Protein AF-0000000079915348 (afdb_homodimer)

Structure (mmCIF, N/CA/C/O backbone):
data_AF-0000000079915348-model_v1
#
loop_
_entity.id
_entity.type
_entity.pdbx_description
1 polymer 'Acetyl-CoA acetyltransferase'
#
loop_
_atom_site.group_PDB
_atom_site.id
_atom_site.type_symbol
_atom_site.label_atom_id
_atom_site.label_alt_id
_atom_site.label_comp_id
_atom_site.label_asym_id
_atom_site.label_entity_id
_atom_site.label_seq_id
_atom_site.pdbx_PDB_ins_code
_atom_site.Cartn_x
_atom_site.Cartn_y
_atom_site.Cartn_z
_atom_site.occupancy
_atom_site.B_iso_or_equiv
_atom_site.auth_seq_id
_atom_site.auth_comp_id
_atom_site.auth_asym_id
_atom_site.auth_atom_id
_atom_site.pdbx_PDB_model_num
ATOM 1 N N . MET A 1 1 ? 17.172 -11.555 9.117 1 44.59 1 MET A N 1
ATOM 2 C CA . MET A 1 1 ? 16.125 -11.25 10.094 1 44.59 1 MET A CA 1
ATOM 3 C C . MET A 1 1 ? 14.742 -11.578 9.531 1 44.59 1 MET A C 1
ATOM 5 O O . MET A 1 1 ? 14.273 -10.906 8.609 1 44.59 1 MET A O 1
ATOM 9 N N . ALA A 1 2 ? 14.203 -12.758 9.688 1 62.66 2 ALA A N 1
ATOM 10 C CA . ALA A 1 2 ? 13.203 -13.578 9 1 62.66 2 ALA A CA 1
ATOM 11 C C . ALA A 1 2 ? 11.789 -13.133 9.367 1 62.66 2 ALA A C 1
ATOM 13 O O . ALA A 1 2 ? 11.57 -12.578 10.445 1 62.66 2 ALA A O 1
ATOM 14 N N . SER A 1 3 ? 11.008 -12.672 8.484 1 81.12 3 SER A N 1
ATOM 15 C CA . SER A 1 3 ? 9.57 -12.539 8.711 1 81.12 3 SER A CA 1
ATOM 16 C C . SER A 1 3 ? 9.062 -13.617 9.672 1 81.12 3 SER A C 1
ATOM 18 O O . SER A 1 3 ? 9.477 -14.773 9.578 1 81.12 3 SER A O 1
ATOM 20 N N . HIS A 1 4 ? 8.406 -13.18 10.797 1 90.81 4 HIS A N 1
ATOM 21 C CA . HIS A 1 4 ? 7.727 -14.133 11.664 1 90.81 4 HIS A CA 1
ATOM 22 C C . HIS A 1 4 ? 6.43 -14.625 11.039 1 90.81 4 HIS A C 1
ATOM 24 O O . HIS A 1 4 ? 5.906 -15.672 11.414 1 90.81 4 HIS A O 1
ATOM 30 N N . GLY A 1 5 ? 6.023 -13.891 10.078 1 94.5 5 GLY A N 1
ATOM 31 C CA . GLY A 1 5 ? 4.738 -14.164 9.461 1 94.5 5 GLY A CA 1
ATOM 32 C C . GLY A 1 5 ? 3.566 -13.969 10.406 1 94.5 5 GLY A C 1
ATOM 33 O O . GLY A 1 5 ? 3.727 -13.414 11.492 1 94.5 5 GLY A O 1
ATOM 34 N N . ILE A 1 6 ? 2.346 -14.273 9.93 1 98.06 6 ILE A N 1
ATOM 35 C CA . ILE A 1 6 ? 1.124 -14.172 10.719 1 98.06 6 ILE A CA 1
ATOM 36 C C . ILE A 1 6 ? 0.297 -15.445 10.562 1 98.06 6 ILE A C 1
ATOM 38 O O . ILE A 1 6 ? -0.929 -15.383 10.445 1 98.06 6 ILE A O 1
ATOM 42 N N . CYS A 1 7 ? 0.945 -16.578 10.523 1 98.25 7 CYS A N 1
ATOM 43 C CA . CYS A 1 7 ? 0.323 -17.875 10.281 1 98.25 7 CYS A CA 1
ATOM 44 C C . CYS A 1 7 ? -0.854 -18.094 11.227 1 98.25 7 CYS A C 1
ATOM 46 O O . CYS A 1 7 ? -0.696 -18.031 12.445 1 98.25 7 CYS A O 1
ATOM 48 N N . ASP A 1 8 ? -2.066 -18.328 10.711 1 98.5 8 ASP A N 1
ATOM 49 C CA . ASP A 1 8 ? -3.266 -18.766 11.422 1 98.5 8 ASP A CA 1
ATOM 50 C C . ASP A 1 8 ? -3.871 -17.625 12.234 1 98.5 8 ASP A C 1
ATOM 52 O O . ASP A 1 8 ? -4.691 -17.859 13.125 1 98.5 8 ASP A O 1
ATOM 56 N N . GLN A 1 9 ? -3.436 -16.391 11.977 1 98.56 9 GLN A N 1
ATOM 57 C CA . GLN A 1 9 ? -3.984 -15.273 12.742 1 98.56 9 GLN A CA 1
ATOM 58 C C . GLN A 1 9 ? -5.188 -14.656 12.031 1 98.56 9 GLN A C 1
ATOM 60 O O . GLN A 1 9 ? -6.027 -14.016 12.664 1 98.56 9 GLN A O 1
ATOM 65 N N . VAL A 1 10 ? -5.277 -14.828 10.727 1 98.88 10 VAL A N 1
ATOM 66 C CA . VAL A 1 10 ? -6.309 -14.211 9.898 1 98.88 10 VAL A CA 1
ATOM 67 C C . VAL A 1 10 ? -6.961 -15.273 9.016 1 98.88 10 VAL A C 1
ATOM 69 O O . VAL A 1 10 ? -6.32 -16.266 8.641 1 98.88 10 VAL A O 1
ATOM 72 N N . ALA A 1 11 ? -8.234 -15.117 8.703 1 98.94 11 ALA A N 1
ATOM 73 C CA . ALA A 1 11 ? -8.969 -16.047 7.848 1 98.94 11 ALA A CA 1
ATOM 74 C C . ALA A 1 11 ? -9.742 -15.289 6.77 1 98.94 11 ALA A C 1
ATOM 76 O O . ALA A 1 11 ? -10.188 -14.156 6.992 1 98.94 11 ALA A O 1
ATOM 77 N N . ILE A 1 12 ? -9.828 -15.891 5.656 1 98.94 12 ILE A N 1
ATOM 78 C CA . ILE A 1 12 ? -10.688 -15.422 4.578 1 98.94 12 ILE A CA 1
ATOM 79 C C . ILE A 1 12 ? -12.086 -16.016 4.742 1 98.94 12 ILE A C 1
ATOM 81 O O . ILE A 1 12 ? -12.242 -17.234 4.852 1 98.94 12 ILE A O 1
ATOM 85 N N . ILE A 1 13 ? -13.133 -15.117 4.672 1 98.94 13 ILE A N 1
ATOM 86 C CA . ILE A 1 13 ? -14.469 -15.625 4.961 1 98.94 13 ILE A CA 1
ATOM 87 C C . ILE A 1 13 ? -15.367 -15.445 3.742 1 98.94 13 ILE A C 1
ATOM 89 O O . ILE A 1 13 ? -16.5 -15.93 3.721 1 98.94 13 ILE A O 1
ATOM 93 N N . GLY A 1 14 ? -14.914 -14.758 2.738 1 98.81 14 GLY A N 1
ATOM 94 C CA . GLY A 1 14 ? -15.656 -14.555 1.502 1 98.81 14 GLY A CA 1
ATOM 95 C C . GLY A 1 14 ? -14.789 -14.031 0.37 1 98.81 14 GLY A C 1
ATOM 96 O O . GLY A 1 14 ? -13.852 -13.258 0.602 1 98.81 14 GLY A O 1
ATOM 97 N N . MET A 1 15 ? -15.133 -14.453 -0.836 1 98.81 15 MET A N 1
ATOM 98 C CA . MET A 1 15 ? -14.43 -13.961 -2.018 1 98.81 15 MET A CA 1
ATOM 99 C C . MET A 1 15 ? -15.383 -13.781 -3.189 1 98.81 15 MET A C 1
ATOM 101 O O . MET A 1 15 ? -16.453 -14.398 -3.225 1 98.81 15 MET A O 1
ATOM 105 N N . GLY A 1 16 ? -14.984 -12.898 -4.062 1 98.56 16 GLY A N 1
ATOM 106 C CA . GLY A 1 16 ? -15.68 -12.664 -5.316 1 98.56 16 GLY A CA 1
ATOM 107 C C . GLY A 1 16 ? -14.734 -12.398 -6.477 1 98.56 16 GLY A C 1
ATOM 108 O O . GLY A 1 16 ? -13.594 -11.977 -6.273 1 98.56 16 GLY A O 1
ATOM 109 N N . CYS A 1 17 ? -15.18 -12.68 -7.66 1 98.25 17 CYS A N 1
ATOM 110 C CA . CYS A 1 17 ? -14.391 -12.516 -8.875 1 98.25 17 CYS A CA 1
ATOM 111 C C . CYS A 1 17 ? -15.297 -12.297 -10.086 1 98.25 17 CYS A C 1
ATOM 113 O O . CYS A 1 17 ? -16.266 -13.039 -10.281 1 98.25 17 CYS A O 1
ATOM 115 N N . THR A 1 18 ? -14.984 -11.328 -10.828 1 98.25 18 THR A N 1
ATOM 116 C CA . THR A 1 18 ? -15.734 -11.094 -12.055 1 98.25 18 THR A CA 1
ATOM 117 C C . THR A 1 18 ? -15.266 -12.047 -13.156 1 98.25 18 THR A C 1
ATOM 119 O O . THR A 1 18 ? -14.242 -12.703 -13.023 1 98.25 18 THR A O 1
ATOM 122 N N . THR A 1 19 ? -16.109 -12.102 -14.203 1 97.31 19 THR A N 1
ATOM 123 C CA . THR A 1 19 ? -15.594 -12.695 -15.43 1 97.31 19 THR A CA 1
ATOM 124 C C . THR A 1 19 ? -14.477 -11.836 -16.016 1 97.31 19 THR A C 1
ATOM 126 O O . THR A 1 19 ? -14.586 -10.609 -16.047 1 97.31 19 THR A O 1
ATOM 129 N N . PHE A 1 20 ? -13.406 -12.508 -16.344 1 96.88 20 PHE A N 1
ATOM 130 C CA . PHE A 1 20 ? -12.312 -11.766 -16.953 1 96.88 20 PHE A CA 1
ATOM 131 C C . PHE A 1 20 ? -12.453 -11.758 -18.469 1 96.88 20 PHE A C 1
ATOM 133 O O . PHE A 1 20 ? -12.984 -12.703 -19.062 1 96.88 20 PHE A O 1
ATOM 140 N N . GLY A 1 21 ? -12.008 -10.734 -19.078 1 94.31 21 GLY A N 1
ATOM 141 C CA . GLY A 1 21 ? -12.078 -10.578 -20.531 1 94.31 21 GLY A CA 1
ATOM 142 C C . GLY A 1 21 ? -12.031 -9.125 -20.969 1 94.31 21 GLY A C 1
ATOM 143 O O . GLY A 1 21 ? -11.539 -8.266 -20.234 1 94.31 21 GLY A O 1
ATOM 144 N N . GLU A 1 22 ? -12.352 -8.969 -22.219 1 90.38 22 GLU A N 1
ATOM 145 C CA . GLU A 1 22 ? -12.453 -7.609 -22.75 1 90.38 22 GLU A CA 1
ATOM 146 C C . GLU A 1 22 ? -13.844 -7.023 -22.5 1 90.38 22 GLU A C 1
ATOM 148 O O . GLU A 1 22 ? -14.797 -7.348 -23.203 1 90.38 22 GLU A O 1
ATOM 153 N N . HIS A 1 23 ? -13.852 -6.199 -21.484 1 92.06 23 HIS A N 1
ATOM 154 C CA . HIS A 1 23 ? -15.125 -5.582 -21.125 1 92.06 23 HIS A CA 1
ATOM 155 C C . HIS A 1 23 ? -15.211 -4.152 -21.656 1 92.06 23 HIS A C 1
ATOM 157 O O . HIS A 1 23 ? -14.969 -3.199 -20.906 1 92.06 23 HIS A O 1
ATOM 163 N N . TRP A 1 24 ? -15.711 -3.965 -22.812 1 87.5 24 TRP A N 1
ATOM 164 C CA . TRP A 1 24 ? -15.75 -2.66 -23.469 1 87.5 24 TRP A CA 1
ATOM 165 C C . TRP A 1 24 ? -16.859 -1.792 -22.875 1 87.5 24 TRP A C 1
ATOM 167 O O . TRP A 1 24 ? -16.75 -0.563 -22.875 1 87.5 24 TRP A O 1
ATOM 177 N N . ASP A 1 25 ? -17.844 -2.445 -22.359 1 90.62 25 ASP A N 1
ATOM 178 C CA . ASP A 1 25 ? -19.031 -1.72 -21.922 1 90.62 25 ASP A CA 1
ATOM 179 C C . ASP A 1 25 ? -19.047 -1.553 -20.406 1 90.62 25 ASP A C 1
ATOM 181 O O . ASP A 1 25 ? -20.047 -1.146 -19.828 1 90.62 25 ASP A O 1
ATOM 185 N N . ARG A 1 26 ? -17.969 -1.891 -19.797 1 93 26 ARG A N 1
ATOM 186 C CA . ARG A 1 26 ? -17.891 -1.787 -18.344 1 93 26 ARG A CA 1
ATOM 187 C C . ARG A 1 26 ? -16.703 -0.936 -17.906 1 93 26 ARG A C 1
ATOM 189 O O . ARG A 1 26 ? -15.633 -1.016 -18.516 1 93 26 ARG A O 1
ATOM 196 N N . SER A 1 27 ? -16.953 -0.062 -16.938 1 93.81 27 SER A N 1
ATOM 197 C CA . SER A 1 27 ? -15.867 0.729 -16.359 1 93.81 27 SER A CA 1
ATOM 198 C C . SER A 1 27 ? -15.188 -0.024 -15.219 1 93.81 27 SER A C 1
ATOM 200 O O . SER A 1 27 ? -15.664 -1.074 -14.781 1 93.81 27 SER A O 1
ATOM 202 N N . ALA A 1 28 ? -14.062 0.455 -14.836 1 94.62 28 ALA A N 1
ATOM 203 C CA . ALA A 1 28 ? -13.422 -0.07 -13.633 1 94.62 28 ALA A CA 1
ATOM 204 C C . ALA A 1 28 ? -14.375 -0.031 -12.438 1 94.62 28 ALA A C 1
ATOM 206 O O . ALA A 1 28 ? -14.391 -0.953 -11.625 1 94.62 28 ALA A O 1
ATOM 207 N N . ASP A 1 29 ? -15.164 1.055 -12.367 1 96.25 29 ASP A N 1
ATOM 208 C CA . ASP A 1 29 ? -16.141 1.194 -11.297 1 96.25 29 ASP A CA 1
ATOM 209 C C . ASP A 1 29 ? -17.156 0.044 -11.32 1 96.25 29 ASP A C 1
ATOM 211 O O . ASP A 1 29 ? -17.469 -0.527 -10.281 1 96.25 29 ASP A O 1
ATOM 215 N N . ASP A 1 30 ? -17.625 -0.274 -12.492 1 97.19 30 ASP A N 1
ATOM 216 C CA . ASP A 1 30 ? -18.594 -1.364 -12.648 1 97.19 30 ASP A CA 1
ATOM 217 C C . ASP A 1 30 ? -18 -2.689 -12.18 1 97.19 30 ASP A C 1
ATOM 219 O O . ASP A 1 30 ? -18.672 -3.471 -11.508 1 97.19 30 ASP A O 1
ATOM 223 N N . LEU A 1 31 ? -16.797 -2.926 -12.57 1 97.88 31 LEU A N 1
ATOM 224 C CA . LEU A 1 31 ? -16.125 -4.168 -12.203 1 97.88 31 LEU A CA 1
ATOM 225 C C . LEU A 1 31 ? -15.93 -4.254 -10.695 1 97.88 31 LEU A C 1
ATOM 227 O O . LEU A 1 31 ? -16.109 -5.32 -10.102 1 97.88 31 LEU A O 1
ATOM 231 N N . ILE A 1 32 ? -15.539 -3.135 -10.078 1 98.31 32 ILE A N 1
ATOM 232 C CA . ILE A 1 32 ? -15.375 -3.07 -8.633 1 98.31 32 ILE A CA 1
ATOM 233 C C . ILE A 1 32 ? -16.703 -3.406 -7.953 1 98.31 32 ILE A C 1
ATOM 235 O O . ILE A 1 32 ? -16.75 -4.234 -7.039 1 98.31 32 ILE A O 1
ATOM 239 N N . LEU A 1 33 ? -17.766 -2.775 -8.398 1 98.5 33 LEU A N 1
ATOM 240 C CA . LEU A 1 33 ? -19.078 -2.982 -7.809 1 98.5 33 LEU A CA 1
ATOM 241 C C . LEU A 1 33 ? -19.484 -4.453 -7.887 1 98.5 33 LEU A C 1
ATOM 243 O O . LEU A 1 33 ? -20.016 -5.004 -6.918 1 98.5 33 LEU A O 1
ATOM 247 N N . ASP A 1 34 ? -19.25 -5.047 -8.984 1 98.31 34 ASP A N 1
ATOM 248 C CA . ASP A 1 34 ? -19.609 -6.449 -9.18 1 98.31 34 ASP A CA 1
ATOM 249 C C . ASP A 1 34 ? -18.812 -7.352 -8.242 1 98.31 34 ASP A C 1
ATOM 251 O O . ASP A 1 34 ? -19.375 -8.234 -7.598 1 98.31 34 ASP A O 1
ATOM 255 N N . ALA A 1 35 ? -17.5 -7.176 -8.227 1 98.62 35 ALA A N 1
ATOM 256 C CA . ALA A 1 35 ? -16.641 -8.008 -7.395 1 98.62 35 ALA A CA 1
ATOM 257 C C . ALA A 1 35 ? -16.984 -7.848 -5.918 1 98.62 35 ALA A C 1
ATOM 259 O O . ALA A 1 35 ? -17.062 -8.836 -5.18 1 98.62 35 ALA A O 1
ATOM 260 N N . VAL A 1 36 ? -17.172 -6.617 -5.469 1 98.81 36 VAL A N 1
ATOM 261 C CA . VAL A 1 36 ? -17.453 -6.332 -4.066 1 98.81 36 VAL A CA 1
ATOM 262 C C . VAL A 1 36 ? -18.812 -6.91 -3.686 1 98.81 36 VAL A C 1
ATOM 264 O O . VAL A 1 36 ? -18.969 -7.527 -2.627 1 98.81 36 VAL A O 1
ATOM 267 N N . SER A 1 37 ? -19.797 -6.707 -4.551 1 98.56 37 SER A N 1
ATOM 268 C CA . SER A 1 37 ? -21.125 -7.227 -4.285 1 98.56 37 SER A CA 1
ATOM 269 C C . SER A 1 37 ? -21.109 -8.742 -4.152 1 98.56 37 SER A C 1
ATOM 271 O O . SER A 1 37 ? -21.734 -9.297 -3.24 1 98.56 37 SER A O 1
ATOM 273 N N . SER A 1 38 ? -20.469 -9.398 -5.074 1 98.38 38 SER A N 1
ATOM 274 C CA . SER A 1 38 ? -20.375 -10.859 -5.02 1 98.38 38 SER A CA 1
ATOM 275 C C . SER A 1 38 ? -19.625 -11.32 -3.775 1 98.38 38 SER A C 1
ATOM 277 O O . SER A 1 38 ? -19.953 -12.367 -3.205 1 98.38 38 SER A O 1
ATOM 279 N N . THR A 1 39 ? -18.656 -10.594 -3.328 1 98.75 39 THR A N 1
ATOM 280 C CA . THR A 1 39 ? -17.844 -10.961 -2.172 1 98.75 39 THR A CA 1
ATOM 281 C C . THR A 1 39 ? -18.641 -10.812 -0.881 1 98.75 39 THR A C 1
ATOM 283 O O . THR A 1 39 ? -18.594 -11.688 -0.011 1 98.75 39 THR A O 1
ATOM 286 N N . THR A 1 40 ? -19.359 -9.664 -0.701 1 98.62 40 THR A N 1
ATOM 287 C CA . THR A 1 40 ? -20.188 -9.477 0.484 1 98.62 40 THR A CA 1
ATOM 288 C C . THR A 1 40 ? -21.281 -10.547 0.551 1 98.62 40 THR A C 1
ATOM 290 O O . THR A 1 40 ? -21.578 -11.062 1.628 1 98.62 40 THR A O 1
ATOM 293 N N . ALA A 1 41 ? -21.828 -10.875 -0.602 1 98.31 41 ALA A N 1
ATOM 294 C CA . ALA A 1 41 ? -22.828 -11.945 -0.655 1 98.31 41 ALA A CA 1
ATOM 295 C C . ALA A 1 41 ? -22.219 -13.273 -0.227 1 98.31 41 ALA A C 1
ATOM 297 O O . ALA A 1 41 ? -22.844 -14.039 0.514 1 98.31 41 ALA A O 1
ATOM 298 N N . SER A 1 42 ? -21.047 -13.562 -0.703 1 97.75 42 SER A N 1
ATOM 299 C CA . SER A 1 42 ? -20.328 -14.781 -0.365 1 97.75 42 SER A CA 1
ATOM 300 C C . SER A 1 42 ? -20.109 -14.898 1.14 1 97.75 42 SER A C 1
ATOM 302 O O . SER A 1 42 ? -20.219 -15.984 1.706 1 97.75 42 SER A O 1
ATOM 304 N N . ALA A 1 43 ? -19.812 -13.844 1.795 1 98.06 43 ALA A N 1
ATOM 305 C CA . ALA A 1 43 ? -19.5 -13.82 3.221 1 98.06 43 ALA A CA 1
ATOM 306 C C . ALA A 1 43 ? -20.766 -13.695 4.059 1 98.06 43 ALA A C 1
ATOM 308 O O . ALA A 1 43 ? -20.75 -13.938 5.266 1 98.06 43 ALA A O 1
ATOM 309 N N . GLY A 1 44 ? -21.859 -13.25 3.408 1 98.06 44 GLY A N 1
ATOM 310 C CA . GLY A 1 44 ? -23.094 -13 4.129 1 98.06 44 GLY A CA 1
ATOM 311 C C . GLY A 1 44 ? -23.047 -11.773 5.016 1 98.06 44 GLY A C 1
ATOM 312 O O . GLY A 1 44 ? -23.562 -11.773 6.129 1 98.06 44 GLY A O 1
ATOM 313 N N . VAL A 1 45 ? -22.328 -10.773 4.633 1 98.31 45 VAL A N 1
ATOM 314 C CA . VAL A 1 45 ? -22.219 -9.547 5.418 1 98.31 45 VAL A CA 1
ATOM 315 C C . VAL A 1 45 ? -22.625 -8.352 4.566 1 98.31 45 VAL A C 1
ATOM 317 O O . VAL A 1 45 ? -22.734 -8.453 3.342 1 98.31 45 VAL A O 1
ATOM 320 N N . ALA A 1 46 ? -22.938 -7.238 5.258 1 98 46 ALA A N 1
ATOM 321 C CA . ALA A 1 46 ? -23.203 -5.977 4.574 1 98 46 ALA A CA 1
ATOM 322 C C . ALA A 1 46 ? -21.922 -5.199 4.324 1 98 46 ALA A C 1
ATOM 324 O O . ALA A 1 46 ? -20.922 -5.379 5.035 1 98 46 ALA A O 1
ATOM 325 N N . LEU A 1 47 ? -21.938 -4.414 3.25 1 97.88 47 LEU A N 1
ATOM 326 C CA . LEU A 1 47 ? -20.781 -3.572 2.959 1 97.88 47 LEU A CA 1
ATOM 327 C C . LEU A 1 47 ? -20.391 -2.734 4.176 1 97.88 47 LEU A C 1
ATOM 329 O O . LEU A 1 47 ? -19.219 -2.516 4.438 1 97.88 47 LEU A O 1
ATOM 333 N N . GLU A 1 48 ? -21.344 -2.26 4.984 1 96.19 48 GLU A N 1
ATOM 334 C CA . GLU A 1 48 ? -21.141 -1.401 6.148 1 96.19 48 GLU A CA 1
ATOM 335 C C . GLU A 1 48 ? -20.406 -2.141 7.262 1 96.19 48 GLU A C 1
ATOM 337 O O . GLU A 1 48 ? -19.797 -1.516 8.133 1 96.19 48 GLU A O 1
ATOM 342 N N . ASP A 1 49 ? -20.438 -3.486 7.195 1 97.12 49 ASP A N 1
ATOM 343 C CA . ASP A 1 49 ? -19.766 -4.289 8.219 1 97.12 49 ASP A CA 1
ATOM 344 C C . ASP A 1 49 ? -18.25 -4.273 8.023 1 97.12 49 ASP A C 1
ATOM 346 O O . ASP A 1 49 ? -17.5 -4.59 8.953 1 97.12 49 ASP A O 1
ATOM 350 N N . VAL A 1 50 ? -17.844 -3.979 6.824 1 98.38 50 VAL A N 1
ATOM 351 C CA . VAL A 1 50 ? -16.406 -3.959 6.535 1 98.38 50 VAL A CA 1
ATOM 352 C C . VAL A 1 50 ? -15.789 -2.682 7.098 1 98.38 50 VAL A C 1
ATOM 354 O O . VAL A 1 50 ? -16.25 -1.577 6.797 1 98.38 50 VAL A O 1
ATOM 357 N N . ASP A 1 51 ? -14.711 -2.82 7.855 1 98.12 51 ASP A N 1
ATOM 358 C CA . ASP A 1 51 ? -14.141 -1.698 8.594 1 98.12 51 ASP A CA 1
ATOM 359 C C . ASP A 1 51 ? -13.141 -0.933 7.727 1 98.12 51 ASP A C 1
ATOM 361 O O . ASP A 1 51 ? -12.961 0.276 7.895 1 98.12 51 ASP A O 1
ATOM 365 N N . ALA A 1 52 ? -12.43 -1.587 6.934 1 98.62 52 ALA A N 1
ATOM 366 C CA . ALA A 1 52 ? -11.32 -0.993 6.191 1 98.62 52 ALA A CA 1
ATOM 367 C C . ALA A 1 52 ? -11.117 -1.696 4.852 1 98.62 52 ALA A C 1
ATOM 369 O O . ALA A 1 52 ? -11.484 -2.865 4.695 1 98.62 52 ALA A O 1
ATOM 370 N N . PHE A 1 53 ? -10.516 -0.982 3.91 1 98.81 53 PHE A N 1
ATOM 371 C CA . PHE A 1 53 ? -10.344 -1.499 2.557 1 98.81 53 PHE A CA 1
ATOM 372 C C . PHE A 1 53 ? -8.922 -1.29 2.068 1 98.81 53 PHE A C 1
ATOM 374 O O . PHE A 1 53 ? -8.289 -0.281 2.391 1 98.81 53 PHE A O 1
ATOM 381 N N . TRP A 1 54 ? -8.383 -2.195 1.339 1 98.88 54 TRP A N 1
ATOM 382 C CA . TRP A 1 54 ? -7.16 -2.08 0.542 1 98.88 54 TRP A CA 1
ATOM 383 C C . TRP A 1 54 ? -7.449 -2.34 -0.933 1 98.88 54 TRP A C 1
ATOM 385 O O . TRP A 1 54 ? -7.934 -3.414 -1.299 1 98.88 54 TRP A O 1
ATOM 395 N N . LEU A 1 55 ? -7.125 -1.387 -1.767 1 98.75 55 LEU A N 1
ATOM 396 C CA . LEU A 1 55 ? -7.34 -1.451 -3.209 1 98.75 55 LEU A CA 1
ATOM 397 C C . LEU A 1 55 ? -6.02 -1.667 -3.943 1 98.75 55 LEU A C 1
ATOM 399 O O . LEU A 1 55 ? -5.051 -0.938 -3.715 1 98.75 55 LEU A O 1
ATOM 403 N N . GLY A 1 56 ? -5.98 -2.701 -4.758 1 98.06 56 GLY A N 1
ATOM 404 C CA . GLY A 1 56 ? -4.859 -2.904 -5.66 1 98.06 56 GLY A CA 1
ATOM 405 C C . GLY A 1 56 ? -5.195 -2.592 -7.105 1 98.06 56 GLY A C 1
ATOM 406 O O . GLY A 1 56 ? -6.066 -3.232 -7.699 1 98.06 56 GLY A O 1
ATOM 407 N N . THR A 1 57 ? -4.523 -1.648 -7.715 1 95.31 57 THR A N 1
ATOM 408 C CA . THR A 1 57 ? -4.613 -1.357 -9.141 1 95.31 57 THR A CA 1
ATOM 409 C C . THR A 1 57 ? -3.291 -0.796 -9.664 1 95.31 57 THR A C 1
ATOM 411 O O . THR A 1 57 ? -2.598 -0.066 -8.953 1 95.31 57 THR A O 1
ATOM 414 N N . TYR A 1 58 ? -2.98 -1.158 -10.836 1 89.75 58 TYR A N 1
ATOM 415 C CA . TYR A 1 58 ? -1.74 -0.717 -11.461 1 89.75 58 TYR A CA 1
ATOM 416 C C . TYR A 1 58 ? -1.916 0.649 -12.117 1 89.75 58 TYR A C 1
ATOM 418 O O . TYR A 1 58 ? -1.182 1.591 -11.805 1 89.75 58 TYR A O 1
ATOM 426 N N . LEU A 1 59 ? -3.006 0.758 -12.914 1 83.31 59 LEU A N 1
ATOM 427 C CA . LEU A 1 59 ? -3.113 1.988 -13.688 1 83.31 59 LEU A CA 1
ATOM 428 C C . LEU A 1 59 ? -4.555 2.49 -13.719 1 83.31 59 LEU A C 1
ATOM 430 O O . LEU A 1 59 ? -4.828 3.568 -14.242 1 83.31 59 LEU A O 1
ATOM 434 N N . SER A 1 60 ? -5.418 1.838 -13.102 1 83.62 60 SER A N 1
ATOM 435 C CA . SER A 1 60 ? -6.828 2.104 -13.367 1 83.62 60 SER A CA 1
ATOM 436 C C . SER A 1 60 ? -7.395 3.123 -12.391 1 83.62 60 SER A C 1
ATOM 438 O O . SER A 1 60 ? -8.594 3.396 -12.398 1 83.62 60 SER A O 1
ATOM 440 N N . GLY A 1 61 ? -6.562 3.652 -11.555 1 83.75 61 GLY A N 1
ATOM 441 C CA . GLY A 1 61 ? -7.078 4.617 -10.594 1 83.75 61 GLY A CA 1
ATOM 442 C C . GLY A 1 61 ? -6.004 5.207 -9.703 1 83.75 61 GLY A C 1
ATOM 443 O O . GLY A 1 61 ? -4.895 4.68 -9.633 1 83.75 61 GLY A O 1
ATOM 444 N N . VAL A 1 62 ? -6.512 6.301 -9.062 1 88.56 62 VAL A N 1
ATOM 445 C CA . VAL A 1 62 ? -5.621 7.008 -8.148 1 88.56 62 VAL A CA 1
ATOM 446 C C . VAL A 1 62 ? -6.27 7.113 -6.773 1 88.56 62 VAL A C 1
ATOM 448 O O . VAL A 1 62 ? -7.469 7.383 -6.664 1 88.56 62 VAL A O 1
ATOM 451 N N . SER A 1 63 ? -5.426 6.773 -5.77 1 94.25 63 SER A N 1
ATOM 452 C CA . SER A 1 63 ? -5.812 6.926 -4.371 1 94.25 63 SER A CA 1
ATOM 453 C C . SER A 1 63 ? -6.961 5.984 -4.012 1 94.25 63 SER A C 1
ATOM 455 O O . SER A 1 63 ? -7.465 5.258 -4.867 1 94.25 63 SER A O 1
ATOM 457 N N . GLY A 1 64 ? -7.344 6.031 -2.781 1 95.94 64 GLY A N 1
ATOM 458 C CA . GLY A 1 64 ? -8.461 5.25 -2.273 1 95.94 64 GLY A CA 1
ATOM 459 C C . GLY A 1 64 ? -9.805 5.695 -2.83 1 95.94 64 GLY A C 1
ATOM 460 O O . GLY A 1 64 ? -10.789 4.957 -2.754 1 95.94 64 GLY A O 1
ATOM 461 N N . LEU A 1 65 ? -9.867 6.871 -3.479 1 95.38 65 LEU A N 1
ATOM 462 C CA . LEU A 1 65 ? -11.109 7.383 -4.051 1 95.38 65 LEU A CA 1
ATOM 463 C C . LEU A 1 65 ? -11.586 6.492 -5.195 1 95.38 65 LEU A C 1
ATOM 465 O O . LEU A 1 65 ? -12.789 6.414 -5.461 1 95.38 65 LEU A O 1
ATOM 469 N N . SER A 1 66 ? -10.633 5.75 -5.762 1 95.56 66 SER A N 1
ATOM 470 C CA . SER A 1 66 ? -10.961 4.844 -6.859 1 95.56 66 SER A CA 1
ATOM 471 C C . SER A 1 66 ? -11.883 3.723 -6.391 1 95.56 66 SER A C 1
ATOM 473 O O . SER A 1 66 ? -12.562 3.088 -7.203 1 95.56 66 SER A O 1
ATOM 475 N N . LEU A 1 67 ? -11.891 3.51 -5.148 1 97.94 67 LEU A N 1
ATOM 476 C CA . LEU A 1 67 ? -12.766 2.486 -4.586 1 97.94 67 LEU A CA 1
ATOM 477 C C . LEU A 1 67 ? -13.914 3.121 -3.816 1 97.94 67 LEU A C 1
ATOM 479 O O . LEU A 1 67 ? -15.062 2.68 -3.932 1 97.94 67 LEU A O 1
ATOM 483 N N . SER A 1 68 ? -13.633 4.145 -3 1 97.12 68 SER A N 1
ATOM 484 C CA . SER A 1 68 ? -14.648 4.707 -2.111 1 97.12 68 SER A CA 1
ATOM 485 C C . SER A 1 68 ? -15.758 5.395 -2.9 1 97.12 68 SER A C 1
ATOM 487 O O . SER A 1 68 ? -16.922 5.375 -2.494 1 97.12 68 SER A O 1
ATOM 489 N N . ARG A 1 69 ? -15.422 5.98 -4.02 1 95.25 69 ARG A N 1
ATOM 490 C CA . ARG A 1 69 ? -16.406 6.723 -4.812 1 95.25 69 ARG A CA 1
ATOM 491 C C . ARG A 1 69 ? -17.469 5.793 -5.371 1 95.25 69 ARG A C 1
ATOM 493 O O . ARG A 1 69 ? -18.656 5.969 -5.086 1 95.25 69 ARG A O 1
ATOM 500 N N . PRO A 1 70 ? -17.047 4.711 -6.117 1 95.62 70 PRO A N 1
ATOM 501 C CA . PRO A 1 70 ? -18.094 3.861 -6.688 1 95.62 70 PRO A CA 1
ATOM 502 C C . PRO A 1 70 ? -18.875 3.107 -5.621 1 95.62 70 PRO A C 1
ATOM 504 O O . PRO A 1 70 ? -20.062 2.809 -5.824 1 95.62 70 PRO A O 1
ATOM 507 N N . LEU A 1 71 ? -18.297 2.836 -4.508 1 97.19 71 LEU A N 1
ATOM 508 C CA . LEU A 1 71 ? -18.984 2.102 -3.449 1 97.19 71 LEU A CA 1
ATOM 509 C C . LEU A 1 71 ? -19.75 3.055 -2.531 1 97.19 71 LEU A C 1
ATOM 511 O O . LEU A 1 71 ? -20.484 2.613 -1.646 1 97.19 71 LEU A O 1
ATOM 515 N N . ARG A 1 72 ? -19.5 4.359 -2.629 1 95 72 ARG A N 1
ATOM 516 C CA . ARG A 1 72 ? -20.109 5.395 -1.797 1 95 72 ARG A CA 1
ATOM 517 C C . ARG A 1 72 ? -19.797 5.16 -0.322 1 95 72 ARG A C 1
ATOM 519 O O . ARG A 1 72 ? -20.688 5.207 0.522 1 95 72 ARG A O 1
ATOM 526 N N . LEU A 1 73 ? -18.531 4.832 -0.157 1 94.44 73 LEU A N 1
ATOM 527 C CA . LEU A 1 73 ? -18.094 4.617 1.217 1 94.44 73 LEU A CA 1
ATOM 528 C C . LEU A 1 73 ? -17.984 5.941 1.967 1 94.44 73 LEU A C 1
ATOM 530 O O . LEU A 1 73 ? -17.516 6.938 1.416 1 94.44 73 LEU A O 1
ATOM 534 N N . ARG A 1 74 ? -18.484 5.984 3.189 1 88.69 74 ARG A N 1
ATOM 535 C CA . ARG A 1 74 ? -18.359 7.164 4.039 1 88.69 74 ARG A CA 1
ATOM 536 C C . ARG A 1 74 ? -17.609 6.832 5.328 1 88.69 74 ARG A C 1
ATOM 538 O O . ARG A 1 74 ? -18.031 5.965 6.094 1 88.69 74 ARG A O 1
ATOM 545 N N . GLY A 1 75 ? -16.531 7.496 5.461 1 89.88 75 GLY A N 1
ATOM 546 C CA . GLY A 1 75 ? -15.852 7.41 6.75 1 89.88 75 GLY A CA 1
ATOM 547 C C . GLY A 1 75 ? -14.977 6.18 6.883 1 89.88 75 GLY A C 1
ATOM 548 O O . GLY A 1 75 ? -14.586 5.809 7.992 1 89.88 75 GLY A O 1
ATOM 549 N N . LYS A 1 76 ? -14.734 5.465 5.805 1 96.25 76 LYS A N 1
ATOM 550 C CA . LYS A 1 76 ? -13.922 4.25 5.855 1 96.25 76 LYS A CA 1
ATOM 551 C C . LYS A 1 76 ? -12.547 4.477 5.234 1 96.25 76 LYS A C 1
ATOM 553 O O . LYS A 1 76 ? -12.414 5.246 4.281 1 96.25 76 LYS A O 1
ATOM 558 N N . PRO A 1 77 ? -11.578 3.873 5.84 1 98.19 77 PRO A N 1
ATOM 559 C CA . PRO A 1 77 ? -10.25 3.982 5.227 1 98.19 77 PRO A CA 1
ATOM 560 C C . PRO A 1 77 ? -10.102 3.1 3.99 1 98.19 77 PRO A C 1
ATOM 562 O O . PRO A 1 77 ? -10.555 1.953 3.986 1 98.19 77 PRO A O 1
ATOM 565 N N . VAL A 1 78 ? -9.508 3.635 2.908 1 98.5 78 VAL A N 1
ATOM 566 C CA . VAL A 1 78 ? -9.133 2.875 1.721 1 98.5 78 VAL A CA 1
ATOM 567 C C . VAL A 1 78 ? -7.676 3.156 1.368 1 98.5 78 VAL A C 1
ATOM 569 O O . VAL A 1 78 ? -7.312 4.297 1.07 1 98.5 78 VAL A O 1
ATOM 572 N N . THR A 1 79 ? -6.859 2.162 1.437 1 98.38 79 THR A N 1
ATOM 573 C CA . THR A 1 79 ? -5.469 2.242 1.005 1 98.38 79 THR A CA 1
ATOM 574 C C . THR A 1 79 ? -5.316 1.736 -0.427 1 98.38 79 THR A C 1
ATOM 576 O O . THR A 1 79 ? -5.875 0.696 -0.786 1 98.38 79 THR A O 1
ATOM 579 N N . ARG A 1 80 ? -4.602 2.461 -1.223 1 98 80 ARG A N 1
ATOM 580 C CA . ARG A 1 80 ? -4.262 1.942 -2.543 1 98 80 ARG A CA 1
ATOM 581 C C . ARG A 1 80 ? -2.814 1.464 -2.586 1 98 80 ARG A C 1
ATOM 583 O O . ARG A 1 80 ? -1.903 2.186 -2.174 1 98 80 ARG A O 1
ATOM 590 N N . VAL A 1 81 ? -2.594 0.27 -3.135 1 98 81 VAL A N 1
ATOM 591 C CA . VAL A 1 81 ? -1.254 -0.288 -3.291 1 98 81 VAL A CA 1
ATOM 592 C C . VAL A 1 81 ? -0.998 -0.616 -4.762 1 98 81 VAL A C 1
ATOM 594 O O . VAL A 1 81 ? -1.94 -0.805 -5.531 1 98 81 VAL A O 1
ATOM 597 N N . GLU A 1 82 ? 0.229 -0.613 -5.172 1 96.06 82 GLU A N 1
ATOM 598 C CA . GLU A 1 82 ? 0.688 -1.003 -6.5 1 96.06 82 GLU A CA 1
ATOM 599 C C . GLU A 1 82 ? 2.068 -1.648 -6.441 1 96.06 82 GLU A C 1
ATOM 601 O O . GLU A 1 82 ? 2.98 -1.12 -5.801 1 96.06 82 GLU A O 1
ATOM 606 N N . ASN A 1 83 ? 2.199 -2.785 -6.992 1 97.38 83 ASN A N 1
ATOM 607 C CA . ASN A 1 83 ? 3.473 -3.492 -7.074 1 97.38 83 ASN A CA 1
ATOM 608 C C . ASN A 1 83 ? 3.533 -4.402 -8.297 1 97.38 83 ASN A C 1
ATOM 610 O O . ASN A 1 83 ? 3.836 -5.59 -8.18 1 97.38 83 ASN A O 1
ATOM 614 N N . MET A 1 84 ? 3.189 -3.793 -9.453 1 95.38 84 MET A N 1
ATOM 615 C CA . MET A 1 84 ? 3.123 -4.516 -10.719 1 95.38 84 MET A CA 1
ATOM 616 C C . MET A 1 84 ? 2.215 -5.734 -10.602 1 95.38 84 MET A C 1
ATOM 618 O O . MET A 1 84 ? 1.112 -5.645 -10.055 1 95.38 84 MET A O 1
ATOM 622 N N . CYS A 1 85 ? 2.598 -6.902 -11.125 1 96.06 85 CYS A N 1
ATOM 623 C CA . CYS A 1 85 ? 1.698 -8.047 -11.227 1 96.06 85 CYS A CA 1
ATOM 624 C C . CYS A 1 85 ? 1.435 -8.656 -9.859 1 96.06 85 CYS A C 1
ATOM 626 O O . CYS A 1 85 ? 0.569 -9.523 -9.719 1 96.06 85 CYS A O 1
ATOM 628 N N . THR A 1 86 ? 2.08 -8.172 -8.781 1 97.69 86 THR A N 1
ATOM 629 C CA . THR A 1 86 ? 1.816 -8.664 -7.438 1 97.69 86 THR A CA 1
ATOM 630 C C . THR A 1 86 ? 0.782 -7.789 -6.734 1 97.69 86 THR A C 1
ATOM 632 O O . THR A 1 86 ? 0.466 -8.008 -5.562 1 97.69 86 THR A O 1
ATOM 635 N N . THR A 1 87 ? 0.211 -6.836 -7.398 1 97.56 87 THR A N 1
ATOM 636 C CA . THR A 1 87 ? -0.617 -5.77 -6.844 1 97.56 87 THR A CA 1
ATOM 637 C C . THR A 1 87 ? -1.81 -6.348 -6.09 1 97.56 87 THR A C 1
ATOM 639 O O . THR A 1 87 ? -2.041 -6.004 -4.93 1 97.56 87 THR A O 1
ATOM 642 N N . GLY A 1 88 ? -2.574 -7.238 -6.695 1 97.94 88 GLY A N 1
ATOM 643 C CA . GLY A 1 88 ? -3.729 -7.824 -6.035 1 97.94 88 GLY A CA 1
ATOM 644 C C . GLY A 1 88 ? -3.371 -8.586 -4.773 1 97.94 88 GLY A C 1
ATOM 645 O O . GLY A 1 88 ? -4.066 -8.484 -3.762 1 97.94 88 GLY A O 1
ATOM 646 N N . SER A 1 89 ? -2.277 -9.336 -4.801 1 98.25 89 SER A N 1
ATOM 647 C CA . SER A 1 89 ? -1.796 -10.102 -3.656 1 98.25 89 SER A CA 1
ATOM 648 C C . SER A 1 89 ? -1.321 -9.18 -2.537 1 98.25 89 SER A C 1
ATOM 650 O O . SER A 1 89 ? -1.523 -9.477 -1.356 1 98.25 89 SER A O 1
ATOM 652 N N . GLU A 1 90 ? -0.749 -8.102 -2.949 1 97.56 90 GLU A N 1
ATOM 653 C CA . GLU A 1 90 ? -0.258 -7.129 -1.979 1 97.56 90 GLU A CA 1
ATOM 654 C C . GLU A 1 90 ? -1.41 -6.477 -1.218 1 97.56 90 GLU A C 1
ATOM 656 O O . GLU A 1 90 ? -1.27 -6.133 -0.043 1 97.56 90 GLU A O 1
ATOM 661 N N . ALA A 1 91 ? -2.504 -6.199 -1.94 1 98.69 91 ALA A N 1
ATOM 662 C CA . ALA A 1 91 ? -3.682 -5.664 -1.263 1 98.69 91 ALA A CA 1
ATOM 663 C C . ALA A 1 91 ? -4.137 -6.594 -0.139 1 98.69 91 ALA A C 1
ATOM 665 O O . ALA A 1 91 ? -4.434 -6.137 0.968 1 98.69 91 ALA A O 1
ATOM 666 N N . LEU A 1 92 ? -4.145 -7.848 -0.382 1 98.88 92 LEU A N 1
ATOM 667 C CA . LEU A 1 92 ? -4.523 -8.828 0.629 1 98.88 92 LEU A CA 1
ATOM 668 C C . LEU A 1 92 ? -3.518 -8.836 1.777 1 98.88 92 LEU A C 1
ATOM 670 O O . LEU A 1 92 ? -3.906 -8.867 2.947 1 98.88 92 LEU A O 1
ATOM 674 N N . ARG A 1 93 ? -2.199 -8.859 1.439 1 98.81 93 ARG A N 1
ATOM 675 C CA . ARG A 1 93 ? -1.136 -8.914 2.436 1 98.81 93 ARG A CA 1
ATOM 676 C C . ARG A 1 93 ? -1.273 -7.785 3.449 1 98.81 93 ARG A C 1
ATOM 678 O O . ARG A 1 93 ? -1.234 -8.023 4.66 1 98.81 93 ARG A O 1
ATOM 685 N N . ASN A 1 94 ? -1.52 -6.625 2.986 1 98.88 94 ASN A N 1
ATOM 686 C CA . ASN A 1 94 ? -1.63 -5.473 3.869 1 98.88 94 ASN A CA 1
ATOM 687 C C . ASN A 1 94 ? -2.924 -5.504 4.676 1 98.88 94 ASN A C 1
ATOM 689 O O . ASN A 1 94 ? -2.932 -5.164 5.863 1 98.88 94 ASN A O 1
ATOM 693 N N . ALA A 1 95 ? -4.031 -5.891 4.051 1 98.88 95 ALA A N 1
ATOM 694 C CA . ALA A 1 95 ? -5.285 -6.043 4.781 1 98.88 95 ALA A CA 1
ATOM 695 C C . ALA A 1 95 ? -5.141 -7.043 5.922 1 98.88 95 ALA A C 1
ATOM 697 O O . ALA A 1 95 ? -5.637 -6.812 7.027 1 98.88 95 ALA A O 1
ATOM 698 N N . CYS A 1 96 ? -4.434 -8.109 5.672 1 98.94 96 CYS A N 1
ATOM 699 C CA . CYS A 1 96 ? -4.223 -9.141 6.684 1 98.94 96 CYS A CA 1
ATOM 700 C C . CYS A 1 96 ? -3.418 -8.594 7.855 1 98.94 96 CYS A C 1
ATOM 702 O O . CYS A 1 96 ? -3.707 -8.906 9.008 1 98.94 96 CYS A O 1
ATOM 704 N N . TYR A 1 97 ? -2.355 -7.781 7.559 1 98.81 97 TYR A N 1
ATOM 705 C CA . TYR A 1 97 ? -1.572 -7.199 8.641 1 98.81 97 TYR A CA 1
ATOM 706 C C . TYR A 1 97 ? -2.436 -6.297 9.516 1 98.81 97 TYR A C 1
ATOM 708 O O . TYR A 1 97 ? -2.301 -6.301 10.742 1 98.81 97 TYR A O 1
ATOM 716 N N . ALA A 1 98 ? -3.332 -5.516 8.906 1 98.75 98 ALA A N 1
ATOM 717 C CA . ALA A 1 98 ? -4.203 -4.613 9.656 1 98.75 98 ALA A CA 1
ATOM 718 C C . ALA A 1 98 ? -5.129 -5.387 10.586 1 98.75 98 ALA A C 1
ATOM 720 O O . ALA A 1 98 ? -5.336 -4.992 11.742 1 98.75 98 ALA A O 1
ATOM 721 N N . VAL A 1 99 ? -5.633 -6.477 10.133 1 98.81 99 VAL A N 1
ATOM 722 C CA . VAL A 1 99 ? -6.527 -7.309 10.93 1 98.81 99 VAL A CA 1
ATOM 723 C C . VAL A 1 99 ? -5.734 -8.031 12.016 1 98.81 99 VAL A C 1
ATOM 725 O O . VAL A 1 99 ? -6.145 -8.055 13.18 1 98.81 99 VAL A O 1
ATOM 728 N N . ALA A 1 100 ? -4.602 -8.609 11.617 1 98.75 100 ALA A N 1
ATOM 729 C CA . ALA A 1 100 ? -3.764 -9.336 12.57 1 98.75 100 ALA A CA 1
ATOM 730 C C . ALA A 1 100 ? -3.291 -8.422 13.695 1 98.75 100 ALA A C 1
A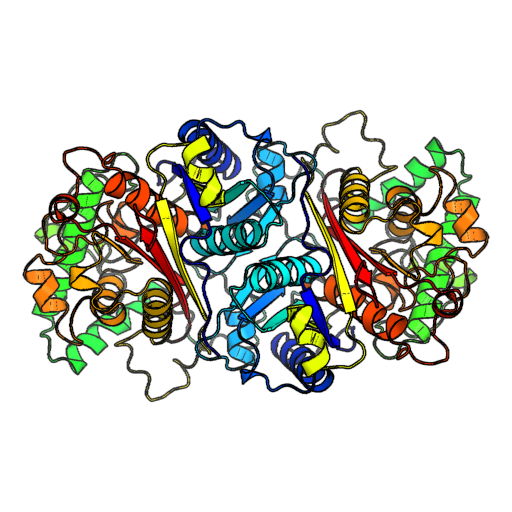TOM 732 O O . ALA A 1 100 ? -3.131 -8.867 14.836 1 98.75 100 ALA A O 1
ATOM 733 N N . SER A 1 101 ? -3.061 -7.152 13.438 1 98.44 101 SER A N 1
ATOM 734 C CA . SER A 1 101 ? -2.586 -6.184 14.422 1 98.44 101 SER A CA 1
ATOM 735 C C . SER A 1 101 ? -3.67 -5.852 15.438 1 98.44 101 SER A C 1
ATOM 737 O O . SER A 1 101 ? -3.385 -5.281 16.484 1 98.44 101 SER A O 1
ATOM 739 N N . GLY A 1 102 ? -4.918 -6.156 15.062 1 98.06 102 GLY A N 1
ATOM 740 C CA . GLY A 1 102 ? -6.047 -5.801 15.906 1 98.06 102 GLY A CA 1
ATOM 741 C C . GLY A 1 102 ? -6.637 -4.441 15.578 1 98.06 102 GLY A C 1
ATOM 742 O O . GLY A 1 102 ? -7.609 -4.012 16.203 1 98.06 102 GLY A O 1
ATOM 743 N N . ALA A 1 103 ? -6.102 -3.783 14.586 1 98.25 103 ALA A N 1
ATOM 744 C CA . ALA A 1 103 ? -6.586 -2.453 14.234 1 98.25 103 ALA A CA 1
ATOM 745 C C . ALA A 1 103 ? -8.031 -2.508 13.734 1 98.25 103 ALA A C 1
ATOM 747 O O . ALA A 1 103 ? -8.812 -1.591 13.984 1 98.25 103 ALA A O 1
ATOM 748 N N . TYR A 1 104 ? -8.359 -3.521 12.992 1 98.25 104 TYR A N 1
ATOM 749 C CA . TYR A 1 104 ? -9.695 -3.697 12.414 1 98.25 104 TYR A CA 1
ATOM 750 C C . TYR A 1 104 ? -10.188 -5.125 12.617 1 98.25 104 TYR A C 1
ATOM 752 O O . TYR A 1 104 ? -9.391 -6.066 12.656 1 98.25 104 TYR A O 1
ATOM 760 N N . ASP A 1 105 ? -11.508 -5.332 12.703 1 98.19 105 ASP A N 1
ATOM 761 C CA . ASP A 1 105 ? -12.094 -6.656 12.867 1 98.19 105 ASP A CA 1
ATOM 762 C C . ASP A 1 105 ? -12.383 -7.301 11.516 1 98.19 105 ASP A C 1
ATOM 764 O O . ASP A 1 105 ? -12.383 -8.523 11.391 1 98.19 105 ASP A O 1
ATOM 768 N N . MET A 1 106 ? -12.711 -6.496 10.555 1 98.56 106 MET A N 1
ATOM 769 C CA . MET A 1 106 ? -13.031 -6.98 9.211 1 98.56 106 MET A CA 1
ATOM 770 C C . MET A 1 106 ? -12.453 -6.051 8.148 1 98.56 106 MET A C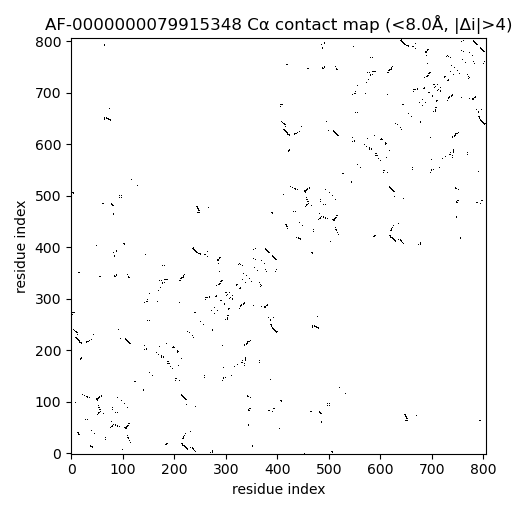 1
ATOM 772 O O . MET A 1 106 ? -12.68 -4.84 8.188 1 98.56 106 MET A O 1
ATOM 776 N N . ALA A 1 107 ? -11.664 -6.559 7.238 1 98.88 107 ALA A N 1
ATOM 777 C CA . ALA A 1 107 ? -11.109 -5.789 6.125 1 98.88 107 ALA A CA 1
ATOM 778 C C . ALA A 1 107 ? -11.398 -6.469 4.789 1 98.88 107 ALA A C 1
ATOM 780 O O . ALA A 1 107 ? -11.641 -7.676 4.738 1 98.88 107 ALA A O 1
ATOM 781 N N . MET A 1 108 ? -11.43 -5.688 3.732 1 98.88 108 MET A N 1
ATOM 782 C CA . MET A 1 108 ? -11.633 -6.211 2.383 1 98.88 108 MET A CA 1
ATOM 783 C C . MET A 1 108 ? -10.492 -5.793 1.462 1 98.88 108 MET A C 1
ATOM 785 O O . MET A 1 108 ? -10.109 -4.621 1.429 1 98.88 108 MET A O 1
ATOM 789 N N . ALA A 1 109 ? -9.852 -6.742 0.846 1 98.94 109 ALA A N 1
ATOM 790 C CA . ALA A 1 109 ? -8.93 -6.484 -0.262 1 98.94 109 ALA A CA 1
ATOM 791 C C . ALA A 1 109 ? -9.664 -6.527 -1.601 1 98.94 109 ALA A C 1
ATOM 793 O O . ALA A 1 109 ? -10.43 -7.461 -1.868 1 98.94 109 ALA A O 1
ATOM 794 N N . VAL A 1 110 ? -9.477 -5.512 -2.42 1 98.88 110 VAL A N 1
ATOM 795 C CA . VAL A 1 110 ? -10.102 -5.422 -3.732 1 98.88 110 VAL A CA 1
ATOM 796 C C . VAL A 1 110 ? -9.039 -5.199 -4.805 1 98.88 110 VAL A C 1
ATOM 798 O O . VAL A 1 110 ? -8.148 -4.359 -4.641 1 98.88 110 VAL A O 1
ATOM 801 N N . GLY A 1 111 ? -9.023 -5.996 -5.832 1 98.62 111 GLY A N 1
ATOM 802 C CA . GLY A 1 111 ? -8.188 -5.805 -7.004 1 98.62 111 GLY A CA 1
ATOM 803 C C . GLY A 1 111 ? -8.984 -5.539 -8.266 1 98.62 111 GLY A C 1
ATOM 804 O O . GLY A 1 111 ? -10.008 -6.18 -8.508 1 98.62 111 GLY A O 1
ATOM 805 N N . VAL A 1 112 ? -8.508 -4.543 -9.055 1 98.19 112 VAL A N 1
ATOM 806 C CA . VAL A 1 112 ? -9.203 -4.234 -10.305 1 98.19 112 VAL A CA 1
ATOM 807 C C . VAL A 1 112 ? -8.195 -3.748 -11.344 1 98.19 112 VAL A C 1
ATOM 809 O O . VAL A 1 112 ? -7.195 -3.113 -11 1 98.19 112 VAL A O 1
ATOM 812 N N . GLU A 1 113 ? -8.414 -4.078 -12.547 1 95.75 113 GLU A N 1
ATOM 813 C CA . GLU A 1 113 ? -7.691 -3.479 -13.664 1 95.75 113 GLU A CA 1
ATOM 814 C C . GLU A 1 113 ? -8.57 -3.4 -14.914 1 95.75 113 GLU A C 1
ATOM 816 O O . GLU A 1 113 ? -9.289 -4.348 -15.234 1 95.75 113 GLU A O 1
ATOM 821 N N . LYS A 1 114 ? -8.516 -2.254 -15.484 1 91.44 114 LYS A N 1
ATOM 822 C CA . LYS A 1 114 ? -9.141 -1.998 -16.781 1 91.44 114 LYS A CA 1
ATOM 823 C C . LYS A 1 114 ? -8.109 -1.577 -17.812 1 91.44 114 LYS A C 1
ATOM 825 O O . LYS A 1 114 ? -7.773 -0.395 -17.922 1 91.44 114 LYS A O 1
ATOM 830 N N . LEU A 1 115 ? -7.609 -2.383 -18.594 1 73.12 115 LEU A N 1
ATOM 831 C CA . LEU A 1 115 ? -6.465 -2.135 -19.453 1 73.12 115 LEU A CA 1
ATOM 832 C C . LEU A 1 115 ? -6.922 -1.707 -20.844 1 73.12 115 LEU A C 1
ATOM 834 O O . LEU A 1 115 ? -6.215 -0.967 -21.531 1 73.12 115 LEU A O 1
ATOM 838 N N . LYS A 1 116 ? -7.988 -2.189 -21.328 1 59.34 116 LYS A N 1
ATOM 839 C CA . LYS A 1 116 ? -8.406 -1.914 -22.688 1 59.34 116 LYS A CA 1
ATOM 840 C C . LYS A 1 116 ? -8.641 -0.421 -22.906 1 59.34 116 LYS A C 1
ATOM 842 O O . LYS A 1 116 ? -8.367 0.105 -23.984 1 59.34 116 LYS A O 1
ATOM 847 N N . ASP A 1 117 ? -9.156 0.104 -21.875 1 48.19 117 ASP A N 1
ATOM 848 C CA . ASP A 1 117 ? -9.453 1.522 -22.047 1 48.19 117 ASP A CA 1
ATOM 849 C C . ASP A 1 117 ? -8.18 2.35 -22.141 1 48.19 117 ASP A C 1
ATOM 851 O O . ASP A 1 117 ? -8.211 3.498 -22.594 1 48.19 117 ASP A O 1
ATOM 855 N N . SER A 1 118 ? -7.164 1.82 -21.547 1 46.91 118 SER A N 1
ATOM 856 C CA . SER A 1 118 ? -5.934 2.604 -21.531 1 46.91 118 SER A CA 1
ATOM 857 C C . SER A 1 118 ? -5.23 2.549 -22.891 1 46.91 118 SER A C 1
ATOM 859 O O . SER A 1 118 ? -4.238 3.248 -23.109 1 46.91 118 SER A O 1
ATOM 861 N N . GLY A 1 119 ? -6.027 2.131 -23.938 1 41.88 119 GLY A N 1
ATOM 862 C CA . GLY A 1 119 ? -5.453 2.039 -25.266 1 41.88 119 GLY A CA 1
ATOM 863 C C . GLY A 1 119 ? -4.25 1.117 -25.344 1 41.88 119 GLY A C 1
ATOM 864 O O . GLY A 1 119 ? -3.545 1.082 -26.359 1 41.88 119 GLY A O 1
ATOM 865 N N . TYR A 1 120 ? -3.916 0.644 -24.188 1 39.31 120 TYR A N 1
ATOM 866 C CA . TYR A 1 120 ? -2.684 -0.135 -24.203 1 39.31 120 TYR A CA 1
ATOM 867 C C . TYR A 1 120 ? -2.926 -1.525 -24.781 1 39.31 120 TYR A C 1
ATOM 869 O O . TYR A 1 120 ? -3.701 -2.309 -24.234 1 39.31 120 TYR A O 1
ATOM 877 N N . SER A 1 121 ? -3.07 -1.589 -26.016 1 36.66 121 SER A N 1
ATOM 878 C CA . SER A 1 121 ? -3.217 -2.926 -26.578 1 36.66 121 SER A CA 1
ATOM 879 C C . SER A 1 121 ? -2.252 -3.91 -25.922 1 36.66 121 SER A C 1
ATOM 881 O O . SER A 1 121 ? -2.521 -5.113 -25.875 1 36.66 121 SER A O 1
ATOM 883 N N . GLY A 1 122 ? -0.825 -3.658 -26.047 1 37.75 122 GLY A N 1
ATOM 884 C CA . GLY A 1 122 ? 0.246 -4.574 -25.703 1 37.75 122 GLY A CA 1
ATOM 885 C C . GLY A 1 122 ? 0.787 -4.344 -24.297 1 37.75 122 GLY A C 1
ATOM 886 O O . GLY A 1 122 ? 0.422 -3.371 -23.641 1 37.75 122 GLY A O 1
ATOM 887 N N . LEU A 1 123 ? 1.348 -5.477 -23.609 1 42.75 123 LEU A N 1
ATOM 888 C CA . LEU A 1 123 ? 1.997 -5.445 -22.312 1 42.75 123 LEU A CA 1
ATOM 889 C C . LEU A 1 123 ? 2.938 -4.25 -22.188 1 42.75 123 LEU A C 1
ATOM 891 O O . LEU A 1 123 ? 4.145 -4.379 -22.422 1 42.75 123 LEU A O 1
ATOM 895 N N . LEU A 1 124 ? 2.533 -3.104 -22.703 1 37.81 124 LEU A N 1
ATOM 896 C CA . LEU A 1 124 ? 3.484 -2.002 -22.609 1 37.81 124 LEU A CA 1
ATOM 897 C C . LEU A 1 124 ? 3.729 -1.605 -21.156 1 37.81 124 LEU A C 1
ATOM 899 O O . LEU A 1 124 ? 2.781 -1.458 -20.391 1 37.81 124 LEU A O 1
ATOM 903 N N . ARG A 1 125 ? 4.891 -1.854 -20.734 1 41.44 125 ARG A N 1
ATOM 904 C CA . ARG A 1 125 ? 5.43 -1.29 -19.5 1 41.44 125 ARG A CA 1
ATOM 905 C C . ARG A 1 125 ? 5.332 0.232 -19.516 1 41.44 125 ARG A C 1
ATOM 907 O O . ARG A 1 125 ? 5.676 0.876 -20.5 1 41.44 125 ARG A O 1
ATOM 914 N N . HIS A 1 126 ? 4.543 0.868 -18.781 1 38.59 126 HIS A N 1
ATOM 915 C CA . HIS A 1 126 ? 4.633 2.318 -18.656 1 38.59 126 HIS A CA 1
ATOM 916 C C . HIS A 1 126 ? 6.059 2.762 -18.359 1 38.59 126 HIS A C 1
ATOM 918 O O . HIS A 1 126 ? 6.648 2.34 -17.359 1 38.59 126 HIS A O 1
ATOM 924 N N . SER A 1 127 ? 6.844 3.094 -19.297 1 35.91 127 SER A N 1
ATOM 925 C CA . SER A 1 127 ? 8.117 3.75 -19.047 1 35.91 127 SER A CA 1
ATOM 926 C C . SER A 1 127 ? 7.93 5.012 -18.203 1 35.91 127 SER A C 1
ATOM 928 O O . SER A 1 127 ? 7.113 5.871 -18.547 1 35.91 127 SER A O 1
ATOM 930 N N . ILE A 1 128 ? 8.031 4.938 -17 1 38 128 ILE A N 1
ATOM 931 C CA . ILE A 1 128 ? 8.188 6.191 -16.281 1 38 128 ILE A CA 1
ATOM 932 C C . ILE A 1 128 ? 9.258 7.047 -16.953 1 38 128 ILE A C 1
ATOM 934 O O . ILE A 1 128 ? 10.375 6.586 -17.188 1 38 128 ILE A O 1
ATOM 938 N N . PRO A 1 129 ? 8.945 8.18 -17.5 1 31.45 129 PRO A N 1
ATOM 939 C CA . PRO A 1 129 ? 9.906 8.992 -18.25 1 31.45 129 PRO A CA 1
ATOM 940 C C . PRO A 1 129 ? 11.25 9.109 -17.531 1 31.45 129 PRO A C 1
ATOM 942 O O . PRO A 1 129 ? 12.289 9.25 -18.172 1 31.45 129 PRO A O 1
ATOM 945 N N . SER A 1 130 ? 11.32 9.469 -16.25 1 33.41 130 SER A N 1
ATOM 946 C CA . SER A 1 130 ? 12.492 10.148 -15.711 1 33.41 130 SER A CA 1
ATOM 947 C C . SER A 1 130 ? 13.609 9.164 -15.406 1 33.41 130 SER A C 1
ATOM 949 O O . SER A 1 130 ? 14.57 9.508 -14.703 1 33.41 130 SER A O 1
ATOM 951 N N . ASP A 1 131 ? 13.469 7.848 -15.5 1 31.39 131 ASP A N 1
ATOM 952 C CA . ASP A 1 131 ? 14.719 7.195 -15.102 1 31.39 131 ASP A CA 1
ATOM 953 C C . ASP A 1 131 ? 15.875 7.637 -15.992 1 31.39 131 ASP A C 1
ATOM 955 O O . ASP A 1 131 ? 15.727 7.75 -17.203 1 31.39 131 ASP A O 1
ATOM 959 N N . ALA A 1 132 ? 16.594 8.578 -15.625 1 31 132 ALA A N 1
ATOM 960 C CA . ALA A 1 132 ? 17.844 8.953 -16.266 1 31 132 ALA A CA 1
ATOM 961 C C . ALA A 1 132 ? 18.469 7.762 -16.984 1 31 132 ALA A C 1
ATOM 963 O O . ALA A 1 132 ? 19.625 7.828 -17.422 1 31 132 ALA A O 1
ATOM 964 N N . THR A 1 133 ? 18.141 6.496 -16.578 1 30.09 133 THR A N 1
ATOM 965 C CA . THR A 1 133 ? 18.734 5.566 -17.531 1 30.09 133 THR A CA 1
ATOM 966 C C . THR A 1 133 ? 18.188 5.832 -18.938 1 30.09 133 THR A C 1
ATOM 968 O O . THR A 1 133 ? 17 6.055 -19.125 1 30.09 133 THR A O 1
ATOM 971 N N . GLY A 1 134 ? 18.922 6.52 -19.797 1 26.36 134 GLY A N 1
ATOM 972 C CA . GLY A 1 134 ? 18.781 6.48 -21.25 1 26.36 134 GLY A CA 1
ATOM 973 C C . GLY A 1 134 ? 18.062 5.242 -21.75 1 26.36 134 GLY A C 1
ATOM 974 O O . GLY A 1 134 ? 17.938 4.254 -21.016 1 26.36 134 GLY A O 1
ATOM 975 N N . GLY A 1 135 ? 17.203 5.312 -22.812 1 30.81 135 GLY A N 1
ATOM 976 C CA . GLY A 1 135 ? 16.672 4.387 -23.797 1 30.81 135 GLY A CA 1
ATOM 977 C C . GLY A 1 135 ? 17.406 3.059 -23.812 1 30.81 135 GLY A C 1
ATOM 978 O O . GLY A 1 135 ? 17.219 2.248 -24.734 1 30.81 135 GLY A O 1
ATOM 979 N N . THR A 1 136 ? 18.531 3.117 -23.312 1 27.58 136 THR A N 1
ATOM 980 C CA . THR A 1 136 ? 19.375 2.025 -23.797 1 27.58 136 THR A CA 1
ATOM 981 C C . THR A 1 136 ? 18.969 0.705 -23.156 1 27.58 136 THR A C 1
ATOM 983 O O . THR A 1 136 ? 19.578 -0.333 -23.422 1 27.58 136 THR A O 1
ATOM 986 N N . LEU A 1 137 ? 18.781 0.718 -21.859 1 34.53 137 LEU A N 1
ATOM 987 C CA . LEU A 1 137 ? 18.344 -0.674 -21.797 1 34.53 137 LEU A CA 1
ATOM 988 C C . LEU A 1 137 ? 17.141 -0.911 -22.688 1 34.53 137 LEU A C 1
ATOM 990 O O . LEU A 1 137 ? 16.188 -0.139 -22.656 1 34.53 137 LEU A O 1
ATOM 994 N N . GLY A 1 138 ? 17.219 -1.409 -23.766 1 34.56 138 GLY A N 1
ATOM 995 C CA . GLY A 1 138 ? 16.234 -1.863 -24.734 1 34.56 138 GLY A CA 1
ATOM 996 C C . GLY A 1 138 ? 14.883 -2.135 -24.109 1 34.56 138 GLY A C 1
ATOM 997 O O . GLY A 1 138 ? 14.789 -2.762 -23.062 1 34.56 138 GLY A O 1
ATOM 998 N N . THR A 1 139 ? 13.898 -1.17 -24.109 1 43.16 139 THR A N 1
ATOM 999 C CA . THR A 1 139 ? 12.453 -1.297 -24.031 1 43.16 139 THR A CA 1
ATOM 1000 C C . THR A 1 139 ? 12.008 -2.695 -24.453 1 43.16 139 THR A C 1
ATOM 1002 O O . THR A 1 139 ? 11.57 -2.898 -25.594 1 43.16 139 THR A O 1
ATOM 1005 N N . THR A 1 140 ? 12.906 -3.631 -24.141 1 47.78 140 THR A N 1
ATOM 1006 C CA . THR A 1 140 ? 12.375 -4.906 -24.609 1 47.78 140 THR A CA 1
ATOM 1007 C C . THR A 1 140 ? 11 -5.184 -24 1 47.78 140 THR A C 1
ATOM 1009 O O . THR A 1 140 ? 10.758 -4.875 -22.844 1 47.78 140 THR A O 1
ATOM 1012 N N . THR A 1 141 ? 10.195 -5.398 -24.797 1 67.75 141 THR A N 1
ATOM 1013 C CA . THR A 1 141 ? 8.836 -5.773 -24.422 1 67.75 141 THR A CA 1
ATOM 1014 C C . THR A 1 141 ? 8.844 -6.957 -23.453 1 67.75 141 THR A C 1
ATOM 1016 O O . THR A 1 141 ? 9.844 -7.672 -23.359 1 67.75 141 THR A O 1
ATOM 1019 N N . ALA A 1 142 ? 7.969 -7.039 -22.609 1 75.81 142 ALA A N 1
ATOM 1020 C CA . ALA A 1 142 ? 7.844 -8.156 -21.672 1 75.81 142 ALA A CA 1
ATOM 1021 C C . ALA A 1 142 ? 8.055 -9.484 -22.375 1 75.81 142 ALA A C 1
ATOM 1023 O O . ALA A 1 142 ? 8.867 -10.305 -21.938 1 75.81 142 ALA A O 1
ATOM 1024 N N . PRO A 1 143 ? 7.504 -9.695 -23.547 1 76 143 PRO A N 1
ATOM 1025 C CA . PRO A 1 143 ? 7.711 -10.984 -24.219 1 76 143 PRO A CA 1
ATOM 1026 C C . PRO A 1 143 ? 9.172 -11.227 -24.578 1 76 143 PRO A C 1
ATOM 1028 O O . PRO A 1 143 ? 9.664 -12.359 -24.484 1 76 143 PRO A O 1
ATOM 1031 N N . ALA A 1 144 ? 9.805 -10.195 -24.953 1 79.5 144 ALA A N 1
ATOM 1032 C CA . ALA A 1 144 ? 11.211 -10.344 -25.328 1 79.5 144 ALA A CA 1
ATOM 1033 C C . ALA A 1 144 ? 12.062 -10.734 -24.125 1 79.5 144 ALA A C 1
ATOM 1035 O O . ALA A 1 144 ? 12.898 -11.641 -24.219 1 79.5 144 ALA A O 1
ATOM 1036 N N . ASN A 1 145 ? 11.844 -10.133 -23.047 1 84.19 145 ASN A N 1
ATOM 1037 C CA . ASN A 1 145 ? 12.633 -10.406 -21.844 1 84.19 145 ASN A CA 1
ATOM 1038 C C . ASN A 1 145 ? 12.406 -11.82 -21.328 1 84.19 145 ASN A C 1
ATOM 1040 O O . ASN A 1 145 ? 13.359 -12.508 -20.969 1 84.19 145 ASN A O 1
ATOM 1044 N N . PHE A 1 146 ? 11.258 -12.266 -21.359 1 90.25 146 PHE A N 1
ATOM 1045 C CA . PHE A 1 146 ? 10.93 -13.586 -20.844 1 90.25 146 PHE A CA 1
ATOM 1046 C C . PHE A 1 146 ? 11.32 -14.672 -21.844 1 90.25 146 PHE A C 1
ATOM 1048 O O . PHE A 1 146 ? 11.5 -15.836 -21.469 1 90.25 146 PHE A O 1
ATOM 1055 N N . SER A 1 147 ? 11.43 -14.32 -23.109 1 90.06 147 SER A N 1
ATOM 1056 C CA . SER A 1 147 ? 11.773 -15.289 -24.141 1 90.06 147 SER A CA 1
ATOM 1057 C C . SER A 1 147 ? 13.203 -15.805 -23.969 1 90.06 147 SER A C 1
ATOM 1059 O O . SER A 1 147 ? 13.578 -16.828 -24.547 1 90.06 147 SER A O 1
ATOM 1061 N N . LEU A 1 148 ? 13.961 -15.094 -23.188 1 90.38 148 LEU A N 1
ATOM 1062 C CA . LEU A 1 148 ? 15.336 -15.5 -22.938 1 90.38 148 LEU A CA 1
ATOM 1063 C C . LEU A 1 148 ? 15.383 -16.703 -22.016 1 90.38 148 LEU A C 1
ATOM 1065 O O . LEU A 1 148 ? 16.375 -17.438 -21.969 1 90.38 148 LEU A O 1
ATOM 1069 N N . LEU A 1 149 ? 14.375 -16.969 -21.281 1 94.25 149 LEU A N 1
ATOM 1070 C CA . LEU A 1 149 ? 14.344 -18.047 -20.297 1 94.25 149 LEU A CA 1
ATOM 1071 C C . LEU A 1 149 ? 14.422 -19.406 -20.969 1 94.25 149 LEU A C 1
ATOM 1073 O O . LEU A 1 149 ? 15.094 -20.312 -20.469 1 94.25 149 LEU A O 1
ATOM 1077 N N . GLY A 1 150 ? 13.781 -19.594 -22.094 1 94.56 150 GLY A N 1
ATOM 1078 C CA . GLY A 1 150 ? 13.711 -20.859 -22.797 1 94.56 150 GLY A CA 1
ATOM 1079 C C . GLY A 1 150 ? 15.07 -21.375 -23.234 1 94.56 150 GLY A C 1
ATOM 1080 O O . GLY A 1 150 ? 15.523 -22.422 -22.766 1 94.56 150 GLY A O 1
ATOM 1081 N N . PRO A 1 151 ? 15.719 -20.594 -24.094 1 94.75 151 PRO A N 1
ATOM 1082 C CA . PRO A 1 151 ? 17.047 -21.016 -24.562 1 94.75 151 PRO A CA 1
ATOM 1083 C C . PRO A 1 151 ? 18.031 -21.188 -23.406 1 94.75 151 PRO A C 1
ATOM 1085 O O . PRO A 1 151 ? 18.875 -22.094 -23.438 1 94.75 151 PRO A O 1
ATOM 1088 N N . ALA A 1 152 ? 17.969 -20.312 -22.438 1 95.25 152 ALA A N 1
ATOM 1089 C CA . ALA A 1 152 ? 18.859 -20.422 -21.297 1 95.25 152 ALA A CA 1
ATOM 1090 C C . ALA A 1 152 ? 18.625 -21.719 -20.516 1 95.25 152 ALA A C 1
ATOM 1092 O O . ALA A 1 152 ? 19.562 -22.406 -20.156 1 95.25 152 ALA A O 1
ATOM 1093 N N . TYR A 1 153 ? 17.375 -22 -20.281 1 96.44 153 TYR A N 1
ATOM 1094 C CA . TYR A 1 153 ? 17 -23.234 -19.594 1 96.44 153 TYR A CA 1
ATOM 1095 C C . TYR A 1 153 ? 17.438 -24.453 -20.375 1 96.44 153 TYR A C 1
ATOM 1097 O O . TYR A 1 153 ? 18.031 -25.375 -19.812 1 96.44 153 TYR A O 1
ATOM 1105 N N . ALA A 1 154 ? 17.172 -24.484 -21.656 1 96.5 154 ALA A N 1
ATOM 1106 C CA . ALA A 1 154 ? 17.531 -25.594 -22.516 1 96.5 154 ALA A CA 1
ATOM 1107 C C . ALA A 1 154 ? 19.031 -25.828 -22.516 1 96.5 154 ALA A C 1
ATOM 1109 O O . ALA A 1 154 ? 19.5 -26.969 -22.438 1 96.5 154 ALA A O 1
ATOM 1110 N N . GLU A 1 155 ? 19.734 -24.781 -22.641 1 96.31 155 GLU A N 1
ATOM 1111 C CA . GLU A 1 155 ? 21.203 -24.875 -22.656 1 96.31 155 GLU A CA 1
ATOM 1112 C C . GLU A 1 155 ? 21.75 -25.391 -21.344 1 96.31 155 GLU A C 1
ATOM 1114 O O . GLU A 1 155 ? 22.594 -26.297 -21.312 1 96.31 155 GLU A O 1
ATOM 1119 N N . LYS A 1 156 ? 21.281 -24.891 -20.281 1 96.69 156 LYS A N 1
ATOM 1120 C CA . LYS A 1 156 ? 21.812 -25.234 -18.953 1 96.69 156 LYS A CA 1
ATOM 1121 C C . LYS A 1 156 ? 21.531 -26.688 -18.609 1 96.69 156 LYS A C 1
ATOM 1123 O O . LYS A 1 156 ? 22.375 -27.375 -18.016 1 96.69 156 LYS A O 1
ATOM 1128 N N . TYR A 1 157 ? 20.375 -27.109 -18.938 1 97.06 157 TYR A N 1
ATOM 1129 C CA . TYR A 1 157 ? 19.953 -28.422 -18.438 1 97.06 157 TYR A CA 1
ATOM 1130 C C . TYR A 1 157 ? 19.922 -29.453 -19.562 1 97.06 157 TYR A C 1
ATOM 1132 O O . TYR A 1 157 ? 19.453 -30.578 -19.359 1 97.06 157 TYR A O 1
ATOM 1140 N N . GLY A 1 158 ? 20.328 -29.109 -20.719 1 96.19 158 GLY A N 1
ATOM 1141 C CA . GLY A 1 158 ? 20.5 -30.047 -21.828 1 96.19 158 GLY A CA 1
ATOM 1142 C C . GLY A 1 158 ? 19.172 -30.531 -22.391 1 96.19 158 GLY A C 1
ATOM 1143 O O . GLY A 1 158 ? 19.016 -31.719 -22.688 1 96.19 158 GLY A O 1
ATOM 1144 N N . VAL A 1 159 ? 18.234 -29.641 -22.484 1 96.38 159 VAL A N 1
ATOM 1145 C CA . VAL A 1 159 ? 16.938 -29.969 -23.078 1 96.38 159 VAL A CA 1
ATOM 1146 C C . VAL A 1 159 ? 16.938 -29.609 -24.562 1 96.38 159 VAL A C 1
ATOM 1148 O O . VAL A 1 159 ? 17.25 -28.469 -24.922 1 96.38 159 VAL A O 1
ATOM 1151 N N . ASP A 1 160 ? 16.609 -30.562 -25.406 1 95.12 160 ASP A N 1
ATOM 1152 C CA . ASP A 1 160 ? 16.547 -30.297 -26.844 1 95.12 160 ASP A CA 1
ATOM 1153 C C . ASP A 1 160 ? 15.492 -29.234 -27.156 1 95.12 160 ASP A C 1
ATOM 1155 O O . ASP A 1 160 ? 14.43 -29.203 -26.516 1 95.12 160 ASP A O 1
ATOM 1159 N N . SER A 1 161 ? 15.758 -28.5 -28.172 1 91.88 161 SER A N 1
ATOM 1160 C CA . SER A 1 161 ? 14.867 -27.406 -28.562 1 91.88 161 SER A CA 1
ATOM 1161 C C . SER A 1 161 ? 13.469 -27.922 -28.891 1 91.88 161 SER A C 1
ATOM 1163 O O . SER A 1 161 ? 12.469 -27.297 -28.516 1 91.88 161 SER A O 1
ATOM 1165 N N . ASP A 1 162 ? 13.422 -28.984 -29.594 1 93.88 162 ASP A N 1
ATOM 1166 C CA . ASP A 1 162 ? 12.133 -29.562 -29.953 1 93.88 162 ASP A CA 1
ATOM 1167 C C . ASP A 1 162 ? 11.383 -30.047 -28.703 1 93.88 162 ASP A C 1
ATOM 1169 O O . ASP A 1 162 ? 10.164 -29.922 -28.625 1 93.88 162 ASP A O 1
ATOM 1173 N N . GLU A 1 163 ? 12.141 -30.641 -27.875 1 96 163 GLU A N 1
ATOM 1174 C CA . GLU A 1 163 ? 11.555 -31.094 -26.625 1 96 163 GLU A CA 1
ATOM 1175 C C . GLU A 1 163 ? 11.016 -29.922 -25.812 1 96 163 GLU A C 1
ATOM 1177 O O . GLU A 1 163 ? 9.914 -30 -25.25 1 96 163 GLU A O 1
ATOM 1182 N N . LEU A 1 164 ? 11.797 -28.875 -25.719 1 96.62 164 LEU A N 1
ATOM 1183 C CA . LEU A 1 164 ? 11.344 -27.688 -25 1 96.62 164 LEU A CA 1
ATOM 1184 C C . LEU A 1 164 ? 10.062 -27.141 -25.594 1 96.62 164 LEU A C 1
ATOM 1186 O O . LEU A 1 164 ? 9.148 -26.734 -24.875 1 96.62 164 LEU A O 1
ATOM 1190 N N . LYS A 1 165 ? 10.016 -27.062 -26.906 1 95.44 165 LYS A N 1
ATOM 1191 C CA . LYS A 1 165 ? 8.805 -26.594 -27.578 1 95.44 165 LYS A CA 1
ATOM 1192 C C . LYS A 1 165 ? 7.605 -27.469 -27.188 1 95.44 165 LYS A C 1
ATOM 1194 O O . LYS A 1 165 ? 6.512 -26.953 -26.969 1 95.44 165 LYS A O 1
ATOM 1199 N N . THR A 1 166 ? 7.816 -28.734 -27.188 1 97.06 166 THR A N 1
ATOM 1200 C CA . THR A 1 166 ? 6.77 -29.672 -26.797 1 97.06 166 THR A CA 1
ATOM 1201 C C . THR A 1 166 ? 6.293 -29.375 -25.375 1 97.06 166 THR A C 1
ATOM 1203 O O . THR A 1 166 ? 5.09 -29.406 -25.094 1 97.06 166 THR A O 1
ATOM 1206 N N . VAL A 1 167 ? 7.211 -29.125 -24.5 1 98 167 VAL A N 1
ATOM 1207 C CA . VAL A 1 167 ? 6.914 -28.844 -23.094 1 98 167 VAL A CA 1
ATOM 1208 C C . VAL A 1 167 ? 6.09 -27.562 -22.984 1 98 167 VAL A C 1
ATOM 1210 O O . VAL A 1 167 ? 5.066 -27.547 -22.297 1 98 167 VAL A O 1
ATOM 1213 N N . LEU A 1 168 ? 6.527 -26.5 -23.641 1 97.75 168 LEU A N 1
ATOM 1214 C CA . LEU A 1 168 ? 5.824 -25.219 -23.594 1 97.75 168 LEU A CA 1
ATOM 1215 C C . LEU A 1 168 ? 4.434 -25.344 -24.203 1 97.75 168 LEU A C 1
ATOM 1217 O O . LEU A 1 168 ? 3.471 -24.766 -23.688 1 97.75 168 LEU A O 1
ATOM 1221 N N . THR A 1 169 ? 4.348 -26.094 -25.281 1 97.56 169 THR A N 1
ATOM 1222 C CA . THR A 1 169 ? 3.064 -26.359 -25.922 1 97.56 169 THR A CA 1
ATOM 1223 C C . THR A 1 169 ? 2.121 -27.078 -24.953 1 97.56 169 THR A C 1
ATOM 1225 O O . THR A 1 169 ? 0.937 -26.75 -24.875 1 97.56 169 THR A O 1
ATOM 1228 N N . ARG A 1 170 ? 2.633 -28.031 -24.266 1 98.06 170 ARG A N 1
ATOM 1229 C CA . ARG A 1 170 ? 1.82 -28.781 -23.312 1 98.06 170 ARG A CA 1
ATOM 1230 C C . ARG A 1 170 ? 1.316 -27.891 -22.188 1 98.06 170 ARG A C 1
ATOM 1232 O O . ARG A 1 170 ? 0.177 -28.031 -21.734 1 98.06 170 ARG A O 1
ATOM 1239 N N . ILE A 1 171 ? 2.156 -27.016 -21.672 1 98.31 171 ILE A N 1
ATOM 1240 C CA . ILE A 1 171 ? 1.749 -26.078 -20.625 1 98.31 171 ILE A CA 1
ATOM 1241 C C . ILE A 1 171 ? 0.598 -25.219 -21.141 1 98.31 171 ILE A C 1
ATOM 1243 O O . ILE A 1 171 ? -0.402 -25.031 -20.438 1 98.31 171 ILE A O 1
ATOM 1247 N N . ALA A 1 172 ? 0.778 -24.688 -22.359 1 97.75 172 ALA A N 1
ATOM 1248 C CA . ALA A 1 172 ? -0.285 -23.891 -22.969 1 97.75 172 ALA A CA 1
ATOM 1249 C C . ALA A 1 172 ? -1.57 -24.703 -23.109 1 97.75 172 ALA A C 1
ATOM 1251 O O . ALA A 1 172 ? -2.66 -24.203 -22.812 1 97.75 172 ALA A O 1
ATOM 1252 N N . TRP A 1 173 ? -1.409 -25.891 -23.594 1 98.06 173 TRP A N 1
ATOM 1253 C CA . TRP A 1 173 ? -2.553 -26.781 -23.781 1 98.06 173 TRP A CA 1
ATOM 1254 C C . TRP A 1 173 ? -3.287 -27.016 -22.469 1 98.06 173 TRP A C 1
ATOM 1256 O O . TRP A 1 173 ? -4.508 -26.875 -22.391 1 98.06 173 TRP A O 1
ATOM 1266 N N . LYS A 1 174 ? -2.58 -27.391 -21.438 1 97.88 174 LYS A N 1
ATOM 1267 C CA . LYS A 1 174 ? -3.145 -27.641 -20.109 1 97.88 174 LYS A CA 1
ATOM 1268 C C . LYS A 1 174 ? -3.938 -26.438 -19.625 1 97.88 174 LYS A C 1
ATOM 1270 O O . LYS A 1 174 ? -5.074 -26.578 -19.156 1 97.88 174 LYS A O 1
ATOM 1275 N N . ASN A 1 175 ? -3.348 -25.266 -19.688 1 97.69 175 ASN A N 1
ATOM 1276 C CA . ASN A 1 175 ? -3.982 -24.062 -19.156 1 97.69 175 ASN A CA 1
ATOM 1277 C C . ASN A 1 175 ? -5.219 -23.688 -19.969 1 97.69 175 ASN A C 1
ATOM 1279 O O . ASN A 1 175 ? -6.215 -23.219 -19.422 1 97.69 175 ASN A O 1
ATOM 1283 N N . HIS A 1 176 ? -5.188 -23.875 -21.297 1 97 176 HIS A N 1
ATOM 1284 C CA . HIS A 1 176 ? -6.355 -23.609 -22.125 1 97 176 HIS A CA 1
ATOM 1285 C C . HIS A 1 176 ? -7.469 -24.609 -21.844 1 97 176 HIS A C 1
ATOM 1287 O O . HIS A 1 176 ? -8.648 -24.25 -21.844 1 97 176 HIS A O 1
ATOM 1293 N N . ARG A 1 177 ? -7.086 -25.828 -21.703 1 97.12 177 ARG A N 1
ATOM 1294 C CA . ARG A 1 177 ? -8.07 -26.844 -21.359 1 97.12 177 ARG A CA 1
ATOM 1295 C C . ARG A 1 177 ? -8.766 -26.5 -20.047 1 97.12 177 ARG A C 1
ATOM 1297 O O . ARG A 1 177 ? -9.992 -26.594 -19.938 1 97.12 177 ARG A O 1
ATOM 1304 N N . ASN A 1 178 ? -8.023 -26.172 -19.016 1 97.5 178 ASN A N 1
ATOM 1305 C CA . ASN A 1 178 ? -8.57 -25.781 -17.734 1 97.5 178 ASN A CA 1
ATOM 1306 C C . ASN A 1 178 ? -9.438 -24.531 -17.844 1 97.5 178 ASN A C 1
ATOM 1308 O O . ASN A 1 178 ? -10.492 -24.438 -17.219 1 97.5 178 ASN A O 1
ATOM 1312 N N . GLY A 1 179 ? -8.992 -23.531 -18.641 1 96.38 179 GLY A N 1
ATOM 1313 C CA . GLY A 1 179 ? -9.773 -22.328 -18.859 1 96.38 179 GLY A CA 1
ATOM 1314 C C . GLY A 1 179 ? -11.086 -22.594 -19.578 1 96.38 179 GLY A C 1
ATOM 1315 O O . GLY A 1 179 ? -12.094 -21.922 -19.312 1 96.38 179 GLY A O 1
ATOM 1316 N N . ALA A 1 180 ? -11.078 -23.547 -20.469 1 96 180 ALA A N 1
ATOM 1317 C CA . ALA A 1 180 ? -12.258 -23.859 -21.266 1 96 180 ALA A CA 1
ATOM 1318 C C . ALA A 1 180 ? -13.406 -24.328 -20.391 1 96 180 ALA A C 1
ATOM 1320 O O . ALA A 1 180 ? -14.578 -24.094 -20.703 1 96 180 ALA A O 1
ATOM 1321 N N . SER A 1 181 ? -13.102 -24.891 -19.297 1 94.88 181 SER A N 1
ATOM 1322 C CA . SER A 1 181 ? -14.117 -25.406 -18.391 1 94.88 181 SER A CA 1
ATOM 1323 C C . SER A 1 181 ? -14.461 -24.391 -17.312 1 94.88 181 SER A C 1
ATOM 1325 O O . SER A 1 181 ? -15.188 -24.703 -16.359 1 94.88 181 SER A O 1
ATOM 1327 N N . ASN A 1 182 ? -13.945 -23.219 -17.328 1 96.5 182 ASN A N 1
ATOM 1328 C CA . ASN A 1 182 ? -14.148 -22.172 -16.344 1 96.5 182 ASN A CA 1
ATOM 1329 C C . ASN A 1 182 ? -15 -21.031 -16.906 1 96.5 182 ASN A C 1
ATOM 1331 O O . ASN A 1 182 ? -14.539 -20.266 -17.75 1 96.5 182 ASN A O 1
ATOM 1335 N N . PRO A 1 183 ? -16.219 -20.875 -16.469 1 95.5 183 PRO A N 1
ATOM 1336 C CA . PRO A 1 183 ? -17.125 -19.875 -17.047 1 95.5 183 PRO A CA 1
ATOM 1337 C C . PRO A 1 183 ? -16.641 -18.453 -16.828 1 95.5 183 PRO A C 1
ATOM 1339 O O . PRO A 1 183 ? -17.141 -17.516 -17.469 1 95.5 183 PRO A O 1
ATOM 1342 N N . ARG A 1 184 ? -15.688 -18.188 -15.953 1 96.5 184 ARG A N 1
ATOM 1343 C CA . ARG A 1 184 ? -15.211 -16.844 -15.672 1 96.5 184 ARG A CA 1
ATOM 1344 C C . ARG A 1 184 ? -13.977 -16.5 -16.5 1 96.5 184 ARG A C 1
ATOM 1346 O O . ARG A 1 184 ? -13.5 -15.367 -16.484 1 96.5 184 ARG A O 1
ATOM 1353 N N . ALA A 1 185 ? -13.445 -17.484 -17.203 1 96.81 185 ALA A N 1
ATOM 1354 C CA . ALA A 1 185 ? -12.188 -17.297 -17.922 1 96.81 185 ALA A CA 1
ATOM 1355 C C . ALA A 1 185 ? -12.414 -16.516 -19.219 1 96.81 185 ALA A C 1
ATOM 1357 O O . ALA A 1 185 ? -13.5 -16.562 -19.797 1 96.81 185 ALA A O 1
ATOM 1358 N N . GLN A 1 186 ? -11.398 -15.82 -19.609 1 94.69 186 GLN A N 1
ATOM 1359 C CA . GLN A 1 186 ? -11.406 -15.055 -20.859 1 94.69 186 GLN A CA 1
ATOM 1360 C C . GLN A 1 186 ? -11.453 -15.977 -22.062 1 94.69 186 GLN A C 1
ATOM 1362 O O . GLN A 1 186 ? -12.211 -15.734 -23.016 1 94.69 186 GLN A O 1
ATOM 1367 N N . PHE A 1 187 ? -10.609 -16.984 -22.094 1 94.06 187 PHE A N 1
ATOM 1368 C CA . PHE A 1 187 ? -10.555 -17.953 -23.188 1 94.06 187 PHE A CA 1
ATOM 1369 C C . PHE A 1 187 ? -11.203 -19.266 -22.781 1 94.06 187 PHE A C 1
ATOM 1371 O O . PHE A 1 187 ? -10.641 -20.016 -21.984 1 94.06 187 PHE A O 1
ATOM 1378 N N . ARG A 1 188 ? -12.289 -19.641 -23.453 1 94.44 188 ARG A N 1
ATOM 1379 C CA . ARG A 1 188 ? -13.086 -20.781 -23 1 94.44 188 ARG A CA 1
ATOM 1380 C C . ARG A 1 188 ? -13.164 -21.844 -24.094 1 94.44 188 ARG A C 1
ATOM 1382 O O . ARG A 1 188 ? -14.086 -22.672 -24.094 1 94.44 188 ARG A O 1
ATOM 1389 N N . LYS A 1 189 ? -12.281 -21.766 -24.984 1 93.81 189 LYS A N 1
ATOM 1390 C CA . LYS A 1 189 ? -12.203 -22.781 -26.031 1 93.81 189 LYS A CA 1
ATOM 1391 C C . LYS A 1 189 ? -10.961 -23.641 -25.859 1 93.81 189 LYS A C 1
ATOM 1393 O O . LYS A 1 189 ? -9.867 -23.125 -25.625 1 93.81 189 LYS A O 1
ATOM 1398 N N . GLU A 1 190 ? -11.18 -24.906 -25.984 1 95.88 190 GLU A N 1
ATOM 1399 C CA . GLU A 1 190 ? -10.016 -25.781 -26.016 1 95.88 190 GLU A CA 1
ATOM 1400 C C . GLU A 1 190 ? -9.211 -25.578 -27.297 1 95.88 190 GLU A C 1
ATOM 1402 O O . GLU A 1 190 ? -9.781 -25.297 -28.359 1 95.88 190 GLU A O 1
ATOM 1407 N N . VAL A 1 191 ? -7.992 -25.688 -27.172 1 95.69 191 VAL A N 1
ATOM 1408 C CA . VAL A 1 191 ? -7.094 -25.547 -28.312 1 95.69 191 VAL A CA 1
ATOM 1409 C C . VAL A 1 191 ? -6.215 -26.797 -28.438 1 95.69 191 VAL A C 1
ATOM 1411 O O . VAL A 1 191 ? -5.66 -27.266 -27.438 1 95.69 191 VAL A O 1
ATOM 1414 N N . SER A 1 192 ? -6.074 -27.312 -29.609 1 96.56 192 SER A N 1
ATOM 1415 C CA . SER A 1 192 ? -5.309 -28.547 -29.797 1 96.56 192 SER A CA 1
ATOM 1416 C C . SER A 1 192 ? -3.811 -28.297 -29.656 1 96.56 192 SER A C 1
ATOM 1418 O O . SER A 1 192 ? -3.346 -27.172 -29.891 1 96.56 192 SER A O 1
ATOM 1420 N N . LEU A 1 193 ? -3.105 -29.391 -29.344 1 96.81 193 LEU A N 1
ATOM 1421 C CA . LEU A 1 193 ? -1.65 -29.312 -29.266 1 96.81 193 LEU A CA 1
ATOM 1422 C C . LEU A 1 193 ? -1.062 -28.875 -30.609 1 96.81 193 LEU A C 1
ATOM 1424 O O . LEU A 1 193 ? -0.118 -28.078 -30.641 1 96.81 193 LEU A O 1
ATOM 1428 N N . GLU A 1 194 ? -1.608 -29.359 -31.672 1 96.44 194 GLU A N 1
ATOM 1429 C CA . GLU A 1 194 ? -1.14 -29.031 -33 1 96.44 194 GLU A CA 1
ATOM 1430 C C . GLU A 1 194 ? -1.311 -27.547 -33.312 1 96.44 194 GLU A C 1
ATOM 1432 O O . GLU A 1 194 ? -0.391 -26.906 -33.812 1 96.44 194 GLU A O 1
ATOM 1437 N N . THR A 1 195 ? -2.461 -27.031 -33 1 96.12 195 THR A N 1
ATOM 1438 C CA . THR A 1 195 ? -2.738 -25.625 -33.25 1 96.12 195 THR A CA 1
ATOM 1439 C C . THR A 1 195 ? -1.774 -24.75 -32.438 1 96.12 195 THR A C 1
ATOM 1441 O O . THR A 1 195 ? -1.264 -23.75 -32.969 1 96.12 195 THR A O 1
ATOM 1444 N N . ILE A 1 196 ? -1.527 -25.125 -31.188 1 96.19 196 ILE A N 1
ATOM 1445 C CA . ILE A 1 196 ? -0.643 -24.359 -30.312 1 96.19 196 ILE A CA 1
ATOM 1446 C C . ILE A 1 196 ? 0.782 -24.406 -30.859 1 96.19 196 ILE A C 1
ATOM 1448 O O . ILE A 1 196 ? 1.452 -23.375 -30.938 1 96.19 196 ILE A O 1
ATOM 1452 N N . SER A 1 197 ? 1.226 -25.547 -31.266 1 94.38 197 SER A N 1
ATOM 1453 C CA . SER A 1 197 ? 2.604 -25.719 -31.703 1 94.38 197 SER A CA 1
ATOM 1454 C C . SER A 1 197 ? 2.871 -24.953 -33 1 94.38 197 SER A C 1
ATOM 1456 O O . SER A 1 197 ? 4.008 -24.562 -33.281 1 94.38 197 SER A O 1
ATOM 1458 N N . ARG A 1 198 ? 1.839 -24.672 -33.781 1 92.81 198 ARG A N 1
ATOM 1459 C CA . ARG A 1 198 ? 2.002 -24.031 -35.094 1 92.81 198 ARG A CA 1
ATOM 1460 C C . ARG A 1 198 ? 1.648 -22.547 -35 1 92.81 198 ARG A C 1
ATOM 1462 O O . ARG A 1 198 ? 1.609 -21.859 -36.031 1 92.81 198 ARG A O 1
ATOM 1469 N N . SER A 1 199 ? 1.384 -22.203 -33.812 1 92.06 199 SER A N 1
ATOM 1470 C CA . SER A 1 199 ? 0.953 -20.828 -33.656 1 92.06 199 SER A CA 1
ATOM 1471 C C . SER A 1 199 ? 2.066 -19.859 -34.062 1 92.06 199 SER A C 1
ATOM 1473 O O . SER A 1 199 ? 3.248 -20.172 -33.906 1 92.06 199 SER A O 1
ATOM 1475 N N . PRO A 1 200 ? 1.673 -18.594 -34.594 1 91.88 200 PRO A N 1
ATOM 1476 C CA . PRO A 1 200 ? 2.688 -17.609 -34.938 1 91.88 200 PRO A CA 1
ATOM 1477 C C . PRO A 1 200 ? 3.586 -17.219 -33.781 1 91.88 200 PRO A C 1
ATOM 1479 O O . PRO A 1 200 ? 3.111 -17.094 -32.656 1 91.88 200 PRO A O 1
ATOM 1482 N N . LEU A 1 201 ? 4.793 -16.938 -34.094 1 89.06 201 LEU A N 1
ATOM 1483 C CA . LEU A 1 201 ? 5.773 -16.547 -33.094 1 89.06 201 LEU A CA 1
ATOM 1484 C C . LEU A 1 201 ? 5.609 -15.086 -32.719 1 89.06 201 LEU A C 1
ATOM 1486 O O . LEU A 1 201 ? 5.34 -14.242 -33.562 1 89.06 201 LEU A O 1
ATOM 1490 N N . VAL A 1 202 ? 5.785 -14.828 -31.422 1 86.88 202 VAL A N 1
ATOM 1491 C CA . VAL A 1 202 ? 5.723 -13.477 -30.875 1 86.88 202 VAL A CA 1
ATOM 1492 C C . VAL A 1 202 ? 7.129 -13 -30.516 1 86.88 202 VAL A C 1
ATOM 1494 O O . VAL A 1 202 ? 7.531 -11.891 -30.875 1 86.88 202 VAL A O 1
ATOM 1497 N N . ALA A 1 203 ? 7.895 -13.727 -29.859 1 85.12 203 ALA A N 1
ATOM 1498 C CA . ALA A 1 203 ? 9.25 -13.414 -29.422 1 85.12 203 ALA A CA 1
ATOM 1499 C C . ALA A 1 203 ? 10.062 -14.68 -29.188 1 85.12 203 ALA A C 1
ATOM 1501 O O . ALA A 1 203 ? 9.664 -15.555 -28.422 1 85.12 203 ALA A O 1
ATOM 1502 N N . GLY A 1 204 ? 11.18 -14.688 -29.812 1 87.75 204 GLY A N 1
ATOM 1503 C CA . GLY A 1 204 ? 11.953 -15.914 -29.719 1 87.75 204 GLY A CA 1
ATOM 1504 C C . GLY A 1 204 ? 11.164 -17.141 -30.109 1 87.75 204 GLY A C 1
ATOM 1505 O O . GLY A 1 204 ? 10.57 -17.188 -31.188 1 87.75 204 GLY A O 1
ATOM 1506 N N . GLN A 1 205 ? 11.125 -18.062 -29.172 1 87.25 205 GLN A N 1
ATOM 1507 C CA . GLN A 1 205 ? 10.406 -19.297 -29.438 1 87.25 205 GLN A CA 1
ATOM 1508 C C . GLN A 1 205 ? 8.977 -19.234 -28.906 1 87.25 205 GLN A C 1
ATOM 1510 O O . GLN A 1 205 ? 8.219 -20.203 -29.031 1 87.25 205 GLN A O 1
ATOM 1515 N N . LEU A 1 206 ? 8.602 -18.156 -28.328 1 91 206 LEU A N 1
ATOM 1516 C CA . LEU A 1 206 ? 7.266 -18.016 -27.75 1 91 206 LEU A CA 1
ATOM 1517 C C . LEU A 1 206 ? 6.254 -17.625 -28.828 1 91 206 LEU A C 1
ATOM 1519 O O . LEU A 1 206 ? 6.43 -16.625 -29.516 1 91 206 LEU A O 1
ATOM 1523 N N . GLY A 1 207 ? 5.273 -18.422 -28.984 1 91.75 207 GLY A N 1
ATOM 1524 C CA . GLY A 1 207 ? 4.152 -18.109 -29.859 1 91.75 207 GLY A CA 1
ATOM 1525 C C . GLY A 1 207 ? 3.014 -17.406 -29.125 1 91.75 207 GLY A C 1
ATOM 1526 O O . GLY A 1 207 ? 3.09 -17.188 -27.922 1 91.75 207 GLY A O 1
ATOM 1527 N N . ILE A 1 208 ? 1.981 -17.094 -29.875 1 91 208 ILE A N 1
ATOM 1528 C CA . ILE A 1 208 ? 0.851 -16.328 -29.344 1 91 208 ILE A CA 1
ATOM 1529 C C . ILE A 1 208 ? 0.218 -17.094 -28.188 1 91 208 ILE A C 1
ATOM 1531 O O . ILE A 1 208 ? -0.217 -16.484 -27.203 1 91 208 ILE A O 1
ATOM 1535 N N . PHE A 1 209 ? 0.174 -18.406 -28.25 1 93.25 209 PHE A N 1
ATOM 1536 C CA . PHE A 1 209 ? -0.474 -19.203 -27.203 1 93.25 209 PHE A CA 1
ATOM 1537 C C . PHE A 1 209 ? 0.455 -19.391 -26.016 1 93.25 209 PHE A C 1
ATOM 1539 O O . PHE A 1 209 ? 0.063 -19.969 -25 1 93.25 209 PHE A O 1
ATOM 1546 N N . ASP A 1 210 ? 1.683 -18.844 -26.125 1 93.38 210 ASP A N 1
ATOM 1547 C CA . ASP A 1 210 ? 2.623 -18.875 -25.016 1 93.38 210 ASP A CA 1
ATOM 1548 C C . ASP A 1 210 ? 2.502 -17.625 -24.156 1 93.38 210 ASP A C 1
ATOM 1550 O O . ASP A 1 210 ? 3.115 -17.531 -23.094 1 93.38 210 ASP A O 1
ATOM 1554 N N . CYS A 1 211 ? 1.696 -16.688 -24.609 1 90.12 211 CYS A N 1
ATOM 1555 C CA . CYS A 1 211 ? 1.603 -15.375 -23.984 1 90.12 211 CYS A CA 1
ATOM 1556 C C . CYS A 1 211 ? 0.204 -15.141 -23.422 1 90.12 211 CYS A C 1
ATOM 1558 O O . CYS A 1 211 ? -0.79 -15.516 -24.047 1 90.12 211 CYS A O 1
ATOM 1560 N N . SER A 1 212 ? 0.216 -14.547 -22.219 1 86.62 212 SER A N 1
ATOM 1561 C CA . SER A 1 212 ? -1.085 -14.195 -21.656 1 86.62 212 SER A CA 1
ATOM 1562 C C . SER A 1 212 ? -1.69 -12.992 -22.375 1 86.62 212 SER A C 1
ATOM 1564 O O . SER A 1 212 ? -0.966 -12.164 -22.938 1 86.62 212 SER A O 1
ATOM 1566 N N . GLY A 1 213 ? -2.961 -12.992 -22.438 1 78.31 213 GLY A N 1
ATOM 1567 C CA . GLY A 1 213 ? -3.658 -11.875 -23.062 1 78.31 213 GLY A CA 1
ATOM 1568 C C . GLY A 1 213 ? -3.891 -10.711 -22.109 1 78.31 213 GLY A C 1
ATOM 1569 O O . GLY A 1 213 ? -3.578 -10.805 -20.922 1 78.31 213 GLY A O 1
ATOM 1570 N N . VAL A 1 214 ? -4.324 -9.617 -22.656 1 81.44 214 VAL A N 1
ATOM 1571 C CA . VAL A 1 214 ? -4.754 -8.453 -21.891 1 81.44 214 VAL A CA 1
ATOM 1572 C C . VAL A 1 214 ? -6.203 -8.633 -21.438 1 81.44 214 VAL A C 1
ATOM 1574 O O . VAL A 1 214 ? -7.062 -9 -22.25 1 81.44 214 VAL A O 1
ATOM 1577 N N . SER A 1 215 ? -6.422 -8.438 -20.203 1 92.06 215 SER A N 1
ATOM 1578 C CA . SER A 1 215 ? -7.758 -8.695 -19.672 1 92.06 215 SER A CA 1
ATOM 1579 C C . SER A 1 215 ? -8.18 -7.625 -18.672 1 92.06 215 SER A C 1
ATOM 1581 O O . SER A 1 215 ? -7.332 -6.973 -18.062 1 92.06 215 SER A O 1
ATOM 1583 N N . ASP A 1 216 ? -9.523 -7.418 -18.594 1 95.12 216 ASP A N 1
ATOM 1584 C CA . ASP A 1 216 ? -10.172 -6.625 -17.562 1 95.12 216 ASP A CA 1
ATOM 1585 C C . ASP A 1 216 ? -10.828 -7.523 -16.516 1 95.12 216 ASP A C 1
ATOM 1587 O O . ASP A 1 216 ? -11.305 -8.617 -16.844 1 95.12 216 ASP A O 1
ATOM 1591 N N . GLY A 1 217 ? -10.82 -7.055 -15.328 1 97.31 217 GLY A N 1
ATOM 1592 C CA . GLY A 1 217 ? -11.492 -7.82 -14.289 1 97.31 217 GLY A CA 1
ATOM 1593 C C . GLY A 1 217 ? -11.258 -7.273 -12.891 1 97.31 217 GLY A C 1
ATOM 1594 O O . GLY A 1 217 ? -10.492 -6.324 -12.719 1 97.31 217 GLY A O 1
ATOM 1595 N N . ALA A 1 218 ? -11.992 -7.789 -11.992 1 98.44 218 ALA A N 1
ATOM 1596 C CA . ALA A 1 218 ? -11.867 -7.438 -10.578 1 98.44 218 ALA A CA 1
ATOM 1597 C C . ALA A 1 218 ? -12.109 -8.648 -9.688 1 98.44 218 ALA A C 1
ATOM 1599 O O . ALA A 1 218 ? -12.789 -9.602 -10.086 1 98.44 218 ALA A O 1
ATOM 1600 N N . SER A 1 219 ? -11.508 -8.688 -8.594 1 98.75 219 SER A N 1
ATOM 1601 C CA . SER A 1 219 ? -11.664 -9.711 -7.559 1 98.75 219 SER A CA 1
ATOM 1602 C C . SER A 1 219 ? -11.492 -9.117 -6.164 1 98.75 219 SER A C 1
ATOM 1604 O O . SER A 1 219 ? -10.883 -8.047 -6.012 1 98.75 219 SER A O 1
ATOM 1606 N N . ALA A 1 220 ? -12.086 -9.75 -5.176 1 98.94 220 ALA A N 1
ATOM 1607 C CA . ALA A 1 220 ? -12.023 -9.219 -3.818 1 98.94 220 ALA A CA 1
ATOM 1608 C C . ALA A 1 220 ? -12.078 -10.344 -2.787 1 98.94 220 ALA A C 1
ATOM 1610 O O . ALA A 1 220 ? -12.5 -11.461 -3.102 1 98.94 220 ALA A O 1
ATOM 1611 N N . ALA A 1 221 ? -11.602 -10.078 -1.598 1 98.94 221 ALA A N 1
ATOM 1612 C CA . ALA A 1 221 ? -11.602 -11 -0.463 1 98.94 221 ALA A CA 1
ATOM 1613 C C . ALA A 1 221 ? -11.875 -10.258 0.844 1 98.94 221 ALA A C 1
ATOM 1615 O O . ALA A 1 221 ? -11.383 -9.141 1.048 1 98.94 221 ALA A O 1
ATOM 1616 N N . ILE A 1 222 ? -12.664 -10.836 1.711 1 98.94 222 ILE A N 1
ATOM 1617 C CA . ILE A 1 222 ? -12.883 -10.305 3.055 1 98.94 222 ILE A CA 1
ATOM 1618 C C . ILE A 1 222 ? -12.117 -11.156 4.07 1 98.94 222 ILE A C 1
ATOM 1620 O O . ILE A 1 222 ? -12.203 -12.383 4.055 1 98.94 222 ILE A O 1
ATOM 1624 N N . VAL A 1 223 ? -11.375 -10.492 4.957 1 98.94 223 VAL A N 1
ATOM 1625 C CA . VAL A 1 223 ? -10.586 -11.195 5.965 1 98.94 223 VAL A CA 1
ATOM 1626 C C . VAL A 1 223 ? -11 -10.727 7.359 1 98.94 223 VAL A C 1
ATOM 1628 O O . VAL A 1 223 ? -11.367 -9.562 7.551 1 98.94 223 VAL A O 1
ATOM 1631 N N . VAL A 1 224 ? -10.93 -11.602 8.312 1 98.88 224 VAL A N 1
ATOM 1632 C CA . VAL A 1 224 ? -11.227 -11.375 9.727 1 98.88 224 VAL A CA 1
ATOM 1633 C C . VAL A 1 224 ? -10.203 -12.109 10.594 1 98.88 224 VAL A C 1
ATOM 1635 O O . VAL A 1 224 ? -9.43 -12.93 10.094 1 98.88 224 VAL A O 1
ATOM 1638 N N . PRO A 1 225 ? -10.125 -11.703 11.891 1 98.75 225 PRO A N 1
ATOM 1639 C CA . PRO A 1 225 ? -9.32 -12.562 12.766 1 98.75 225 PRO A CA 1
ATOM 1640 C C . PRO A 1 225 ? -9.758 -14.023 12.711 1 98.75 225 PRO A C 1
ATOM 1642 O O . PRO A 1 225 ? -10.961 -14.312 12.734 1 98.75 225 PRO A O 1
ATOM 1645 N N . ALA A 1 226 ? -8.766 -14.906 12.68 1 98.75 226 ALA A N 1
ATOM 1646 C CA . ALA A 1 226 ? -9.055 -16.328 12.555 1 98.75 226 ALA A CA 1
ATOM 1647 C C . ALA A 1 226 ? -10 -16.797 13.648 1 98.75 226 ALA A C 1
ATOM 1649 O O . ALA A 1 226 ? -10.883 -17.625 13.398 1 98.75 226 ALA A O 1
ATOM 1650 N N . LYS A 1 227 ? -9.875 -16.281 14.836 1 97.88 227 LYS A N 1
ATOM 1651 C CA . LYS A 1 227 ? -10.68 -16.703 15.984 1 97.88 227 LYS A CA 1
ATOM 1652 C C . LYS A 1 227 ? -12.156 -16.391 15.758 1 97.88 227 LYS A C 1
ATOM 1654 O O . LYS A 1 227 ? -13.031 -17 16.375 1 97.88 227 LYS A O 1
ATOM 1659 N N . ASP A 1 228 ? -12.477 -15.453 14.867 1 98.19 228 ASP A N 1
ATOM 1660 C CA . ASP A 1 228 ? -13.852 -15.016 14.656 1 98.19 228 ASP A CA 1
ATOM 1661 C C . ASP A 1 228 ? -14.414 -15.578 13.352 1 98.19 228 ASP A C 1
ATOM 1663 O O . ASP A 1 228 ? -15.57 -15.328 13.008 1 98.19 228 ASP A O 1
ATOM 1667 N N . ALA A 1 229 ? -13.672 -16.344 12.617 1 98.56 229 ALA A N 1
ATOM 1668 C CA . ALA A 1 229 ? -14.016 -16.75 11.258 1 98.56 229 ALA A CA 1
ATOM 1669 C C . ALA A 1 229 ? -15.312 -17.547 11.227 1 98.56 229 ALA A C 1
ATOM 1671 O O . ALA A 1 229 ? -16.141 -17.375 10.32 1 98.56 229 ALA A O 1
ATOM 1672 N N . HIS A 1 230 ? -15.562 -18.359 12.203 1 98.25 230 HIS A N 1
ATOM 1673 C CA . HIS A 1 230 ? -16.703 -19.281 12.195 1 98.25 230 HIS A CA 1
ATOM 1674 C C . HIS A 1 230 ? -18 -18.562 12.547 1 98.25 230 HIS A C 1
ATOM 1676 O O . HIS A 1 230 ? -19.078 -19.141 12.438 1 98.25 230 HIS A O 1
ATOM 1682 N N . ARG A 1 231 ? -17.906 -17.297 12.945 1 97.88 231 ARG A N 1
ATOM 1683 C CA . ARG A 1 231 ? -19.109 -16.469 13.078 1 97.88 231 ARG A CA 1
ATOM 1684 C C . ARG A 1 231 ? -19.734 -16.219 11.711 1 97.88 231 ARG A C 1
ATOM 1686 O O . ARG A 1 231 ? -20.922 -15.898 11.625 1 97.88 231 ARG A O 1
ATOM 1693 N N . TYR A 1 232 ? -18.938 -16.438 10.656 1 97.75 232 TYR A N 1
ATOM 1694 C CA . TYR A 1 232 ? -19.406 -16.016 9.336 1 97.75 232 TYR A CA 1
ATOM 1695 C C . TYR A 1 232 ? -19.562 -17.203 8.398 1 97.75 232 TYR A C 1
ATOM 1697 O O . TYR A 1 232 ? -20.391 -17.172 7.488 1 97.75 232 TYR A O 1
ATOM 1705 N N . THR A 1 233 ? -18.719 -18.172 8.586 1 97.69 233 THR A N 1
ATOM 1706 C CA . THR A 1 233 ? -18.75 -19.344 7.707 1 97.69 233 THR A CA 1
ATOM 1707 C C . THR A 1 233 ? -18.219 -20.578 8.422 1 97.69 233 THR A C 1
ATOM 1709 O O . THR A 1 233 ? -17.391 -20.453 9.336 1 97.69 233 THR A O 1
ATOM 1712 N N . ASP A 1 234 ? -18.609 -21.766 7.949 1 97.19 234 ASP A N 1
ATOM 1713 C CA . ASP A 1 234 ? -18.141 -23.031 8.523 1 97.19 234 ASP A CA 1
ATOM 1714 C C . ASP A 1 234 ? -16.828 -23.469 7.871 1 97.19 234 ASP A C 1
ATOM 1716 O O . ASP A 1 234 ? -16.125 -24.328 8.406 1 97.19 234 ASP A O 1
ATOM 1720 N N . ASN A 1 235 ? -16.562 -22.875 6.746 1 97.44 235 ASN A N 1
ATOM 1721 C CA . ASN A 1 235 ? -15.406 -23.344 5.98 1 97.44 235 ASN A CA 1
ATOM 1722 C C . ASN A 1 235 ? -14.508 -22.172 5.566 1 97.44 235 ASN A C 1
ATOM 1724 O O . ASN A 1 235 ? -14.266 -21.969 4.375 1 97.44 235 ASN A O 1
ATOM 1728 N N . PRO A 1 236 ? -13.961 -21.453 6.531 1 98.69 236 PRO A N 1
ATOM 1729 C CA . PRO A 1 236 ? -13.016 -20.375 6.172 1 98.69 236 PRO A CA 1
ATOM 1730 C C . PRO A 1 236 ? -11.695 -20.922 5.637 1 98.69 236 PRO A C 1
ATOM 1732 O O . PRO A 1 236 ? -11.414 -22.125 5.758 1 98.69 236 PRO A O 1
ATOM 1735 N N . LEU A 1 237 ? -10.969 -20.125 4.926 1 98.88 237 LEU A N 1
ATOM 1736 C CA . LEU A 1 237 ? -9.562 -20.422 4.648 1 98.88 237 LEU A CA 1
ATOM 1737 C C . LEU A 1 237 ? -8.648 -19.609 5.559 1 98.88 237 LEU A C 1
ATOM 1739 O O . LEU A 1 237 ? -8.805 -18.391 5.676 1 98.88 237 LEU A O 1
ATOM 1743 N N . TYR A 1 238 ? -7.742 -20.297 6.164 1 98.88 238 TYR A N 1
ATOM 1744 C CA . TYR A 1 238 ? -6.793 -19.641 7.059 1 98.88 238 TYR A CA 1
ATOM 1745 C C . TYR A 1 238 ? -5.539 -19.219 6.301 1 98.88 238 TYR A C 1
ATOM 1747 O O . TYR A 1 238 ? -5.02 -19.969 5.473 1 98.88 238 TYR A O 1
ATOM 1755 N N . VAL A 1 239 ? -5.121 -18.016 6.535 1 98.88 239 VAL A N 1
ATOM 1756 C CA . VAL A 1 239 ? -3.879 -17.516 5.949 1 98.88 239 VAL A CA 1
ATOM 1757 C C . VAL A 1 239 ? -2.684 -18.156 6.66 1 98.88 239 VAL A C 1
ATOM 1759 O O . VAL A 1 239 ? -2.514 -17.984 7.867 1 98.88 239 VAL A O 1
ATOM 1762 N N . LYS A 1 240 ? -1.863 -18.844 5.859 1 98.75 240 LYS A N 1
ATOM 1763 C CA . LYS A 1 240 ? -0.727 -19.562 6.438 1 98.75 240 LYS A CA 1
ATOM 1764 C C . LYS A 1 240 ? 0.574 -18.797 6.211 1 98.75 240 LYS A C 1
ATOM 1766 O O . LYS A 1 240 ? 1.481 -18.844 7.043 1 98.75 240 LYS A O 1
ATOM 1771 N N . ALA A 1 241 ? 0.664 -18.156 5.098 1 98.62 241 ALA A N 1
ATOM 1772 C CA . ALA A 1 241 ? 1.879 -17.422 4.754 1 98.62 241 ALA A CA 1
ATOM 1773 C C . ALA A 1 241 ? 1.582 -16.297 3.762 1 98.62 241 ALA A C 1
ATOM 1775 O O . ALA A 1 241 ? 0.724 -16.453 2.887 1 98.62 241 ALA A O 1
ATOM 1776 N N . LEU A 1 242 ? 2.17 -15.211 3.898 1 98.62 242 LEU A N 1
ATOM 1777 C CA . LEU A 1 242 ? 2.221 -14.078 2.982 1 98.62 242 LEU A CA 1
ATOM 1778 C C . LEU A 1 242 ? 3.65 -13.578 2.818 1 98.62 242 LEU A C 1
ATOM 1780 O O . LEU A 1 242 ? 4.129 -12.773 3.625 1 98.62 242 LEU A O 1
ATOM 1784 N N . SER A 1 243 ? 4.328 -13.945 1.731 1 98.38 243 SER A N 1
ATOM 1785 C CA . SER A 1 243 ? 5.738 -13.609 1.558 1 98.38 243 SER A CA 1
ATOM 1786 C C . SER A 1 243 ? 5.953 -12.742 0.323 1 98.38 243 SER A C 1
ATOM 1788 O O . SER A 1 243 ? 5.598 -13.133 -0.79 1 98.38 243 SER A O 1
ATOM 1790 N N . LEU A 1 244 ? 6.457 -11.57 0.486 1 98.38 244 LEU A N 1
ATOM 1791 C CA . LEU A 1 244 ? 6.855 -10.656 -0.575 1 98.38 244 LEU A CA 1
ATOM 1792 C C . LEU A 1 244 ? 8.367 -10.445 -0.579 1 98.38 244 LEU A C 1
ATOM 1794 O O . LEU A 1 244 ? 8.977 -10.273 0.479 1 98.38 244 LEU A O 1
ATOM 1798 N N . VAL A 1 245 ? 8.953 -10.508 -1.758 1 97.88 245 VAL A N 1
ATOM 1799 C CA . VAL A 1 245 ? 10.375 -10.227 -1.915 1 97.88 245 VAL A CA 1
ATOM 1800 C C . VAL A 1 245 ? 10.594 -9.297 -3.104 1 97.88 245 VAL A C 1
ATOM 1802 O O . VAL A 1 245 ? 10.039 -9.516 -4.184 1 97.88 245 VAL A O 1
ATOM 1805 N N . SER A 1 246 ? 11.289 -8.234 -2.859 1 96.81 246 SER A N 1
ATOM 1806 C CA . SER A 1 246 ? 11.711 -7.332 -3.928 1 96.81 246 SER A CA 1
ATOM 1807 C C . SER A 1 246 ? 13.18 -7.543 -4.285 1 96.81 246 SER A C 1
ATOM 1809 O O . SER A 1 246 ? 14.023 -7.695 -3.398 1 96.81 246 SER A O 1
ATOM 1811 N N . GLY A 1 247 ? 13.484 -7.574 -5.562 1 93.19 247 GLY A N 1
ATOM 1812 C CA . GLY A 1 247 ? 14.852 -7.773 -6.008 1 93.19 247 GLY A CA 1
ATOM 1813 C C . GLY A 1 247 ? 15.656 -6.488 -6.062 1 93.19 247 GLY A C 1
ATOM 1814 O O . GLY A 1 247 ? 15.094 -5.395 -6.004 1 93.19 247 GLY A O 1
ATOM 1815 N N . ALA A 1 248 ? 16.984 -6.621 -6.16 1 90.31 248 ALA A N 1
ATOM 1816 C CA . ALA A 1 248 ? 17.891 -5.484 -6.254 1 90.31 248 ALA A CA 1
ATOM 1817 C C . ALA A 1 248 ? 18.141 -5.094 -7.711 1 90.31 248 ALA A C 1
ATOM 1819 O O . ALA A 1 248 ? 18.969 -4.23 -7.996 1 90.31 248 ALA A O 1
ATOM 1820 N N . ALA A 1 249 ? 17.422 -5.727 -8.594 1 87.06 249 ALA A N 1
ATOM 1821 C CA . ALA A 1 249 ? 17.578 -5.492 -10.031 1 87.06 249 ALA A CA 1
ATOM 1822 C C . ALA A 1 249 ? 19 -5.762 -10.477 1 87.06 249 ALA A C 1
ATOM 1824 O O . ALA A 1 249 ? 19.609 -4.945 -11.18 1 87.06 249 ALA A O 1
ATOM 1825 N N . ASP A 1 250 ? 19.5 -6.863 -10.07 1 83.94 250 ASP A N 1
ATOM 1826 C CA . ASP A 1 250 ? 20.906 -7.188 -10.336 1 83.94 250 ASP A CA 1
ATOM 1827 C C . ASP A 1 250 ? 21.047 -7.918 -11.672 1 83.94 250 ASP A C 1
ATOM 1829 O O . ASP A 1 250 ? 22.172 -8.133 -12.148 1 83.94 250 ASP A O 1
ATOM 1833 N N . GLY A 1 251 ? 20.016 -8.305 -12.242 1 78.19 251 GLY A N 1
ATOM 1834 C CA . GLY A 1 251 ? 20.062 -9.172 -13.414 1 78.19 251 GLY A CA 1
ATOM 1835 C C . GLY A 1 251 ? 20.875 -8.594 -14.547 1 78.19 251 GLY A C 1
ATOM 1836 O O . GLY A 1 251 ? 21.625 -9.312 -15.211 1 78.19 251 GLY A O 1
ATOM 1837 N N . ASN A 1 252 ? 20.797 -7.305 -14.664 1 72.06 252 ASN A N 1
ATOM 1838 C CA . ASN A 1 252 ? 21.484 -6.691 -15.805 1 72.06 252 ASN A CA 1
ATOM 1839 C C . ASN A 1 252 ? 22.953 -6.426 -15.5 1 72.06 252 ASN A C 1
ATOM 1841 O O . ASN A 1 252 ? 23.75 -6.188 -16.406 1 72.06 252 ASN A O 1
ATOM 1845 N N . VAL A 1 253 ? 23.172 -6.516 -14.203 1 77.69 253 VAL A N 1
ATOM 1846 C CA . VAL A 1 253 ? 24.547 -6.117 -13.867 1 77.69 253 VAL A CA 1
ATOM 1847 C C . VAL A 1 253 ? 25.328 -7.328 -13.367 1 77.69 253 VAL A C 1
ATOM 1849 O O . VAL A 1 253 ? 26.562 -7.309 -13.336 1 77.69 253 VAL A O 1
ATOM 1852 N N . ASP A 1 254 ? 24.641 -8.352 -13.062 1 81.5 254 ASP A N 1
ATOM 1853 C CA . ASP A 1 254 ? 25.266 -9.562 -12.547 1 81.5 254 ASP A CA 1
ATOM 1854 C C . ASP A 1 254 ? 25.641 -10.516 -13.68 1 81.5 254 ASP A C 1
ATOM 1856 O O . ASP A 1 254 ? 24.766 -11.109 -14.312 1 81.5 254 ASP A O 1
ATOM 1860 N N . PRO A 1 255 ? 26.859 -10.664 -13.859 1 81.38 255 PRO A N 1
ATOM 1861 C CA . PRO A 1 255 ? 27.266 -11.586 -14.922 1 81.38 255 PRO A CA 1
ATOM 1862 C C . PRO A 1 255 ? 26.859 -13.031 -14.641 1 81.38 255 PRO A C 1
ATOM 1864 O O . PRO A 1 255 ? 26.797 -13.852 -15.562 1 81.38 255 PRO A O 1
ATOM 1867 N N . GLY A 1 256 ? 26.562 -13.281 -13.469 1 84.75 256 GLY A N 1
ATOM 1868 C CA . GLY A 1 256 ? 26.188 -14.633 -13.094 1 84.75 256 GLY A CA 1
ATOM 1869 C C . GLY A 1 256 ? 24.703 -14.906 -13.266 1 84.75 256 GLY A C 1
ATOM 1870 O O . GLY A 1 256 ? 24.25 -16.047 -13.125 1 84.75 256 GLY A O 1
ATOM 1871 N N . TYR A 1 257 ? 24.016 -13.93 -13.578 1 88.69 257 TYR A N 1
ATOM 1872 C CA . TYR A 1 257 ? 22.594 -14.133 -13.836 1 88.69 257 TYR A CA 1
ATOM 1873 C C . TYR A 1 257 ? 22.375 -14.875 -15.148 1 88.69 257 TYR A C 1
ATOM 1875 O O . TYR A 1 257 ? 22.672 -14.359 -16.219 1 88.69 257 TYR A O 1
ATOM 1883 N N . ASP A 1 258 ? 21.828 -16.062 -15.156 1 90.69 258 ASP A N 1
ATOM 1884 C CA . ASP A 1 258 ? 21.875 -16.922 -16.328 1 90.69 258 ASP A CA 1
ATOM 1885 C C . ASP A 1 258 ? 20.469 -17.141 -16.906 1 90.69 258 ASP A C 1
ATOM 1887 O O . ASP A 1 258 ? 20.281 -17.969 -17.781 1 90.69 258 ASP A O 1
ATOM 1891 N N . PHE A 1 259 ? 19.469 -16.406 -16.328 1 91.88 259 PHE A N 1
ATOM 1892 C CA . PHE A 1 259 ? 18.109 -16.391 -16.859 1 91.88 259 PHE A CA 1
ATOM 1893 C C . PHE A 1 259 ? 17.469 -17.766 -16.719 1 91.88 259 PHE A C 1
ATOM 1895 O O . PHE A 1 259 ? 16.609 -18.141 -17.531 1 91.88 259 PHE A O 1
ATOM 1902 N N . THR A 1 260 ? 17.844 -18.609 -15.742 1 95 260 THR A N 1
ATOM 1903 C CA . THR A 1 260 ? 17.266 -19.938 -15.586 1 95 260 THR A CA 1
ATOM 1904 C C . THR A 1 260 ? 16.453 -20.016 -14.297 1 95 260 THR A C 1
ATOM 1906 O O . THR A 1 260 ? 15.844 -21.047 -14 1 95 260 THR A O 1
ATOM 1909 N N . SER A 1 261 ? 16.5 -18.938 -13.586 1 95.94 261 SER A N 1
ATOM 1910 C CA . SER A 1 261 ? 15.828 -18.859 -12.289 1 95.94 261 SER A CA 1
ATOM 1911 C C . SER A 1 261 ? 15.5 -17.422 -11.906 1 95.94 261 SER A C 1
ATOM 1913 O O . SER A 1 261 ? 16.125 -16.484 -12.414 1 95.94 261 SER A O 1
ATOM 1915 N N . PHE A 1 262 ? 14.453 -17.281 -11.188 1 96.12 262 PHE A N 1
ATOM 1916 C CA . PHE A 1 262 ? 14.172 -16.031 -10.508 1 96.12 262 PHE A CA 1
ATOM 1917 C C . PHE A 1 262 ? 14.562 -16.109 -9.039 1 96.12 262 PHE A C 1
ATOM 1919 O O . PHE A 1 262 ? 13.797 -16.625 -8.219 1 96.12 262 PHE A O 1
ATOM 1926 N N . PRO A 1 263 ? 15.688 -15.547 -8.664 1 95.75 263 PRO A N 1
ATOM 1927 C CA . PRO A 1 263 ? 16.109 -15.648 -7.262 1 95.75 263 PRO A CA 1
ATOM 1928 C C . PRO A 1 263 ? 15.062 -15.109 -6.289 1 95.75 263 PRO A C 1
ATOM 1930 O O . PRO A 1 263 ? 14.945 -15.602 -5.168 1 95.75 263 PRO A O 1
ATOM 1933 N N . GLU A 1 264 ? 14.344 -14.078 -6.684 1 96.81 264 GLU A N 1
ATOM 1934 C CA . GLU A 1 264 ? 13.289 -13.5 -5.855 1 96.81 264 GLU A CA 1
ATOM 1935 C C . GLU A 1 264 ? 12.195 -14.516 -5.562 1 96.81 264 GLU A C 1
ATOM 1937 O O . GLU A 1 264 ? 11.633 -14.539 -4.469 1 96.81 264 GLU A O 1
ATOM 1942 N N . VAL A 1 265 ? 11.875 -15.391 -6.559 1 98.25 265 VAL A N 1
ATOM 1943 C CA . VAL A 1 265 ? 10.852 -16.422 -6.383 1 98.25 265 VAL A CA 1
ATOM 1944 C C . VAL A 1 265 ? 11.344 -17.469 -5.395 1 98.25 265 VAL A C 1
ATOM 1946 O O . VAL A 1 265 ? 10.602 -17.891 -4.5 1 98.25 265 VAL A O 1
ATOM 1949 N N . VAL A 1 266 ? 12.57 -17.875 -5.551 1 98.06 266 VAL A N 1
ATOM 1950 C CA . VAL A 1 266 ? 13.156 -18.859 -4.648 1 98.06 266 VAL A CA 1
ATOM 1951 C C . VAL A 1 266 ? 13.109 -18.328 -3.215 1 98.06 266 VAL A C 1
ATOM 1953 O O . VAL A 1 266 ? 12.719 -19.062 -2.297 1 98.06 266 VAL A O 1
ATOM 1956 N N . ALA A 1 267 ? 13.469 -17.109 -3.055 1 97.44 267 ALA A N 1
ATOM 1957 C CA . ALA A 1 267 ? 13.5 -16.5 -1.728 1 97.44 267 ALA A CA 1
ATOM 1958 C C . ALA A 1 267 ? 12.094 -16.391 -1.137 1 97.44 267 ALA A C 1
ATOM 1960 O O . ALA A 1 267 ? 11.883 -16.719 0.034 1 97.44 267 ALA A O 1
ATOM 1961 N N . SER A 1 268 ? 11.148 -15.883 -1.914 1 98.12 268 SER A N 1
ATOM 1962 C CA . SER A 1 268 ? 9.789 -15.727 -1.401 1 98.12 268 SER A CA 1
ATOM 1963 C C . SER A 1 268 ? 9.164 -17.078 -1.073 1 98.12 268 SER A C 1
ATOM 1965 O O . SER A 1 268 ? 8.414 -17.203 -0.104 1 98.12 268 SER A O 1
ATOM 1967 N N . ALA A 1 269 ? 9.445 -18.094 -1.889 1 98.5 269 ALA A N 1
ATOM 1968 C CA . ALA A 1 269 ? 8.945 -19.438 -1.605 1 98.5 269 ALA A CA 1
ATOM 1969 C C . ALA A 1 269 ? 9.523 -19.969 -0.299 1 98.5 269 ALA A C 1
ATOM 1971 O O . ALA A 1 269 ? 8.797 -20.5 0.542 1 98.5 269 ALA A O 1
ATOM 1972 N N . ARG A 1 270 ? 10.828 -19.844 -0.179 1 97.69 270 ARG A N 1
ATOM 1973 C CA . ARG A 1 270 ? 11.492 -20.297 1.042 1 97.69 270 ARG A CA 1
ATOM 1974 C C . ARG A 1 270 ? 10.867 -19.641 2.271 1 97.69 270 ARG A C 1
ATOM 1976 O O . ARG A 1 270 ? 10.578 -20.312 3.262 1 97.69 270 ARG A O 1
ATOM 1983 N N . ASN A 1 271 ? 10.672 -18.344 2.195 1 97.81 271 ASN A N 1
ATOM 1984 C CA . ASN A 1 271 ? 10.062 -17.609 3.299 1 97.81 271 ASN A CA 1
ATOM 1985 C C . ASN A 1 271 ? 8.648 -18.109 3.592 1 97.81 271 ASN A C 1
ATOM 1987 O O . ASN A 1 271 ? 8.281 -18.297 4.754 1 97.81 271 ASN A O 1
ATOM 1991 N N . ALA A 1 272 ? 7.859 -18.266 2.561 1 98.44 272 ALA A N 1
ATOM 1992 C CA . ALA A 1 272 ? 6.477 -18.703 2.725 1 98.44 272 ALA A CA 1
ATOM 1993 C C . ALA A 1 272 ? 6.414 -20.094 3.363 1 98.44 272 ALA A C 1
ATOM 1995 O O . ALA A 1 272 ? 5.586 -20.344 4.246 1 98.44 272 ALA A O 1
ATOM 1996 N N . TYR A 1 273 ? 7.262 -21.016 2.889 1 98.5 273 TYR A N 1
ATOM 1997 C CA . TYR A 1 273 ? 7.289 -22.359 3.436 1 98.5 273 TYR A CA 1
ATOM 1998 C C . TYR A 1 273 ? 7.691 -22.344 4.906 1 98.5 273 TYR A C 1
ATOM 2000 O O . TYR A 1 273 ? 7.137 -23.094 5.715 1 98.5 273 TYR A O 1
ATOM 2008 N N . ALA A 1 274 ? 8.617 -21.5 5.227 1 97.62 274 ALA A N 1
ATOM 2009 C CA . ALA A 1 274 ? 9.008 -21.359 6.629 1 97.62 274 ALA A CA 1
ATOM 2010 C C . ALA A 1 274 ? 7.844 -20.844 7.473 1 97.62 274 ALA A C 1
ATOM 2012 O O . ALA A 1 274 ? 7.598 -21.359 8.57 1 97.62 274 ALA A O 1
ATOM 2013 N N . GLU A 1 275 ? 7.113 -19.859 7.02 1 97.19 275 GLU A N 1
ATOM 2014 C CA . GLU A 1 275 ? 5.973 -19.297 7.738 1 97.19 275 GLU A CA 1
ATOM 2015 C C . GLU A 1 275 ? 4.887 -20.344 7.953 1 97.19 275 GLU A C 1
ATOM 2017 O O . GLU A 1 275 ? 4.262 -20.391 9.016 1 97.19 275 GLU A O 1
ATOM 2022 N N . ALA A 1 276 ? 4.652 -21.156 6.945 1 97.69 276 ALA A N 1
ATOM 2023 C CA . ALA A 1 276 ? 3.533 -22.094 6.949 1 97.69 276 ALA A CA 1
ATOM 2024 C C . ALA A 1 276 ? 3.961 -23.469 7.469 1 97.69 276 ALA A C 1
ATOM 2026 O O . ALA A 1 276 ? 3.141 -24.375 7.586 1 97.69 276 ALA A O 1
ATOM 2027 N N . SER A 1 277 ? 5.281 -23.656 7.746 1 96.75 277 SER A N 1
ATOM 2028 C CA . SER A 1 277 ? 5.855 -24.922 8.188 1 96.75 277 SER A CA 1
ATOM 2029 C C . SER A 1 277 ? 5.66 -26.016 7.141 1 96.75 277 SER A C 1
ATOM 2031 O O . SER A 1 277 ? 5.262 -27.141 7.469 1 96.75 277 SER A O 1
ATOM 2033 N N . VAL A 1 278 ? 5.812 -25.641 5.922 1 97.69 278 VAL A N 1
ATOM 2034 C CA . VAL A 1 278 ? 5.797 -26.594 4.812 1 97.69 278 VAL A CA 1
ATOM 2035 C C . VAL A 1 278 ? 7.211 -27.109 4.566 1 97.69 278 VAL A C 1
ATOM 2037 O O . VAL A 1 278 ? 8.156 -26.328 4.43 1 97.69 278 VAL A O 1
ATOM 2040 N N . VAL A 1 279 ? 7.375 -28.375 4.496 1 97.44 279 VAL A N 1
ATOM 2041 C CA . VAL A 1 279 ? 8.68 -28.984 4.312 1 97.44 279 VAL A CA 1
ATOM 2042 C C . VAL A 1 279 ? 8.836 -29.453 2.865 1 97.44 279 VAL A C 1
ATOM 2044 O O . VAL A 1 279 ? 9.836 -29.156 2.213 1 97.44 279 VAL A O 1
ATOM 2047 N N . ASP A 1 280 ? 7.871 -30.188 2.367 1 97.38 280 ASP A N 1
ATOM 2048 C CA . ASP A 1 280 ? 7.852 -30.672 0.99 1 97.38 280 ASP A CA 1
ATOM 2049 C C . ASP A 1 280 ? 6.625 -30.141 0.244 1 97.38 280 ASP A C 1
ATOM 2051 O O . ASP A 1 280 ? 5.574 -30.797 0.235 1 97.38 280 ASP A O 1
ATOM 2055 N N . PRO A 1 281 ? 6.84 -29.062 -0.451 1 97.81 281 PRO A N 1
ATOM 2056 C CA . PRO A 1 281 ? 5.684 -28.422 -1.097 1 97.81 281 PRO A CA 1
ATOM 2057 C C . PRO A 1 281 ? 4.988 -29.359 -2.092 1 97.81 281 PRO A C 1
ATOM 2059 O O . PRO A 1 281 ? 3.764 -29.328 -2.217 1 97.81 281 PRO A O 1
ATOM 2062 N N . ARG A 1 282 ? 5.625 -30.219 -2.803 1 96 282 ARG A N 1
ATOM 2063 C CA . ARG A 1 282 ? 5.027 -31.109 -3.795 1 96 282 ARG A CA 1
ATOM 2064 C C . ARG A 1 282 ? 4.02 -32.062 -3.146 1 96 282 ARG A C 1
ATOM 2066 O O . ARG A 1 282 ? 2.955 -32.312 -3.711 1 96 282 ARG A O 1
ATOM 2073 N N . THR A 1 283 ? 4.301 -32.5 -1.994 1 95.81 283 THR A N 1
ATOM 2074 C CA . THR A 1 283 ? 3.447 -33.531 -1.373 1 95.81 283 THR A CA 1
ATOM 2075 C C . THR A 1 283 ? 2.445 -32.875 -0.423 1 95.81 283 THR A C 1
ATOM 2077 O O . THR A 1 283 ? 1.42 -33.469 -0.09 1 95.81 283 THR A O 1
ATOM 2080 N N . GLU A 1 284 ? 2.715 -31.641 0.018 1 97.12 284 GLU A N 1
ATOM 2081 C CA . GLU A 1 284 ? 1.878 -31.047 1.055 1 97.12 284 GLU A CA 1
ATOM 2082 C C . GLU A 1 284 ? 0.863 -30.078 0.454 1 97.12 284 GLU A C 1
ATOM 2084 O O . GLU A 1 284 ? -0.19 -29.828 1.044 1 97.12 284 GLU A O 1
ATOM 2089 N N . ILE A 1 285 ? 1.105 -29.516 -0.7 1 98.25 285 ILE A N 1
ATOM 2090 C CA . ILE A 1 285 ? 0.238 -28.531 -1.327 1 98.25 285 ILE A CA 1
ATOM 2091 C C . ILE A 1 285 ? -0.781 -29.234 -2.225 1 98.25 285 ILE A C 1
ATOM 2093 O O . ILE A 1 285 ? -0.417 -30.078 -3.047 1 98.25 285 ILE A O 1
ATOM 2097 N N . ALA A 1 286 ? -2.014 -28.875 -2.055 1 98.5 286 ALA A N 1
ATOM 2098 C CA . ALA A 1 286 ? -3.102 -29.5 -2.799 1 98.5 286 ALA A CA 1
ATOM 2099 C C . ALA A 1 286 ? -3.168 -28.969 -4.227 1 98.5 286 ALA A C 1
ATOM 2101 O O . ALA A 1 286 ? -3.539 -29.688 -5.152 1 98.5 286 ALA A O 1
ATOM 2102 N N . MET A 1 287 ? -2.879 -27.703 -4.363 1 98.75 287 MET A N 1
ATOM 2103 C CA . MET A 1 287 ? -2.91 -27.031 -5.66 1 98.75 287 MET A CA 1
ATOM 2104 C C . MET A 1 287 ? -2.078 -25.766 -5.629 1 98.75 287 MET A C 1
ATOM 2106 O O . MET A 1 287 ? -1.799 -25.219 -4.559 1 98.75 287 MET A O 1
ATOM 2110 N N . ALA A 1 288 ? -1.704 -25.344 -6.801 1 98.88 288 ALA A N 1
ATOM 2111 C CA . ALA A 1 288 ? -0.99 -24.078 -6.898 1 98.88 288 ALA A CA 1
ATOM 2112 C C . ALA A 1 288 ? -1.509 -23.25 -8.07 1 98.88 288 ALA A C 1
ATOM 2114 O O . ALA A 1 288 ? -1.83 -23.781 -9.133 1 98.88 288 ALA A O 1
ATOM 2115 N N . GLU A 1 289 ? -1.713 -22 -7.844 1 98.81 289 GLU A N 1
ATOM 2116 C CA . GLU A 1 289 ? -1.826 -21 -8.898 1 98.81 289 GLU A CA 1
ATOM 2117 C C . GLU A 1 289 ? -0.518 -20.234 -9.07 1 98.81 289 GLU A C 1
ATOM 2119 O O . GLU A 1 289 ? -0.049 -19.562 -8.148 1 98.81 289 GLU A O 1
ATOM 2124 N N . VAL A 1 290 ? 0.094 -20.344 -10.219 1 98.75 290 VAL A N 1
ATOM 2125 C CA . VAL A 1 290 ? 1.39 -19.703 -10.422 1 98.75 290 VAL A CA 1
ATOM 2126 C C . VAL A 1 290 ? 1.297 -18.688 -11.562 1 98.75 290 VAL A C 1
ATOM 2128 O O . VAL A 1 290 ? 0.381 -18.75 -12.391 1 98.75 290 VAL A O 1
ATOM 2131 N N . HIS A 1 291 ? 2.191 -17.75 -11.539 1 98.06 291 HIS A N 1
ATOM 2132 C CA . HIS A 1 291 ? 2.211 -16.641 -12.484 1 98.06 291 HIS A CA 1
ATOM 2133 C C . HIS A 1 291 ? 2.656 -17.094 -13.867 1 98.06 291 HIS A C 1
ATOM 2135 O O . HIS A 1 291 ? 3.828 -16.953 -14.227 1 98.06 291 HIS A O 1
ATOM 2141 N N . ASP A 1 292 ? 1.738 -17.453 -14.68 1 96.69 292 ASP A N 1
ATOM 2142 C CA . ASP A 1 292 ? 2.047 -17.984 -16 1 96.69 292 ASP A CA 1
ATOM 2143 C C . ASP A 1 292 ? 1.771 -16.953 -17.094 1 96.69 292 ASP A C 1
ATOM 2145 O O . ASP A 1 292 ? 1.109 -17.25 -18.094 1 96.69 292 ASP A O 1
ATOM 2149 N N . CYS A 1 293 ? 2.352 -15.797 -16.922 1 93.12 293 CYS A N 1
ATOM 2150 C CA . CYS A 1 293 ? 2.209 -14.797 -17.969 1 93.12 293 CYS A CA 1
ATOM 2151 C C . CYS A 1 293 ? 2.76 -15.312 -19.281 1 93.12 293 CYS A C 1
ATOM 2153 O O . CYS A 1 293 ? 2.291 -14.922 -20.359 1 93.12 293 CYS A O 1
ATOM 2155 N N . PHE A 1 294 ? 3.754 -16.203 -19.25 1 95 294 PHE A N 1
ATOM 2156 C CA . PHE A 1 294 ? 4.309 -16.969 -20.359 1 95 294 PHE A CA 1
ATOM 2157 C C . PHE A 1 294 ? 4.496 -18.422 -19.969 1 95 294 PHE A C 1
ATOM 2159 O O . PHE A 1 294 ? 4.766 -18.734 -18.797 1 95 294 PHE A O 1
ATOM 2166 N N . THR A 1 295 ? 4.379 -19.281 -20.953 1 97 295 THR A N 1
ATOM 2167 C CA . THR A 1 295 ? 4.512 -20.719 -20.672 1 97 295 THR A CA 1
ATOM 2168 C C . THR A 1 295 ? 5.883 -21.031 -20.078 1 97 295 THR A C 1
ATOM 2170 O O . THR A 1 295 ? 6 -21.844 -19.172 1 97 295 THR A O 1
ATOM 2173 N N . VAL A 1 296 ? 6.898 -20.344 -20.594 1 96.56 296 VAL A N 1
ATOM 2174 C CA . VAL A 1 296 ? 8.258 -20.594 -20.125 1 96.56 296 VAL A CA 1
ATOM 2175 C C . VAL A 1 296 ? 8.398 -20.188 -18.672 1 96.56 296 VAL A C 1
ATOM 2177 O O . VAL A 1 296 ? 9.141 -20.828 -17.906 1 96.56 296 VAL A O 1
ATOM 2180 N N . THR A 1 297 ? 7.684 -19.141 -18.266 1 97.19 297 THR A N 1
ATOM 2181 C CA . THR A 1 297 ? 7.707 -18.734 -16.875 1 97.19 297 THR A CA 1
ATOM 2182 C C . THR A 1 297 ? 7.133 -19.812 -15.977 1 97.19 297 THR A C 1
ATOM 2184 O O . THR A 1 297 ? 7.688 -20.109 -14.914 1 97.19 297 THR A O 1
ATOM 2187 N N . GLU A 1 298 ? 6.004 -20.391 -16.359 1 98.38 298 GLU A N 1
ATOM 2188 C CA . GLU A 1 298 ? 5.438 -21.5 -15.586 1 98.38 298 GLU A CA 1
ATOM 2189 C C . GLU A 1 298 ? 6.445 -22.641 -15.422 1 98.38 298 GLU A C 1
ATOM 2191 O O . GLU A 1 298 ? 6.578 -23.203 -14.336 1 98.38 298 GLU A O 1
ATOM 2196 N N . LEU A 1 299 ? 7.125 -22.938 -16.516 1 98.38 299 LEU A N 1
ATOM 2197 C CA . LEU A 1 299 ? 8.117 -24.016 -16.469 1 98.38 299 LEU A CA 1
ATOM 2198 C C . LEU A 1 299 ? 9.156 -23.734 -15.391 1 98.38 299 LEU A C 1
ATOM 2200 O O . LEU A 1 299 ? 9.406 -24.594 -14.531 1 98.38 299 LEU A O 1
ATOM 2204 N N . VAL A 1 300 ? 9.742 -22.562 -15.398 1 98.25 300 VAL A N 1
ATOM 2205 C CA . VAL A 1 300 ? 10.82 -22.203 -14.484 1 98.25 300 VAL A CA 1
ATOM 2206 C C . VAL A 1 300 ? 10.297 -22.141 -13.055 1 98.25 300 VAL A C 1
ATOM 2208 O O . VAL A 1 300 ? 10.992 -22.547 -12.117 1 98.25 300 VAL A O 1
ATOM 2211 N N . LEU A 1 301 ? 9.102 -21.719 -12.891 1 98.69 301 LEU A N 1
ATOM 2212 C CA . LEU A 1 301 ? 8.5 -21.562 -11.57 1 98.69 301 LEU A CA 1
ATOM 2213 C C . LEU A 1 301 ? 8.305 -22.906 -10.891 1 98.69 301 LEU A C 1
ATOM 2215 O O . LEU A 1 301 ? 8.32 -23 -9.664 1 98.69 301 LEU A O 1
ATOM 2219 N N . MET A 1 302 ? 8.094 -24.031 -11.672 1 98.75 302 MET A N 1
ATOM 2220 C CA . MET A 1 302 ? 7.941 -25.344 -11.055 1 98.75 302 MET A CA 1
ATOM 2221 C C . MET A 1 302 ? 9.172 -25.719 -10.234 1 98.75 302 MET A C 1
ATOM 2223 O O . MET A 1 302 ? 9.062 -26.391 -9.219 1 98.75 302 MET A O 1
ATOM 2227 N N . GLU A 1 303 ? 10.273 -25.266 -10.719 1 98.69 303 GLU A N 1
ATOM 2228 C CA . GLU A 1 303 ? 11.531 -25.531 -10.031 1 98.69 303 GLU A CA 1
ATOM 2229 C C . GLU A 1 303 ? 11.797 -24.5 -8.938 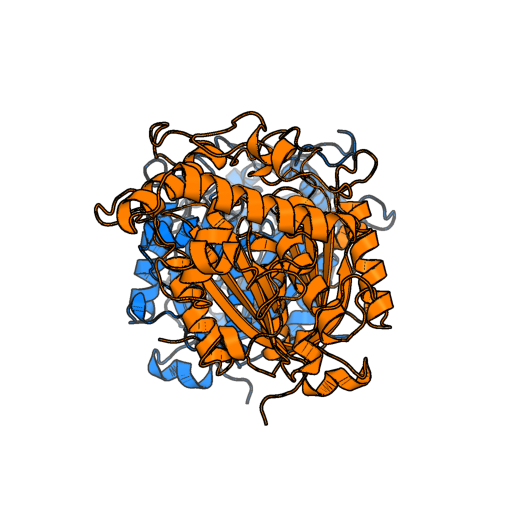1 98.69 303 GLU A C 1
ATOM 2231 O O . GLU A 1 303 ? 12.18 -24.859 -7.82 1 98.69 303 GLU A O 1
ATOM 2236 N N . ASP A 1 304 ? 11.562 -23.203 -9.242 1 98.69 304 ASP A N 1
ATOM 2237 C CA . ASP A 1 304 ? 11.844 -22.125 -8.305 1 98.69 304 ASP A CA 1
ATOM 2238 C C . ASP A 1 304 ? 10.953 -22.234 -7.066 1 98.69 304 ASP A C 1
ATOM 2240 O O . ASP A 1 304 ? 11.367 -21.844 -5.969 1 98.69 304 ASP A O 1
ATOM 2244 N N . LEU A 1 305 ? 9.75 -22.75 -7.184 1 98.88 305 LEU A N 1
ATOM 2245 C CA . LEU A 1 305 ? 8.812 -22.906 -6.074 1 98.88 305 LEU A CA 1
ATOM 2246 C C . LEU A 1 305 ? 9.047 -24.219 -5.332 1 98.88 305 LEU A C 1
ATOM 2248 O O . LEU A 1 305 ? 8.383 -24.5 -4.336 1 98.88 305 LEU A O 1
ATOM 2252 N N . GLY A 1 306 ? 9.938 -25.016 -5.828 1 98.69 306 GLY A N 1
ATOM 2253 C CA . GLY A 1 306 ? 10.352 -26.219 -5.125 1 98.69 306 GLY A CA 1
ATOM 2254 C C . GLY A 1 306 ? 9.438 -27.406 -5.387 1 98.69 306 GLY A C 1
ATOM 2255 O O . GLY A 1 306 ? 9.43 -28.359 -4.621 1 98.69 306 GLY A O 1
ATOM 2256 N N . PHE A 1 307 ? 8.664 -27.375 -6.461 1 98.69 307 PHE A N 1
ATOM 2257 C CA . PHE A 1 307 ? 7.754 -28.484 -6.75 1 98.69 307 PHE A CA 1
ATOM 2258 C C . PHE A 1 307 ? 8.508 -29.672 -7.316 1 98.69 307 PHE A C 1
ATOM 2260 O O . PHE A 1 307 ? 8.07 -30.828 -7.176 1 98.69 307 PHE A O 1
ATOM 2267 N N . VAL A 1 308 ? 9.562 -29.438 -8 1 98.5 308 VAL A N 1
ATOM 2268 C CA . VAL A 1 308 ? 10.445 -30.469 -8.562 1 98.5 308 VAL A CA 1
ATOM 2269 C C . VAL A 1 308 ? 11.898 -30 -8.484 1 98.5 308 VAL A C 1
ATOM 2271 O O . VAL A 1 308 ? 12.164 -28.812 -8.25 1 98.5 308 VAL A O 1
ATOM 2274 N N . ASP A 1 309 ? 12.828 -30.906 -8.695 1 98.06 309 ASP A N 1
ATOM 2275 C CA . ASP A 1 309 ? 14.25 -30.578 -8.688 1 98.06 309 ASP A CA 1
ATOM 2276 C C . ASP A 1 309 ? 14.625 -29.734 -9.906 1 98.06 309 ASP A C 1
ATOM 2278 O O . ASP A 1 309 ? 14.023 -29.875 -10.977 1 98.06 309 ASP A O 1
ATOM 2282 N N . ARG A 1 310 ? 15.609 -28.906 -9.719 1 97.56 310 ARG A N 1
ATOM 2283 C CA . ARG A 1 310 ? 16.109 -28.078 -10.812 1 97.56 310 ARG A CA 1
ATOM 2284 C C . ARG A 1 310 ? 16.484 -28.922 -12.016 1 97.56 310 ARG A C 1
ATOM 2286 O O . ARG A 1 310 ? 17.109 -29.984 -11.859 1 97.56 310 ARG A O 1
ATOM 2293 N N . GLY A 1 311 ? 16.031 -28.469 -13.102 1 97.62 311 GLY A N 1
ATOM 2294 C CA . GLY A 1 311 ? 16.375 -29.141 -14.352 1 97.62 311 GLY A CA 1
ATOM 2295 C C . GLY A 1 311 ? 15.445 -30.281 -14.695 1 97.62 311 GLY A C 1
ATOM 2296 O O . GLY A 1 311 ? 15.625 -30.953 -15.711 1 97.62 311 GLY A O 1
ATOM 2297 N N . THR A 1 312 ? 14.422 -30.484 -13.906 1 98.12 312 THR A N 1
ATOM 2298 C CA . THR A 1 312 ? 13.594 -31.656 -14.156 1 98.12 312 THR A CA 1
ATOM 2299 C C . THR A 1 312 ? 12.148 -31.25 -14.422 1 98.12 312 THR A C 1
ATOM 2301 O O . THR A 1 312 ? 11.305 -32.094 -14.711 1 98.12 312 THR A O 1
ATOM 2304 N N . ALA A 1 313 ? 11.82 -30.016 -14.414 1 98.38 313 ALA A N 1
ATOM 2305 C CA . ALA A 1 313 ? 10.445 -29.547 -14.57 1 98.38 313 ALA A CA 1
ATOM 2306 C C . ALA A 1 313 ? 9.859 -30 -15.898 1 98.38 313 ALA A C 1
ATOM 2308 O O . ALA A 1 313 ? 8.672 -30.328 -15.984 1 98.38 313 ALA A O 1
ATOM 2309 N N . TRP A 1 314 ? 10.688 -29.953 -16.953 1 98.06 314 TRP A N 1
ATOM 2310 C CA . TRP A 1 314 ? 10.195 -30.328 -18.281 1 98.06 314 TRP A CA 1
ATOM 2311 C C . TRP A 1 314 ? 9.719 -31.781 -18.297 1 98.06 314 TRP A C 1
ATOM 2313 O O . TRP A 1 314 ? 8.719 -32.094 -18.922 1 98.06 314 TRP A O 1
ATOM 2323 N N . LYS A 1 315 ? 10.336 -32.656 -17.547 1 98.25 315 LYS A N 1
ATOM 2324 C CA . LYS A 1 315 ? 9.906 -34.062 -17.438 1 98.25 315 LYS A CA 1
ATOM 2325 C C . LYS A 1 315 ? 8.586 -34.188 -16.688 1 98.25 315 LYS A C 1
ATOM 2327 O O . LYS A 1 315 ? 7.715 -34.969 -17.062 1 98.25 315 LYS A O 1
ATOM 2332 N N . ALA A 1 316 ? 8.484 -33.438 -15.609 1 98.44 316 ALA A N 1
ATOM 2333 C CA . ALA A 1 316 ? 7.27 -33.469 -14.789 1 98.44 316 ALA A CA 1
ATOM 2334 C C . ALA A 1 316 ? 6.07 -32.938 -15.578 1 98.44 316 ALA A C 1
ATOM 2336 O O . ALA A 1 316 ? 4.961 -33.469 -15.453 1 98.44 316 ALA A O 1
ATOM 2337 N N . VAL A 1 317 ? 6.285 -31.906 -16.359 1 98.38 317 VAL A N 1
ATOM 2338 C CA . VAL A 1 317 ? 5.234 -31.359 -17.203 1 98.38 317 VAL A CA 1
ATOM 2339 C C . VAL A 1 317 ? 4.758 -32.438 -18.188 1 98.38 317 VAL A C 1
ATOM 2341 O O . VAL A 1 317 ? 3.553 -32.656 -18.344 1 98.38 317 VAL A O 1
ATOM 2344 N N . LEU A 1 318 ? 5.676 -33.094 -18.844 1 97.69 318 LEU A N 1
ATOM 2345 C CA . LEU A 1 318 ? 5.355 -34.094 -19.875 1 97.69 318 LEU A CA 1
ATOM 2346 C C . LEU A 1 318 ? 4.668 -35.312 -19.25 1 97.69 318 LEU A C 1
ATOM 2348 O O . LEU A 1 318 ? 3.848 -35.969 -19.906 1 97.69 318 LEU A O 1
ATOM 2352 N N . SER A 1 319 ? 4.98 -35.531 -18.016 1 97.94 319 SER A N 1
ATOM 2353 C CA . SER A 1 319 ? 4.402 -36.688 -17.344 1 97.94 319 SER A CA 1
ATOM 2354 C C . SER A 1 319 ? 3.021 -36.375 -16.781 1 97.94 319 SER A C 1
ATOM 2356 O O . SER A 1 319 ? 2.342 -37.25 -16.25 1 97.94 319 SER A O 1
ATOM 2358 N N . GLY A 1 320 ? 2.58 -35.125 -16.812 1 98 320 GLY A N 1
ATOM 2359 C CA . GLY A 1 320 ? 1.255 -34.75 -16.359 1 98 320 GLY A CA 1
ATOM 2360 C C . GLY A 1 320 ? 1.19 -34.469 -14.867 1 98 320 GLY A C 1
ATOM 2361 O O . GLY A 1 320 ? 0.105 -34.438 -14.281 1 98 320 GLY A O 1
ATOM 2362 N N . THR A 1 321 ? 2.32 -34.281 -14.219 1 98.12 321 THR A N 1
ATOM 2363 C CA . THR A 1 321 ? 2.414 -34.031 -12.781 1 98.12 321 THR A CA 1
ATOM 2364 C C . THR A 1 321 ? 1.552 -32.844 -12.375 1 98.12 321 THR A C 1
ATOM 2366 O O . THR A 1 321 ? 0.972 -32.844 -11.289 1 98.12 321 THR A O 1
ATOM 2369 N N . PHE A 1 322 ? 1.442 -31.875 -13.273 1 98.56 322 PHE A N 1
ATOM 2370 C CA . PHE A 1 322 ? 0.833 -30.594 -12.906 1 98.56 322 PHE A CA 1
ATOM 2371 C C . PHE A 1 322 ? -0.54 -30.453 -13.555 1 98.56 322 PHE A C 1
ATOM 2373 O O . PHE A 1 322 ? -1.142 -29.375 -13.5 1 98.56 322 PHE A O 1
ATOM 2380 N N . ASP A 1 323 ? -1.081 -31.516 -14.227 1 97.88 323 ASP A N 1
ATOM 2381 C CA . ASP A 1 323 ? -2.42 -31.516 -14.812 1 97.88 323 ASP A CA 1
ATOM 2382 C C . ASP A 1 323 ? -3.492 -31.484 -13.727 1 97.88 323 ASP A C 1
ATOM 2384 O O . ASP A 1 323 ? -3.193 -31.656 -12.547 1 97.88 323 ASP A O 1
ATOM 2388 N N . LEU A 1 324 ? -4.695 -31.203 -14.102 1 97.19 324 LEU A N 1
ATOM 2389 C CA . LEU A 1 324 ? -5.812 -31.109 -13.172 1 97.19 324 LEU A CA 1
ATOM 2390 C C . LEU A 1 324 ? -5.922 -32.375 -12.32 1 97.19 324 LEU A C 1
ATOM 2392 O O . LEU A 1 324 ? -6.215 -32.281 -11.125 1 97.19 324 LEU A O 1
ATOM 2396 N N . ASP A 1 325 ? -5.68 -33.5 -12.906 1 95.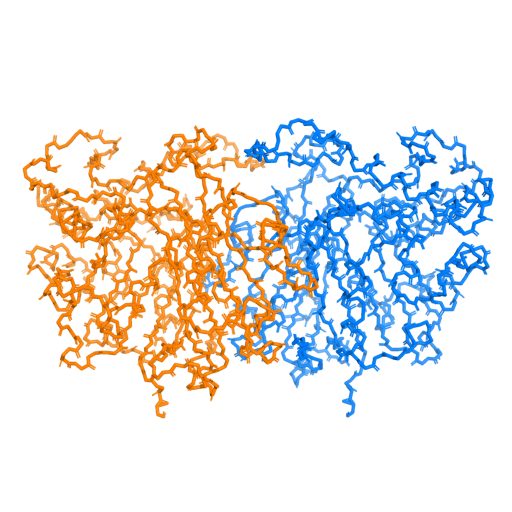38 325 ASP A N 1
ATOM 2397 C CA . ASP A 1 325 ? -5.793 -34.781 -12.219 1 95.38 325 ASP A CA 1
ATOM 2398 C C . ASP A 1 325 ? -4.418 -35.312 -11.805 1 95.38 325 ASP A C 1
ATOM 2400 O O . ASP A 1 325 ? -4.266 -36.5 -11.5 1 95.38 325 ASP A O 1
ATOM 2404 N N . GLY A 1 326 ? -3.375 -34.469 -11.852 1 96.56 326 GLY A N 1
ATOM 2405 C CA . GLY A 1 326 ? -2.023 -34.875 -11.5 1 96.56 326 GLY A CA 1
ATOM 2406 C C . GLY A 1 326 ? -1.748 -34.781 -10.008 1 96.56 326 GLY A C 1
ATOM 2407 O O . GLY A 1 326 ? -2.666 -34.594 -9.211 1 96.56 326 GLY A O 1
ATOM 2408 N N . GLU A 1 327 ? -0.48 -34.969 -9.602 1 96.81 327 GLU A N 1
ATOM 2409 C CA . GLU A 1 327 ? -0.024 -35 -8.219 1 96.81 327 GLU A CA 1
ATOM 2410 C C . GLU A 1 327 ? -0.156 -33.625 -7.57 1 96.81 327 GLU A C 1
ATOM 2412 O O . GLU A 1 327 ? -0.432 -33.5 -6.375 1 96.81 327 GLU A O 1
ATOM 2417 N N . LEU A 1 328 ? 0.074 -32.594 -8.344 1 98.31 328 LEU A N 1
ATOM 2418 C CA . LEU A 1 328 ? -0.018 -31.203 -7.914 1 98.31 328 LEU A CA 1
ATOM 2419 C C . LEU A 1 328 ? -0.618 -30.344 -9.016 1 98.31 328 LEU A C 1
ATOM 2421 O O . LEU A 1 328 ? 0.114 -29.734 -9.805 1 98.31 328 LEU A O 1
ATOM 2425 N N . PRO A 1 329 ? -1.941 -30.266 -9.047 1 98.56 329 PRO A N 1
ATOM 2426 C CA . PRO A 1 329 ? -2.568 -29.422 -10.07 1 98.56 329 PRO A CA 1
ATOM 2427 C C . PRO A 1 329 ? -2.082 -27.984 -10.031 1 98.56 329 PRO A C 1
ATOM 2429 O O . PRO A 1 329 ? -2.072 -27.359 -8.961 1 98.56 329 PRO A O 1
ATOM 2432 N N . VAL A 1 330 ? -1.649 -27.484 -11.156 1 98.69 330 VAL A N 1
ATOM 2433 C CA . VAL A 1 330 ? -1.194 -26.094 -11.305 1 98.69 330 VAL A CA 1
ATOM 2434 C C . VAL A 1 330 ? -2.109 -25.359 -12.273 1 98.69 330 VAL A C 1
ATOM 2436 O O . VAL A 1 330 ? -2.342 -25.812 -13.398 1 98.69 330 VAL A O 1
ATOM 2439 N N . ASN A 1 331 ? -2.609 -24.219 -11.812 1 98.38 331 ASN A N 1
ATOM 2440 C CA . ASN A 1 331 ? -3.496 -23.359 -12.586 1 98.38 331 ASN A CA 1
ATOM 2441 C C . ASN A 1 331 ? -4.734 -24.109 -13.07 1 98.38 331 ASN A C 1
ATOM 2443 O O . ASN A 1 331 ? -5.059 -24.078 -14.258 1 98.38 331 ASN A O 1
ATOM 2447 N N . PRO A 1 332 ? -5.445 -24.688 -12.102 1 98 332 PRO A N 1
ATOM 2448 C CA . PRO A 1 332 ? -6.637 -25.438 -12.484 1 98 332 PRO A CA 1
ATOM 2449 C C . PRO A 1 332 ? -7.73 -24.562 -13.086 1 98 332 PRO A C 1
ATOM 2451 O O . PRO A 1 332 ? -8.672 -25.078 -13.695 1 98 332 PRO A O 1
ATOM 2454 N N . ASP A 1 333 ? -7.637 -23.266 -12.898 1 97.5 333 ASP A N 1
ATOM 2455 C CA . ASP A 1 333 ? -8.672 -22.375 -13.414 1 97.5 333 ASP A CA 1
ATOM 2456 C C . ASP A 1 333 ? -8.289 -21.828 -14.789 1 97.5 333 ASP A C 1
ATOM 2458 O O . ASP A 1 333 ? -9.031 -21.047 -15.375 1 97.5 333 ASP A O 1
ATOM 2462 N N . GLY A 1 334 ? -7.184 -22.141 -15.273 1 97.19 334 GLY A N 1
ATOM 2463 C CA . GLY A 1 334 ? -6.711 -21.672 -16.562 1 97.19 334 GLY A CA 1
ATOM 2464 C C . GLY A 1 334 ? -5.555 -20.703 -16.469 1 97.19 334 GLY A C 1
ATOM 2465 O O . GLY A 1 334 ? -4.941 -20.344 -17.469 1 97.19 334 GLY A O 1
ATOM 2466 N N . GLY A 1 335 ? -5.258 -20.25 -15.234 1 97.19 335 GLY A N 1
ATOM 2467 C CA . GLY A 1 335 ? -4.117 -19.391 -15 1 97.19 335 GLY A CA 1
ATOM 2468 C C . GLY A 1 335 ? -4.25 -18.031 -15.664 1 97.19 335 GLY A C 1
ATOM 2469 O O . GLY A 1 335 ? -5.34 -17.656 -16.109 1 97.19 335 GLY A O 1
ATOM 2470 N N . LEU A 1 336 ? -3.168 -17.266 -15.648 1 96.19 336 LEU A N 1
ATOM 2471 C CA . LEU A 1 336 ? -3.158 -15.961 -16.297 1 96.19 336 LEU A CA 1
ATOM 2472 C C . LEU A 1 336 ? -3.393 -16.094 -17.797 1 96.19 336 LEU A C 1
ATOM 2474 O O . LEU A 1 336 ? -4.043 -15.242 -18.406 1 96.19 336 LEU A O 1
ATOM 2478 N N . LYS A 1 337 ? -2.881 -17.125 -18.312 1 93.44 337 LYS A N 1
ATOM 2479 C CA . LYS A 1 337 ? -2.867 -17.344 -19.766 1 93.44 337 LYS A CA 1
ATOM 2480 C C . LYS A 1 337 ? -4.285 -17.453 -20.312 1 93.44 337 LYS A C 1
ATOM 2482 O O . LYS A 1 337 ? -4.637 -16.797 -21.297 1 93.44 337 LYS A O 1
ATOM 2487 N N . ALA A 1 338 ? -5.062 -18.328 -19.719 1 94.81 338 ALA A N 1
ATOM 2488 C CA . ALA A 1 338 ? -6.379 -18.609 -20.281 1 94.81 338 ALA A CA 1
ATOM 2489 C C . ALA A 1 338 ? -7.477 -17.875 -19.5 1 94.81 338 ALA A C 1
ATOM 2491 O O . ALA A 1 338 ? -8.445 -17.406 -20.094 1 94.81 338 ALA A O 1
ATOM 2492 N N . PHE A 1 339 ? -7.391 -17.844 -18.172 1 96.31 339 PHE A N 1
ATOM 2493 C CA . PHE A 1 339 ? -8.375 -17.141 -17.359 1 96.31 339 PHE A CA 1
ATOM 2494 C C . PHE A 1 339 ? -8.312 -15.641 -17.625 1 96.31 339 PHE A C 1
ATOM 2496 O O . PHE A 1 339 ? -9.344 -14.984 -17.781 1 96.31 339 PHE A O 1
ATOM 2503 N N . GLY A 1 340 ? -7.121 -15.148 -17.609 1 94.31 340 GLY A N 1
ATOM 2504 C CA . GLY A 1 340 ? -6.895 -13.727 -17.812 1 94.31 340 GLY A CA 1
ATOM 2505 C C . GLY A 1 340 ? -5.996 -13.117 -16.75 1 94.31 340 GLY A C 1
ATOM 2506 O O . GLY A 1 340 ? -5.836 -13.68 -15.664 1 94.31 340 GLY A O 1
ATOM 2507 N N . HIS A 1 341 ? -5.477 -11.914 -17.203 1 93.81 341 HIS A N 1
ATOM 2508 C CA . HIS A 1 341 ? -4.492 -11.328 -16.297 1 93.81 341 HIS A CA 1
ATOM 2509 C C . HIS A 1 341 ? -4.695 -9.828 -16.156 1 93.81 341 HIS A C 1
ATOM 2511 O O . HIS A 1 341 ? -3.811 -9.039 -16.5 1 93.81 341 HIS A O 1
ATOM 2517 N N . PRO A 1 342 ? -5.84 -9.43 -15.625 1 94.75 342 PRO A N 1
ATOM 2518 C CA . PRO A 1 342 ? -5.867 -8.047 -15.133 1 94.75 342 PRO A CA 1
ATOM 2519 C C . PRO A 1 342 ? -4.945 -7.828 -13.938 1 94.75 342 PRO A C 1
ATOM 2521 O O . PRO A 1 342 ? -5.215 -8.336 -12.844 1 94.75 342 PRO A O 1
ATOM 2524 N N . VAL A 1 343 ? -3.938 -7.008 -14.102 1 92.75 343 VAL A N 1
ATOM 2525 C CA . VAL A 1 343 ? -2.777 -6.91 -13.227 1 92.75 343 VAL A CA 1
ATOM 2526 C C . VAL A 1 343 ? -3.236 -6.715 -11.781 1 92.75 343 VAL A C 1
ATOM 2528 O O . VAL A 1 343 ? -2.809 -7.441 -10.883 1 92.75 343 VAL A O 1
ATOM 2531 N N . GLY A 1 344 ? -4.141 -5.809 -11.531 1 95.62 344 GLY A N 1
ATOM 2532 C CA . GLY A 1 344 ? -4.578 -5.492 -10.188 1 95.62 344 GLY A CA 1
ATOM 2533 C C . GLY A 1 344 ? -5.473 -6.562 -9.586 1 95.62 344 GLY A C 1
ATOM 2534 O O . GLY A 1 344 ? -5.637 -6.625 -8.359 1 95.62 344 GLY A O 1
ATOM 2535 N N . ALA A 1 345 ? -6.008 -7.469 -10.359 1 97.56 345 ALA A N 1
ATOM 2536 C CA . ALA A 1 345 ? -7.035 -8.391 -9.891 1 97.56 345 ALA A CA 1
ATOM 2537 C C . ALA A 1 345 ? -6.492 -9.82 -9.812 1 97.56 345 ALA A C 1
ATOM 2539 O O . ALA A 1 345 ? -7.043 -10.664 -9.102 1 97.56 345 ALA A O 1
ATOM 2540 N N . SER A 1 346 ? -5.434 -10.078 -10.5 1 97.44 346 SER A N 1
ATOM 2541 C CA . SER A 1 346 ? -4.988 -11.438 -10.766 1 97.44 346 SER A CA 1
ATOM 2542 C C . SER A 1 346 ? -4.652 -12.172 -9.469 1 97.44 346 SER A C 1
ATOM 2544 O O . SER A 1 346 ? -5.016 -13.336 -9.297 1 97.44 346 SER A O 1
ATOM 2546 N N . GLY A 1 347 ? -3.922 -11.461 -8.594 1 98.25 347 GLY A N 1
ATOM 2547 C CA . GLY A 1 347 ? -3.533 -12.102 -7.352 1 98.25 347 GLY A CA 1
ATOM 2548 C C . GLY A 1 347 ? -4.715 -12.594 -6.535 1 98.25 347 GLY A C 1
ATOM 2549 O O . GLY A 1 347 ? -4.703 -13.711 -6.023 1 98.25 347 GLY A O 1
ATOM 2550 N N . LEU A 1 348 ? -5.723 -11.82 -6.418 1 98.81 348 LEU A N 1
ATOM 2551 C CA . LEU A 1 348 ? -6.914 -12.188 -5.664 1 98.81 348 LEU A CA 1
ATOM 2552 C C . LEU A 1 348 ? -7.723 -13.242 -6.414 1 98.81 348 LEU A C 1
ATOM 2554 O O . LEU A 1 348 ? -8.32 -14.125 -5.793 1 98.81 348 LEU A O 1
ATOM 2558 N N . ARG A 1 349 ? -7.793 -13.125 -7.75 1 98.56 349 ARG A N 1
ATOM 2559 C CA . ARG A 1 349 ? -8.445 -14.156 -8.547 1 98.56 349 ARG A CA 1
ATOM 2560 C C . ARG A 1 349 ? -7.805 -15.523 -8.312 1 98.56 349 ARG A C 1
ATOM 2562 O O . ARG A 1 349 ? -8.5 -16.531 -8.195 1 98.56 349 ARG A O 1
ATOM 2569 N N . MET A 1 350 ? -6.473 -15.586 -8.258 1 98.62 350 MET A N 1
ATOM 2570 C CA . MET A 1 350 ? -5.762 -16.828 -7.988 1 98.62 350 MET A CA 1
ATOM 2571 C C . MET A 1 350 ? -6.168 -17.406 -6.637 1 98.62 350 MET A C 1
ATOM 2573 O O . MET A 1 350 ? -6.387 -18.625 -6.516 1 98.62 350 MET A O 1
ATOM 2577 N N . LEU A 1 351 ? -6.305 -16.562 -5.676 1 98.81 351 LEU A N 1
ATOM 2578 C CA . LEU A 1 351 ? -6.762 -16.984 -4.355 1 98.81 351 LEU A CA 1
ATOM 2579 C C . LEU A 1 351 ? -8.203 -17.469 -4.414 1 98.81 351 LEU A C 1
ATOM 2581 O O . LEU A 1 351 ? -8.586 -18.391 -3.674 1 98.81 351 LEU A O 1
ATOM 2585 N N . PHE A 1 352 ? -8.992 -16.844 -5.25 1 98.81 352 PHE A N 1
ATOM 2586 C CA . PHE A 1 352 ? -10.383 -17.25 -5.445 1 98.81 352 PHE A CA 1
ATOM 2587 C C . PHE A 1 352 ? -10.469 -18.703 -5.887 1 98.81 352 PHE A C 1
ATOM 2589 O O . PHE A 1 352 ? -11.359 -19.438 -5.449 1 98.81 352 PHE A O 1
ATOM 2596 N N . GLU A 1 353 ? -9.57 -19.094 -6.758 1 98.56 353 GLU A N 1
ATOM 2597 C CA . GLU A 1 353 ? -9.547 -20.5 -7.145 1 98.56 353 GLU A CA 1
ATOM 2598 C C . GLU A 1 353 ? -9.227 -21.406 -5.949 1 98.56 353 GLU A C 1
ATOM 2600 O O . GLU A 1 353 ? -9.844 -22.453 -5.777 1 98.56 353 GLU A O 1
ATOM 2605 N N . CYS A 1 354 ? -8.242 -21.031 -5.16 1 98.69 354 CYS A N 1
ATOM 2606 C CA . CYS A 1 354 ? -7.98 -21.766 -3.932 1 98.69 354 CYS A CA 1
ATOM 2607 C C . CYS A 1 354 ? -9.234 -21.844 -3.064 1 98.69 354 CYS A C 1
ATOM 2609 O O . CYS A 1 354 ? -9.531 -22.891 -2.494 1 98.69 354 CYS A O 1
ATOM 2611 N N . TRP A 1 355 ? -9.93 -20.719 -2.951 1 98.62 355 TRP A N 1
ATOM 2612 C CA . TRP A 1 355 ? -11.156 -20.625 -2.168 1 98.62 355 TRP A CA 1
ATOM 2613 C C . TRP A 1 355 ? -12.188 -21.641 -2.631 1 98.62 355 TRP A C 1
ATOM 2615 O O . TRP A 1 355 ? -12.734 -22.391 -1.819 1 98.62 355 TRP A O 1
ATOM 2625 N N . LEU A 1 356 ? -12.406 -21.75 -3.922 1 97.94 356 LEU A N 1
ATOM 2626 C CA . LEU A 1 356 ? -13.391 -22.672 -4.473 1 97.94 356 LEU A CA 1
ATOM 2627 C C . LEU A 1 356 ? -12.945 -24.109 -4.289 1 97.94 356 LEU A C 1
ATOM 2629 O O . LEU A 1 356 ? -13.719 -24.953 -3.814 1 97.94 356 LEU A O 1
ATOM 2633 N N . GLN A 1 357 ? -11.711 -24.406 -4.633 1 98.06 357 GLN A N 1
ATOM 2634 C CA . GLN A 1 357 ? -11.211 -25.781 -4.656 1 98.06 357 GLN A CA 1
ATOM 2635 C C . GLN A 1 357 ? -11.109 -26.359 -3.248 1 98.06 357 GLN A C 1
ATOM 2637 O O . GLN A 1 357 ? -11.578 -27.469 -2.984 1 98.06 357 GLN A O 1
ATOM 2642 N N . LEU A 1 358 ? -10.5 -25.594 -2.314 1 98.06 358 LEU A N 1
ATOM 2643 C CA . LEU A 1 358 ? -10.211 -26.125 -0.983 1 98.06 358 LEU A CA 1
ATOM 2644 C C . LEU A 1 358 ? -11.5 -26.281 -0.176 1 98.06 358 LEU A C 1
ATOM 2646 O O . LEU A 1 358 ? -11.547 -27.078 0.769 1 98.06 358 LEU A O 1
ATOM 2650 N N . ARG A 1 359 ? -12.516 -25.562 -0.577 1 96.75 359 ARG A N 1
ATOM 2651 C CA . ARG A 1 359 ? -13.805 -25.656 0.105 1 96.75 359 ARG A CA 1
ATOM 2652 C C . ARG A 1 359 ? -14.719 -26.672 -0.577 1 96.75 359 ARG A C 1
ATOM 2654 O O . ARG A 1 359 ? -15.859 -26.859 -0.16 1 96.75 359 ARG A O 1
ATOM 2661 N N . GLY A 1 360 ? -14.266 -27.203 -1.669 1 94.81 360 GLY A N 1
ATOM 2662 C CA . GLY A 1 360 ? -15.055 -28.188 -2.402 1 94.81 360 GLY A CA 1
ATOM 2663 C C . GLY A 1 360 ? -16.203 -27.562 -3.166 1 94.81 360 GLY A C 1
ATOM 2664 O O . GLY A 1 360 ? -17.234 -28.203 -3.365 1 94.81 360 GLY A O 1
ATOM 2665 N N . GLU A 1 361 ? -16.016 -26.328 -3.543 1 95.25 361 GLU A N 1
ATOM 2666 C CA . GLU A 1 361 ? -17.109 -25.594 -4.18 1 95.25 361 GLU A CA 1
ATOM 2667 C C . GLU A 1 361 ? -16.828 -25.375 -5.664 1 95.25 361 GLU A C 1
ATOM 2669 O O . GLU A 1 361 ? -17.656 -24.781 -6.367 1 95.25 361 GLU A O 1
ATOM 2674 N N . ALA A 1 362 ? -15.664 -25.844 -6.152 1 95.12 362 ALA A N 1
ATOM 2675 C CA . ALA A 1 362 ? -15.406 -25.781 -7.59 1 95.12 362 ALA A CA 1
ATOM 2676 C C . ALA A 1 362 ? -16.359 -26.688 -8.359 1 95.12 362 ALA A C 1
ATOM 2678 O O . ALA A 1 362 ? -16.828 -27.703 -7.828 1 95.12 362 ALA A O 1
ATOM 2679 N N . PRO A 1 363 ? -16.719 -26.281 -9.562 1 92.94 363 PRO A N 1
ATOM 2680 C CA . PRO A 1 363 ? -17.531 -27.188 -10.367 1 92.94 363 PRO A CA 1
ATOM 2681 C C . PRO A 1 363 ? -16.938 -28.594 -10.445 1 92.94 363 PRO A C 1
ATOM 2683 O O . PRO A 1 363 ? -15.719 -28.75 -10.508 1 92.94 363 PRO A O 1
ATOM 2686 N N . GLU A 1 364 ? -17.797 -29.562 -10.57 1 91.94 364 GLU A N 1
ATOM 2687 C CA . GLU A 1 364 ? -17.422 -30.969 -10.477 1 91.94 364 GLU A CA 1
ATOM 2688 C C . GLU A 1 364 ? -16.359 -31.328 -11.516 1 91.94 364 GLU A C 1
ATOM 2690 O O . GLU A 1 364 ? -15.398 -32.031 -11.219 1 91.94 364 GLU A O 1
ATOM 2695 N N . ASP A 1 365 ? -16.516 -30.859 -12.68 1 91.12 365 ASP A N 1
ATOM 2696 C CA . ASP A 1 365 ? -15.641 -31.25 -13.781 1 91.12 365 ASP A CA 1
ATOM 2697 C C . ASP A 1 365 ? -14.281 -30.562 -13.664 1 91.12 365 ASP A C 1
ATOM 2699 O O . ASP A 1 365 ? -13.352 -30.891 -14.398 1 91.12 365 ASP A O 1
ATOM 2703 N N . ARG A 1 366 ? -14.117 -29.688 -12.656 1 93.81 366 ARG A N 1
ATOM 2704 C CA . ARG A 1 366 ? -12.852 -28.984 -12.492 1 93.81 366 ARG A CA 1
ATOM 2705 C C . ARG A 1 366 ? -12.266 -29.234 -11.102 1 93.81 366 ARG A C 1
ATOM 2707 O O . ARG A 1 366 ? -11.266 -28.625 -10.727 1 93.81 366 ARG A O 1
ATOM 2714 N N . ARG A 1 367 ? -12.828 -30.078 -10.367 1 95.12 367 ARG A N 1
ATOM 2715 C CA . ARG A 1 367 ? -12.383 -30.297 -9 1 95.12 367 ARG A CA 1
ATOM 2716 C C . ARG A 1 367 ? -11.07 -31.062 -8.961 1 95.12 367 ARG A C 1
ATOM 2718 O O . ARG A 1 367 ? -10.867 -32 -9.75 1 95.12 367 ARG A O 1
ATOM 2725 N N . ILE A 1 368 ? -10.234 -30.656 -8.117 1 96.38 368 ILE A N 1
ATOM 2726 C CA . ILE A 1 368 ? -8.938 -31.312 -7.965 1 96.38 368 ILE A CA 1
ATOM 2727 C C . ILE A 1 368 ? -9.094 -32.562 -7.082 1 96.38 368 ILE A C 1
ATOM 2729 O O . ILE A 1 368 ? -9.898 -32.562 -6.148 1 96.38 368 ILE A O 1
ATOM 2733 N N . GLY A 1 369 ? -8.328 -33.594 -7.375 1 94.69 369 GLY A N 1
ATOM 2734 C CA . GLY A 1 369 ? -8.422 -34.844 -6.637 1 94.69 369 GLY A CA 1
ATOM 2735 C C . GLY A 1 369 ? -7.555 -34.875 -5.395 1 94.69 369 GLY A C 1
ATOM 2736 O O . GLY A 1 369 ? -7.758 -35.688 -4.508 1 94.69 369 GLY A O 1
ATOM 2737 N N . THR A 1 370 ? -6.699 -33.938 -5.227 1 94.12 370 THR A N 1
ATOM 2738 C CA . THR A 1 370 ? -5.695 -33.938 -4.168 1 94.12 370 THR A CA 1
ATOM 2739 C C . THR A 1 370 ? -6.336 -33.688 -2.809 1 94.12 370 THR A C 1
ATOM 2741 O O . THR A 1 370 ? -5.77 -34.031 -1.77 1 94.12 370 THR A O 1
ATOM 2744 N N . LEU A 1 371 ? -7.445 -33.094 -2.795 1 91.06 371 LEU A N 1
ATOM 2745 C CA . LEU A 1 371 ? -8.148 -32.875 -1.538 1 91.06 371 LEU A CA 1
ATOM 2746 C C . LEU A 1 371 ? -8.555 -34.219 -0.896 1 91.06 371 LEU A C 1
ATOM 2748 O O . LEU A 1 371 ? -8.539 -34.344 0.33 1 91.06 371 LEU A O 1
ATOM 2752 N N . VAL A 1 372 ? -8.891 -35.125 -1.753 1 87.69 372 VAL A N 1
ATOM 2753 C CA . VAL A 1 372 ? -9.312 -36.438 -1.295 1 87.69 372 VAL A CA 1
ATOM 2754 C C . VAL A 1 372 ? -8.133 -37.156 -0.66 1 87.69 372 VAL A C 1
ATOM 2756 O O . VAL A 1 372 ? -8.312 -37.969 0.246 1 87.69 372 VAL A O 1
ATOM 2759 N N . GLU A 1 373 ? -6.984 -36.781 -1.066 1 90.5 373 GLU A N 1
ATOM 2760 C CA . GLU A 1 373 ? -5.773 -37.406 -0.542 1 90.5 373 GLU A CA 1
ATOM 2761 C C . GLU A 1 373 ? -5.371 -36.781 0.795 1 90.5 373 GLU A C 1
ATOM 2763 O O . GLU A 1 373 ? -4.414 -37.219 1.429 1 90.5 373 GLU A O 1
ATOM 2768 N N . GLY A 1 374 ? -6.078 -35.719 1.201 1 92 374 GLY A N 1
ATOM 2769 C CA . GLY A 1 374 ? -5.871 -35.156 2.527 1 92 374 GLY A CA 1
ATOM 2770 C C . GLY A 1 374 ? -5.059 -33.875 2.514 1 92 374 GLY A C 1
ATOM 2771 O O . GLY A 1 374 ? -4.789 -33.312 3.566 1 92 374 GLY A O 1
ATOM 2772 N N . LYS A 1 375 ? -4.652 -33.469 1.321 1 95.56 375 LYS A N 1
ATOM 2773 C CA . LYS A 1 375 ? -3.932 -32.188 1.253 1 95.56 375 LYS A CA 1
ATOM 2774 C C . LYS A 1 375 ? -4.859 -31.016 1.545 1 95.56 375 LYS A C 1
ATOM 2776 O O . LYS A 1 375 ? -6.039 -31.047 1.191 1 95.56 375 LYS A O 1
ATOM 2781 N N . LYS A 1 376 ? -4.324 -29.984 2.182 1 96 376 LYS A N 1
ATOM 2782 C CA . LYS A 1 376 ? -5.219 -28.969 2.713 1 96 376 LYS A CA 1
ATOM 2783 C C . LYS A 1 376 ? -4.695 -27.562 2.412 1 96 376 LYS A C 1
ATOM 2785 O O . LYS A 1 376 ? -5.277 -26.562 2.855 1 96 376 LYS A O 1
ATOM 2790 N N . LEU A 1 377 ? -3.566 -27.469 1.708 1 98.56 377 LEU A N 1
ATOM 2791 C CA . LEU A 1 377 ? -2.934 -26.172 1.486 1 98.56 377 LEU A CA 1
ATOM 2792 C C . LEU A 1 377 ? -3.016 -25.766 0.018 1 98.56 377 LEU A C 1
ATOM 2794 O O . LEU A 1 377 ? -2.883 -26.625 -0.87 1 98.56 377 LEU A O 1
ATOM 2798 N N . GLY A 1 378 ? -3.363 -24.562 -0.252 1 98.81 378 GLY A N 1
ATOM 2799 C CA . GLY A 1 378 ? -3.26 -23.953 -1.566 1 98.81 378 GLY A CA 1
ATOM 2800 C C . GLY A 1 378 ? -2.195 -22.875 -1.641 1 98.81 378 GLY A C 1
ATOM 2801 O O . GLY A 1 378 ? -2.008 -22.109 -0.691 1 98.81 378 GLY A O 1
ATOM 2802 N N . LEU A 1 379 ? -1.464 -22.844 -2.73 1 98.88 379 LEU A N 1
ATOM 2803 C CA . LEU A 1 379 ? -0.392 -21.859 -2.916 1 98.88 379 LEU A CA 1
ATOM 2804 C C . LEU A 1 379 ? -0.677 -20.969 -4.113 1 98.88 379 LEU A C 1
ATOM 2806 O O . LEU A 1 379 ? -1.135 -21.438 -5.156 1 98.88 379 LEU A O 1
ATOM 2810 N N . THR A 1 380 ? -0.491 -19.672 -3.969 1 98.88 380 THR A N 1
ATOM 2811 C CA . THR A 1 380 ? -0.527 -18.75 -5.098 1 98.88 380 THR A CA 1
ATOM 2812 C C . THR A 1 380 ? 0.808 -18.031 -5.242 1 98.88 380 THR A C 1
ATOM 2814 O O . THR A 1 380 ? 1.477 -17.734 -4.246 1 98.88 380 THR A O 1
ATOM 2817 N N . HIS A 1 381 ? 1.215 -17.766 -6.449 1 98.81 381 HIS A N 1
ATOM 2818 C CA . HIS A 1 381 ? 2.445 -17.047 -6.73 1 98.81 381 HIS A CA 1
ATOM 2819 C C . HIS A 1 381 ? 2.223 -15.984 -7.805 1 98.81 381 HIS A C 1
ATOM 2821 O O . HIS A 1 381 ? 1.611 -16.266 -8.836 1 98.81 381 HIS A O 1
ATOM 2827 N N . ASN A 1 382 ? 2.676 -14.766 -7.543 1 98.5 382 ASN A N 1
ATOM 2828 C CA . ASN A 1 382 ? 2.713 -13.68 -8.516 1 98.5 382 ASN A CA 1
ATOM 2829 C C . ASN A 1 382 ? 4.125 -13.125 -8.688 1 98.5 382 ASN A C 1
ATOM 2831 O O . ASN A 1 382 ? 4.887 -13.039 -7.719 1 98.5 382 ASN A O 1
ATOM 2835 N N . LEU A 1 383 ? 4.41 -12.758 -9.891 1 97.19 383 LEU A N 1
ATOM 2836 C CA . LEU A 1 383 ? 5.691 -12.172 -10.266 1 97.19 383 LEU A CA 1
ATOM 2837 C C . LEU A 1 383 ? 5.488 -10.828 -10.969 1 97.19 383 LEU A C 1
ATOM 2839 O O . LEU A 1 383 ? 4.82 -10.766 -12 1 97.19 383 LEU A O 1
ATOM 2843 N N . GLY A 1 384 ? 5.969 -9.75 -10.289 1 94.62 384 GLY A N 1
ATOM 2844 C CA . GLY A 1 384 ? 5.984 -8.453 -10.938 1 94.62 384 GLY A CA 1
ATOM 2845 C C . GLY A 1 384 ? 7.344 -8.086 -11.5 1 94.62 384 GLY A C 1
ATOM 2846 O O . GLY A 1 384 ? 8.367 -8.242 -10.82 1 94.62 384 GLY A O 1
ATOM 2847 N N . GLY A 1 385 ? 7.344 -7.535 -12.742 1 92.25 385 GLY A N 1
ATOM 2848 C CA . GLY A 1 385 ? 8.602 -7.289 -13.438 1 92.25 385 GLY A CA 1
ATOM 2849 C C . GLY A 1 385 ? 9.047 -8.453 -14.297 1 92.25 385 GLY A C 1
ATOM 2850 O O . GLY A 1 385 ? 8.219 -9.141 -14.898 1 92.25 385 GLY A O 1
ATOM 2851 N N . GLY A 1 386 ? 10.336 -8.594 -14.523 1 91.19 386 GLY A N 1
ATOM 2852 C CA . GLY A 1 386 ? 10.875 -9.648 -15.367 1 91.19 386 GLY A CA 1
ATOM 2853 C C . GLY A 1 386 ? 12.188 -10.211 -14.859 1 91.19 386 GLY A C 1
ATOM 2854 O O . GLY A 1 386 ? 12.648 -9.836 -13.781 1 91.19 386 GLY A O 1
ATOM 2855 N N . PRO A 1 387 ? 12.68 -11.125 -15.625 1 91.38 387 PRO A N 1
ATOM 2856 C CA . PRO A 1 387 ? 13.938 -11.75 -15.203 1 91.38 387 PRO A CA 1
ATOM 2857 C C . PRO A 1 387 ? 15.023 -10.719 -14.898 1 91.38 387 PRO A C 1
ATOM 2859 O O . PRO A 1 387 ? 15.312 -9.852 -15.727 1 91.38 387 PRO A O 1
ATOM 2862 N N . GLY A 1 388 ? 15.609 -10.852 -13.688 1 90.75 388 GLY A N 1
ATOM 2863 C CA . GLY A 1 388 ? 16.703 -9.977 -13.305 1 90.75 388 GLY A CA 1
ATOM 2864 C C . GLY A 1 388 ? 16.25 -8.75 -12.531 1 90.75 388 GLY A C 1
ATOM 2865 O O . GLY A 1 388 ? 17.062 -8.055 -11.922 1 90.75 388 GLY A O 1
ATOM 2866 N N . GLU A 1 389 ? 15.023 -8.484 -12.539 1 92.25 389 GLU A N 1
ATOM 2867 C CA . GLU A 1 389 ? 14.445 -7.332 -11.859 1 92.25 389 GLU A CA 1
ATOM 2868 C C . GLU A 1 389 ? 12.953 -7.539 -11.602 1 92.25 389 GLU A C 1
ATOM 2870 O O . GLU A 1 389 ? 12.117 -7.113 -12.391 1 92.25 389 GLU A O 1
ATOM 2875 N N . CYS A 1 390 ? 12.703 -8.211 -10.461 1 94.69 390 CYS A N 1
ATOM 2876 C CA . CYS A 1 390 ? 11.289 -8.508 -10.25 1 94.69 390 CYS A CA 1
ATOM 2877 C C . CYS A 1 390 ? 10.945 -8.523 -8.766 1 94.69 390 CYS A C 1
ATOM 2879 O O . CYS A 1 390 ? 11.836 -8.43 -7.918 1 94.69 390 CYS A O 1
ATOM 2881 N N . VAL A 1 391 ? 9.703 -8.398 -8.508 1 96.94 391 VAL A N 1
ATOM 2882 C CA . VAL A 1 391 ? 9.109 -8.641 -7.199 1 96.94 391 VAL A CA 1
ATOM 2883 C C . VAL A 1 391 ? 8.352 -9.969 -7.219 1 96.94 391 VAL A C 1
ATOM 2885 O O . VAL A 1 391 ? 7.734 -10.32 -8.227 1 96.94 391 VAL A O 1
ATOM 2888 N N . SER A 1 392 ? 8.484 -10.719 -6.137 1 98.25 392 SER A N 1
ATOM 2889 C CA . SER A 1 392 ? 7.824 -12.016 -6.043 1 98.25 392 SER A CA 1
ATOM 2890 C C . SER A 1 392 ? 6.965 -12.109 -4.785 1 98.25 392 SER A C 1
ATOM 2892 O O . SER A 1 392 ? 7.379 -11.664 -3.711 1 98.25 392 SER A O 1
ATOM 2894 N N . PHE A 1 393 ? 5.77 -12.609 -4.977 1 98.75 393 PHE A N 1
ATOM 2895 C CA . PHE A 1 393 ? 4.844 -12.812 -3.869 1 98.75 393 PHE A C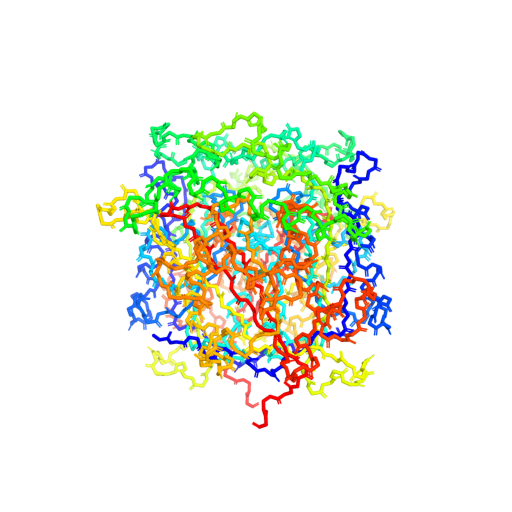A 1
ATOM 2896 C C . PHE A 1 393 ? 4.352 -14.258 -3.834 1 98.75 393 PHE A C 1
ATOM 2898 O O . PHE A 1 393 ? 3.896 -14.789 -4.848 1 98.75 393 PHE A O 1
ATOM 2905 N N . VAL A 1 394 ? 4.438 -14.945 -2.672 1 98.81 394 VAL A N 1
ATOM 2906 C CA . VAL A 1 394 ? 3.885 -16.281 -2.447 1 98.81 394 VAL A CA 1
ATOM 2907 C C . VAL A 1 394 ? 2.91 -16.234 -1.271 1 98.81 394 VAL A C 1
ATOM 2909 O O . VAL A 1 394 ? 3.236 -15.711 -0.204 1 98.81 394 VAL A O 1
ATOM 2912 N N . SER A 1 395 ? 1.727 -16.688 -1.484 1 98.81 395 SER A N 1
ATOM 2913 C CA . SER A 1 395 ? 0.789 -16.875 -0.383 1 98.81 395 SER A CA 1
ATOM 2914 C C . SER A 1 395 ? 0.402 -18.344 -0.234 1 98.81 395 SER A C 1
ATOM 2916 O O . SER A 1 395 ? 0.402 -19.094 -1.213 1 98.81 395 SER A O 1
ATOM 2918 N N . ILE A 1 396 ? 0.203 -18.797 0.979 1 98.88 396 ILE A N 1
ATOM 2919 C CA . ILE A 1 396 ? -0.308 -20.125 1.303 1 98.88 396 ILE A CA 1
ATOM 2920 C C . ILE A 1 396 ? -1.535 -20 2.201 1 98.88 396 ILE A C 1
ATOM 2922 O O . ILE A 1 396 ? -1.522 -19.25 3.182 1 98.88 396 ILE A O 1
ATOM 2926 N N . VAL A 1 397 ? -2.609 -20.656 1.833 1 98.88 397 VAL A N 1
ATOM 2927 C CA . VAL A 1 397 ? -3.828 -20.734 2.631 1 98.88 397 VAL A CA 1
ATOM 2928 C C . VAL A 1 397 ? -4.16 -22.188 2.938 1 98.88 397 VAL A C 1
ATOM 2930 O O . VAL A 1 397 ? -3.662 -23.094 2.27 1 98.88 397 VAL A O 1
ATOM 2933 N N . GLY A 1 398 ? -4.918 -22.391 3.965 1 98.56 398 GLY A N 1
ATOM 2934 C CA . GLY A 1 398 ? -5.273 -23.75 4.363 1 98.56 398 GLY A CA 1
ATOM 2935 C C . GLY A 1 398 ? -6.66 -23.844 4.969 1 98.56 398 GLY A C 1
ATOM 2936 O O . GLY A 1 398 ? -7.258 -22.828 5.336 1 98.56 398 GLY A O 1
ATOM 2937 N N . THR A 1 399 ? -7.164 -25.062 5.105 1 97.81 399 THR A N 1
ATOM 2938 C CA . THR A 1 399 ? -8.531 -25.297 5.559 1 97.81 399 THR A CA 1
ATOM 2939 C C . THR A 1 399 ? -8.562 -25.531 7.07 1 97.81 399 THR A C 1
ATOM 2941 O O . THR A 1 399 ? -9.633 -25.531 7.676 1 97.81 399 THR A O 1
ATOM 2944 N N . GLU A 1 400 ? -7.34 -25.672 7.668 1 96.44 400 GLU A N 1
ATOM 2945 C CA . GLU A 1 400 ? -7.281 -25.953 9.102 1 96.44 400 GLU A CA 1
ATOM 2946 C C . GLU A 1 400 ? -6.199 -25.125 9.781 1 96.44 400 GLU A C 1
ATOM 2948 O O . GLU A 1 400 ? -5.199 -24.766 9.156 1 96.44 400 GLU A O 1
ATOM 2953 N N . LEU A 1 401 ? -6.453 -24.797 11.016 1 95.69 401 LEU A N 1
ATOM 2954 C CA . LEU A 1 401 ? -5.426 -24.172 11.836 1 95.69 401 LEU A CA 1
ATOM 2955 C C . LEU A 1 401 ? -4.316 -25.156 12.18 1 95.69 401 LEU A C 1
ATOM 2957 O O . LEU A 1 401 ? -4.566 -26.359 12.297 1 95.69 401 LEU A O 1
ATOM 2961 N N . ASN A 1 402 ? -3.01 -24.484 12.211 1 86.25 402 ASN A N 1
ATOM 2962 C CA . ASN A 1 402 ? -1.913 -25.344 12.641 1 86.25 402 ASN A CA 1
ATOM 2963 C C . ASN A 1 402 ? -2.041 -25.719 14.117 1 86.25 402 ASN A C 1
ATOM 2965 O O . ASN A 1 402 ? -2.527 -24.922 14.922 1 86.25 402 ASN A O 1
ATOM 2969 N N . SER A 1 403 ? -2.402 -26.75 14.641 1 64.62 403 SER A N 1
ATOM 2970 C CA . SER A 1 403 ? -2.566 -27.234 16 1 64.62 403 SER A CA 1
ATOM 2971 C C . SER A 1 403 ? -1.533 -26.594 16.938 1 64.62 403 SER A C 1
ATOM 2973 O O . SER A 1 403 ? -0.437 -26.234 16.5 1 64.62 403 SER A O 1
ATOM 2975 N N . MET B 1 1 ? -18.578 0.696 12.82 1 45.97 1 MET B N 1
ATOM 2976 C CA . MET B 1 1 ? -17.625 -0.312 13.281 1 45.97 1 MET B CA 1
ATOM 2977 C C . MET B 1 1 ? -16.203 0.261 13.344 1 45.97 1 MET B C 1
ATOM 2979 O O . MET B 1 1 ? -15.617 0.571 12.312 1 45.97 1 MET B O 1
ATOM 2983 N N . ALA B 1 2 ? -15.773 0.83 14.453 1 63.16 2 ALA B N 1
ATOM 2984 C CA . ALA B 1 2 ? -14.742 1.808 14.789 1 63.16 2 ALA B CA 1
ATOM 2985 C C . ALA B 1 2 ? -13.359 1.161 14.805 1 63.16 2 ALA B C 1
ATOM 2987 O O . ALA B 1 2 ? -13.234 -0.045 15.023 1 63.16 2 ALA B O 1
ATOM 2988 N N . SER B 1 3 ? -12.43 1.563 14 1 81.38 3 SER B N 1
ATOM 2989 C CA . SER B 1 3 ? -11.023 1.219 14.188 1 81.38 3 SER B CA 1
ATOM 2990 C C . SER B 1 3 ? -10.672 1.091 15.664 1 81.38 3 SER B C 1
ATOM 2992 O O . SER B 1 3 ? -11.148 1.874 16.484 1 81.38 3 SER B O 1
ATOM 2994 N N . HIS B 1 4 ? -10.102 -0.08 16.078 1 91.25 4 HIS B N 1
ATOM 2995 C CA . HIS B 1 4 ? -9.57 -0.226 17.422 1 91.25 4 HIS B CA 1
ATOM 2996 C C . HIS B 1 4 ? -8.234 0.503 17.578 1 91.25 4 HIS B C 1
ATOM 2998 O O . HIS B 1 4 ? -7.805 0.794 18.688 1 91.25 4 HIS B O 1
ATOM 3004 N N . GLY B 1 5 ? -7.703 0.799 16.453 1 94.56 5 GLY B N 1
ATOM 3005 C CA . GLY B 1 5 ? -6.375 1.393 16.438 1 94.56 5 GLY B CA 1
ATOM 3006 C C . GLY B 1 5 ? -5.297 0.459 16.953 1 94.56 5 GLY B C 1
ATOM 3007 O O . GLY B 1 5 ? -5.543 -0.733 17.141 1 94.56 5 GLY B O 1
ATOM 3008 N N . ILE B 1 6 ? -4.055 0.966 17.062 1 98.06 6 ILE B N 1
ATOM 3009 C CA . ILE B 1 6 ? -2.918 0.212 17.578 1 98.06 6 ILE B CA 1
ATOM 3010 C C . ILE B 1 6 ? -2.143 1.068 18.578 1 98.06 6 ILE B C 1
ATOM 3012 O O . ILE B 1 6 ? -0.909 1.066 18.578 1 98.06 6 ILE B O 1
ATOM 3016 N N . CYS B 1 7 ? -2.836 1.815 19.375 1 98.25 7 CYS B N 1
ATOM 3017 C CA . CYS B 1 7 ? -2.26 2.764 20.312 1 98.25 7 CYS B CA 1
ATOM 3018 C C . CYS B 1 7 ? -1.197 2.096 21.172 1 98.25 7 CYS B C 1
ATOM 3020 O O . CYS B 1 7 ? -1.475 1.101 21.844 1 98.25 7 CYS B O 1
ATOM 3022 N N . ASP B 1 8 ? 0.049 2.58 21.172 1 98.5 8 ASP B N 1
ATOM 3023 C CA . ASP B 1 8 ? 1.146 2.229 22.062 1 98.5 8 ASP B CA 1
ATOM 3024 C C . ASP B 1 8 ? 1.718 0.855 21.719 1 98.5 8 ASP B C 1
ATOM 3026 O O . ASP B 1 8 ? 2.426 0.252 22.531 1 98.5 8 ASP B O 1
ATOM 3030 N N . GLN B 1 9 ? 1.375 0.328 20.547 1 98.56 9 GLN B N 1
ATOM 3031 C CA . GLN B 1 9 ? 1.897 -0.984 20.172 1 98.56 9 GLN B CA 1
ATOM 3032 C C . GLN B 1 9 ? 3.193 -0.858 19.375 1 98.56 9 GLN B C 1
ATOM 3034 O O . GLN B 1 9 ? 3.994 -1.796 19.328 1 98.56 9 GLN B O 1
ATOM 3039 N N . VAL B 1 10 ? 3.408 0.275 18.734 1 98.88 10 VAL B N 1
ATOM 3040 C CA . VAL B 1 10 ? 4.547 0.507 17.859 1 98.88 10 VAL B CA 1
ATOM 3041 C C . VAL B 1 10 ? 5.227 1.822 18.219 1 98.88 10 VAL B C 1
ATOM 3043 O O . VAL B 1 10 ? 4.582 2.746 18.719 1 98.88 10 VAL B O 1
ATOM 3046 N N . ALA B 1 11 ? 6.527 1.907 18.031 1 98.94 11 ALA B N 1
ATOM 3047 C CA . ALA B 1 11 ? 7.301 3.111 18.328 1 98.94 11 ALA B CA 1
ATOM 3048 C C . ALA B 1 11 ? 8.219 3.463 17.156 1 98.94 11 ALA B C 1
ATOM 3050 O O . ALA B 1 11 ? 8.688 2.576 16.438 1 98.94 11 ALA B O 1
ATOM 3051 N N . ILE B 1 12 ? 8.383 4.707 16.953 1 98.94 12 ILE B N 1
ATOM 3052 C CA . ILE B 1 12 ? 9.375 5.227 16.031 1 98.94 12 ILE B CA 1
ATOM 3053 C C . ILE B 1 12 ? 10.719 5.391 16.734 1 98.94 12 ILE B C 1
ATOM 3055 O O . ILE B 1 12 ? 10.797 6.039 17.781 1 98.94 12 ILE B O 1
ATOM 3059 N N . ILE B 1 13 ? 11.789 4.848 16.094 1 98.94 13 ILE B N 1
ATOM 3060 C CA . ILE B 1 13 ? 13.062 4.859 16.812 1 98.94 13 ILE B CA 1
ATOM 3061 C C . ILE B 1 13 ? 14.094 5.672 16.016 1 98.94 13 ILE B C 1
ATOM 3063 O O . ILE B 1 13 ? 15.195 5.926 16.5 1 98.94 13 ILE B O 1
ATOM 3067 N N . GLY B 1 14 ? 13.781 6.062 14.82 1 98.81 14 GLY B N 1
ATOM 3068 C CA . GLY B 1 14 ? 14.648 6.883 13.992 1 98.81 14 GLY B CA 1
ATOM 3069 C C . GLY B 1 14 ? 13.938 7.5 12.805 1 98.81 14 GLY B C 1
ATOM 3070 O O . GLY B 1 14 ? 13.016 6.895 12.234 1 98.81 14 GLY B O 1
ATOM 3071 N N . MET B 1 15 ? 14.375 8.695 12.445 1 98.81 15 MET B N 1
ATOM 3072 C CA . MET B 1 15 ? 13.82 9.375 11.273 1 98.81 15 MET B CA 1
ATOM 3073 C C . MET B 1 15 ? 14.898 10.141 10.523 1 98.81 15 MET B C 1
ATOM 3075 O O . MET B 1 15 ? 15.938 10.484 11.094 1 98.81 15 MET B O 1
ATOM 3079 N N . GLY B 1 16 ? 14.633 10.312 9.25 1 98.56 16 GLY B N 1
ATOM 3080 C CA . GLY B 1 16 ? 15.461 11.133 8.383 1 98.56 16 GLY B CA 1
ATOM 3081 C C . GLY B 1 16 ? 14.656 11.93 7.375 1 98.56 16 GLY B C 1
ATOM 3082 O O . GLY B 1 16 ? 13.516 11.57 7.055 1 98.56 16 GLY B O 1
ATOM 3083 N N . CYS B 1 17 ? 15.203 13.016 6.922 1 98.25 17 CYS B N 1
ATOM 3084 C CA . CYS B 1 17 ? 14.555 13.922 5.98 1 98.25 17 CYS B CA 1
ATOM 3085 C C . CYS B 1 17 ? 15.586 14.695 5.172 1 98.25 17 CYS B C 1
ATOM 3087 O O . CYS B 1 17 ? 16.531 15.25 5.734 1 98.25 17 CYS B O 1
ATOM 3089 N N . THR B 1 18 ? 15.391 14.711 3.93 1 98.25 18 THR B N 1
ATOM 3090 C CA . THR B 1 18 ? 16.266 15.508 3.076 1 98.25 18 THR B CA 1
ATOM 3091 C C . THR B 1 18 ? 15.883 16.984 3.113 1 98.25 18 THR B C 1
ATOM 3093 O O . THR B 1 18 ? 14.812 17.328 3.617 1 98.25 18 THR B O 1
ATOM 3096 N N . THR B 1 19 ? 16.812 17.781 2.605 1 97.31 19 THR B N 1
ATOM 3097 C CA . THR B 1 19 ? 16.406 19.141 2.279 1 97.31 19 THR B CA 1
ATOM 3098 C C . THR B 1 19 ? 15.391 19.141 1.135 1 97.31 19 THR B C 1
ATOM 3100 O O . THR B 1 19 ? 15.57 18.422 0.148 1 97.31 19 THR B O 1
ATOM 3103 N N . PHE B 1 20 ? 14.32 19.859 1.356 1 96.88 20 PHE B N 1
ATOM 3104 C CA . PHE B 1 20 ? 13.336 19.953 0.29 1 96.88 20 PHE B CA 1
ATOM 3105 C C . PHE B 1 20 ? 13.617 21.141 -0.62 1 96.88 20 PHE B C 1
ATOM 3107 O O . PHE B 1 20 ? 14.164 22.156 -0.175 1 96.88 20 PHE B O 1
ATOM 3114 N N . GLY B 1 21 ? 13.297 21.016 -1.84 1 94.25 21 GLY B N 1
ATOM 3115 C CA . GLY B 1 21 ? 13.516 22.062 -2.83 1 94.25 21 GLY B CA 1
ATOM 3116 C C . GLY B 1 21 ? 13.57 21.531 -4.25 1 94.25 21 GLY B C 1
ATOM 3117 O O . GLY B 1 21 ? 13.055 20.453 -4.539 1 94.25 21 GLY B O 1
ATOM 3118 N N . GLU B 1 22 ? 14.023 22.406 -5.098 1 90.25 22 GLU B N 1
ATOM 3119 C CA . GLU B 1 22 ? 14.242 21.984 -6.48 1 90.25 22 GLU B CA 1
ATOM 3120 C C . GLU B 1 22 ? 15.625 21.359 -6.652 1 90.25 22 GLU B C 1
ATOM 3122 O O . GLU B 1 22 ? 16.625 22.062 -6.746 1 90.25 22 GLU B O 1
ATOM 3127 N N . HIS B 1 23 ? 15.57 20.047 -6.688 1 92 23 HIS B N 1
ATOM 3128 C CA . HIS B 1 23 ? 16.828 19.344 -6.836 1 92 23 HIS B CA 1
ATOM 3129 C C . HIS B 1 23 ? 17.031 18.875 -8.273 1 92 23 HIS B C 1
ATOM 3131 O O . HIS B 1 23 ? 16.781 17.719 -8.609 1 92 23 HIS B O 1
ATOM 3137 N N . TRP B 1 24 ? 17.672 19.656 -9.062 1 87.31 24 TRP B N 1
ATOM 3138 C CA . TRP B 1 24 ? 17.828 19.375 -10.484 1 87.31 24 TRP B CA 1
ATOM 3139 C C . TRP B 1 24 ? 18.922 18.328 -10.711 1 87.31 24 TRP B C 1
ATOM 3141 O O . TRP B 1 24 ? 18.859 17.578 -11.688 1 87.31 24 TRP B O 1
ATOM 3151 N N . ASP B 1 25 ? 19.812 18.266 -9.789 1 90.56 25 ASP B N 1
ATOM 3152 C CA . ASP B 1 25 ? 20.984 17.406 -9.984 1 90.56 25 ASP B CA 1
ATOM 3153 C C . ASP B 1 25 ? 20.859 16.109 -9.195 1 90.56 25 ASP B C 1
ATOM 3155 O O . ASP B 1 25 ? 21.828 15.359 -9.078 1 90.56 25 ASP B O 1
ATOM 3159 N N . ARG B 1 26 ? 19.703 15.891 -8.656 1 92.94 26 ARG B N 1
ATOM 3160 C CA . ARG B 1 26 ? 19.5 14.68 -7.867 1 92.94 26 ARG B CA 1
ATOM 3161 C C . ARG B 1 26 ? 18.312 13.875 -8.398 1 92.94 26 ARG B C 1
ATOM 3163 O O . ARG B 1 26 ? 17.297 14.445 -8.805 1 92.94 26 ARG B O 1
ATOM 3170 N N . SER B 1 27 ? 18.516 12.562 -8.477 1 93.69 27 SER B N 1
ATOM 3171 C CA . SER B 1 27 ? 17.422 11.664 -8.852 1 93.69 27 SER B CA 1
ATOM 3172 C C . SER B 1 27 ? 16.594 11.266 -7.641 1 93.69 27 SER B C 1
ATOM 3174 O O . SER B 1 27 ? 16.969 11.539 -6.5 1 93.69 27 SER B O 1
ATOM 3176 N N . ALA B 1 28 ? 15.469 10.734 -7.895 1 94.5 28 ALA B N 1
ATOM 3177 C CA . ALA B 1 28 ? 14.688 10.141 -6.816 1 94.5 28 ALA B CA 1
ATOM 3178 C C . ALA B 1 28 ? 15.516 9.125 -6.031 1 94.5 28 ALA B C 1
ATOM 3180 O O . ALA B 1 28 ? 15.406 9.039 -4.805 1 94.5 28 ALA B O 1
ATOM 3181 N N . ASP B 1 29 ? 16.344 8.367 -6.762 1 96.25 29 ASP B N 1
ATOM 3182 C CA . ASP B 1 29 ? 17.219 7.387 -6.129 1 96.25 29 ASP B CA 1
ATOM 3183 C C . ASP B 1 29 ? 18.172 8.062 -5.133 1 96.25 29 ASP B C 1
ATOM 3185 O O . ASP B 1 29 ? 18.359 7.566 -4.02 1 96.25 29 ASP B O 1
ATOM 3189 N N . ASP B 1 30 ? 18.734 9.148 -5.547 1 97.12 30 ASP B N 1
ATOM 3190 C CA . ASP B 1 30 ? 19.656 9.891 -4.684 1 97.12 30 ASP B CA 1
ATOM 3191 C C . ASP B 1 30 ? 18.953 10.359 -3.41 1 97.12 30 ASP B C 1
ATOM 3193 O O . ASP B 1 30 ? 19.516 10.266 -2.316 1 97.12 30 ASP B O 1
ATOM 3197 N N . LEU B 1 31 ? 17.781 10.867 -3.586 1 97.88 31 LEU B N 1
ATOM 3198 C CA . LEU B 1 31 ? 17.016 11.367 -2.449 1 97.88 31 LEU B CA 1
ATOM 3199 C C . LEU B 1 31 ? 16.672 10.242 -1.486 1 97.88 31 LEU B C 1
ATOM 3201 O O . LEU B 1 31 ? 16.734 10.414 -0.268 1 97.88 31 LEU B O 1
ATOM 3205 N N . ILE B 1 32 ? 16.281 9.102 -2.039 1 98.31 32 ILE B N 1
ATOM 3206 C CA . ILE B 1 32 ? 15.977 7.922 -1.232 1 98.31 32 ILE B CA 1
ATOM 3207 C C . ILE B 1 32 ? 17.203 7.523 -0.421 1 98.31 32 ILE B C 1
ATOM 3209 O O . ILE B 1 32 ? 17.109 7.297 0.788 1 98.31 32 ILE B O 1
ATOM 3213 N N . LEU B 1 33 ? 18.344 7.434 -1.084 1 98.44 33 LEU B N 1
ATOM 3214 C CA . LEU B 1 33 ? 19.578 7.027 -0.429 1 98.44 33 LEU B CA 1
ATOM 3215 C C . LEU B 1 33 ? 19.922 7.961 0.728 1 98.44 33 LEU B C 1
ATOM 3217 O O . LEU B 1 33 ? 20.312 7.508 1.803 1 98.44 33 LEU B O 1
ATOM 3221 N N . ASP B 1 34 ? 19.75 9.203 0.508 1 98.31 34 ASP B N 1
ATOM 3222 C CA . ASP B 1 34 ? 20.047 10.195 1.535 1 98.31 34 ASP B CA 1
ATOM 3223 C C . ASP B 1 34 ? 19.125 10.047 2.736 1 98.31 34 ASP B C 1
ATOM 3225 O O . ASP B 1 34 ? 19.562 10.047 3.883 1 98.31 34 ASP B O 1
ATOM 3229 N N . ALA B 1 35 ? 17.828 9.992 2.473 1 98.62 35 ALA B N 1
ATOM 3230 C CA . ALA B 1 35 ? 16.859 9.891 3.549 1 98.62 35 ALA B CA 1
ATOM 3231 C C . ALA B 1 35 ? 17.047 8.602 4.348 1 98.62 35 ALA B C 1
ATOM 3233 O O . ALA B 1 35 ? 17.016 8.617 5.582 1 98.62 35 ALA B O 1
ATOM 3234 N N . VAL B 1 36 ? 17.266 7.488 3.664 1 98.81 36 VAL B N 1
ATOM 3235 C CA . VAL B 1 36 ? 17.422 6.191 4.316 1 98.81 36 VAL B CA 1
ATOM 3236 C C . VAL B 1 36 ? 18.703 6.176 5.141 1 98.81 36 VAL B C 1
ATOM 3238 O O . VAL B 1 36 ? 18.703 5.707 6.281 1 98.81 36 VAL B O 1
ATOM 3241 N N . SER B 1 37 ? 19.766 6.684 4.551 1 98.56 37 SER B N 1
ATOM 3242 C CA . SER B 1 37 ? 21.047 6.727 5.258 1 98.56 37 SER B CA 1
ATOM 3243 C C . SER B 1 37 ? 20.938 7.551 6.539 1 98.56 37 SER B C 1
ATOM 3245 O O . SER B 1 37 ? 21.438 7.141 7.59 1 98.56 37 SER B O 1
ATOM 3247 N N . SER B 1 38 ? 20.344 8.711 6.434 1 98.38 38 SER B N 1
ATOM 3248 C CA . SER B 1 38 ? 20.172 9.562 7.605 1 98.38 38 SER B CA 1
ATOM 3249 C C . SER B 1 38 ? 19.281 8.891 8.648 1 98.38 38 SER B C 1
ATOM 3251 O O . SER B 1 38 ? 19.5 9.062 9.852 1 98.38 38 SER B O 1
ATOM 3253 N N . THR B 1 39 ? 18.312 8.141 8.242 1 98.75 39 THR B N 1
ATOM 3254 C CA . THR B 1 39 ? 17.375 7.492 9.148 1 98.75 39 THR B CA 1
ATOM 3255 C C . THR B 1 39 ? 18.047 6.344 9.891 1 98.75 39 THR B C 1
ATOM 3257 O O . THR B 1 39 ? 17.875 6.188 11.102 1 98.75 39 THR B O 1
ATOM 3260 N N . THR B 1 40 ? 18.797 5.465 9.164 1 98.62 40 THR B N 1
ATOM 3261 C CA . THR B 1 40 ? 19.516 4.379 9.82 1 98.62 40 THR B CA 1
ATOM 3262 C C . THR B 1 40 ? 20.531 4.922 10.812 1 98.62 40 THR B C 1
ATOM 3264 O O . THR B 1 40 ? 20.703 4.371 11.906 1 98.62 40 THR B O 1
ATOM 3267 N N . ALA B 1 41 ? 21.188 6.004 10.43 1 98.31 41 ALA B N 1
ATOM 3268 C CA . ALA B 1 41 ? 22.125 6.652 11.344 1 98.31 41 ALA B CA 1
ATOM 3269 C C . ALA B 1 41 ? 21.406 7.156 12.602 1 98.31 41 ALA B C 1
ATOM 3271 O O . ALA B 1 41 ? 21.922 7.004 13.711 1 98.31 41 ALA B O 1
ATOM 3272 N N . SER B 1 42 ? 20.281 7.758 12.414 1 97.69 42 SER B N 1
ATOM 3273 C CA . SER B 1 42 ? 19.469 8.273 13.516 1 97.69 42 SER B CA 1
ATOM 3274 C C . SER B 1 42 ? 19.094 7.16 14.492 1 97.69 42 SER B C 1
ATOM 3276 O O . SER B 1 42 ? 19.094 7.371 15.703 1 97.69 42 SER B O 1
ATOM 3278 N N . ALA B 1 43 ? 18.781 6.016 14.016 1 98.06 43 ALA B N 1
ATOM 3279 C CA . ALA B 1 43 ? 18.328 4.887 14.828 1 98.06 43 ALA B CA 1
ATOM 3280 C C . ALA B 1 43 ? 19.516 4.082 15.359 1 98.06 43 ALA B C 1
ATOM 3282 O O . ALA B 1 43 ? 19.359 3.281 16.281 1 98.06 43 ALA B O 1
ATOM 3283 N N . GLY B 1 44 ? 20.672 4.273 14.734 1 98.12 44 GLY B N 1
ATOM 3284 C CA . GLY B 1 44 ? 21.844 3.49 15.102 1 98.12 44 GLY B CA 1
ATOM 3285 C C . GLY B 1 44 ? 21.766 2.041 14.656 1 98.12 44 GLY B C 1
ATOM 3286 O O . GLY B 1 44 ? 22.172 1.137 15.383 1 98.12 44 GLY B O 1
ATOM 3287 N N . VAL B 1 45 ? 21.141 1.766 13.562 1 98.38 45 VAL B N 1
ATOM 3288 C CA . VAL B 1 45 ? 21.016 0.405 13.055 1 98.38 45 VAL B CA 1
ATOM 3289 C C . VAL B 1 45 ? 21.578 0.324 11.641 1 98.38 45 VAL B C 1
ATOM 3291 O O . VAL B 1 45 ? 21.797 1.352 10.992 1 98.38 45 VAL B O 1
ATOM 3294 N N . ALA B 1 46 ? 21.859 -0.907 11.203 1 98.06 46 ALA B N 1
ATOM 3295 C CA . ALA B 1 46 ? 22.266 -1.149 9.82 1 98.06 46 ALA B CA 1
ATOM 3296 C C . ALA B 1 46 ? 21.047 -1.363 8.93 1 98.06 46 ALA B C 1
ATOM 3298 O O . ALA B 1 46 ? 19.984 -1.776 9.398 1 98.06 46 ALA B O 1
ATOM 3299 N N . LEU B 1 47 ? 21.219 -0.999 7.656 1 97.94 47 LEU B N 1
ATOM 3300 C CA . LEU B 1 47 ? 20.141 -1.223 6.695 1 97.94 47 LEU B CA 1
ATOM 3301 C C . LEU B 1 47 ? 19.688 -2.678 6.723 1 97.94 47 LEU B C 1
ATOM 3303 O O . LEU B 1 47 ? 18.484 -2.959 6.59 1 97.94 47 LEU B O 1
ATOM 3307 N N . GLU B 1 48 ? 20.562 -3.65 6.938 1 96.25 48 GLU B N 1
ATOM 3308 C CA . GLU B 1 48 ? 20.297 -5.086 6.938 1 96.25 48 GLU B CA 1
ATOM 3309 C C . GLU B 1 48 ? 19.406 -5.477 8.117 1 96.25 48 GLU B C 1
ATOM 3311 O O . GLU B 1 48 ? 18.75 -6.523 8.094 1 96.25 48 GLU B O 1
ATOM 3316 N N . ASP B 1 49 ? 19.375 -4.617 9.148 1 97.25 49 ASP B N 1
ATOM 3317 C CA . ASP B 1 49 ? 18.578 -4.906 10.328 1 97.25 49 ASP B CA 1
ATOM 3318 C C . ASP B 1 49 ? 17.094 -4.691 10.047 1 97.25 49 ASP B C 1
ATOM 3320 O O . ASP B 1 49 ? 16.234 -5.199 10.781 1 97.25 49 ASP B O 1
ATOM 3324 N N . VAL B 1 50 ? 16.797 -3.891 9.055 1 98.44 50 VAL B N 1
ATOM 3325 C CA . VAL B 1 50 ? 15.414 -3.605 8.727 1 98.44 50 VAL B CA 1
ATOM 3326 C C . VAL B 1 50 ? 14.797 -4.797 7.992 1 98.44 50 VAL B C 1
ATOM 3328 O O . VAL B 1 50 ? 15.336 -5.254 6.98 1 98.44 50 VAL B O 1
ATOM 3331 N N . ASP B 1 51 ? 13.656 -5.258 8.453 1 98.19 51 ASP B N 1
ATOM 3332 C CA . ASP B 1 51 ? 13.062 -6.492 7.953 1 98.19 51 ASP B CA 1
ATOM 3333 C C . ASP B 1 51 ? 12.195 -6.227 6.723 1 98.19 51 ASP B C 1
ATOM 3335 O O . ASP B 1 51 ? 12.062 -7.09 5.852 1 98.19 51 ASP B O 1
ATOM 3339 N N . ALA B 1 52 ? 11.547 -5.168 6.691 1 98.62 52 ALA B N 1
ATOM 3340 C CA . ALA B 1 52 ? 10.555 -4.887 5.664 1 98.62 52 ALA B CA 1
ATOM 3341 C C . ALA B 1 52 ? 10.453 -3.389 5.391 1 98.62 52 ALA B C 1
ATOM 3343 O O . ALA B 1 52 ? 10.766 -2.572 6.262 1 98.62 52 ALA B O 1
ATOM 3344 N N . PHE B 1 53 ? 9.977 -3.041 4.195 1 98.81 53 PHE B N 1
ATOM 3345 C CA . PHE B 1 53 ? 9.922 -1.646 3.771 1 98.81 53 PHE B CA 1
ATOM 3346 C C . PHE B 1 53 ? 8.562 -1.313 3.164 1 98.81 53 PHE B C 1
ATOM 3348 O O . PHE B 1 53 ? 7.957 -2.15 2.494 1 98.81 53 PHE B O 1
ATOM 3355 N N . TRP B 1 54 ? 8.055 -0.164 3.379 1 98.88 54 TRP B N 1
ATOM 3356 C CA . TRP B 1 54 ? 6.938 0.459 2.686 1 98.88 54 TRP B CA 1
ATOM 3357 C C . TRP B 1 54 ? 7.359 1.769 2.029 1 98.88 54 TRP B C 1
ATOM 3359 O O . TRP B 1 54 ? 7.82 2.689 2.707 1 98.88 54 TRP B O 1
ATOM 3369 N N . LEU B 1 55 ? 7.172 1.869 0.744 1 98.75 55 LEU B N 1
ATOM 3370 C CA . LEU B 1 55 ? 7.527 3.037 -0.055 1 98.75 55 LEU B CA 1
ATOM 3371 C C . LEU B 1 55 ? 6.277 3.816 -0.46 1 98.75 55 LEU B C 1
ATOM 3373 O O . LEU B 1 55 ? 5.328 3.24 -0.993 1 98.75 55 LEU B O 1
ATOM 3377 N N . GLY B 1 56 ? 6.27 5.086 -0.14 1 98.06 56 GLY B N 1
ATOM 3378 C CA . GLY B 1 56 ? 5.238 5.98 -0.636 1 98.06 56 GLY B CA 1
ATOM 3379 C C . GLY B 1 56 ? 5.727 6.918 -1.725 1 98.06 56 GLY B C 1
ATOM 3380 O O . GLY B 1 56 ? 6.625 7.73 -1.493 1 98.06 56 GLY B O 1
ATOM 3381 N N . THR B 1 57 ? 5.164 6.863 -2.902 1 95.31 57 THR B N 1
ATOM 3382 C CA . THR B 1 57 ? 5.41 7.809 -3.984 1 95.31 57 THR B CA 1
ATOM 3383 C C . THR B 1 57 ? 4.18 7.941 -4.875 1 95.31 57 THR B C 1
ATOM 3385 O O . THR B 1 57 ? 3.451 6.973 -5.09 1 95.31 57 THR B O 1
ATOM 3388 N N . TYR B 1 58 ? 3.98 9.109 -5.324 1 89.62 58 TYR B N 1
ATOM 3389 C CA . TYR B 1 58 ? 2.832 9.398 -6.176 1 89.62 58 TYR B CA 1
ATOM 3390 C C . TYR B 1 58 ? 3.133 9.07 -7.633 1 89.62 58 TYR B C 1
ATOM 3392 O O . TYR B 1 58 ? 2.418 8.281 -8.258 1 89.62 58 TYR B O 1
ATOM 3400 N N . LEU B 1 59 ? 4.281 9.586 -8.102 1 82.62 59 LEU B N 1
ATOM 3401 C CA . LEU B 1 59 ? 4.523 9.438 -9.531 1 82.62 59 LEU B CA 1
ATOM 3402 C C . LEU B 1 59 ? 5.977 9.07 -9.805 1 82.62 59 LEU B C 1
ATOM 3404 O O . LEU B 1 59 ? 6.348 8.797 -10.945 1 82.62 59 LEU B O 1
ATOM 3408 N N . SER B 1 60 ? 6.754 8.961 -8.836 1 82.81 60 SER B N 1
ATOM 3409 C CA . SER B 1 60 ? 8.195 8.938 -9.07 1 82.81 60 SER B CA 1
ATOM 3410 C C . SER B 1 60 ? 8.711 7.512 -9.234 1 82.81 60 SER B C 1
ATOM 3412 O O . SER B 1 60 ? 9.914 7.293 -9.352 1 82.81 60 SER B O 1
ATOM 3414 N N . GLY B 1 61 ? 7.824 6.57 -9.219 1 83.12 61 GLY B N 1
ATOM 3415 C CA . GLY B 1 61 ? 8.289 5.199 -9.352 1 83.12 61 GLY B CA 1
ATOM 3416 C C . GLY B 1 61 ? 7.16 4.184 -9.383 1 83.12 61 GLY B C 1
ATOM 3417 O O . GLY B 1 61 ? 6.027 4.504 -9.016 1 83.12 61 GLY B O 1
ATOM 3418 N N . VAL B 1 62 ? 7.664 2.98 -9.812 1 88.12 62 VAL B N 1
ATOM 3419 C CA . VAL B 1 62 ? 6.719 1.872 -9.898 1 88.12 62 VAL B CA 1
ATOM 3420 C C . VAL B 1 62 ? 7.234 0.684 -9.094 1 88.12 62 VAL B C 1
ATOM 3422 O O . VAL B 1 62 ? 8.43 0.375 -9.125 1 88.12 62 VAL B O 1
ATOM 3425 N N . SER B 1 63 ? 6.289 0.144 -8.297 1 94.19 63 SER B N 1
ATOM 3426 C CA . SER B 1 63 ? 6.547 -1.074 -7.531 1 94.19 63 SER B CA 1
ATOM 3427 C C . SER B 1 63 ? 7.605 -0.841 -6.457 1 94.19 63 SER B C 1
ATOM 3429 O O . SER B 1 63 ? 8.164 0.255 -6.352 1 94.19 63 SER B O 1
ATOM 3431 N N . GLY B 1 64 ? 7.863 -1.861 -5.715 1 96 64 GLY B N 1
ATOM 3432 C CA . GLY B 1 64 ? 8.883 -1.841 -4.68 1 96 64 GLY B CA 1
ATOM 3433 C C . GLY B 1 64 ? 10.289 -1.743 -5.23 1 96 64 GLY B C 1
ATOM 3434 O O . GLY B 1 64 ? 11.227 -1.401 -4.504 1 96 64 GLY B O 1
ATOM 3435 N N . LEU B 1 65 ? 10.484 -1.945 -6.543 1 95.38 65 LEU B N 1
ATOM 3436 C CA . LEU B 1 65 ? 11.797 -1.869 -7.168 1 95.38 65 LEU B CA 1
ATOM 3437 C C . LEU B 1 65 ? 12.352 -0.448 -7.109 1 95.38 65 LEU B C 1
ATOM 3439 O O . LEU B 1 65 ? 13.562 -0.249 -7.094 1 95.38 65 LEU B O 1
ATOM 3443 N N . SER B 1 66 ? 11.414 0.498 -6.961 1 95.56 66 SER B N 1
ATOM 3444 C CA . SER B 1 66 ? 11.812 1.899 -6.871 1 95.56 66 SER B CA 1
ATOM 3445 C C . SER B 1 66 ? 12.617 2.168 -5.609 1 95.56 66 SER B C 1
ATOM 3447 O O . SER B 1 66 ? 13.336 3.168 -5.523 1 95.56 66 SER B O 1
ATOM 3449 N N . LEU B 1 67 ? 12.492 1.314 -4.695 1 97.94 67 LEU B N 1
ATOM 3450 C CA . LEU B 1 67 ? 13.258 1.449 -3.457 1 97.94 67 LEU B CA 1
ATOM 3451 C C . LEU B 1 67 ? 14.352 0.395 -3.375 1 97.94 67 LEU B C 1
ATOM 3453 O O . LEU B 1 67 ? 15.484 0.697 -2.98 1 97.94 67 LEU B O 1
ATOM 3457 N N . SER B 1 68 ? 14.039 -0.862 -3.717 1 97.19 68 SER B N 1
ATOM 3458 C CA . SER B 1 68 ? 14.984 -1.958 -3.523 1 97.19 68 SER B CA 1
ATOM 3459 C C . SER B 1 68 ? 16.203 -1.808 -4.434 1 97.19 68 SER B C 1
ATOM 3461 O O . SER B 1 68 ? 17.312 -2.174 -4.051 1 97.19 68 SER B O 1
ATOM 3463 N N . ARG B 1 69 ? 16.016 -1.264 -5.605 1 95.25 69 ARG B N 1
ATOM 3464 C CA . ARG B 1 69 ? 17.094 -1.135 -6.57 1 95.25 69 ARG B CA 1
ATOM 3465 C C . ARG B 1 69 ? 18.172 -0.181 -6.062 1 95.25 69 ARG B C 1
ATOM 3467 O O . ARG B 1 69 ? 19.344 -0.569 -5.91 1 95.25 69 ARG B O 1
ATOM 3474 N N . PRO B 1 70 ? 17.766 1.089 -5.695 1 95.62 70 PRO B N 1
ATOM 3475 C CA . PRO B 1 70 ? 18.828 2.006 -5.262 1 95.62 70 PRO B CA 1
ATOM 3476 C C . PRO B 1 70 ? 19.469 1.587 -3.939 1 95.62 70 PRO B C 1
ATOM 3478 O O . PRO B 1 70 ? 20.641 1.871 -3.701 1 95.62 70 PRO B O 1
ATOM 3481 N N . LEU B 1 71 ? 18.766 0.902 -3.115 1 97.25 71 LEU B N 1
ATOM 3482 C CA . LEU B 1 71 ? 19.297 0.479 -1.825 1 97.25 71 LEU B CA 1
ATOM 3483 C C . LEU B 1 71 ? 20 -0.864 -1.944 1 97.25 71 LEU B C 1
ATOM 3485 O O . LEU B 1 71 ? 20.625 -1.329 -0.986 1 97.25 71 LEU B O 1
ATOM 3489 N N . ARG B 1 72 ? 19.844 -1.568 -3.062 1 95.06 72 ARG B N 1
ATOM 3490 C CA . ARG B 1 72 ? 20.406 -2.889 -3.314 1 95.06 72 ARG B CA 1
ATOM 3491 C C . ARG B 1 72 ? 19.938 -3.896 -2.271 1 95.06 72 ARG B C 1
ATOM 3493 O O . ARG B 1 72 ? 20.75 -4.637 -1.707 1 95.06 72 ARG B O 1
ATOM 3500 N N . LEU B 1 73 ? 18.656 -3.766 -2.031 1 94.62 73 LEU B N 1
ATOM 3501 C CA . LEU B 1 73 ? 18.062 -4.703 -1.083 1 94.62 73 LEU B CA 1
ATOM 3502 C C . LEU B 1 73 ? 17.953 -6.098 -1.692 1 94.62 73 LEU B C 1
ATOM 3504 O O . LEU B 1 73 ? 17.578 -6.238 -2.859 1 94.62 73 LEU B O 1
ATOM 3508 N N . ARG B 1 74 ? 18.312 -7.125 -0.938 1 88.94 74 ARG B N 1
ATOM 3509 C CA . ARG B 1 74 ? 18.156 -8.508 -1.376 1 88.94 74 ARG B CA 1
ATOM 3510 C C . ARG B 1 74 ? 17.266 -9.289 -0.415 1 88.94 74 ARG B C 1
ATOM 3512 O O . ARG B 1 74 ? 17.578 -9.398 0.774 1 88.94 74 ARG B O 1
ATOM 3519 N N . GLY B 1 75 ? 16.203 -9.742 -0.968 1 90.12 75 GLY B N 1
ATOM 3520 C CA . GLY B 1 75 ? 15.406 -10.672 -0.192 1 90.12 75 GLY B CA 1
ATOM 3521 C C . GLY B 1 75 ? 14.461 -9.984 0.775 1 90.12 75 GLY B C 1
ATOM 3522 O O . GLY B 1 75 ? 13.938 -10.617 1.695 1 90.12 75 GLY B O 1
ATOM 3523 N N . LYS B 1 76 ? 14.297 -8.68 0.658 1 96.38 76 LYS B N 1
ATOM 3524 C CA . LYS B 1 76 ? 13.43 -7.941 1.571 1 96.38 76 LYS B CA 1
ATOM 3525 C C . LYS B 1 76 ? 12.133 -7.52 0.883 1 96.38 76 LYS B C 1
ATOM 3527 O O . LYS B 1 76 ? 12.133 -7.23 -0.315 1 96.38 76 LYS B O 1
ATOM 3532 N N . PRO B 1 77 ? 11.086 -7.586 1.633 1 98.19 77 PRO B N 1
ATOM 3533 C CA . PRO B 1 77 ? 9.836 -7.105 1.046 1 98.19 77 PRO B CA 1
ATOM 3534 C C . PRO B 1 77 ? 9.766 -5.578 0.98 1 98.19 77 PRO B C 1
ATOM 3536 O O . PRO B 1 77 ? 10.156 -4.898 1.931 1 98.19 77 PRO B O 1
ATOM 3539 N N . VAL B 1 78 ? 9.312 -5.008 -0.156 1 98.5 78 VAL B N 1
ATOM 3540 C CA . VAL B 1 78 ? 9.023 -3.586 -0.31 1 98.5 78 VAL B CA 1
ATOM 3541 C C . VAL B 1 78 ? 7.621 -3.404 -0.893 1 98.5 78 VAL B C 1
ATOM 3543 O O . VAL B 1 78 ? 7.348 -3.842 -2.012 1 98.5 78 VAL B O 1
ATOM 3546 N N . THR B 1 79 ? 6.754 -2.82 -0.149 1 98.38 79 THR B N 1
ATOM 3547 C CA . THR B 1 79 ? 5.418 -2.455 -0.612 1 98.38 79 THR B CA 1
ATOM 3548 C C . THR B 1 79 ? 5.395 -1.009 -1.096 1 98.38 79 THR B C 1
ATOM 3550 O O . THR B 1 79 ? 5.938 -0.119 -0.439 1 98.38 79 THR B O 1
ATOM 3553 N N . ARG B 1 80 ? 4.797 -0.78 -2.221 1 98 80 ARG B N 1
ATOM 3554 C CA . ARG B 1 80 ? 4.57 0.597 -2.648 1 98 80 ARG B CA 1
ATOM 3555 C C . ARG B 1 80 ? 3.115 1.002 -2.445 1 98 80 ARG B C 1
ATOM 3557 O O . ARG B 1 80 ? 2.201 0.284 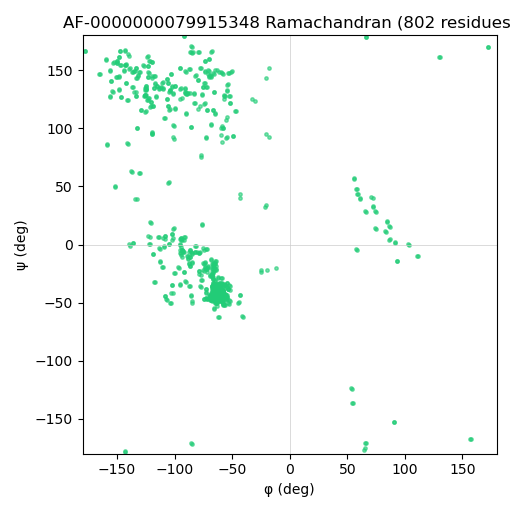-2.859 1 98 80 ARG B O 1
ATOM 3564 N N . VAL B 1 81 ? 2.891 2.17 -1.858 1 98.06 81 VAL B N 1
ATOM 3565 C CA . VAL B 1 81 ? 1.548 2.701 -1.645 1 98.06 81 VAL B CA 1
ATOM 3566 C C . VAL B 1 81 ? 1.426 4.078 -2.295 1 98.06 81 VAL B C 1
ATOM 3568 O O . VAL B 1 81 ? 2.43 4.758 -2.514 1 98.06 81 VAL B O 1
ATOM 3571 N N . GLU B 1 82 ? 0.246 4.457 -2.67 1 96.19 82 GLU B N 1
ATOM 3572 C CA . GLU B 1 82 ? -0.096 5.77 -3.209 1 96.19 82 GLU B CA 1
ATOM 3573 C C . GLU B 1 82 ? -1.507 6.184 -2.801 1 96.19 82 GLU B C 1
ATOM 3575 O O . GLU B 1 82 ? -2.451 5.402 -2.928 1 96.19 82 GLU B O 1
ATOM 3580 N N . ASN B 1 83 ? -1.634 7.32 -2.246 1 97.38 83 ASN B N 1
ATOM 3581 C CA . ASN B 1 83 ? -2.926 7.875 -1.859 1 97.38 83 ASN B CA 1
ATOM 3582 C C . ASN B 1 83 ? -2.912 9.398 -1.886 1 97.38 83 ASN B C 1
ATOM 3584 O O . ASN B 1 83 ? -3.287 10.047 -0.905 1 97.38 83 ASN B O 1
ATOM 3588 N N . MET B 1 84 ? -2.41 9.93 -3.035 1 95.44 84 MET B N 1
ATOM 3589 C CA . MET B 1 84 ? -2.254 11.375 -3.223 1 95.44 84 MET B CA 1
ATOM 3590 C C . MET B 1 84 ? -1.422 11.977 -2.098 1 95.44 84 MET B C 1
ATOM 3592 O O . MET B 1 84 ? -0.374 11.445 -1.735 1 95.44 84 MET B O 1
ATOM 35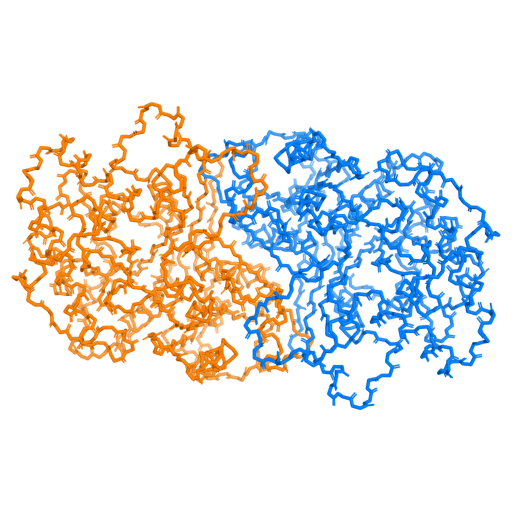96 N N . CYS B 1 85 ? -1.815 13.125 -1.529 1 96.12 85 CYS B N 1
ATOM 3597 C CA . CYS B 1 85 ? -0.968 13.859 -0.597 1 96.12 85 CYS B CA 1
ATOM 3598 C C . CYS B 1 85 ? -0.877 13.141 0.742 1 96.12 85 CYS B C 1
ATOM 3600 O O . CYS B 1 85 ? -0.072 13.508 1.598 1 96.12 85 CYS B O 1
ATOM 3602 N N . THR B 1 86 ? -1.604 12.023 0.941 1 97.69 86 THR B N 1
ATOM 3603 C CA . THR B 1 86 ? -1.504 11.25 2.17 1 97.69 86 THR B CA 1
ATOM 3604 C C . THR B 1 86 ? -0.505 10.102 2.008 1 97.69 86 THR B C 1
ATOM 3606 O O . THR B 1 86 ? -0.321 9.297 2.922 1 97.69 86 THR B O 1
ATOM 3609 N N . THR B 1 87 ? 0.176 10.016 0.912 1 97.62 87 THR B N 1
ATOM 3610 C CA . THR B 1 87 ? 0.995 8.891 0.488 1 97.62 87 THR B CA 1
ATOM 3611 C C . THR B 1 87 ? 2.072 8.586 1.524 1 97.62 87 THR B C 1
ATOM 3613 O O . THR B 1 87 ? 2.201 7.445 1.978 1 97.62 87 THR B O 1
ATOM 3616 N N . GLY B 1 88 ? 2.85 9.57 1.938 1 97.94 88 GLY B N 1
ATOM 3617 C CA . GLY B 1 88 ? 3.902 9.352 2.916 1 97.94 88 GLY B CA 1
ATOM 3618 C C . GLY B 1 88 ? 3.383 8.836 4.242 1 97.94 88 GLY B C 1
ATOM 3619 O O . GLY B 1 88 ? 3.977 7.934 4.844 1 97.94 88 GLY B O 1
ATOM 3620 N N . SER B 1 89 ? 2.26 9.367 4.707 1 98.25 89 SER B N 1
ATOM 3621 C CA . SER B 1 89 ? 1.627 8.953 5.953 1 98.25 89 SER B CA 1
ATOM 3622 C C . SER B 1 89 ? 1.091 7.527 5.852 1 98.25 89 SER B C 1
ATOM 3624 O O . SER B 1 89 ? 1.155 6.762 6.816 1 98.25 89 SER B O 1
ATOM 3626 N N . GLU B 1 90 ? 0.621 7.215 4.695 1 97.56 90 GLU B N 1
ATOM 3627 C CA . GLU B 1 90 ? 0.082 5.879 4.465 1 97.56 90 GLU B CA 1
ATOM 3628 C C . GLU B 1 90 ? 1.182 4.824 4.523 1 97.56 90 GLU B C 1
ATOM 3630 O O . GLU B 1 90 ? 0.939 3.689 4.941 1 97.56 90 GLU B O 1
ATOM 3635 N N . ALA B 1 91 ? 2.357 5.172 3.975 1 98.69 91 ALA B N 1
ATOM 3636 C CA . ALA B 1 91 ? 3.486 4.25 4.078 1 98.69 91 ALA B CA 1
ATOM 3637 C C . ALA B 1 91 ? 3.777 3.904 5.535 1 98.69 91 ALA B C 1
ATOM 3639 O O . ALA B 1 91 ? 3.979 2.736 5.875 1 98.69 91 ALA B O 1
ATOM 3640 N N . LEU B 1 92 ? 3.744 4.863 6.383 1 98.88 92 LEU B N 1
ATOM 3641 C CA . LEU B 1 92 ? 3.967 4.645 7.809 1 98.88 92 LEU B CA 1
ATOM 3642 C C . LEU B 1 92 ? 2.854 3.797 8.406 1 98.88 92 LEU B C 1
ATOM 3644 O O . LEU B 1 92 ? 3.119 2.871 9.18 1 98.88 92 LEU B O 1
ATOM 3648 N N . ARG B 1 93 ? 1.576 4.141 8.086 1 98.81 93 ARG B N 1
ATOM 3649 C CA . ARG B 1 93 ? 0.416 3.441 8.625 1 98.81 93 ARG B CA 1
ATOM 3650 C C . ARG B 1 93 ? 0.504 1.944 8.359 1 98.81 93 ARG B C 1
ATOM 3652 O O . ARG B 1 93 ? 0.33 1.133 9.266 1 98.81 93 ARG B O 1
ATOM 3659 N N . ASN B 1 94 ? 0.853 1.587 7.188 1 98.88 94 ASN B N 1
ATOM 3660 C CA . ASN B 1 94 ? 0.93 0.177 6.82 1 98.88 94 ASN B CA 1
ATOM 3661 C C . ASN B 1 94 ? 2.131 -0.507 7.469 1 98.88 94 ASN B C 1
ATOM 3663 O O . ASN B 1 94 ? 2.029 -1.649 7.918 1 98.88 94 ASN B O 1
ATOM 3667 N N . ALA B 1 95 ? 3.277 0.17 7.5 1 98.88 95 ALA B N 1
ATOM 3668 C CA . ALA B 1 95 ? 4.441 -0.379 8.188 1 98.88 95 ALA B CA 1
ATOM 3669 C C . ALA B 1 95 ? 4.129 -0.664 9.656 1 98.88 95 ALA B C 1
ATOM 3671 O O . ALA B 1 95 ? 4.52 -1.704 10.188 1 98.88 95 ALA B O 1
ATOM 3672 N N . CYS B 1 96 ? 3.404 0.226 10.273 1 98.94 96 CYS B N 1
ATOM 3673 C CA . CYS B 1 96 ? 3.043 0.065 11.68 1 98.94 96 CYS B CA 1
ATOM 3674 C C . CYS B 1 96 ? 2.148 -1.153 11.875 1 98.94 96 CYS B C 1
ATOM 3676 O O . CYS B 1 96 ? 2.303 -1.89 12.852 1 98.94 96 CYS B O 1
ATOM 3678 N N . TYR B 1 97 ? 1.165 -1.359 10.953 1 98.81 97 TYR B N 1
ATOM 3679 C CA . TYR B 1 97 ? 0.302 -2.531 11.062 1 98.81 97 TYR B CA 1
ATOM 3680 C C . TYR B 1 97 ? 1.113 -3.816 10.969 1 98.81 97 TYR B C 1
ATOM 3682 O O . TYR B 1 97 ? 0.853 -4.777 11.695 1 98.81 97 TYR B O 1
ATOM 3690 N N . ALA B 1 98 ? 2.098 -3.861 10.078 1 98.75 98 ALA B N 1
ATOM 3691 C CA . ALA B 1 98 ? 2.926 -5.051 9.898 1 98.75 98 ALA B CA 1
ATOM 3692 C C . ALA B 1 98 ? 3.715 -5.363 11.164 1 98.75 98 ALA B C 1
ATOM 3694 O O . ALA B 1 98 ? 3.822 -6.523 11.57 1 98.75 98 ALA B O 1
ATOM 3695 N N . VAL B 1 99 ? 4.219 -4.359 11.797 1 98.81 99 VAL B N 1
ATOM 3696 C CA . VAL B 1 99 ? 4.988 -4.531 13.023 1 98.81 99 VAL B CA 1
ATOM 3697 C C . VAL B 1 99 ? 4.055 -4.91 14.172 1 98.81 99 VAL B C 1
ATOM 3699 O O . VAL B 1 99 ? 4.34 -5.832 14.938 1 98.81 99 VAL B O 1
ATOM 3702 N N . ALA B 1 100 ? 2.939 -4.188 14.281 1 98.75 100 ALA B N 1
ATOM 3703 C CA . ALA B 1 100 ? 1.977 -4.449 15.344 1 98.75 100 ALA B CA 1
ATOM 3704 C C . ALA B 1 100 ? 1.434 -5.871 15.258 1 98.75 100 ALA B C 1
ATOM 3706 O O . ALA B 1 100 ? 1.138 -6.496 16.281 1 98.75 100 ALA B O 1
ATOM 3707 N N . SER B 1 101 ? 1.293 -6.43 14.07 1 98.44 101 SER B N 1
ATOM 3708 C CA . SER B 1 101 ? 0.768 -7.773 13.852 1 98.44 101 SER B CA 1
ATOM 3709 C C . SER B 1 101 ? 1.757 -8.836 14.312 1 98.44 101 SER B C 1
ATOM 3711 O O . SER B 1 101 ? 1.394 -10 14.469 1 98.44 101 SER B O 1
ATOM 3713 N N . GLY B 1 102 ? 3.018 -8.422 14.445 1 98.12 102 GLY B N 1
ATOM 3714 C CA . GLY B 1 102 ? 4.074 -9.359 14.789 1 98.12 102 GLY B CA 1
ATOM 3715 C C . GLY B 1 102 ? 4.758 -9.961 13.578 1 98.12 102 GLY B C 1
ATOM 3716 O O . GLY B 1 102 ? 5.676 -10.773 13.711 1 98.12 102 GLY B O 1
ATOM 3717 N N . ALA B 1 103 ? 4.359 -9.555 12.406 1 98.31 103 ALA B N 1
ATOM 3718 C CA . ALA B 1 103 ? 4.941 -10.109 11.188 1 98.31 103 ALA B CA 1
ATOM 3719 C C . ALA B 1 103 ? 6.426 -9.758 11.078 1 98.31 103 ALA B C 1
ATOM 3721 O O . ALA B 1 103 ? 7.219 -10.562 10.578 1 98.31 103 ALA B O 1
ATOM 3722 N N . TYR B 1 104 ? 6.785 -8.562 11.469 1 98.25 104 TYR B N 1
ATOM 3723 C CA . TYR B 1 104 ? 8.156 -8.07 11.398 1 98.25 104 TYR B CA 1
ATOM 3724 C C . TYR B 1 104 ? 8.562 -7.387 12.695 1 98.25 104 TYR B C 1
ATOM 3726 O O . TYR B 1 104 ? 7.719 -6.809 13.391 1 98.25 104 TYR B O 1
ATOM 3734 N N . ASP B 1 105 ? 9.859 -7.387 13.039 1 98.19 105 ASP B N 1
ATOM 3735 C CA . ASP B 1 105 ? 10.359 -6.738 14.25 1 98.19 105 ASP B CA 1
ATOM 3736 C C . ASP B 1 105 ? 10.758 -5.289 13.961 1 98.19 105 ASP B C 1
ATOM 3738 O O . ASP B 1 105 ? 10.711 -4.441 14.859 1 98.19 105 ASP B O 1
ATOM 3742 N N . MET B 1 106 ? 11.211 -5.031 12.773 1 98.62 106 MET B N 1
ATOM 3743 C CA . MET B 1 106 ? 11.641 -3.693 12.383 1 98.62 106 MET B CA 1
ATOM 3744 C C . MET B 1 106 ? 11.219 -3.391 10.945 1 98.62 106 MET B C 1
ATOM 3746 O O . MET B 1 106 ? 11.5 -4.172 10.039 1 98.62 106 MET B O 1
ATOM 3750 N N . ALA B 1 107 ? 10.508 -2.33 10.719 1 98.88 107 ALA B N 1
ATOM 3751 C CA . ALA B 1 107 ? 10.102 -1.891 9.391 1 98.88 107 ALA B CA 1
ATOM 3752 C C . ALA B 1 107 ? 10.492 -0.436 9.148 1 98.88 107 ALA B C 1
ATOM 3754 O O . ALA B 1 107 ? 10.672 0.331 10.094 1 98.88 107 ALA B O 1
ATOM 3755 N N . MET B 1 108 ? 10.68 -0.074 7.895 1 98.88 108 MET B N 1
ATOM 3756 C CA . MET B 1 108 ? 10.992 1.3 7.512 1 98.88 108 MET B CA 1
ATOM 3757 C C . MET B 1 108 ? 9.969 1.834 6.516 1 98.88 108 MET B C 1
ATOM 3759 O O . MET B 1 108 ? 9.648 1.164 5.531 1 98.88 108 MET B O 1
ATOM 3763 N N . ALA B 1 109 ? 9.352 2.93 6.82 1 98.94 109 ALA B N 1
ATOM 3764 C CA . ALA B 1 109 ? 8.562 3.695 5.859 1 98.94 109 ALA B CA 1
ATOM 3765 C C . ALA B 1 109 ? 9.422 4.742 5.156 1 98.94 109 ALA B C 1
ATOM 3767 O O . ALA B 1 109 ? 10.156 5.484 5.809 1 98.94 109 ALA B O 1
ATOM 3768 N N . VAL B 1 110 ? 9.359 4.789 3.846 1 98.88 110 VAL B N 1
ATOM 3769 C CA . VAL B 1 110 ? 10.117 5.742 3.045 1 98.88 110 VAL B CA 1
ATOM 3770 C C . VAL B 1 110 ? 9.18 6.504 2.113 1 98.88 110 VAL B C 1
ATOM 3772 O O . VAL B 1 110 ? 8.328 5.902 1.458 1 98.88 110 VAL B O 1
ATOM 3775 N N . GLY B 1 111 ? 9.234 7.797 2.117 1 98.62 111 GLY B N 1
ATOM 3776 C CA . GLY B 1 111 ? 8.531 8.648 1.176 1 98.62 111 GLY B CA 1
ATOM 3777 C C . GLY B 1 111 ? 9.453 9.453 0.281 1 98.62 111 GLY B C 1
ATOM 3778 O O . GLY B 1 111 ? 10.469 9.977 0.743 1 98.62 111 GLY B O 1
ATOM 3779 N N . VAL B 1 112 ? 9.109 9.5 -1.024 1 98.19 112 VAL B N 1
ATOM 3780 C CA . VAL B 1 112 ? 9.938 10.258 -1.951 1 98.19 112 VAL B CA 1
ATOM 3781 C C . VAL B 1 112 ? 9.07 10.836 -3.068 1 98.19 112 VAL B C 1
ATOM 3783 O O . VAL B 1 112 ? 8.07 10.227 -3.463 1 98.19 112 VAL B O 1
ATOM 3786 N N . GLU B 1 113 ? 9.391 11.977 -3.51 1 95.69 113 GLU B N 1
ATOM 3787 C CA . GLU B 1 113 ? 8.82 12.523 -4.734 1 95.69 113 GLU B CA 1
ATOM 3788 C C . GLU B 1 113 ? 9.82 13.422 -5.457 1 95.69 113 GLU B C 1
ATOM 3790 O O . GLU B 1 113 ? 10.516 14.219 -4.828 1 95.69 113 GLU B O 1
ATOM 3795 N N . LYS B 1 114 ? 9.875 13.18 -6.703 1 91.38 114 LYS B N 1
ATOM 3796 C CA . LYS B 1 114 ? 10.641 14.023 -7.625 1 91.38 114 LYS B CA 1
ATOM 3797 C C . LYS B 1 114 ? 9.734 14.641 -8.688 1 91.38 114 LYS B C 1
ATOM 3799 O O . LYS B 1 114 ? 9.461 14.016 -9.719 1 91.38 114 LYS B O 1
ATOM 3804 N N . LEU B 1 115 ? 9.281 15.766 -8.578 1 72.94 115 LEU B N 1
ATOM 3805 C CA . LEU B 1 115 ? 8.242 16.359 -9.414 1 72.94 115 LEU B CA 1
ATOM 3806 C C . LEU B 1 115 ? 8.859 17.172 -10.547 1 72.94 115 LEU B C 1
ATOM 3808 O O . LEU B 1 115 ? 8.266 17.297 -11.617 1 72.94 115 LEU B O 1
ATOM 3812 N N . LYS B 1 116 ? 9.945 17.812 -10.352 1 59.66 116 LYS B N 1
ATOM 3813 C CA . LYS B 1 116 ? 10.508 18.703 -11.359 1 59.66 116 LYS B CA 1
ATOM 3814 C C . LYS B 1 116 ? 10.836 17.953 -12.648 1 59.66 116 LYS B C 1
ATOM 3816 O O . LYS B 1 116 ? 10.695 18.5 -13.742 1 59.66 116 LYS B O 1
ATOM 3821 N N . ASP B 1 117 ? 11.25 16.781 -12.391 1 48.12 117 ASP B N 1
ATOM 3822 C CA . ASP B 1 117 ? 11.633 16.031 -13.586 1 48.12 117 ASP B CA 1
ATOM 3823 C C . ASP B 1 117 ? 10.414 15.688 -14.43 1 48.12 117 ASP B C 1
ATOM 3825 O O . ASP B 1 117 ? 10.547 15.359 -15.609 1 48.12 117 ASP B O 1
ATOM 3829 N N . SER B 1 118 ? 9.32 15.602 -13.742 1 47 118 SER B N 1
ATOM 3830 C CA . SER B 1 118 ? 8.133 15.188 -14.484 1 47 118 SER B CA 1
ATOM 3831 C C . SER B 1 118 ? 7.582 16.328 -15.336 1 47 118 SER B C 1
ATOM 3833 O O . SER B 1 118 ? 6.66 16.125 -16.125 1 47 118 SER B O 1
ATOM 3835 N N . GLY B 1 119 ? 8.445 17.375 -15.547 1 42.09 119 GLY B N 1
ATOM 3836 C CA . GLY B 1 119 ? 8.008 18.516 -16.328 1 42.09 119 GLY B CA 1
ATOM 3837 C C . GLY B 1 119 ? 6.785 19.203 -15.766 1 42.09 119 GLY B C 1
ATOM 3838 O O . GLY B 1 119 ? 6.195 20.078 -16.406 1 42.09 119 GLY B O 1
ATOM 3839 N N . TYR B 1 120 ? 6.281 18.594 -14.734 1 39.16 120 TYR B N 1
ATOM 3840 C CA . TYR B 1 120 ? 5.016 19.156 -14.266 1 39.16 120 TYR B CA 1
ATOM 3841 C C . TYR B 1 120 ? 5.242 20.438 -13.484 1 39.16 120 TYR B C 1
ATOM 3843 O O . TYR B 1 120 ? 5.922 20.438 -12.453 1 39.16 120 TYR B O 1
ATOM 3851 N N . SER B 1 121 ? 5.48 21.438 -14.148 1 36.72 121 SER B N 1
ATOM 3852 C CA . SER B 1 121 ? 5.613 22.703 -13.43 1 36.72 121 SER B CA 1
ATOM 3853 C C . SER B 1 121 ? 4.559 22.812 -12.336 1 36.72 121 SER B C 1
ATOM 3855 O O . SER B 1 121 ? 4.773 23.5 -11.328 1 36.72 121 SER B O 1
ATOM 3857 N N . GLY B 1 122 ? 3.156 22.812 -12.727 1 38.06 122 GLY B N 1
ATOM 3858 C CA . GLY B 1 122 ? 2.027 23.125 -11.867 1 38.06 122 GLY B CA 1
ATOM 3859 C C . GLY B 1 122 ? 1.381 21.875 -11.266 1 38.06 122 GLY B C 1
ATOM 3860 O O . GLY B 1 122 ? 1.723 20.766 -11.641 1 38.06 122 GLY B O 1
ATOM 3861 N N . LEU B 1 123 ? 0.729 22.031 -10.008 1 43.22 123 LEU B N 1
ATOM 3862 C CA . LEU B 1 123 ? -0.014 20.984 -9.328 1 43.22 123 LEU B CA 1
ATOM 3863 C C . LEU B 1 123 ? -0.903 20.219 -10.305 1 43.22 123 LEU B C 1
ATOM 3865 O O . LEU B 1 123 ? -2.078 20.547 -10.469 1 43.22 123 LEU B O 1
ATOM 3869 N N . LEU B 1 124 ? -0.384 19.891 -11.469 1 37.78 124 LEU B N 1
ATOM 3870 C CA . LEU B 1 124 ? -1.28 19.203 -12.391 1 37.78 124 LEU B CA 1
ATOM 3871 C C . LEU B 1 124 ? -1.682 17.844 -11.844 1 37.78 124 LEU B C 1
ATOM 3873 O O . LEU B 1 124 ? -0.835 17.094 -11.352 1 37.78 124 LEU B O 1
ATOM 3877 N N . ARG B 1 125 ? -2.904 17.75 -11.547 1 41.69 125 ARG B N 1
ATOM 3878 C CA . ARG B 1 125 ? -3.559 16.469 -11.312 1 41.69 125 ARG B CA 1
ATOM 3879 C C . ARG B 1 125 ? -3.377 15.531 -12.508 1 41.69 125 ARG B C 1
ATOM 3881 O O . ARG B 1 125 ? -3.586 15.938 -13.648 1 41.69 125 ARG B O 1
ATOM 3888 N N . HIS B 1 126 ? -2.617 14.539 -12.484 1 38.81 126 HIS B N 1
ATOM 3889 C CA . HIS B 1 126 ? -2.643 13.562 -13.57 1 38.81 126 HIS B CA 1
ATOM 3890 C C . HIS B 1 126 ? -4.066 13.109 -13.875 1 38.81 126 HIS B C 1
ATOM 3892 O O . HIS B 1 126 ? -4.758 12.602 -12.984 1 38.81 126 HIS B O 1
ATOM 3898 N N . SER B 1 127 ? -4.738 13.688 -14.781 1 36.25 127 SER B N 1
ATOM 3899 C CA . SER B 1 127 ? -6 13.125 -15.258 1 36.25 127 SER B CA 1
ATOM 3900 C C . SER B 1 127 ? -5.82 11.695 -15.75 1 36.25 127 SER B C 1
ATOM 3902 O O . SER B 1 127 ? -4.938 11.422 -16.562 1 36.25 127 SER B O 1
ATOM 3904 N N . ILE B 1 128 ? -5.988 10.797 -14.984 1 38.22 128 ILE B N 1
ATOM 3905 C CA . ILE B 1 128 ? -6.137 9.469 -15.562 1 38.22 128 ILE B CA 1
ATOM 3906 C C . ILE B 1 128 ? -7.121 9.516 -16.719 1 38.22 128 ILE B C 1
ATOM 3908 O O . ILE B 1 128 ? -8.242 10.008 -16.578 1 38.22 128 ILE B O 1
ATOM 3912 N N . PRO B 1 129 ? -6.73 9.273 -17.922 1 31.3 129 PRO B N 1
ATOM 3913 C CA . PRO B 1 129 ? -7.602 9.383 -19.109 1 31.3 129 PRO B CA 1
ATOM 3914 C C . PRO B 1 129 ? -8.984 8.773 -18.875 1 31.3 129 PRO B C 1
ATOM 3916 O O . PRO B 1 129 ? -9.961 9.203 -19.484 1 31.3 129 PRO B O 1
ATOM 3919 N N . SER B 1 130 ? -9.109 7.582 -18.375 1 33.31 130 SER B N 1
ATOM 3920 C CA . SER B 1 130 ? -10.289 6.773 -18.641 1 33.31 130 SER B CA 1
ATOM 3921 C C . SER B 1 130 ? -11.469 7.215 -17.781 1 33.31 130 SER B C 1
ATOM 3923 O O . SER B 1 130 ? -12.469 6.496 -17.672 1 33.31 130 SER B O 1
ATOM 3925 N N . ASP B 1 131 ? -11.352 8.109 -16.844 1 31.2 131 ASP B N 1
ATOM 3926 C CA . ASP B 1 131 ? -12.617 8.32 -16.156 1 31.2 131 ASP B CA 1
ATOM 3927 C C . ASP B 1 131 ? -13.703 8.766 -17.141 1 31.2 131 ASP B C 1
ATOM 3929 O O . ASP B 1 131 ? -13.484 9.672 -17.938 1 31.2 131 ASP B O 1
ATOM 3933 N N . ALA B 1 132 ? -14.375 7.883 -17.719 1 31 132 ALA B N 1
ATOM 3934 C CA . ALA B 1 132 ? -15.562 8.195 -18.5 1 31 132 ALA B CA 1
ATOM 3935 C C . ALA B 1 132 ? -16.203 9.5 -18.031 1 31 132 ALA B C 1
ATOM 3937 O O . ALA B 1 132 ? -17.328 9.82 -18.422 1 31 132 ALA B O 1
ATOM 3938 N N . THR B 1 133 ? -15.953 9.953 -16.766 1 30.05 133 THR B N 1
ATOM 3939 C CA . THR B 1 133 ? -16.516 11.289 -16.656 1 30.05 133 THR B CA 1
ATOM 3940 C C . THR B 1 133 ? -15.898 12.219 -17.703 1 30.05 133 THR B C 1
ATOM 3942 O O . THR B 1 133 ? -14.68 12.219 -17.906 1 30.05 133 THR B O 1
ATOM 3945 N N . GLY B 1 134 ? -16.531 12.539 -18.812 1 27.44 134 GLY B N 1
ATOM 3946 C CA . GLY B 1 134 ? -16.281 13.703 -19.641 1 27.44 134 GLY B CA 1
ATOM 3947 C C . GLY B 1 134 ? -15.508 14.789 -18.922 1 27.44 134 GLY B C 1
ATOM 3948 O O . GLY B 1 134 ? -15.367 14.758 -17.703 1 27.44 134 GLY B O 1
ATOM 3949 N N . GLY B 1 135 ? -14.688 15.672 -19.641 1 31.3 135 GLY B N 1
ATOM 3950 C CA . GLY B 1 135 ? -14.148 17.016 -19.484 1 31.3 135 GLY B CA 1
ATOM 3951 C C . GLY B 1 135 ? -14.914 17.844 -18.484 1 31.3 135 GLY B C 1
ATOM 3952 O O . GLY B 1 135 ? -14.703 19.047 -18.375 1 31.3 135 GLY B O 1
ATOM 3953 N N . THR B 1 136 ? -16.094 17.438 -18.281 1 27.67 136 THR B N 1
ATOM 3954 C CA . THR B 1 136 ? -16.906 18.547 -17.797 1 27.67 136 THR B CA 1
ATOM 3955 C C . THR B 1 136 ? -16.578 18.875 -16.344 1 27.67 136 THR B C 1
ATOM 3957 O O . THR B 1 136 ? -17.188 19.766 -15.75 1 27.67 136 THR B O 1
ATOM 3960 N N . LEU B 1 137 ? -16.5 17.844 -15.516 1 34.81 137 LEU B N 1
ATOM 3961 C CA . LEU B 1 137 ? -16.109 18.672 -14.383 1 34.81 137 LEU B CA 1
ATOM 3962 C C . LEU B 1 137 ? -14.844 19.453 -14.68 1 34.81 137 LEU B C 1
ATOM 3964 O O . LEU B 1 137 ? -13.867 18.891 -15.172 1 34.81 137 LEU B O 1
ATOM 3968 N N . GLY B 1 138 ? -14.828 20.578 -15 1 34.72 138 GLY B N 1
ATOM 3969 C CA . GLY B 1 138 ? -13.758 21.562 -15.125 1 34.72 138 GLY B CA 1
ATOM 3970 C C . GLY B 1 138 ? -12.5 21.172 -14.375 1 34.72 138 GLY B C 1
ATOM 3971 O O . GLY B 1 138 ? -12.562 20.719 -13.227 1 34.72 138 GLY B O 1
ATOM 3972 N N . THR B 1 139 ? -11.5 20.484 -15.016 1 43.44 139 THR B N 1
ATOM 3973 C CA . THR B 1 139 ? -10.078 20.391 -14.695 1 43.44 139 THR B CA 1
ATOM 3974 C C . THR B 1 139 ? -9.648 21.562 -13.812 1 43.44 139 THR B C 1
ATOM 3976 O O . THR B 1 139 ? -9.086 22.547 -14.312 1 43.44 139 THR B O 1
ATOM 3979 N N . THR B 1 140 ? -10.609 21.938 -12.977 1 48.38 140 THR B N 1
ATOM 3980 C CA . THR B 1 140 ? -10.078 23.078 -12.219 1 48.38 140 THR B CA 1
ATOM 3981 C C . THR B 1 140 ? -8.789 22.688 -11.516 1 48.38 140 THR B C 1
ATOM 3983 O O . THR B 1 140 ? -8.641 21.547 -11.055 1 48.38 140 THR B O 1
ATOM 3986 N N . THR B 1 141 ? -7.918 23.406 -11.727 1 68.31 141 THR B N 1
ATOM 3987 C CA . THR B 1 141 ? -6.625 23.266 -11.07 1 68.31 141 THR B CA 1
ATOM 3988 C C . THR B 1 141 ? -6.789 23.234 -9.555 1 68.31 141 THR B C 1
ATOM 3990 O O . THR B 1 141 ? -7.828 23.625 -9.023 1 68.31 141 THR B O 1
ATOM 3993 N N . ALA B 1 142 ? -5.996 22.562 -8.891 1 76.25 142 ALA B N 1
ATOM 3994 C CA . ALA B 1 142 ? -6.023 22.5 -7.434 1 76.25 142 ALA B CA 1
ATOM 3995 C C . ALA B 1 142 ? -6.227 23.891 -6.824 1 76.25 142 ALA B C 1
ATOM 3997 O O . ALA B 1 142 ? -7.121 24.078 -5.992 1 76.25 142 ALA B O 1
ATOM 3998 N N . PRO B 1 143 ? -5.57 24.922 -7.301 1 76.19 143 PRO B N 1
ATOM 3999 C CA . PRO B 1 143 ? -5.777 26.25 -6.703 1 76.19 143 PRO B CA 1
ATOM 4000 C C . PRO B 1 143 ? -7.207 26.766 -6.887 1 76.19 143 PRO B C 1
ATOM 4002 O O . PRO B 1 143 ? -7.762 27.391 -5.977 1 76.19 143 PRO B O 1
ATOM 4005 N N . ALA B 1 144 ? -7.746 26.438 -7.992 1 79.75 144 ALA B N 1
ATOM 4006 C CA . ALA B 1 144 ? -9.109 26.891 -8.242 1 79.75 144 ALA B CA 1
ATOM 4007 C C . ALA B 1 144 ? -10.094 26.219 -7.289 1 79.75 144 ALA B C 1
ATOM 4009 O O . ALA B 1 144 ? -10.961 26.875 -6.711 1 79.75 144 ALA B O 1
ATOM 4010 N N . ASN B 1 145 ? -9.953 24.984 -7.09 1 84.19 145 ASN B N 1
ATOM 4011 C CA . ASN B 1 145 ? -10.867 24.234 -6.234 1 84.19 145 ASN B CA 1
ATOM 4012 C C . ASN B 1 145 ? -10.773 24.688 -4.781 1 84.19 145 ASN B C 1
ATOM 4014 O O . ASN B 1 145 ? -11.797 24.859 -4.109 1 84.19 145 ASN B O 1
ATOM 4018 N N . PHE B 1 146 ? -9.641 24.922 -4.332 1 90.38 146 PHE B N 1
ATOM 4019 C CA . PHE B 1 146 ? -9.438 25.297 -2.939 1 90.38 146 PHE B CA 1
ATOM 4020 C C . PHE B 1 146 ? -9.781 26.766 -2.723 1 90.38 146 PHE B C 1
ATOM 4022 O O . PHE B 1 146 ? -10.055 27.188 -1.598 1 90.38 146 PHE B O 1
ATOM 4029 N N . SER B 1 147 ? -9.75 27.562 -3.777 1 90.25 147 SER B N 1
ATOM 4030 C CA . SER B 1 147 ? -10.039 29 -3.666 1 90.25 147 SER B CA 1
ATOM 4031 C C . SER B 1 147 ? -11.492 29.234 -3.301 1 90.25 147 SER B C 1
ATOM 4033 O O . SER B 1 147 ? -11.859 30.344 -2.883 1 90.25 147 SER B O 1
ATOM 4035 N N . LEU B 1 148 ? -12.297 28.234 -3.471 1 90.5 148 LEU B N 1
ATOM 4036 C CA . LEU B 1 148 ? -13.711 28.359 -3.139 1 90.5 148 LEU B CA 1
ATOM 4037 C C . LEU B 1 148 ? -13.914 28.359 -1.627 1 90.5 148 LEU B C 1
ATOM 4039 O O . LEU B 1 148 ? -14.945 28.812 -1.137 1 90.5 148 LEU B O 1
ATOM 4043 N N . LEU B 1 149 ? -12.992 27.891 -0.877 1 94.25 149 LEU B N 1
ATOM 4044 C CA . LEU B 1 149 ? -13.109 27.766 0.571 1 94.25 149 LEU B CA 1
ATOM 4045 C C . LEU B 1 149 ? -13.188 29.141 1.231 1 94.25 149 LEU B C 1
ATOM 4047 O O . LEU B 1 149 ? -13.961 29.328 2.178 1 94.25 149 LEU B O 1
ATOM 4051 N N . GLY B 1 150 ? -12.453 30.109 0.749 1 94.56 150 GLY B N 1
ATOM 4052 C CA . GLY B 1 150 ? -12.375 31.422 1.34 1 94.56 150 GLY B CA 1
ATOM 4053 C C . GLY B 1 150 ? -13.703 32.156 1.35 1 94.56 150 GLY B C 1
ATOM 4054 O O . GLY B 1 150 ? -14.25 32.438 2.414 1 94.56 150 GLY B O 1
ATOM 4055 N N . PRO B 1 151 ? -14.227 32.406 0.131 1 94.75 151 PRO B N 1
ATOM 4056 C CA . PRO B 1 151 ? -15.516 33.094 0.057 1 94.75 151 PRO B CA 1
ATOM 4057 C C . PRO B 1 151 ? -16.625 32.344 0.791 1 94.75 151 PRO B C 1
ATOM 4059 O O . PRO B 1 151 ? -17.5 32.969 1.406 1 94.75 151 PRO B O 1
ATOM 4062 N N . ALA B 1 152 ? -16.609 31.016 0.693 1 95.19 152 ALA B N 1
ATOM 4063 C CA . ALA B 1 152 ? -17.625 30.219 1.377 1 95.19 152 ALA B CA 1
ATOM 4064 C C . ALA B 1 152 ? -17.531 30.391 2.891 1 95.19 152 ALA B C 1
ATOM 4066 O O . ALA B 1 152 ? -18.531 30.562 3.568 1 95.19 152 ALA B O 1
ATOM 4067 N N . TYR B 1 153 ? -16.328 30.328 3.391 1 96.38 153 TYR B N 1
ATOM 4068 C CA . TYR B 1 153 ? -16.078 30.516 4.816 1 96.38 153 TYR B CA 1
ATOM 4069 C C . TYR B 1 153 ? -16.5 31.891 5.273 1 96.38 153 TYR B C 1
ATOM 4071 O O . TYR B 1 153 ? -17.188 32.031 6.285 1 96.38 153 TYR B O 1
ATOM 4079 N N . ALA B 1 154 ? -16.109 32.906 4.539 1 96.5 154 ALA B N 1
ATOM 4080 C CA . ALA B 1 154 ? -16.438 34.281 4.863 1 96.5 154 ALA B CA 1
ATOM 4081 C C . ALA B 1 154 ? -17.938 34.5 4.898 1 96.5 154 ALA B C 1
ATOM 4083 O O . ALA B 1 154 ? -18.453 35.156 5.801 1 96.5 154 ALA B O 1
ATOM 4084 N N . GLU B 1 155 ? -18.578 34 3.926 1 96.38 155 GLU B N 1
ATOM 4085 C CA . GLU B 1 155 ? -20.031 34.156 3.832 1 96.38 155 GLU B CA 1
ATOM 4086 C C . GLU B 1 155 ? -20.734 33.438 4.988 1 96.38 155 GLU B C 1
ATOM 4088 O O . GLU B 1 155 ? -21.609 34.031 5.629 1 96.38 155 GLU B O 1
ATOM 4093 N N . LYS B 1 156 ? -20.359 32.281 5.289 1 96.62 156 LYS B N 1
ATOM 4094 C CA . LYS B 1 156 ? -21.031 31.469 6.301 1 96.62 156 LYS B CA 1
ATOM 4095 C C . LYS B 1 156 ? -20.859 32.062 7.695 1 96.62 156 LYS B C 1
ATOM 4097 O O . LYS B 1 156 ? -21.781 32.062 8.5 1 96.62 156 LYS B O 1
ATOM 4102 N N . TYR B 1 157 ? -19.688 32.531 7.938 1 97.06 157 TYR B N 1
ATOM 4103 C CA . TYR B 1 157 ? -19.391 32.906 9.312 1 97.06 157 TYR B CA 1
ATOM 4104 C C . TYR B 1 157 ? -19.281 34.438 9.461 1 97.06 157 TYR B C 1
ATOM 4106 O O . TYR B 1 157 ? -18.906 34.938 10.516 1 97.06 157 TYR B O 1
ATOM 4114 N N . GLY B 1 158 ? -19.562 35.156 8.461 1 96.19 158 GLY B N 1
ATOM 4115 C CA . GLY B 1 158 ? -19.656 36.594 8.508 1 96.19 158 GLY B CA 1
ATOM 4116 C C . GLY B 1 158 ? -18.297 37.281 8.68 1 96.19 158 GLY B C 1
ATOM 4117 O O . GLY B 1 158 ? -18.172 38.219 9.453 1 96.19 158 GLY B O 1
ATOM 4118 N N . VAL B 1 159 ? -17.328 36.781 8.008 1 96.38 159 VAL B N 1
ATOM 4119 C CA . VAL B 1 159 ? -16 37.375 8.047 1 96.38 159 VAL B CA 1
ATOM 4120 C C . VAL B 1 159 ? -15.828 38.312 6.863 1 96.38 159 VAL B C 1
ATOM 4122 O O . VAL B 1 159 ? -16.047 37.938 5.711 1 96.38 159 VAL B O 1
ATOM 4125 N N . ASP B 1 160 ? -15.469 39.562 7.145 1 95.12 160 ASP B N 1
ATOM 4126 C CA . ASP B 1 160 ? -15.234 40.531 6.082 1 95.12 160 ASP B CA 1
ATOM 4127 C C . ASP B 1 160 ? -14.109 40.062 5.16 1 95.12 160 ASP B C 1
ATOM 4129 O O . ASP B 1 160 ? -13.117 39.5 5.621 1 95.12 160 ASP B O 1
ATOM 4133 N N . SER B 1 161 ? -14.227 40.438 3.914 1 91.81 161 SER B N 1
ATOM 4134 C CA . SER B 1 161 ? -13.25 40.031 2.912 1 91.81 161 SER B CA 1
ATOM 4135 C C . SER B 1 161 ? -11.859 40.531 3.262 1 91.81 161 SER B C 1
ATOM 4137 O O . SER B 1 161 ? -10.875 39.812 3.102 1 91.81 161 SER B O 1
ATOM 4139 N N . ASP B 1 162 ? -11.797 41.719 3.688 1 93.81 162 ASP B N 1
ATOM 4140 C CA . ASP B 1 162 ? -10.508 42.312 4.059 1 93.81 162 ASP B CA 1
ATOM 4141 C C . ASP B 1 162 ? -9.914 41.594 5.27 1 93.81 162 ASP B C 1
ATOM 4143 O O . ASP B 1 162 ? -8.703 41.375 5.352 1 93.81 162 ASP B O 1
ATOM 4147 N N . GLU B 1 163 ? -10.789 41.344 6.16 1 96 163 GLU B N 1
ATOM 4148 C CA . GLU B 1 163 ? -10.359 40.594 7.34 1 96 163 GLU B CA 1
ATOM 4149 C C . GLU B 1 163 ? -9.844 39.188 6.957 1 96 163 GLU B C 1
ATOM 4151 O O . GLU B 1 163 ? -8.812 38.75 7.465 1 96 163 GLU B O 1
ATOM 4156 N N . LEU B 1 164 ? -10.57 38.531 6.102 1 96.62 164 LEU B N 1
ATOM 4157 C CA . LEU B 1 164 ? -10.141 37.219 5.652 1 96.62 164 LEU B CA 1
ATOM 4158 C C . LEU B 1 164 ? -8.773 37.281 4.98 1 96.62 164 LEU B C 1
ATOM 4160 O O . LEU B 1 164 ? -7.922 36.406 5.199 1 96.62 164 LEU B O 1
ATOM 4164 N N . LYS B 1 165 ? -8.594 38.25 4.141 1 95.44 165 LYS B N 1
ATOM 4165 C CA . LYS B 1 165 ? -7.301 38.438 3.494 1 95.44 165 LYS B CA 1
ATOM 4166 C C . LYS B 1 165 ? -6.188 38.625 4.527 1 95.44 165 LYS B C 1
ATOM 4168 O O . LYS B 1 165 ? -5.098 38.062 4.367 1 95.44 165 LYS B O 1
ATOM 4173 N N . THR B 1 166 ? -6.461 39.406 5.516 1 97.06 166 THR B N 1
ATOM 4174 C CA . THR B 1 166 ? -5.504 39.594 6.598 1 97.06 166 THR B CA 1
ATOM 4175 C C . THR B 1 166 ? -5.16 38.281 7.273 1 97.06 166 THR B C 1
ATOM 4177 O O . THR B 1 166 ? -3.996 38.031 7.586 1 97.06 166 THR B O 1
ATOM 4180 N N . VAL B 1 167 ? -6.152 37.5 7.504 1 98 167 VAL B N 1
ATOM 4181 C CA . VAL B 1 167 ? -5.984 36.188 8.164 1 98 167 VAL B CA 1
ATOM 4182 C C . VAL B 1 167 ? -5.113 35.281 7.297 1 98 167 VAL B C 1
ATOM 4184 O O . VAL B 1 167 ? -4.16 34.688 7.793 1 98 167 VAL B O 1
ATOM 4187 N N . LEU B 1 168 ? -5.434 35.156 6.016 1 97.81 168 LEU B N 1
ATOM 4188 C CA . LEU B 1 168 ? -4.672 34.312 5.105 1 97.81 168 LEU B CA 1
ATOM 4189 C C . LEU B 1 168 ? -3.234 34.781 4.977 1 97.81 168 LEU B C 1
ATOM 4191 O O . LEU B 1 168 ? -2.303 34 4.926 1 97.81 168 LEU B O 1
ATOM 4195 N N . THR B 1 169 ? -3.07 36.125 4.93 1 97.56 169 THR B N 1
ATOM 4196 C CA . THR B 1 169 ? -1.742 36.719 4.883 1 97.56 169 THR B CA 1
ATOM 4197 C C . THR B 1 169 ? -0.939 36.344 6.129 1 97.56 169 THR B C 1
ATOM 4199 O O . THR B 1 169 ? 0.247 36.031 6.035 1 97.56 169 THR B O 1
ATOM 4202 N N . ARG B 1 170 ? -1.575 36.406 7.25 1 98.06 170 ARG B N 1
ATOM 4203 C CA . ARG B 1 170 ? -0.905 36.062 8.5 1 98.06 170 ARG B CA 1
ATOM 4204 C C . ARG B 1 170 ? -0.471 34.594 8.523 1 98.06 170 ARG B C 1
ATOM 4206 O O . ARG B 1 170 ? 0.607 34.281 9.023 1 98.06 170 ARG B O 1
ATOM 4213 N N . ILE B 1 171 ? -1.309 33.719 8.062 1 98.31 171 ILE B N 1
ATOM 4214 C CA . ILE B 1 171 ? -0.963 32.281 7.992 1 98.31 171 ILE B CA 1
ATOM 4215 C C . ILE B 1 171 ? 0.275 32.094 7.117 1 98.31 171 ILE B C 1
ATOM 4217 O O . ILE B 1 171 ? 1.205 31.391 7.492 1 98.31 171 ILE B O 1
ATOM 4221 N N . ALA B 1 172 ? 0.241 32.75 5.949 1 97.81 172 ALA B N 1
ATOM 4222 C CA . ALA B 1 172 ? 1.398 32.688 5.059 1 97.81 172 ALA B CA 1
ATOM 4223 C C . ALA B 1 172 ? 2.648 33.25 5.746 1 97.81 172 ALA B C 1
ATOM 4225 O O . ALA B 1 172 ? 3.727 32.656 5.641 1 97.81 172 ALA B O 1
ATOM 4226 N N . TRP B 1 173 ? 2.484 34.375 6.375 1 98.06 173 TRP B N 1
ATOM 4227 C CA . TRP B 1 173 ? 3.592 35 7.078 1 98.06 173 TRP B CA 1
ATOM 4228 C C . TRP B 1 173 ? 4.18 34.062 8.133 1 98.06 173 TRP B C 1
ATOM 4230 O O . TRP B 1 173 ? 5.395 33.844 8.18 1 98.06 173 TRP B O 1
ATOM 4240 N N . LYS B 1 174 ? 3.357 33.531 8.984 1 97.94 174 LYS B N 1
ATOM 4241 C CA . LYS B 1 174 ? 3.773 32.594 10.031 1 97.94 174 LYS B CA 1
ATOM 4242 C C . LYS B 1 174 ? 4.57 31.438 9.453 1 97.94 174 LYS B C 1
ATOM 4244 O O . LYS B 1 174 ? 5.648 31.094 9.953 1 97.94 174 LYS B O 1
ATOM 4249 N N . ASN B 1 175 ? 4.047 30.797 8.438 1 97.75 175 ASN B N 1
ATOM 4250 C CA . ASN B 1 175 ? 4.688 29.625 7.863 1 97.75 175 ASN B CA 1
ATOM 4251 C C . ASN B 1 175 ? 6.012 29.969 7.195 1 97.75 175 ASN B C 1
ATOM 4253 O O . ASN B 1 175 ? 6.969 29.188 7.262 1 97.75 175 ASN B O 1
ATOM 4257 N N . HIS B 1 176 ? 6.109 31.125 6.535 1 97.06 176 HIS B N 1
ATOM 4258 C CA . HIS B 1 176 ? 7.367 31.562 5.945 1 97.06 176 HIS B CA 1
ATOM 4259 C C . HIS B 1 176 ? 8.398 31.891 7.02 1 97.06 176 HIS B C 1
ATOM 4261 O O . HIS B 1 176 ? 9.586 31.609 6.855 1 97.06 176 HIS B O 1
ATOM 4267 N N . ARG B 1 177 ? 7.938 32.531 8.039 1 97.19 177 ARG B N 1
ATOM 4268 C CA . ARG B 1 177 ? 8.828 32.844 9.156 1 97.19 177 ARG B CA 1
ATOM 4269 C C . ARG B 1 177 ? 9.406 31.562 9.75 1 97.19 177 ARG B C 1
ATOM 4271 O O . ARG B 1 177 ? 10.609 31.469 10 1 97.19 177 ARG B O 1
ATOM 4278 N N . ASN B 1 178 ? 8.578 30.594 10.016 1 97.56 178 ASN B N 1
ATOM 4279 C CA . ASN B 1 178 ? 9.016 29.297 10.539 1 97.56 178 ASN B CA 1
ATOM 4280 C C . ASN B 1 178 ? 9.945 28.578 9.57 1 97.56 178 ASN B C 1
ATOM 4282 O O . ASN B 1 178 ? 10.938 27.969 9.984 1 97.56 178 ASN B O 1
ATOM 4286 N N . GLY B 1 179 ? 9.625 28.625 8.266 1 96.44 179 GLY B N 1
ATOM 4287 C CA . GLY B 1 179 ? 10.484 28.031 7.25 1 96.44 179 GLY B CA 1
ATOM 4288 C C . GLY B 1 179 ? 11.852 28.688 7.168 1 96.44 179 GLY B C 1
ATOM 4289 O O . GLY B 1 179 ? 12.852 28.016 6.902 1 96.44 179 GLY B O 1
ATOM 4290 N N . ALA B 1 180 ? 11.891 29.969 7.375 1 96.06 180 ALA B N 1
ATOM 4291 C CA . ALA B 1 180 ? 13.125 30.734 7.273 1 96.06 180 ALA B CA 1
ATOM 4292 C C . ALA B 1 180 ? 14.156 30.266 8.297 1 96.06 180 ALA B C 1
ATOM 4294 O O . ALA B 1 180 ? 15.359 30.328 8.047 1 96.06 180 ALA B O 1
ATOM 4295 N N . SER B 1 181 ? 13.703 29.766 9.375 1 95 181 SER B N 1
ATOM 4296 C CA . SER B 1 181 ? 14.594 29.312 10.43 1 95 181 SER B CA 1
ATOM 4297 C C . SER B 1 181 ? 14.883 27.812 10.312 1 95 181 SER B C 1
ATOM 4299 O O . SER B 1 181 ? 15.5 27.219 11.195 1 95 181 SER B O 1
ATOM 4301 N N . ASN B 1 182 ? 14.422 27.125 9.32 1 96.5 182 ASN B N 1
ATOM 4302 C CA . ASN B 1 182 ? 14.578 25.703 9.094 1 96.5 182 ASN B CA 1
ATOM 4303 C C . ASN B 1 182 ? 15.539 25.422 7.941 1 96.5 182 ASN B C 1
ATOM 4305 O O . ASN B 1 182 ? 15.203 25.641 6.777 1 96.5 182 ASN B O 1
ATOM 4309 N N . PRO B 1 183 ? 16.719 24.922 8.195 1 95.5 183 PRO B N 1
ATOM 4310 C CA . PRO B 1 183 ? 17.734 24.734 7.156 1 95.5 183 PRO B CA 1
ATOM 4311 C C . PRO B 1 183 ? 17.297 23.703 6.102 1 95.5 183 PRO B C 1
ATOM 4313 O O . PRO B 1 183 ? 17.906 23.641 5.031 1 95.5 183 PRO B O 1
ATOM 4316 N N . ARG B 1 184 ? 16.281 22.906 6.324 1 96.5 184 ARG B N 1
ATOM 4317 C CA . ARG B 1 184 ? 15.852 21.891 5.375 1 96.5 184 ARG B CA 1
ATOM 4318 C C . ARG B 1 184 ? 14.727 22.406 4.488 1 96.5 184 ARG B C 1
ATOM 4320 O O . ARG B 1 184 ? 14.305 21.719 3.551 1 96.5 184 ARG B O 1
ATOM 4327 N N . ALA B 1 185 ? 14.211 23.578 4.789 1 96.81 185 ALA B N 1
ATOM 4328 C CA . ALA B 1 185 ? 13.047 24.094 4.082 1 96.81 185 ALA B CA 1
ATOM 4329 C C . ALA B 1 185 ? 13.438 24.625 2.703 1 96.81 185 ALA B C 1
ATOM 4331 O O . ALA B 1 185 ? 14.57 25.062 2.494 1 96.81 185 ALA B O 1
ATOM 4332 N N . GLN B 1 186 ? 12.5 24.562 1.807 1 94.62 186 GLN B N 1
ATOM 4333 C CA . GLN B 1 186 ? 12.672 25.078 0.453 1 94.62 186 GLN B CA 1
ATOM 4334 C C . GLN B 1 186 ? 12.789 26.609 0.455 1 94.62 186 GLN B C 1
ATOM 4336 O O . GLN B 1 186 ? 13.648 27.172 -0.225 1 94.62 186 GLN B O 1
ATOM 4341 N N . PHE B 1 187 ? 11.906 27.281 1.162 1 94.06 187 PHE B N 1
ATOM 4342 C CA . PHE B 1 187 ? 11.914 28.734 1.255 1 94.06 187 PHE B CA 1
ATOM 4343 C C . PHE B 1 187 ? 12.445 29.188 2.609 1 94.06 187 PHE B C 1
ATOM 4345 O O . PHE B 1 187 ? 11.766 29.047 3.629 1 94.06 187 PHE B O 1
ATOM 4352 N N . ARG B 1 188 ? 13.57 29.875 2.615 1 94.44 188 ARG B N 1
ATOM 4353 C CA . ARG B 1 188 ? 14.266 30.188 3.867 1 94.44 188 ARG B CA 1
ATOM 4354 C C . ARG B 1 188 ? 14.398 31.688 4.066 1 94.44 188 ARG B C 1
ATOM 4356 O O . ARG B 1 188 ? 15.273 32.156 4.805 1 94.44 188 ARG B O 1
ATOM 4363 N N . LYS B 1 189 ? 13.609 32.375 3.363 1 93.81 189 LYS B N 1
ATOM 4364 C CA . LYS B 1 189 ? 13.594 33.844 3.535 1 93.81 189 LYS B CA 1
ATOM 4365 C C . LYS B 1 189 ? 12.297 34.312 4.191 1 93.81 189 LYS B C 1
ATOM 4367 O O . LYS B 1 189 ? 11.211 33.875 3.803 1 93.81 189 LYS B O 1
ATOM 4372 N N . GLU B 1 190 ? 12.469 35.156 5.137 1 95.94 190 GLU B N 1
ATOM 4373 C CA . GLU B 1 190 ? 11.273 35.781 5.691 1 95.94 190 GLU B CA 1
ATOM 4374 C C . GLU B 1 190 ? 10.617 36.719 4.672 1 95.94 190 GLU B C 1
ATOM 4376 O O . GLU B 1 190 ? 11.305 37.344 3.867 1 95.94 190 GLU B O 1
ATOM 4381 N N . VAL B 1 191 ? 9.383 36.75 4.707 1 95.62 191 VAL B N 1
ATOM 4382 C CA . VAL B 1 191 ? 8.617 37.594 3.822 1 95.62 191 VAL B CA 1
ATOM 4383 C C . VAL B 1 191 ? 7.699 38.5 4.648 1 95.62 191 VAL B C 1
ATOM 4385 O O . VAL B 1 191 ? 7.02 38.031 5.562 1 95.62 191 VAL B O 1
ATOM 4388 N N . SER B 1 192 ? 7.656 39.75 4.332 1 96.56 192 SER B N 1
ATOM 4389 C CA . SER B 1 192 ? 6.855 40.688 5.117 1 96.56 192 SER B CA 1
ATOM 4390 C C . SER B 1 192 ? 5.363 40.5 4.844 1 96.56 192 SER B C 1
ATOM 4392 O O . SER B 1 192 ? 4.98 40.031 3.773 1 96.56 192 SER B O 1
ATOM 4394 N N . LEU B 1 193 ? 4.582 40.969 5.836 1 96.75 193 LEU B N 1
ATOM 4395 C CA . LEU B 1 193 ? 3.131 40.938 5.676 1 96.75 193 LEU B CA 1
ATOM 4396 C C . LEU B 1 193 ? 2.705 41.75 4.461 1 96.75 193 LEU B C 1
ATOM 4398 O O . LEU B 1 193 ? 1.808 41.344 3.719 1 96.75 193 LEU B O 1
ATOM 4402 N N . GLU B 1 194 ? 3.332 42.844 4.254 1 96.44 194 GLU B N 1
ATOM 4403 C CA . GLU B 1 194 ? 3.018 43.75 3.137 1 96.44 194 GLU B CA 1
ATOM 4404 C C . GLU B 1 194 ? 3.289 43.062 1.797 1 96.44 194 GLU B C 1
ATOM 4406 O O . GLU B 1 194 ? 2.459 43.125 0.888 1 96.44 194 GLU B O 1
ATOM 4411 N N . THR B 1 195 ? 4.434 42.438 1.689 1 96.12 195 THR B N 1
ATOM 4412 C CA . THR B 1 195 ? 4.801 41.75 0.46 1 96.12 195 THR B CA 1
ATOM 4413 C C . THR B 1 195 ? 3.803 40.625 0.151 1 96.12 195 THR B C 1
ATOM 4415 O O . THR B 1 195 ? 3.395 40.469 -0.999 1 96.12 195 THR B O 1
ATOM 4418 N N . ILE B 1 196 ? 3.398 39.875 1.191 1 96.19 196 ILE B N 1
ATOM 4419 C CA . ILE B 1 196 ? 2.467 38.781 1.029 1 96.19 196 ILE B CA 1
ATOM 4420 C C . ILE B 1 196 ? 1.105 39.312 0.585 1 96.19 196 ILE B C 1
ATOM 4422 O O . ILE B 1 196 ? 0.495 38.781 -0.342 1 96.19 196 ILE B O 1
ATOM 4426 N N . SER B 1 197 ? 0.662 40.344 1.196 1 94.31 197 SER B N 1
ATOM 4427 C CA . SER B 1 197 ? -0.669 40.875 0.93 1 94.31 197 SER B CA 1
ATOM 4428 C C . SER B 1 197 ? -0.767 41.438 -0.486 1 94.31 197 SER B C 1
ATOM 4430 O O . SER B 1 197 ? -1.851 41.469 -1.073 1 94.31 197 SER B O 1
ATOM 4432 N N . ARG B 1 198 ? 0.351 41.844 -1.089 1 92.94 198 ARG B N 1
ATOM 4433 C CA . ARG B 1 198 ? 0.354 42.469 -2.404 1 92.94 198 ARG B CA 1
ATOM 4434 C C . ARG B 1 198 ? 0.768 41.5 -3.486 1 92.94 198 ARG B C 1
ATOM 4436 O O . ARG B 1 198 ? 0.948 41.875 -4.645 1 92.94 198 ARG B O 1
ATOM 4443 N N . SER B 1 199 ? 0.913 40.312 -3.008 1 92.19 199 SER B N 1
ATOM 4444 C CA . SER B 1 199 ? 1.396 39.312 -3.969 1 92.19 199 SER B CA 1
ATOM 4445 C C . SER B 1 199 ? 0.38 39.094 -5.082 1 92.19 199 SER B C 1
ATOM 4447 O O . SER B 1 199 ? -0.826 39.219 -4.867 1 92.19 199 SER B O 1
ATOM 4449 N N . PRO B 1 200 ? 0.896 38.719 -6.348 1 91.94 200 PRO B N 1
ATOM 4450 C CA . PRO B 1 200 ? -0.021 38.469 -7.457 1 91.94 200 PRO B CA 1
ATOM 4451 C C . PRO B 1 200 ? -1.018 37.344 -7.148 1 91.94 200 PRO B C 1
ATOM 4453 O O . PRO B 1 200 ? -0.657 36.344 -6.523 1 91.94 200 PRO B O 1
ATOM 4456 N N . LEU B 1 201 ? -2.172 37.5 -7.695 1 89.44 201 LEU B N 1
ATOM 4457 C CA . LEU B 1 201 ? -3.23 36.531 -7.484 1 89.44 201 LEU B CA 1
ATOM 4458 C C . LEU B 1 201 ? -3.039 35.312 -8.391 1 89.44 201 LEU B C 1
ATOM 4460 O O . LEU B 1 201 ? -2.639 35.469 -9.547 1 89.44 201 LEU B O 1
ATOM 4464 N N . VAL B 1 202 ? -3.338 34.156 -7.824 1 87.12 202 VAL B N 1
ATOM 4465 C CA . VAL B 1 202 ? -3.271 32.906 -8.57 1 87.12 202 VAL B CA 1
ATOM 4466 C C . VAL B 1 202 ? -4.684 32.406 -8.859 1 87.12 202 VAL B C 1
ATOM 4468 O O . VAL B 1 202 ? -4.992 32.031 -10 1 87.12 202 VAL B O 1
ATOM 4471 N N . ALA B 1 203 ? -5.547 32.375 -7.961 1 85.5 203 ALA B N 1
ATOM 4472 C CA . ALA B 1 203 ? -6.926 31.891 -8.078 1 85.5 203 ALA B CA 1
ATOM 4473 C C . ALA B 1 203 ? -7.816 32.531 -7.02 1 85.5 203 ALA B C 1
ATOM 4475 O O . ALA B 1 203 ? -7.535 32.438 -5.82 1 85.5 203 ALA B O 1
ATOM 4476 N N . GLY B 1 204 ? -8.859 33.094 -7.492 1 88 204 GLY B N 1
ATOM 4477 C CA . GLY B 1 204 ? -9.695 33.781 -6.539 1 88 204 GLY B CA 1
ATOM 4478 C C . GLY B 1 204 ? -8.922 34.812 -5.719 1 88 204 GLY B C 1
ATOM 4479 O O . GLY B 1 204 ? -8.227 35.656 -6.277 1 88 204 GLY B O 1
ATOM 4480 N N . GLN B 1 205 ? -9.016 34.625 -4.43 1 87.81 205 GLN B N 1
ATOM 4481 C CA . GLN B 1 205 ? -8.328 35.562 -3.545 1 87.81 205 GLN B CA 1
ATOM 4482 C C . GLN B 1 205 ? -6.953 35.031 -3.143 1 87.81 205 GLN B C 1
ATOM 4484 O O . GLN B 1 205 ? -6.234 35.688 -2.379 1 87.81 205 GLN B O 1
ATOM 4489 N N . LEU B 1 206 ? -6.598 33.875 -3.611 1 91.25 206 LEU B N 1
ATOM 4490 C CA . LEU B 1 206 ? -5.324 33.281 -3.244 1 91.25 206 LEU B CA 1
ATOM 4491 C C . LEU B 1 206 ? -4.191 33.844 -4.098 1 91.25 206 LEU B C 1
ATOM 4493 O O . LEU B 1 206 ? -4.25 33.781 -5.328 1 91.25 206 LEU B O 1
ATOM 4497 N N . GLY B 1 207 ? -3.232 34.406 -3.465 1 92 207 GLY B N 1
ATOM 4498 C CA . GLY B 1 207 ? -2.016 34.844 -4.129 1 92 207 GLY B CA 1
ATOM 4499 C C . GLY B 1 207 ? -0.923 33.781 -4.125 1 92 207 GLY B C 1
ATOM 4500 O O . GLY B 1 207 ? -1.109 32.688 -3.59 1 92 207 GLY B O 1
ATOM 4501 N N . ILE B 1 208 ? 0.198 34.125 -4.723 1 91.19 208 ILE B N 1
ATOM 4502 C CA . ILE B 1 208 ? 1.308 33.219 -4.891 1 91.19 208 ILE B CA 1
ATOM 4503 C C . ILE B 1 208 ? 1.779 32.719 -3.523 1 91.19 208 ILE B C 1
ATOM 4505 O O . ILE B 1 208 ? 2.145 31.547 -3.369 1 91.19 208 ILE B O 1
ATOM 4509 N N . PHE B 1 209 ? 1.752 33.562 -2.521 1 93.44 209 PHE B N 1
ATOM 4510 C CA . PHE B 1 209 ? 2.252 33.188 -1.202 1 93.44 209 PHE B CA 1
ATOM 4511 C C . PHE B 1 209 ? 1.198 32.406 -0.424 1 93.44 209 PHE B C 1
ATOM 4513 O O . PHE B 1 209 ? 1.457 31.953 0.688 1 93.44 209 PHE B O 1
ATOM 4520 N N . ASP B 1 210 ? 0.02 32.219 -1.048 1 93.5 210 ASP B N 1
ATOM 4521 C CA . ASP B 1 210 ? -1.027 31.406 -0.441 1 93.5 210 ASP B CA 1
ATOM 4522 C C . ASP B 1 210 ? -0.933 29.953 -0.906 1 93.5 210 ASP B C 1
ATOM 4524 O O . ASP B 1 210 ? -1.646 29.094 -0.398 1 93.5 210 ASP B O 1
ATOM 4528 N N . CYS B 1 211 ? -0.036 29.719 -1.84 1 90.31 211 CYS B N 1
ATOM 4529 C CA . CYS B 1 211 ? 0.056 28.406 -2.488 1 90.31 211 CYS B CA 1
ATOM 4530 C C . CYS B 1 211 ? 1.4 27.75 -2.203 1 90.31 211 CYS B C 1
ATOM 4532 O O . CYS B 1 211 ? 2.434 28.422 -2.186 1 90.31 211 CYS B O 1
ATOM 4534 N N . SER B 1 212 ? 1.297 26.438 -1.95 1 86.69 212 SER B N 1
ATOM 4535 C CA . SER B 1 212 ? 2.551 25.719 -1.766 1 86.69 212 SER B CA 1
ATOM 4536 C C . SER B 1 212 ? 3.279 25.531 -3.092 1 86.69 212 SER B C 1
ATOM 4538 O O . SER B 1 212 ? 2.65 25.484 -4.152 1 86.69 212 SER B O 1
ATOM 4540 N N . GLY B 1 213 ? 4.551 25.5 -3.01 1 78.25 213 GLY B N 1
ATOM 4541 C CA . GLY B 1 213 ? 5.355 25.281 -4.199 1 78.25 213 GLY B CA 1
ATOM 4542 C C . GLY B 1 213 ? 5.551 23.812 -4.52 1 78.25 213 GLY B C 1
ATOM 4543 O O . GLY B 1 213 ? 5.109 22.938 -3.762 1 78.25 213 GLY B O 1
ATOM 4544 N N . VAL B 1 214 ? 6.105 23.562 -5.68 1 81.56 214 VAL B N 1
ATOM 4545 C CA . VAL B 1 214 ? 6.512 22.219 -6.082 1 81.56 214 VAL B CA 1
ATOM 4546 C C . VAL B 1 214 ? 7.891 21.906 -5.508 1 81.56 214 VAL B C 1
ATOM 4548 O O . VAL B 1 214 ? 8.812 22.719 -5.598 1 81.56 214 VAL B O 1
ATOM 4551 N N . SER B 1 215 ? 7.98 20.781 -4.898 1 92.06 215 SER B N 1
ATOM 4552 C CA . SER B 1 215 ? 9.234 20.453 -4.23 1 92.06 215 SER B CA 1
ATOM 4553 C C . SER B 1 215 ? 9.602 19 -4.434 1 92.06 215 SER B C 1
ATOM 4555 O O . SER B 1 215 ? 8.727 18.156 -4.66 1 92.06 215 SER B O 1
ATOM 4557 N N . ASP B 1 216 ? 10.938 18.734 -4.41 1 95.19 216 ASP B N 1
ATOM 4558 C CA . ASP B 1 216 ? 11.516 17.406 -4.344 1 95.19 216 ASP B CA 1
ATOM 4559 C C . ASP B 1 216 ? 12.023 17.094 -2.936 1 95.19 216 ASP B C 1
ATOM 4561 O O . ASP B 1 216 ? 12.477 17.984 -2.221 1 95.19 216 ASP B O 1
ATOM 4565 N N . GLY B 1 217 ? 11.922 15.875 -2.59 1 97.25 217 GLY B N 1
ATOM 4566 C CA . GLY B 1 217 ? 12.445 15.484 -1.29 1 97.25 217 GLY B CA 1
ATOM 4567 C C . GLY B 1 217 ? 12.102 14.062 -0.903 1 97.25 217 GLY B C 1
ATOM 4568 O O . GLY B 1 217 ? 11.359 13.383 -1.621 1 97.25 217 GLY B O 1
ATOM 4569 N N . ALA B 1 218 ? 12.719 13.625 0.129 1 98.44 218 ALA B N 1
ATOM 4570 C CA . ALA B 1 218 ? 12.469 12.297 0.688 1 98.44 218 ALA B CA 1
ATOM 4571 C C . ALA B 1 218 ? 12.555 12.32 2.211 1 98.44 218 ALA B C 1
ATOM 4573 O O . ALA B 1 218 ? 13.219 13.18 2.789 1 98.44 218 ALA B O 1
ATOM 4574 N N . SER B 1 219 ? 11.852 11.508 2.834 1 98.75 219 SER B N 1
ATOM 4575 C CA . SER B 1 219 ? 11.844 11.305 4.281 1 98.75 219 SER B CA 1
ATOM 4576 C C . SER B 1 219 ? 11.562 9.844 4.633 1 98.75 219 SER B C 1
ATOM 4578 O O . SER B 1 219 ? 11 9.109 3.826 1 98.75 219 SER B O 1
ATOM 4580 N N . ALA B 1 220 ? 12.031 9.422 5.793 1 98.94 220 ALA B N 1
ATOM 4581 C CA . ALA B 1 220 ? 11.859 8.023 6.191 1 98.94 220 ALA B CA 1
ATOM 4582 C C . ALA B 1 220 ? 11.758 7.895 7.707 1 98.94 220 ALA B C 1
ATOM 4584 O O . ALA B 1 220 ? 12.148 8.805 8.445 1 98.94 220 ALA B O 1
ATOM 4585 N N . ALA B 1 221 ? 11.172 6.816 8.164 1 98.94 221 ALA B N 1
ATOM 4586 C CA . ALA B 1 221 ? 11.008 6.477 9.578 1 98.94 221 ALA B CA 1
ATOM 4587 C C . ALA B 1 221 ? 11.18 4.98 9.805 1 98.94 221 ALA B C 1
ATOM 4589 O O . ALA B 1 221 ? 10.734 4.164 9 1 98.94 221 ALA B O 1
ATOM 4590 N N . ILE B 1 222 ? 11.852 4.598 10.867 1 98.94 222 ILE B N 1
ATOM 4591 C CA . ILE B 1 222 ? 11.953 3.203 11.281 1 98.94 222 ILE B CA 1
ATOM 4592 C C . ILE B 1 222 ? 11.047 2.955 12.484 1 98.94 222 ILE B C 1
ATOM 4594 O O . ILE B 1 222 ? 11.078 3.709 13.461 1 98.94 222 ILE B O 1
ATOM 4598 N N . VAL B 1 223 ? 10.258 1.888 12.422 1 98.94 223 VAL B N 1
ATOM 4599 C CA . VAL B 1 223 ? 9.344 1.558 13.508 1 98.94 223 VAL B CA 1
ATOM 4600 C C . VAL B 1 223 ? 9.633 0.151 14.023 1 98.94 223 VAL B C 1
ATOM 4602 O O . VAL B 1 223 ? 10.039 -0.728 13.258 1 98.94 223 VAL B O 1
ATOM 4605 N N . VAL B 1 224 ? 9.414 -0.073 15.289 1 98.88 224 VAL B N 1
ATOM 4606 C CA . VAL B 1 224 ? 9.578 -1.343 15.984 1 98.88 224 VAL B CA 1
ATOM 4607 C C . VAL B 1 224 ? 8.438 -1.531 16.984 1 98.88 224 VAL B C 1
ATOM 4609 O O . VAL B 1 224 ? 7.68 -0.596 17.266 1 98.88 224 VAL B O 1
ATOM 4612 N N . PRO B 1 225 ? 8.258 -2.803 17.453 1 98.75 225 PRO B N 1
ATOM 4613 C CA . PRO B 1 225 ? 7.328 -2.926 18.578 1 98.75 225 PRO B CA 1
ATOM 4614 C C . PRO B 1 225 ? 7.695 -2.016 19.75 1 98.75 225 PRO B C 1
ATOM 4616 O O . PRO B 1 225 ? 8.875 -1.914 20.109 1 98.75 225 PRO B O 1
ATOM 4619 N N . ALA B 1 226 ? 6.664 -1.396 20.312 1 98.75 226 ALA B N 1
ATOM 4620 C CA . ALA B 1 226 ? 6.895 -0.435 21.391 1 98.75 226 ALA B CA 1
ATOM 4621 C C . ALA B 1 226 ? 7.707 -1.062 22.531 1 98.75 226 ALA B C 1
ATOM 4623 O O . ALA B 1 226 ? 8.562 -0.405 23.125 1 98.75 226 ALA B O 1
ATOM 4624 N N . LYS B 1 227 ? 7.484 -2.311 22.828 1 97.88 227 LYS B N 1
ATOM 4625 C CA . LYS B 1 227 ? 8.148 -2.996 23.938 1 97.88 227 LYS B CA 1
ATOM 4626 C C . LYS B 1 227 ? 9.648 -3.092 23.703 1 97.88 227 LYS B C 1
ATOM 4628 O O . LYS B 1 227 ? 10.43 -3.244 24.641 1 97.88 227 LYS B O 1
ATOM 4633 N N . ASP B 1 228 ? 10.102 -2.977 22.453 1 98.19 228 ASP B N 1
ATOM 4634 C CA . ASP B 1 228 ? 11.508 -3.146 22.109 1 98.19 228 ASP B CA 1
ATOM 4635 C C . ASP B 1 228 ? 12.172 -1.799 21.828 1 98.19 228 ASP B C 1
ATOM 4637 O O . ASP B 1 228 ? 13.367 -1.738 21.547 1 98.19 228 ASP B O 1
ATOM 4641 N N . ALA B 1 229 ? 11.477 -0.717 21.922 1 98.56 229 ALA B N 1
ATOM 4642 C CA . ALA B 1 229 ? 11.93 0.587 21.453 1 98.56 229 ALA B CA 1
ATOM 4643 C C . ALA B 1 229 ? 13.188 1.03 22.188 1 98.56 229 ALA B C 1
ATOM 4645 O O . ALA B 1 229 ? 14.102 1.6 21.578 1 98.56 229 ALA B O 1
ATOM 4646 N N . HIS B 1 230 ? 13.297 0.737 23.453 1 98.31 230 HIS B N 1
ATOM 4647 C CA . HIS B 1 230 ? 14.375 1.249 24.281 1 98.31 230 HIS B CA 1
ATOM 4648 C C . HIS B 1 230 ? 15.664 0.466 24.047 1 98.31 230 HIS B C 1
ATOM 4650 O O . HIS B 1 230 ? 16.734 0.853 24.547 1 98.31 230 HIS B O 1
ATOM 4656 N N . ARG B 1 231 ? 15.602 -0.611 23.281 1 97.94 231 ARG B N 1
ATOM 4657 C CA . ARG B 1 231 ? 16.812 -1.273 22.828 1 97.94 231 ARG B CA 1
ATOM 4658 C C . ARG B 1 231 ? 17.594 -0.385 21.875 1 97.94 231 ARG B C 1
ATOM 4660 O O . ARG B 1 231 ? 18.797 -0.575 21.672 1 97.94 231 ARG B O 1
ATOM 4667 N N . TYR B 1 232 ? 16.891 0.62 21.328 1 97.81 232 TYR B N 1
ATOM 4668 C CA . TYR B 1 232 ? 17.516 1.377 20.25 1 97.81 232 TYR 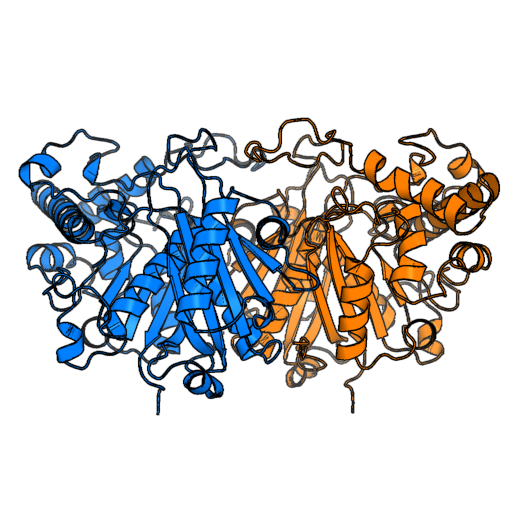B CA 1
ATOM 4669 C C . TYR B 1 232 ? 17.703 2.836 20.641 1 97.81 232 TYR B C 1
ATOM 4671 O O . TYR B 1 232 ? 18.625 3.502 20.156 1 97.81 232 TYR B O 1
ATOM 4679 N N . THR B 1 233 ? 16.797 3.328 21.438 1 97.69 233 THR B N 1
ATOM 4680 C CA . THR B 1 233 ? 16.859 4.73 21.828 1 97.69 233 THR B CA 1
ATOM 4681 C C . THR B 1 233 ? 16.188 4.945 23.188 1 97.69 233 THR B C 1
ATOM 4683 O O . THR B 1 233 ? 15.297 4.191 23.562 1 97.69 233 THR B O 1
ATOM 4686 N N . ASP B 1 234 ? 16.594 6.031 23.875 1 97.12 234 ASP B N 1
ATOM 4687 C CA . ASP B 1 234 ? 15.992 6.367 25.172 1 97.12 234 ASP B CA 1
ATOM 4688 C C . ASP B 1 234 ? 14.742 7.219 25 1 97.12 234 ASP B C 1
ATOM 4690 O O . ASP B 1 234 ? 13.938 7.355 25.922 1 97.12 234 ASP B O 1
ATOM 4694 N N . ASN B 1 235 ? 14.602 7.77 23.812 1 97.44 235 ASN B N 1
ATOM 4695 C CA . ASN B 1 235 ? 13.508 8.711 23.609 1 97.44 235 ASN B CA 1
ATOM 4696 C C . ASN B 1 235 ? 12.719 8.375 22.344 1 97.44 235 ASN B C 1
ATOM 4698 O O . ASN B 1 235 ? 12.617 9.195 21.438 1 97.44 235 ASN B O 1
ATOM 4702 N N . PRO B 1 236 ? 12.117 7.199 22.312 1 98.69 236 PRO B N 1
ATOM 4703 C CA . PRO B 1 236 ? 11.273 6.879 21.156 1 98.69 236 PRO B CA 1
ATOM 4704 C C . PRO B 1 236 ? 9.992 7.703 21.125 1 98.69 236 PRO B C 1
ATOM 4706 O O . PRO B 1 236 ? 9.641 8.352 22.109 1 98.69 236 PRO B O 1
ATOM 4709 N N . LEU B 1 237 ? 9.367 7.816 20 1 98.88 237 LEU B N 1
ATOM 4710 C CA . LEU B 1 237 ? 7.992 8.289 19.922 1 98.88 237 LEU B CA 1
ATOM 4711 C C . LEU B 1 237 ? 7.031 7.117 19.734 1 98.88 237 LEU B C 1
ATOM 4713 O O . LEU B 1 237 ? 7.23 6.273 18.844 1 98.88 237 LEU B O 1
ATOM 4717 N N . TYR B 1 238 ? 6.043 7.098 20.547 1 98.88 238 TYR B N 1
ATOM 4718 C CA . TYR B 1 238 ? 5.039 6.039 20.469 1 98.88 238 TYR B CA 1
ATOM 4719 C C . TYR B 1 238 ? 3.893 6.438 19.547 1 98.88 238 TYR B C 1
ATOM 4721 O O . TYR B 1 238 ? 3.426 7.578 19.594 1 98.88 238 TYR B O 1
ATOM 4729 N N . VAL B 1 239 ? 3.51 5.531 18.703 1 98.88 239 VAL B N 1
ATOM 4730 C CA . VAL B 1 239 ? 2.361 5.758 17.828 1 98.88 239 VAL B CA 1
ATOM 4731 C C . VAL B 1 239 ? 1.07 5.641 18.641 1 98.88 239 VAL B C 1
ATOM 4733 O O . VAL B 1 239 ? 0.787 4.586 19.219 1 98.88 239 VAL B O 1
ATOM 4736 N N . LYS B 1 240 ? 0.297 6.75 18.625 1 98.75 240 LYS B N 1
ATOM 4737 C CA . LYS B 1 240 ? -0.925 6.785 19.438 1 98.75 240 LYS B CA 1
ATOM 4738 C C . LYS B 1 240 ? -2.158 6.562 18.562 1 98.75 240 LYS B C 1
ATOM 4740 O O . LYS B 1 240 ? -3.145 5.977 19 1 98.75 240 LYS B O 1
ATOM 4745 N N . ALA B 1 241 ? -2.098 7.059 17.375 1 98.62 241 ALA B N 1
ATOM 4746 C CA . ALA B 1 241 ? -3.234 6.945 16.469 1 98.62 241 ALA B CA 1
ATOM 4747 C C . ALA B 1 241 ? -2.783 7.031 15.008 1 98.62 241 ALA B C 1
ATOM 4749 O O . ALA B 1 241 ? -1.85 7.77 14.688 1 98.62 241 ALA B O 1
ATOM 4750 N N . LEU B 1 242 ? -3.336 6.285 14.172 1 98.62 242 LEU B N 1
ATOM 4751 C CA . LEU B 1 242 ? -3.238 6.32 12.711 1 98.62 242 LEU B CA 1
ATOM 4752 C C . LEU B 1 242 ? -4.617 6.219 12.078 1 98.62 242 LEU B C 1
ATOM 4754 O O . LEU B 1 242 ? -5.137 5.113 11.891 1 98.62 242 LEU B O 1
ATOM 4758 N N . SER B 1 243 ? -5.199 7.34 11.641 1 98.31 243 SER B N 1
ATOM 4759 C CA . SER B 1 243 ? -6.566 7.344 11.133 1 98.31 243 SER B CA 1
ATOM 4760 C C . SER B 1 243 ? -6.613 7.801 9.68 1 98.31 243 SER B C 1
ATOM 4762 O O . SER B 1 243 ? -6.164 8.906 9.352 1 98.31 243 SER B O 1
ATOM 4764 N N . LEU B 1 244 ? -7.07 6.98 8.797 1 98.31 244 LEU B N 1
ATOM 4765 C CA . LEU B 1 244 ? -7.312 7.277 7.391 1 98.31 244 LEU B CA 1
ATOM 4766 C C . LEU B 1 244 ? -8.805 7.23 7.066 1 98.31 244 LEU B C 1
ATOM 4768 O O . LEU B 1 244 ? -9.5 6.312 7.504 1 98.31 244 LEU B O 1
ATOM 4772 N N . VAL B 1 245 ? -9.266 8.234 6.348 1 97.75 245 VAL B N 1
ATOM 4773 C CA . VAL B 1 245 ? -10.648 8.258 5.887 1 97.75 245 VAL B CA 1
ATOM 4774 C C . VAL B 1 245 ? -10.695 8.641 4.41 1 97.75 245 VAL B C 1
ATOM 4776 O O . VAL B 1 245 ? -10.047 9.602 3.99 1 97.75 245 VAL B O 1
ATOM 4779 N N . SER B 1 246 ? -11.367 7.828 3.641 1 96.75 246 SER B N 1
ATOM 4780 C CA . SER B 1 246 ? -11.625 8.141 2.238 1 96.75 246 SER B CA 1
ATOM 4781 C C . SER B 1 246 ? -13.055 8.625 2.039 1 96.75 246 SER B C 1
ATOM 4783 O O . SER B 1 246 ? -13.992 8.062 2.607 1 96.75 246 SER B O 1
ATOM 4785 N N . GLY B 1 247 ? -13.227 9.688 1.263 1 93.06 247 GLY B N 1
ATOM 4786 C CA . GLY B 1 247 ? -14.547 10.227 1.008 1 93.06 247 GLY B CA 1
ATOM 4787 C C . GLY B 1 247 ? -15.273 9.523 -0.127 1 93.06 247 GLY B C 1
ATOM 4788 O O . GLY B 1 247 ? -14.656 8.781 -0.896 1 93.06 247 GLY B O 1
ATOM 4789 N N . ALA B 1 248 ? -16.578 9.758 -0.235 1 90.19 248 ALA B N 1
ATOM 4790 C CA . ALA B 1 248 ? -17.422 9.172 -1.285 1 90.19 248 ALA B CA 1
ATOM 4791 C C . ALA B 1 248 ? -17.5 10.102 -2.498 1 90.19 248 ALA B C 1
ATOM 4793 O O . ALA B 1 248 ? -18.25 9.844 -3.436 1 90.19 248 ALA B O 1
ATOM 4794 N N . ALA B 1 249 ? -16.734 11.156 -2.451 1 86.88 249 ALA B N 1
ATOM 4795 C CA . ALA B 1 249 ? -16.719 12.156 -3.518 1 86.88 249 ALA B CA 1
ATOM 4796 C C . ALA B 1 249 ? -18.109 12.75 -3.715 1 86.88 249 ALA B C 1
ATOM 4798 O O . ALA B 1 249 ? -18.594 12.852 -4.844 1 86.88 249 ALA B O 1
ATOM 4799 N N . ASP B 1 250 ? -18.719 13.117 -2.645 1 83.69 250 ASP B N 1
ATOM 4800 C CA . ASP B 1 250 ? -20.094 13.602 -2.688 1 83.69 250 ASP B CA 1
ATOM 4801 C C . ASP B 1 250 ? -20.141 15.109 -2.936 1 83.69 250 ASP B C 1
ATOM 4803 O O . ASP B 1 250 ? -21.219 15.672 -3.168 1 83.69 250 ASP B O 1
ATOM 4807 N N . GLY B 1 251 ? -19.062 15.742 -2.871 1 78 251 GLY B N 1
ATOM 4808 C CA . GLY B 1 251 ? -19.047 17.203 -2.9 1 78 251 GLY B CA 1
ATOM 4809 C C . GLY B 1 251 ? -19.719 17.781 -4.133 1 78 251 GLY B C 1
ATOM 4810 O O . GLY B 1 251 ? -20.438 18.781 -4.051 1 78 251 GLY B O 1
ATOM 4811 N N . ASN B 1 252 ? -19.562 17.078 -5.195 1 72.12 252 ASN B N 1
ATOM 4812 C CA . ASN B 1 252 ? -20.094 17.625 -6.438 1 72.12 252 ASN B CA 1
ATOM 4813 C C . ASN B 1 252 ? -21.578 17.297 -6.617 1 72.12 252 ASN B C 1
ATOM 4815 O O . ASN B 1 252 ? -22.25 17.906 -7.438 1 72.12 252 ASN B O 1
ATOM 4819 N N . VAL B 1 253 ? -21.922 16.344 -5.793 1 77.69 253 VAL B N 1
ATOM 4820 C CA . VAL B 1 253 ? -23.297 15.898 -6.047 1 77.69 253 VAL B CA 1
ATOM 4821 C C . VAL B 1 253 ? -24.188 16.281 -4.867 1 77.69 253 VAL B C 1
ATOM 4823 O O . VAL B 1 253 ? -25.406 16.297 -4.988 1 77.69 253 VAL B O 1
ATOM 4826 N N . ASP B 1 254 ? -23.578 16.625 -3.797 1 81.38 254 ASP B N 1
ATOM 4827 C CA . ASP B 1 254 ? -24.328 17 -2.594 1 81.38 254 ASP B CA 1
ATOM 4828 C C . ASP B 1 254 ? -24.625 18.5 -2.568 1 81.38 254 ASP B C 1
ATOM 4830 O O . ASP B 1 254 ? -23.719 19.312 -2.389 1 81.38 254 ASP B O 1
ATOM 4834 N N . PRO B 1 255 ? -25.828 18.797 -2.682 1 81.44 255 PRO B N 1
ATOM 4835 C CA . PRO B 1 255 ? -26.172 20.219 -2.641 1 81.44 255 PRO B CA 1
ATOM 4836 C C . PRO B 1 255 ? -25.859 20.875 -1.29 1 81.44 255 PRO B C 1
ATOM 4838 O O . PRO B 1 255 ? -25.75 22.094 -1.194 1 81.44 255 PRO B O 1
ATOM 4841 N N . GLY B 1 256 ? -25.719 20.078 -0.343 1 84.81 256 GLY B N 1
ATOM 4842 C CA . GLY B 1 256 ? -25.438 20.578 0.992 1 84.81 256 GLY B CA 1
ATOM 4843 C C . GLY B 1 256 ? -23.969 20.812 1.251 1 84.81 256 GLY B C 1
ATOM 4844 O O . GLY B 1 256 ? -23.594 21.375 2.285 1 84.81 256 GLY B O 1
ATOM 4845 N N . TYR B 1 257 ? -23.188 20.438 0.364 1 88.69 257 TYR B N 1
ATOM 4846 C CA . TYR B 1 257 ? -21.75 20.688 0.52 1 88.69 257 TYR B CA 1
ATOM 4847 C C . TYR B 1 257 ? -21.438 22.172 0.34 1 88.69 257 TYR B C 1
ATOM 4849 O O . TYR B 1 257 ? -21.594 22.719 -0.754 1 88.69 257 TYR B O 1
ATOM 4857 N N . ASP B 1 258 ? -20.969 22.859 1.331 1 90.62 258 ASP B N 1
ATOM 4858 C CA . ASP B 1 258 ? -20.938 24.328 1.299 1 90.62 258 ASP B CA 1
ATOM 4859 C C . ASP B 1 258 ? -19.5 24.844 1.262 1 90.62 258 ASP B C 1
ATOM 4861 O O . ASP B 1 258 ? -19.25 26.031 1.408 1 90.62 258 ASP B O 1
ATOM 4865 N N . PHE B 1 259 ? -18.516 23.891 1.133 1 91.81 259 PHE B N 1
ATOM 4866 C CA . PHE B 1 259 ? -17.109 24.234 0.944 1 91.81 259 PHE B CA 1
ATOM 4867 C C . PHE B 1 259 ? -16.562 24.938 2.176 1 91.81 259 PHE B C 1
ATOM 4869 O O . PHE B 1 259 ? -15.648 25.766 2.07 1 91.81 259 PHE B O 1
ATOM 4876 N N . THR B 1 260 ? -17.078 24.688 3.389 1 94.94 260 THR B N 1
ATOM 4877 C CA . THR B 1 260 ? -16.578 25.344 4.594 1 94.94 260 THR B CA 1
ATOM 4878 C C . THR B 1 260 ? -15.914 24.344 5.523 1 94.94 260 THR B C 1
ATOM 4880 O O . THR B 1 260 ? -15.383 24.703 6.57 1 94.94 260 THR B O 1
ATOM 4883 N N . SER B 1 261 ? -15.977 23.109 5.082 1 95.94 261 SER B N 1
ATOM 4884 C CA . SER B 1 261 ? -15.438 22.016 5.879 1 95.94 261 SER B CA 1
ATOM 4885 C C . SER B 1 261 ? -15.078 20.828 5.008 1 95.94 261 SER B C 1
ATOM 4887 O O . SER B 1 261 ? -15.594 20.688 3.896 1 95.94 261 SER B O 1
ATOM 4889 N N . PHE B 1 262 ? -14.109 20.109 5.449 1 96.06 262 PHE B N 1
ATOM 4890 C CA . PHE B 1 262 ? -13.844 18.781 4.895 1 96.06 262 PHE B CA 1
ATOM 4891 C C . PHE B 1 262 ? -14.383 17.703 5.812 1 96.06 262 PHE B C 1
ATOM 4893 O O . PHE B 1 262 ? -13.734 17.328 6.793 1 96.06 262 PHE B O 1
ATOM 4900 N N . PRO B 1 263 ? -15.516 17.109 5.477 1 95.69 263 PRO B N 1
ATOM 4901 C CA . PRO B 1 263 ? -16.078 16.078 6.359 1 95.69 263 PRO B CA 1
ATOM 4902 C C . PRO B 1 263 ? -15.117 14.93 6.625 1 95.69 263 PRO B C 1
ATOM 4904 O O . PRO B 1 263 ? -15.133 14.336 7.707 1 95.69 263 PRO B O 1
ATOM 4907 N N . GLU B 1 264 ? -14.297 14.578 5.648 1 96.69 264 GLU B N 1
ATOM 4908 C CA . GLU B 1 264 ? -13.312 13.516 5.797 1 96.69 264 GLU B CA 1
ATOM 4909 C C . GLU B 1 264 ? -12.297 13.852 6.891 1 96.69 264 GLU B C 1
ATOM 4911 O O . GLU B 1 264 ? -11.852 12.969 7.621 1 96.69 264 GLU B O 1
ATOM 4916 N N . VAL B 1 265 ? -11.93 15.156 7.008 1 98.12 265 VAL B N 1
ATOM 4917 C CA . VAL B 1 265 ? -10.984 15.594 8.031 1 98.12 265 VAL B CA 1
ATOM 4918 C C . VAL B 1 265 ? -11.625 15.477 9.414 1 98.12 265 VAL B C 1
ATOM 4920 O O . VAL B 1 265 ? -10.992 14.984 10.352 1 98.12 265 VAL B O 1
ATOM 4923 N N . VAL B 1 266 ? -12.836 15.906 9.508 1 98 266 VAL B N 1
ATOM 4924 C CA . VAL B 1 266 ? -13.562 15.82 10.773 1 98 266 VAL B CA 1
ATOM 4925 C C . VAL B 1 266 ? -13.641 14.367 11.234 1 98 266 VAL B C 1
ATOM 4927 O O . VAL B 1 266 ? -13.383 14.062 12.398 1 98 266 VAL B O 1
ATOM 4930 N N . ALA B 1 267 ? -13.945 13.516 10.32 1 97.38 267 ALA B N 1
ATOM 4931 C CA . ALA B 1 267 ? -14.078 12.094 10.641 1 97.38 267 ALA B CA 1
ATOM 4932 C C . ALA B 1 267 ? -12.742 11.492 11.055 1 97.38 267 ALA B C 1
ATOM 4934 O O . ALA B 1 267 ? -12.664 10.758 12.039 1 97.38 267 ALA B O 1
ATOM 4935 N N . SER B 1 268 ? -11.695 11.75 10.281 1 98.06 268 SER B N 1
ATOM 4936 C CA . SER B 1 268 ? -10.391 11.18 10.609 1 98.06 268 SER B CA 1
ATOM 4937 C C . SER B 1 268 ? -9.875 11.711 11.938 1 98.06 268 SER B C 1
ATOM 4939 O O . SER B 1 268 ? -9.234 10.984 12.695 1 98.06 268 SER B O 1
ATOM 4941 N N . ALA B 1 269 ? -10.109 12.992 12.219 1 98.5 269 ALA B N 1
ATOM 4942 C CA . ALA B 1 269 ? -9.719 13.562 13.5 1 98.5 269 ALA B CA 1
ATOM 4943 C C . ALA B 1 269 ? -10.453 12.891 14.656 1 98.5 269 ALA B C 1
ATOM 4945 O O . ALA B 1 269 ? -9.836 12.508 15.656 1 98.5 269 ALA B O 1
ATOM 4946 N N . ARG B 1 270 ? -11.75 12.773 14.5 1 97.62 270 ARG B N 1
ATOM 4947 C CA . ARG B 1 270 ? -12.555 12.117 15.523 1 97.62 270 ARG B CA 1
ATOM 4948 C C . ARG B 1 270 ? -12.031 10.711 15.812 1 97.62 270 ARG B C 1
ATOM 4950 O O . ARG B 1 270 ? -11.875 10.328 16.969 1 97.62 270 ARG B O 1
ATOM 4957 N N . ASN B 1 271 ? -11.758 9.977 14.758 1 97.75 271 ASN B N 1
ATOM 4958 C CA . ASN B 1 271 ? -11.227 8.625 14.906 1 97.75 271 ASN B CA 1
ATOM 4959 C C . ASN B 1 271 ? -9.875 8.625 15.625 1 97.75 271 ASN B C 1
ATOM 4961 O O . ASN B 1 271 ? -9.641 7.809 16.516 1 97.75 271 ASN B O 1
ATOM 4965 N N . ALA B 1 272 ? -8.992 9.5 15.211 1 98.38 272 ALA B N 1
ATOM 4966 C CA . ALA B 1 272 ? -7.656 9.57 15.797 1 98.38 272 ALA B CA 1
ATOM 4967 C C . ALA B 1 272 ? -7.727 9.906 17.281 1 98.38 272 ALA B C 1
ATOM 4969 O O . ALA B 1 272 ? -7.008 9.32 18.094 1 98.38 272 ALA B O 1
ATOM 4970 N N . TYR B 1 273 ? -8.57 10.883 17.641 1 98.44 273 TYR B N 1
ATOM 4971 C CA . TYR B 1 273 ? -8.719 11.273 19.031 1 98.44 273 TYR B CA 1
ATOM 4972 C C . TYR B 1 273 ? -9.266 10.125 19.859 1 98.44 273 TYR B C 1
ATOM 4974 O O . TYR B 1 273 ? -8.836 9.914 21 1 98.44 273 TYR B O 1
ATOM 4982 N N . ALA B 1 274 ? -10.18 9.398 19.297 1 97.56 274 ALA B N 1
ATOM 4983 C CA . ALA B 1 274 ? -10.703 8.227 20 1 97.56 274 ALA B CA 1
ATOM 4984 C C . ALA B 1 274 ? -9.602 7.188 20.219 1 97.56 274 ALA B C 1
ATOM 4986 O O . ALA B 1 274 ? -9.492 6.621 21.312 1 97.56 274 ALA B O 1
ATOM 4987 N N . GLU B 1 275 ? -8.781 6.91 19.234 1 97.12 275 GLU B N 1
ATOM 4988 C CA . GLU B 1 275 ? -7.695 5.941 19.328 1 97.12 275 GLU B CA 1
ATOM 4989 C C . GLU B 1 275 ? -6.691 6.359 20.406 1 97.12 275 GLU B C 1
ATOM 4991 O O . GLU B 1 275 ? -6.188 5.516 21.156 1 97.12 275 GLU B O 1
ATOM 4996 N N . ALA B 1 276 ? -6.391 7.641 20.453 1 97.62 276 ALA B N 1
ATOM 4997 C CA . ALA B 1 276 ? -5.324 8.156 21.312 1 97.62 276 ALA B CA 1
ATOM 4998 C C . ALA B 1 276 ? -5.871 8.594 22.672 1 97.62 276 ALA B C 1
ATOM 5000 O O . ALA B 1 276 ? -5.113 9.008 23.547 1 97.62 276 ALA B O 1
ATOM 5001 N N . SER B 1 277 ? -7.223 8.562 22.859 1 96.69 277 SER B N 1
ATOM 5002 C CA . SER B 1 277 ? -7.902 9.016 24.062 1 96.69 277 SER B CA 1
ATOM 5003 C C . SER B 1 277 ? -7.656 10.5 24.312 1 96.69 277 SER B C 1
ATOM 5005 O O . SER B 1 277 ? -7.348 10.906 25.438 1 96.69 277 SER B O 1
ATOM 5007 N N . VAL B 1 278 ? -7.668 11.234 23.25 1 97.69 278 VAL B N 1
ATOM 5008 C CA . VAL B 1 278 ? -7.594 12.688 23.344 1 97.69 278 VAL B CA 1
ATOM 5009 C C . VAL B 1 278 ? -9 13.273 23.469 1 97.69 278 VAL B C 1
ATOM 5011 O O . VAL B 1 278 ? -9.883 12.953 22.656 1 97.69 278 VAL B O 1
ATOM 5014 N N . VAL B 1 279 ? -9.211 14.117 24.406 1 97.44 279 VAL B N 1
ATOM 5015 C CA . VAL B 1 279 ? -10.523 14.703 24.641 1 97.44 279 VAL B CA 1
ATOM 5016 C C . VAL B 1 279 ? -10.555 16.141 24.125 1 97.44 279 VAL B C 1
ATOM 5018 O O . VAL B 1 279 ? -11.469 16.531 23.406 1 97.44 279 VAL B O 1
ATOM 5021 N N . ASP B 1 280 ? -9.586 16.922 24.5 1 97.38 280 ASP B N 1
ATOM 5022 C CA . ASP B 1 280 ? -9.445 18.297 24.062 1 97.38 280 ASP B CA 1
ATOM 5023 C C . ASP B 1 280 ? -8.125 18.516 23.312 1 97.38 280 ASP B C 1
ATOM 5025 O O . ASP B 1 280 ? -7.113 18.859 23.922 1 97.38 280 ASP B O 1
ATOM 5029 N N . PRO B 1 281 ? -8.219 18.422 22.016 1 97.88 281 PRO B N 1
ATOM 5030 C CA . PRO B 1 281 ? -6.973 18.484 21.234 1 97.88 281 PRO B CA 1
ATOM 5031 C C . PRO B 1 281 ? -6.223 19.797 21.438 1 97.88 281 PRO B C 1
ATOM 5033 O O . PRO B 1 281 ? -4.992 19.812 21.469 1 97.88 281 PRO B O 1
ATOM 5036 N N . ARG B 1 282 ? -6.832 20.922 21.641 1 96.06 282 ARG B N 1
ATOM 5037 C CA . ARG B 1 282 ? -6.18 22.219 21.797 1 96.06 282 ARG B CA 1
ATOM 5038 C C . ARG B 1 282 ? -5.289 22.234 23.047 1 96.06 282 ARG B C 1
ATOM 5040 O O . ARG B 1 282 ? -4.188 22.781 23.016 1 96.06 282 ARG B O 1
ATOM 5047 N N . THR B 1 283 ? -5.707 21.609 24.078 1 95.88 283 THR B N 1
ATOM 5048 C CA . THR B 1 283 ? -4.973 21.688 25.328 1 95.88 283 THR B CA 1
ATOM 5049 C C . THR B 1 283 ? -4.043 20.484 25.484 1 95.88 283 THR B C 1
ATOM 5051 O O . THR B 1 283 ? -3.088 20.531 26.266 1 95.88 283 THR B O 1
ATOM 5054 N N . GLU B 1 284 ? -4.297 19.406 24.766 1 97.12 284 GLU B N 1
ATOM 5055 C CA . GLU B 1 284 ? -3.545 18.172 25 1 97.12 284 GLU B CA 1
ATOM 5056 C C . GLU B 1 284 ? -2.426 18.016 23.969 1 97.12 284 GLU B C 1
ATOM 5058 O O . GLU B 1 284 ? -1.431 17.328 24.234 1 97.12 284 GLU B O 1
ATOM 5063 N N . ILE B 1 285 ? -2.516 18.594 22.812 1 98.31 285 ILE B N 1
ATOM 5064 C CA . ILE B 1 285 ? -1.541 18.438 21.75 1 98.31 285 ILE B CA 1
ATOM 5065 C C . ILE B 1 285 ? -0.471 19.531 21.859 1 98.31 285 ILE B C 1
ATOM 5067 O O . ILE B 1 285 ? -0.789 20.703 22 1 98.31 285 ILE B O 1
ATOM 5071 N N . ALA B 1 286 ? 0.754 19.109 21.797 1 98.56 286 ALA B N 1
ATOM 5072 C CA . ALA B 1 286 ? 1.882 20.031 21.953 1 98.56 286 ALA B CA 1
ATOM 5073 C C . ALA B 1 286 ? 2.117 20.828 20.672 1 98.56 286 ALA B C 1
ATOM 5075 O O . ALA B 1 286 ? 2.533 21.984 20.734 1 98.56 286 ALA B O 1
ATOM 5076 N N . MET B 1 287 ? 1.906 20.172 19.562 1 98.75 287 MET B N 1
ATOM 5077 C CA . MET B 1 287 ? 2.1 20.797 18.25 1 98.75 287 MET B CA 1
ATOM 5078 C C . MET B 1 287 ? 1.331 20.031 17.172 1 98.75 287 MET B C 1
ATOM 5080 O O . MET B 1 287 ? 0.968 18.875 17.375 1 98.75 287 MET B O 1
ATOM 5084 N N . ALA B 1 288 ? 1.101 20.734 16.109 1 98.88 288 ALA B N 1
ATOM 5085 C CA . ALA B 1 288 ? 0.463 20.078 14.969 1 98.88 288 ALA B CA 1
ATOM 5086 C C . ALA B 1 288 ? 1.14 20.469 13.656 1 98.88 288 ALA B C 1
ATOM 5088 O O . ALA B 1 288 ? 1.543 21.625 13.477 1 98.88 288 ALA B O 1
ATOM 5089 N N . GLU B 1 289 ? 1.381 19.516 12.828 1 98.81 289 GLU B N 1
ATOM 5090 C CA . GLU B 1 289 ? 1.649 19.734 11.406 1 98.81 289 GLU B CA 1
ATOM 5091 C C . GLU B 1 289 ? 0.405 19.469 10.562 1 98.81 289 GLU B C 1
ATOM 5093 O O . GLU B 1 289 ? -0.122 18.359 10.555 1 98.81 289 GLU B O 1
ATOM 5098 N N . VAL B 1 290 ? -0.086 20.484 9.898 1 98.75 290 VAL B N 1
ATOM 5099 C CA . VAL B 1 290 ? -1.323 20.312 9.141 1 98.75 290 VAL B CA 1
ATOM 5100 C C . VAL B 1 290 ? -1.068 20.594 7.664 1 98.75 290 VAL B C 1
ATOM 5102 O O . VAL B 1 290 ? -0.08 21.25 7.312 1 98.75 290 VAL B O 1
ATOM 5105 N N . HIS B 1 291 ? -1.919 20.047 6.852 1 98.06 291 HIS B N 1
ATOM 5106 C CA . HIS B 1 291 ? -1.79 20.125 5.402 1 98.06 291 HIS B CA 1
ATOM 5107 C C . HIS B 1 291 ? -2.117 21.516 4.887 1 98.06 291 HIS B C 1
ATOM 5109 O O . HIS B 1 291 ? -3.242 21.781 4.453 1 98.06 291 HIS B O 1
ATOM 5115 N N . ASP B 1 292 ? -1.134 22.328 4.758 1 96.69 292 ASP B N 1
ATOM 5116 C CA . ASP B 1 292 ? -1.333 23.719 4.355 1 96.69 292 ASP B CA 1
ATOM 5117 C C . ASP B 1 292 ? -0.892 23.938 2.91 1 96.69 292 ASP B C 1
ATOM 5119 O O . ASP B 1 292 ? -0.144 24.875 2.619 1 96.69 292 ASP B O 1
ATOM 5123 N N . CYS B 1 293 ? -1.429 23.109 2.039 1 93.06 293 CYS B N 1
ATOM 5124 C CA . CYS B 1 293 ? -1.123 23.328 0.628 1 93.06 293 CYS B CA 1
ATOM 5125 C C . CYS B 1 293 ? -1.564 24.719 0.179 1 93.06 293 CYS B C 1
ATOM 5127 O O . CYS B 1 293 ? -0.968 25.297 -0.73 1 93.06 293 CYS B O 1
ATOM 5129 N N . PHE B 1 294 ? -2.598 25.281 0.806 1 94.94 294 PHE B N 1
ATOM 5130 C CA . PHE B 1 294 ? -3.076 26.641 0.687 1 94.94 294 PHE B CA 1
ATOM 5131 C C . PHE B 1 294 ? -3.377 27.234 2.061 1 94.94 294 PHE B C 1
ATOM 5133 O O . PHE B 1 294 ? -3.777 26.516 2.977 1 94.94 294 PHE B O 1
ATOM 5140 N N . THR B 1 295 ? -3.203 28.531 2.16 1 97.06 295 THR B N 1
ATOM 5141 C CA . THR B 1 295 ? -3.434 29.188 3.441 1 97.06 295 THR B CA 1
ATOM 5142 C C . THR B 1 295 ? -4.871 28.984 3.906 1 97.06 295 THR B C 1
ATOM 5144 O O . THR B 1 295 ? -5.121 28.766 5.094 1 97.06 295 THR B O 1
ATOM 5147 N N . VAL B 1 296 ? -5.797 29.016 2.951 1 96.62 296 VAL B N 1
ATOM 5148 C CA . VAL B 1 296 ? -7.211 28.875 3.293 1 96.62 296 VAL B CA 1
ATOM 5149 C C . VAL B 1 296 ? -7.477 27.484 3.842 1 96.62 296 VAL B C 1
ATOM 5151 O O . VAL B 1 296 ? -8.32 27.297 4.723 1 96.62 296 VAL B O 1
ATOM 5154 N N . THR B 1 297 ? -6.754 26.5 3.328 1 97.19 297 THR B N 1
ATOM 5155 C CA . THR B 1 297 ? -6.895 25.141 3.84 1 97.19 297 THR B CA 1
ATOM 5156 C C . THR B 1 297 ? -6.473 25.062 5.305 1 97.19 297 THR B C 1
ATOM 5158 O O . THR B 1 297 ? -7.145 24.422 6.117 1 97.19 297 THR B O 1
ATOM 5161 N N . GLU B 1 298 ? -5.344 25.672 5.652 1 98.38 298 GLU B N 1
ATOM 5162 C CA . GLU B 1 298 ? -4.914 25.703 7.047 1 98.38 298 GLU B CA 1
ATOM 5163 C C . GLU B 1 298 ? -5.992 26.312 7.938 1 98.38 298 GLU B C 1
ATOM 5165 O O . GLU B 1 298 ? -6.266 25.797 9.031 1 98.38 298 GLU B O 1
ATOM 5170 N N . LEU B 1 299 ? -6.566 27.391 7.449 1 98.44 299 LEU B N 1
ATOM 5171 C CA . LEU B 1 299 ? -7.605 28.062 8.219 1 98.44 299 LEU B CA 1
ATOM 5172 C C . LEU B 1 299 ? -8.742 27.094 8.547 1 98.44 299 LEU B C 1
ATOM 5174 O O . LEU B 1 299 ? -9.117 26.953 9.719 1 98.44 299 LEU B O 1
ATOM 5178 N N . VAL B 1 300 ? -9.266 26.422 7.562 1 98.19 300 VAL B N 1
ATOM 5179 C CA . VAL B 1 300 ? -10.406 25.531 7.711 1 98.19 300 VAL B CA 1
ATOM 5180 C C . VAL B 1 300 ? -10.031 24.344 8.594 1 98.19 300 VAL B C 1
ATOM 5182 O O . VAL B 1 300 ? -10.836 23.875 9.406 1 98.19 300 VAL B O 1
ATOM 5185 N N . LEU B 1 301 ? -8.844 23.891 8.477 1 98.62 301 LEU B N 1
ATOM 5186 C CA . LEU B 1 301 ? -8.375 22.719 9.211 1 98.62 301 LEU B CA 1
ATOM 5187 C C . LEU B 1 301 ? -8.32 23 10.711 1 98.62 301 LEU B C 1
ATOM 5189 O O . LEU B 1 301 ? -8.461 22.078 11.523 1 98.62 301 LEU B O 1
ATOM 5193 N N . MET B 1 302 ? -8.086 24.297 11.133 1 98.75 302 MET B N 1
ATOM 5194 C CA . MET B 1 302 ? -8.055 24.609 12.562 1 98.75 302 MET B CA 1
ATOM 5195 C C . MET B 1 302 ? -9.383 24.234 13.227 1 98.75 302 MET B C 1
ATOM 5197 O O . MET B 1 302 ? -9.414 23.844 14.391 1 98.75 302 MET B O 1
ATOM 5201 N N . GLU B 1 303 ? -10.406 24.391 12.469 1 98.69 303 GLU B N 1
ATOM 5202 C CA . GLU B 1 303 ? -11.742 24.078 12.969 1 98.69 303 GLU B CA 1
ATOM 5203 C C . GLU B 1 303 ? -12.07 22.594 12.781 1 98.69 303 GLU B C 1
ATOM 5205 O O . GLU B 1 303 ? -12.578 21.953 13.695 1 98.69 303 GLU B O 1
ATOM 5210 N N . ASP B 1 304 ? -11.734 22.047 11.609 1 98.69 304 ASP B N 1
ATOM 5211 C CA . ASP B 1 304 ? -12.055 20.656 11.289 1 98.69 304 ASP B CA 1
ATOM 5212 C C . ASP B 1 304 ? -11.305 19.688 12.203 1 98.69 304 ASP B C 1
ATOM 5214 O O . ASP B 1 304 ? -11.805 18.609 12.523 1 98.69 304 ASP B O 1
ATOM 5218 N N . LEU B 1 305 ? -10.117 20.047 12.672 1 98.88 305 LEU B N 1
ATOM 5219 C CA . LEU B 1 305 ? -9.312 19.219 13.555 1 98.88 305 LEU B CA 1
ATOM 5220 C C . LEU B 1 305 ? -9.688 19.438 15.016 1 98.88 305 LEU B C 1
ATOM 5222 O O . LEU B 1 305 ? -9.141 18.781 15.906 1 98.88 305 LEU B O 1
ATOM 5226 N N . GLY B 1 306 ? -10.555 20.359 15.25 1 98.69 306 GLY B N 1
ATOM 5227 C CA . GLY B 1 306 ? -11.094 20.562 16.594 1 98.69 306 GLY B CA 1
ATOM 5228 C C . GLY B 1 306 ? -10.219 21.438 17.469 1 98.69 306 GLY B C 1
ATOM 5229 O O . GLY B 1 306 ? -10.336 21.422 18.688 1 98.69 306 GLY B O 1
ATOM 5230 N N . PHE B 1 307 ? -9.344 22.234 16.875 1 98.69 307 PHE B N 1
ATOM 5231 C CA . PHE B 1 307 ? -8.461 23.094 17.672 1 98.69 307 PHE B CA 1
ATOM 5232 C C . PHE B 1 307 ? -9.219 24.312 18.203 1 98.69 307 PHE B C 1
ATOM 5234 O O . PHE B 1 307 ? -8.852 24.875 19.234 1 98.69 307 PHE B O 1
ATOM 5241 N N . VAL B 1 308 ? -10.188 24.766 17.484 1 98.5 308 VAL B N 1
ATOM 5242 C CA . VAL B 1 308 ? -11.055 25.875 17.859 1 98.5 308 VAL B CA 1
ATOM 5243 C C . VAL B 1 308 ? -12.484 25.594 17.391 1 98.5 308 VAL B C 1
ATOM 5245 O O . VAL B 1 308 ? -12.711 24.703 16.578 1 98.5 308 VAL B O 1
ATOM 5248 N N . ASP B 1 309 ? -13.43 26.375 17.875 1 98.06 309 ASP B N 1
ATOM 5249 C CA . ASP B 1 309 ? -14.82 26.234 17.484 1 98.06 309 ASP B CA 1
ATOM 5250 C C . ASP B 1 309 ? -15.023 26.703 16.047 1 98.06 309 ASP B C 1
ATOM 5252 O O . ASP B 1 309 ? -14.328 27.594 15.57 1 98.06 309 ASP B O 1
ATOM 5256 N N . ARG B 1 310 ? -15.984 26.094 15.398 1 97.5 310 ARG B N 1
ATOM 5257 C CA . ARG B 1 310 ? -16.328 26.469 14.031 1 97.5 310 ARG B CA 1
ATOM 5258 C C . ARG B 1 310 ? -16.625 27.969 13.938 1 97.5 310 ARG B C 1
ATOM 5260 O O . ARG B 1 310 ? -17.312 28.516 14.805 1 97.5 310 ARG B O 1
ATOM 5267 N N . GLY B 1 311 ? -16.031 28.531 12.977 1 97.56 311 GLY B N 1
ATOM 5268 C CA . GLY B 1 311 ? -16.281 29.938 12.711 1 97.56 311 GLY B CA 1
ATOM 5269 C C . GLY B 1 311 ? -15.383 30.859 13.508 1 97.56 311 GLY B C 1
ATOM 5270 O O . GLY B 1 311 ? -15.492 32.094 13.398 1 97.56 311 GLY B O 1
ATOM 5271 N N . THR B 1 312 ? -14.453 30.312 14.234 1 98.12 312 THR B N 1
ATOM 5272 C CA . THR B 1 312 ? -13.664 31.188 15.094 1 98.12 312 THR B CA 1
ATOM 5273 C C . THR B 1 312 ? -12.18 31.078 14.758 1 98.12 312 THR B C 1
ATOM 5275 O O . THR B 1 312 ? -11.352 31.766 15.344 1 98.12 312 THR B O 1
ATOM 5278 N N . ALA B 1 313 ? -11.797 30.297 13.82 1 98.38 313 ALA B N 1
ATOM 5279 C CA . ALA B 1 313 ? -10.391 30.062 13.484 1 98.38 313 ALA B CA 1
ATOM 5280 C C . ALA B 1 313 ? -9.695 31.359 13.109 1 98.38 313 ALA B C 1
ATOM 5282 O O . ALA B 1 313 ? -8.523 31.562 13.43 1 98.38 313 ALA B O 1
ATOM 5283 N N . TRP B 1 314 ? -10.414 32.219 12.359 1 98.06 314 TRP B N 1
ATOM 5284 C CA . TRP B 1 314 ? -9.805 33.469 11.906 1 98.06 314 TRP B CA 1
ATOM 5285 C C . TRP B 1 314 ? -9.398 34.344 13.094 1 98.06 314 TRP B C 1
ATOM 5287 O O . TRP B 1 314 ? -8.352 34.969 13.062 1 98.06 314 TRP B O 1
ATOM 5297 N N . LYS B 1 315 ? -10.133 34.312 14.188 1 98.25 315 LYS B N 1
ATOM 5298 C CA . LYS B 1 315 ? -9.781 35.062 15.398 1 98.25 315 LYS B CA 1
ATOM 5299 C C . LYS B 1 315 ? -8.555 34.469 16.078 1 98.25 315 LYS B C 1
ATOM 5301 O O . LYS B 1 315 ? -7.688 35.188 16.562 1 98.25 315 LYS B O 1
ATOM 5306 N N . ALA B 1 316 ? -8.523 33.156 16.156 1 98.44 316 ALA B N 1
ATOM 5307 C CA . ALA B 1 316 ? -7.402 32.469 16.781 1 98.44 316 ALA B CA 1
ATOM 5308 C C . ALA B 1 316 ? -6.105 32.688 16.016 1 98.44 316 ALA B C 1
ATOM 5310 O O . ALA B 1 316 ? -5.043 32.875 16.625 1 98.44 316 ALA B O 1
ATOM 5311 N N . VAL B 1 317 ? -6.191 32.688 14.703 1 98.38 317 VAL B N 1
ATOM 5312 C CA . VAL B 1 317 ? -5.031 32.969 13.867 1 98.38 317 VAL B CA 1
ATOM 5313 C C . VAL B 1 317 ? -4.512 34.375 14.164 1 98.38 317 VAL B C 1
ATOM 5315 O O . VAL B 1 317 ? -3.311 34.562 14.367 1 98.38 317 VAL B O 1
ATOM 5318 N N . LEU B 1 318 ? -5.383 35.375 14.211 1 97.69 318 LEU B N 1
ATOM 5319 C CA . LEU B 1 318 ? -5.004 36.75 14.406 1 97.69 318 LEU B CA 1
ATOM 5320 C C . LEU B 1 318 ? -4.449 36.969 15.812 1 97.69 318 LEU B C 1
ATOM 5322 O O . LEU B 1 318 ? -3.594 37.844 16.016 1 97.69 318 LEU B O 1
ATOM 5326 N N . SER B 1 319 ? -4.898 36.156 16.719 1 97.94 319 SER B N 1
ATOM 5327 C CA . SER B 1 319 ? -4.453 36.312 18.094 1 97.94 319 SER B CA 1
ATOM 5328 C C . SER B 1 319 ? -3.123 35.594 18.328 1 97.94 319 SER B C 1
ATOM 5330 O O . SER B 1 319 ? -2.543 35.688 19.406 1 97.94 319 SER B O 1
ATOM 5332 N N . GLY B 1 320 ? -2.627 34.812 17.359 1 98 320 GLY B N 1
ATOM 5333 C CA . GLY B 1 320 ? -1.338 34.156 17.469 1 98 320 GLY B CA 1
ATOM 5334 C C . GLY B 1 320 ? -1.415 32.812 18.156 1 98 320 GLY B C 1
ATOM 5335 O O . GLY B 1 320 ? -0.396 32.281 18.609 1 98 320 GLY B O 1
ATOM 5336 N N . THR B 1 321 ? -2.588 32.25 18.297 1 98.12 321 THR B N 1
ATOM 5337 C CA . THR B 1 321 ? -2.816 30.984 18.969 1 98.12 321 THR B CA 1
ATOM 5338 C C . THR B 1 321 ? -1.944 29.891 18.359 1 98.12 321 THR B C 1
ATOM 5340 O O . THR B 1 321 ? -1.481 28.984 19.062 1 98.12 321 THR B O 1
ATOM 5343 N N . PHE B 1 322 ? -1.687 29.984 17.047 1 98.56 322 PHE B N 1
ATOM 5344 C CA . PHE B 1 322 ? -1.057 28.891 16.328 1 98.56 322 PHE B CA 1
ATOM 5345 C C . PHE B 1 322 ? 0.38 29.234 15.953 1 98.56 322 PHE B C 1
ATOM 5347 O O . PHE B 1 322 ? 1.025 28.5 15.203 1 98.56 322 PHE B O 1
ATOM 5354 N N . ASP B 1 323 ? 0.931 30.406 16.453 1 97.94 323 ASP B N 1
ATOM 5355 C CA . ASP B 1 323 ? 2.32 30.797 16.234 1 97.94 323 ASP B CA 1
ATOM 5356 C C . ASP B 1 323 ? 3.277 29.859 16.969 1 97.94 323 ASP B C 1
ATOM 5358 O O . ASP B 1 323 ? 2.854 29.047 17.797 1 97.94 323 ASP B O 1
ATOM 5362 N N . LEU B 1 324 ? 4.52 29.922 16.641 1 97.25 324 LEU B N 1
ATOM 5363 C CA . LEU B 1 324 ? 5.543 29.078 17.25 1 97.25 324 LEU B CA 1
ATOM 5364 C C . LEU B 1 324 ? 5.5 29.156 18.766 1 97.25 324 LEU B C 1
ATOM 5366 O O . LEU B 1 324 ? 5.676 28.156 19.453 1 97.25 324 LEU B O 1
ATOM 5370 N N . ASP B 1 325 ? 5.27 30.344 19.281 1 95.38 325 ASP B N 1
ATOM 5371 C CA . ASP B 1 325 ? 5.246 30.578 20.719 1 95.38 325 ASP B CA 1
ATOM 5372 C C . ASP B 1 325 ? 3.812 30.641 21.25 1 95.38 325 ASP B C 1
ATOM 5374 O O . ASP B 1 325 ? 3.572 31.125 22.359 1 95.38 325 ASP B O 1
ATOM 5378 N N . GLY B 1 326 ? 2.822 30.188 20.438 1 96.62 326 GLY B N 1
ATOM 5379 C CA . GLY B 1 326 ? 1.422 30.234 20.828 1 96.62 326 GLY B CA 1
ATOM 5380 C C . GLY B 1 326 ? 0.998 29.016 21.656 1 96.62 326 GLY B C 1
ATOM 5381 O O . GLY B 1 326 ? 1.838 28.219 22.062 1 96.62 326 GLY B O 1
ATOM 5382 N N . GLU B 1 327 ? -0.306 28.875 21.906 1 96.88 327 GLU B N 1
ATOM 5383 C CA . GLU B 1 327 ? -0.905 27.828 22.703 1 96.88 327 GLU B CA 1
ATOM 5384 C C . GLU B 1 327 ? -0.768 26.469 22.016 1 96.88 327 GLU B C 1
ATOM 5386 O O . GLU B 1 327 ? -0.596 25.438 22.688 1 96.88 327 GLU B O 1
ATOM 5391 N N . LEU B 1 328 ? -0.876 26.469 20.734 1 98.31 328 LEU B N 1
ATOM 5392 C CA . LEU B 1 328 ? -0.757 25.281 19.891 1 98.31 328 LEU B CA 1
ATOM 5393 C C . LEU B 1 328 ? -0.007 25.578 18.609 1 98.31 328 LEU B C 1
ATOM 5395 O O . LEU B 1 328 ? -0.624 25.875 17.578 1 98.31 328 LEU B O 1
ATOM 5399 N N . PRO B 1 329 ? 1.318 25.484 18.672 1 98.56 329 PRO B N 1
ATOM 5400 C CA . PRO B 1 329 ? 2.086 25.766 17.453 1 98.56 329 PRO B CA 1
ATOM 5401 C C . PRO B 1 329 ? 1.669 24.875 16.281 1 98.56 329 PRO B C 1
ATOM 5403 O O . PRO B 1 329 ? 1.58 23.641 16.422 1 98.56 329 PRO B O 1
ATOM 5406 N N . VAL B 1 330 ? 1.377 25.484 15.156 1 98.69 330 VAL B N 1
ATOM 5407 C CA . VAL B 1 330 ? 1.007 24.781 13.93 1 98.69 330 VAL B CA 1
ATOM 5408 C C . VAL B 1 330 ? 2.053 25.047 12.852 1 98.69 330 VAL B C 1
ATOM 5410 O O . VAL B 1 330 ? 2.369 26.203 12.555 1 98.69 330 VAL B O 1
ATOM 5413 N N . ASN B 1 331 ? 2.561 23.969 12.281 1 98.44 331 ASN B N 1
ATOM 5414 C CA . ASN B 1 331 ? 3.562 24 11.219 1 98.44 331 ASN B CA 1
ATOM 5415 C C . ASN B 1 331 ? 4.805 24.781 11.648 1 98.44 331 ASN B C 1
ATOM 5417 O O . ASN B 1 331 ? 5.25 25.688 10.945 1 98.44 331 ASN B O 1
ATOM 5421 N N . PRO B 1 332 ? 5.391 24.328 12.758 1 98.06 332 PRO B N 1
ATOM 5422 C CA . PRO B 1 332 ? 6.578 25.031 13.25 1 98.06 332 PRO B CA 1
ATOM 5423 C C . PRO B 1 332 ? 7.766 24.906 12.297 1 98.06 332 PRO B C 1
ATOM 5425 O O . PRO B 1 332 ? 8.742 25.656 12.43 1 98.06 332 PRO B O 1
ATOM 5428 N N . ASP B 1 333 ? 7.719 23.984 11.375 1 97.62 333 ASP B N 1
ATOM 5429 C CA . ASP B 1 333 ? 8.836 23.781 10.461 1 97.62 333 ASP B CA 1
ATOM 5430 C C . ASP B 1 333 ? 8.633 24.578 9.164 1 97.62 333 ASP B C 1
ATOM 5432 O O . ASP B 1 333 ? 9.461 24.516 8.258 1 97.62 333 ASP B O 1
ATOM 5436 N N . GLY B 1 334 ? 7.562 25.203 9.008 1 97.25 334 GLY B N 1
ATOM 5437 C CA . GLY B 1 334 ? 7.246 25.969 7.812 1 97.25 334 GLY B CA 1
ATOM 5438 C C . GLY B 1 334 ? 6.129 25.359 6.988 1 97.25 334 GLY B C 1
ATOM 5439 O O . GLY B 1 334 ? 5.645 25.969 6.035 1 97.25 334 GLY B O 1
ATOM 5440 N N . GLY B 1 335 ? 5.738 24.125 7.344 1 97.25 335 GLY B N 1
ATOM 5441 C CA . GLY B 1 335 ? 4.621 23.469 6.688 1 97.25 335 GLY B CA 1
ATOM 5442 C C . GLY B 1 335 ? 4.891 23.156 5.227 1 97.25 335 GLY B C 1
ATOM 5443 O O . GLY B 1 335 ? 6.035 23.203 4.773 1 97.25 335 GLY B O 1
ATOM 5444 N N . LEU B 1 336 ? 3.842 22.734 4.531 1 96.19 336 LEU B N 1
ATOM 5445 C CA . LEU B 1 336 ? 3.961 22.453 3.105 1 96.19 336 LEU B CA 1
ATOM 5446 C C . LEU B 1 336 ? 4.336 23.703 2.328 1 96.19 336 LEU B C 1
ATOM 5448 O O . LEU B 1 336 ? 5.086 23.625 1.352 1 96.19 336 LEU B O 1
ATOM 5452 N N . LYS B 1 337 ? 3.834 24.781 2.779 1 93.56 337 LYS B N 1
ATOM 5453 C CA . LYS B 1 337 ? 3.959 26.047 2.074 1 93.56 337 LYS B CA 1
ATOM 5454 C C . LYS B 1 337 ? 5.418 26.484 1.979 1 93.56 337 LYS B C 1
ATOM 5456 O O . LYS B 1 337 ? 5.898 26.828 0.899 1 93.56 337 LYS B O 1
ATOM 5461 N N . ALA B 1 338 ? 6.098 26.484 3.104 1 94.94 338 ALA B N 1
ATOM 5462 C CA . ALA B 1 338 ? 7.449 27.047 3.119 1 94.94 338 ALA B CA 1
ATOM 5463 C C . ALA B 1 338 ? 8.5 25.938 3.121 1 94.94 338 ALA B C 1
ATOM 5465 O O . ALA B 1 338 ? 9.547 26.062 2.488 1 94.94 338 ALA B O 1
ATOM 5466 N N . PHE B 1 339 ? 8.281 24.859 3.904 1 96.31 339 PHE B N 1
ATOM 5467 C CA . PHE B 1 339 ? 9.219 23.734 3.926 1 96.31 339 PHE B CA 1
ATOM 5468 C C . PHE B 1 339 ? 9.25 23.031 2.576 1 96.31 339 PHE B C 1
ATOM 5470 O O . PHE B 1 339 ? 10.32 22.719 2.061 1 96.31 339 PHE B O 1
ATOM 5477 N N . GLY B 1 340 ? 8.078 22.781 2.074 1 94.38 340 GLY B N 1
ATOM 5478 C CA . GLY B 1 340 ? 7.938 22.094 0.807 1 94.38 340 GLY B CA 1
ATOM 5479 C C . GLY B 1 340 ? 6.973 20.922 0.871 1 94.38 340 GLY B C 1
ATOM 5480 O O . GLY B 1 340 ? 6.684 20.406 1.953 1 94.38 340 GLY B O 1
ATOM 5481 N N . HIS B 1 341 ? 6.551 20.578 -0.41 1 93.81 341 HIS B N 1
ATOM 5482 C CA . HIS B 1 341 ? 5.512 19.562 -0.425 1 93.81 341 HIS B CA 1
ATOM 5483 C C . HIS B 1 341 ? 5.777 18.516 -1.509 1 93.81 341 HIS B C 1
ATOM 5485 O O . HIS B 1 341 ? 4.969 18.344 -2.426 1 93.81 341 HIS B O 1
ATOM 5491 N N . PRO B 1 342 ? 6.883 17.797 -1.384 1 94.75 342 PRO B N 1
ATOM 5492 C CA . PRO B 1 342 ? 6.93 16.578 -2.182 1 94.75 342 PRO B CA 1
ATOM 5493 C C . PRO B 1 342 ? 5.906 15.531 -1.727 1 94.75 342 PRO B C 1
ATOM 5495 O O . PRO B 1 342 ? 6.043 14.961 -0.642 1 94.75 342 PRO B O 1
ATOM 5498 N N . VAL B 1 343 ? 4.961 15.219 -2.578 1 92.81 343 VAL B N 1
ATOM 5499 C CA . VAL B 1 343 ? 3.725 14.516 -2.242 1 92.81 343 VAL B CA 1
ATOM 5500 C C . VAL B 1 343 ? 4.047 13.234 -1.483 1 92.81 343 VAL B C 1
ATOM 5502 O O . VAL B 1 343 ? 3.498 12.984 -0.408 1 92.81 343 VAL B O 1
ATOM 5505 N N . GLY B 1 344 ? 4.961 12.438 -1.958 1 95.69 344 GLY B N 1
ATOM 5506 C CA . GLY B 1 344 ? 5.277 11.156 -1.351 1 95.69 344 GLY B CA 1
ATOM 5507 C C . GLY B 1 344 ? 6.051 11.289 -0.05 1 95.69 344 GLY B C 1
ATOM 5508 O O . GLY B 1 344 ? 6.086 10.352 0.753 1 95.69 344 GLY B O 1
ATOM 5509 N N . ALA B 1 345 ? 6.621 12.43 0.248 1 97.56 345 ALA B N 1
ATOM 5510 C CA . ALA B 1 345 ? 7.547 12.57 1.37 1 97.56 345 ALA B CA 1
ATOM 5511 C C . ALA B 1 345 ? 6.93 13.398 2.488 1 97.56 345 ALA B C 1
ATOM 5513 O O . ALA B 1 345 ? 7.359 13.328 3.641 1 97.56 345 ALA B O 1
ATOM 5514 N N . SER B 1 346 ? 5.93 14.156 2.172 1 97.5 346 SER B N 1
ATOM 5515 C CA . SER B 1 346 ? 5.441 15.219 3.045 1 97.5 346 SER B CA 1
ATOM 5516 C C . SER B 1 346 ? 4.945 14.656 4.375 1 97.5 346 SER B C 1
ATOM 5518 O O . SER B 1 346 ? 5.23 15.219 5.434 1 97.5 346 SER B O 1
ATOM 5520 N N . GLY B 1 347 ? 4.168 13.57 4.266 1 98.25 347 GLY B N 1
ATOM 5521 C CA . GLY B 1 347 ? 3.627 13 5.488 1 98.25 347 GLY B CA 1
ATOM 5522 C C . GLY B 1 347 ? 4.699 12.594 6.48 1 98.25 347 GLY B C 1
ATOM 5523 O O . GLY B 1 347 ? 4.578 12.867 7.68 1 98.25 347 GLY B O 1
ATOM 5524 N N . LEU B 1 348 ? 5.727 11.984 6.047 1 98.81 348 LEU B N 1
ATOM 5525 C CA . LEU B 1 348 ? 6.82 11.555 6.914 1 98.81 348 LEU B CA 1
ATOM 5526 C C . LEU B 1 348 ? 7.645 12.75 7.379 1 98.81 348 LEU B C 1
ATOM 5528 O O . LEU B 1 348 ? 8.133 12.766 8.508 1 98.81 348 LEU B O 1
ATOM 5532 N N . ARG B 1 349 ? 7.848 13.727 6.48 1 98.56 349 ARG B N 1
ATOM 5533 C CA . ARG B 1 349 ? 8.523 14.953 6.883 1 98.56 349 ARG B CA 1
ATOM 5534 C C . ARG B 1 349 ? 7.797 15.633 8.039 1 98.56 349 ARG B C 1
ATOM 5536 O O . ARG B 1 349 ? 8.422 16.125 8.977 1 98.56 349 ARG B O 1
ATOM 5543 N N . MET B 1 350 ? 6.461 15.688 7.984 1 98.62 350 MET B N 1
ATOM 5544 C CA . MET B 1 350 ? 5.664 16.281 9.062 1 98.62 350 MET B CA 1
ATOM 5545 C C . MET B 1 350 ? 5.902 15.539 10.375 1 98.62 350 MET B C 1
ATOM 5547 O O . MET B 1 350 ? 6.047 16.172 11.43 1 98.62 350 MET B O 1
ATOM 5551 N N . LEU B 1 351 ? 5.996 14.25 10.289 1 98.81 351 LEU B N 1
ATOM 5552 C CA . LEU B 1 351 ? 6.297 13.445 11.469 1 98.81 351 LEU B CA 1
ATOM 5553 C C . LEU B 1 351 ? 7.711 13.719 11.969 1 98.81 351 LEU B C 1
ATOM 5555 O O . LEU B 1 351 ? 7.973 13.664 13.172 1 98.81 351 LEU B O 1
ATOM 5559 N N . PHE B 1 352 ? 8.609 13.969 11.055 1 98.88 352 PHE B N 1
ATOM 5560 C CA . PHE B 1 352 ? 9.984 14.297 11.391 1 98.88 352 PHE B CA 1
ATOM 5561 C C . PHE B 1 352 ? 10.047 15.531 12.289 1 98.88 352 PHE B C 1
ATOM 5563 O O . PHE B 1 352 ? 10.852 15.586 13.219 1 98.88 352 PHE B O 1
ATOM 5570 N N . GLU B 1 353 ? 9.211 16.5 11.977 1 98.62 353 GLU B N 1
ATOM 5571 C CA . GLU B 1 353 ? 9.156 17.672 12.852 1 98.62 353 GLU B CA 1
ATOM 5572 C C . GLU B 1 353 ? 8.68 17.281 14.25 1 98.62 353 GLU B C 1
ATOM 5574 O O . GLU B 1 353 ? 9.219 17.766 15.25 1 98.62 353 GLU B O 1
ATOM 5579 N N . CYS B 1 354 ? 7.652 16.469 14.328 1 98.69 354 CYS B N 1
ATOM 5580 C CA . CYS B 1 354 ? 7.23 15.961 15.633 1 98.69 354 CYS B CA 1
ATOM 5581 C C . CYS B 1 354 ? 8.383 15.258 16.344 1 98.69 354 CYS B C 1
ATOM 5583 O O . CYS B 1 354 ? 8.57 15.438 17.547 1 98.69 354 CYS B O 1
ATOM 5585 N N . TRP B 1 355 ? 9.117 14.453 15.602 1 98.62 355 TRP B N 1
ATOM 5586 C CA . TRP B 1 355 ? 10.266 13.711 16.109 1 98.62 355 TRP B CA 1
ATOM 5587 C C . TRP B 1 355 ? 11.281 14.656 16.75 1 98.62 355 TRP B C 1
ATOM 5589 O O . TRP B 1 355 ? 11.719 14.438 17.875 1 98.62 355 TRP B O 1
ATOM 5599 N N . LEU B 1 356 ? 11.617 15.734 16.062 1 97.94 356 LEU B N 1
ATOM 5600 C CA . LEU B 1 356 ? 12.602 16.688 16.562 1 97.94 356 LEU B CA 1
ATOM 5601 C C . LEU B 1 356 ? 12.07 17.438 17.766 1 97.94 356 LEU B C 1
ATOM 5603 O O . LEU B 1 356 ? 12.75 17.547 18.797 1 97.94 356 LEU B O 1
ATOM 5607 N N . GLN B 1 357 ? 10.859 17.953 17.672 1 98.12 357 GLN B N 1
ATOM 5608 C CA . GLN B 1 357 ? 10.305 18.828 18.703 1 98.12 357 GLN B CA 1
ATOM 5609 C C . GLN B 1 357 ? 10.023 18.078 19.984 1 98.12 357 GLN B C 1
ATOM 5611 O O . GLN B 1 357 ? 10.414 18.516 21.078 1 98.12 357 GLN B O 1
ATOM 5616 N N . LEU B 1 358 ? 9.375 16.906 19.891 1 98.06 358 LEU B N 1
ATOM 5617 C CA . LEU B 1 358 ? 8.938 16.188 21.078 1 98.06 358 LEU B CA 1
ATOM 5618 C C . LEU B 1 358 ? 10.125 15.578 21.812 1 98.06 358 LEU B C 1
ATOM 5620 O O . LEU B 1 358 ? 10.039 15.312 23.016 1 98.06 358 LEU B O 1
ATOM 5624 N N . ARG B 1 359 ? 11.203 15.422 21.125 1 96.75 359 ARG B N 1
ATOM 5625 C CA . ARG B 1 359 ? 12.414 14.867 21.734 1 96.75 359 ARG B CA 1
ATOM 5626 C C . ARG B 1 359 ? 13.344 15.977 22.203 1 96.75 359 ARG B C 1
ATOM 5628 O O . ARG B 1 359 ? 14.43 15.711 22.719 1 96.75 359 ARG B O 1
ATOM 5635 N N . GLY B 1 360 ? 12.977 17.188 21.922 1 94.81 360 GLY B N 1
ATOM 5636 C CA . GLY B 1 360 ? 13.781 18.328 22.328 1 94.81 360 GLY B CA 1
ATOM 5637 C C . GLY B 1 360 ? 15.039 18.5 21.5 1 94.81 360 GLY B C 1
ATOM 5638 O O . GLY B 1 360 ? 16.062 19 21.984 1 94.81 360 GLY B O 1
ATOM 5639 N N . GLU B 1 361 ? 14.938 18.047 20.266 1 95.25 361 GLU B N 1
ATOM 5640 C CA . GLU B 1 361 ? 16.125 18.047 19.422 1 95.25 361 GLU B CA 1
ATOM 5641 C C . GLU B 1 361 ? 16.016 19.109 18.328 1 95.25 361 GLU B C 1
ATOM 5643 O O . GLU B 1 361 ? 16.938 19.266 17.516 1 95.25 361 GLU B O 1
ATOM 5648 N N . ALA B 1 362 ? 14.883 19.828 18.281 1 95.25 362 ALA B N 1
ATOM 5649 C CA . ALA B 1 362 ? 14.781 20.938 17.328 1 95.25 362 ALA B CA 1
ATOM 5650 C C . ALA B 1 362 ? 15.758 22.062 17.688 1 95.25 362 ALA B C 1
ATOM 5652 O O . ALA B 1 362 ? 16.109 22.234 18.859 1 95.25 362 ALA B O 1
ATOM 5653 N N . PRO B 1 363 ? 16.25 22.75 16.688 1 93.06 363 PRO B N 1
ATOM 5654 C CA . PRO B 1 363 ? 17.094 23.906 17 1 93.06 363 PRO B CA 1
ATOM 5655 C C . PRO B 1 363 ? 16.453 24.859 18 1 93.06 363 PRO B C 1
ATOM 5657 O O . PRO B 1 363 ? 15.227 25.062 17.969 1 93.06 363 PRO B O 1
ATOM 5660 N N . GLU B 1 364 ? 17.266 25.5 18.781 1 92.06 364 GLU B N 1
ATOM 5661 C CA . GLU B 1 364 ? 16.797 26.312 19.906 1 92.06 364 GLU B CA 1
ATOM 5662 C C . GLU B 1 364 ? 15.82 27.391 19.438 1 92.06 364 GLU B C 1
ATOM 5664 O O . GLU B 1 364 ? 14.797 27.625 20.094 1 92.06 364 GLU B O 1
ATOM 5669 N N . ASP B 1 365 ? 16.109 28.031 18.391 1 91.38 365 ASP B N 1
ATOM 5670 C CA . ASP B 1 365 ? 15.328 29.172 17.938 1 91.38 365 ASP B CA 1
ATOM 5671 C C . ASP B 1 365 ? 14 28.719 17.344 1 91.38 365 ASP B C 1
ATOM 5673 O O . ASP B 1 365 ? 13.125 29.531 17.062 1 91.38 365 ASP B O 1
ATOM 5677 N N . ARG B 1 366 ? 13.797 27.391 17.234 1 94 366 ARG B N 1
ATOM 5678 C CA . ARG B 1 366 ? 12.562 26.875 16.656 1 94 366 ARG B CA 1
ATOM 5679 C C . ARG B 1 366 ? 11.82 25.969 17.641 1 94 366 ARG B C 1
ATOM 5681 O O . ARG B 1 366 ? 10.812 25.359 17.297 1 94 366 ARG B O 1
ATOM 5688 N N . ARG B 1 367 ? 12.273 25.891 18.812 1 95.25 367 ARG B N 1
ATOM 5689 C CA . ARG B 1 367 ? 11.68 24.969 19.766 1 95.25 367 ARG B CA 1
ATOM 5690 C C . ARG B 1 367 ? 10.336 25.484 20.266 1 95.25 367 ARG B C 1
ATOM 5692 O O . ARG B 1 367 ? 10.164 26.672 20.5 1 95.25 367 ARG B O 1
ATOM 5699 N N . ILE B 1 368 ? 9.438 24.594 20.375 1 96.38 368 ILE B N 1
ATOM 5700 C CA . ILE B 1 368 ? 8.109 24.938 20.859 1 96.38 368 ILE B CA 1
ATOM 5701 C C . ILE B 1 368 ? 8.102 24.984 22.391 1 96.38 368 ILE B C 1
ATOM 5703 O O . ILE B 1 368 ? 8.812 24.219 23.047 1 96.38 368 ILE B O 1
ATOM 5707 N N . GLY B 1 369 ? 7.316 25.891 22.969 1 94.75 369 GLY B N 1
ATOM 5708 C CA . GLY B 1 369 ? 7.27 26.078 24.406 1 94.75 369 GLY B CA 1
ATOM 5709 C C . GLY B 1 369 ? 6.281 25.141 25.094 1 94.75 369 GLY B C 1
ATOM 5710 O O . GLY B 1 369 ? 6.352 24.938 26.297 1 94.75 369 GLY B O 1
ATOM 5711 N N . THR B 1 370 ? 5.469 24.469 24.359 1 94.12 370 THR B N 1
ATOM 5712 C CA . THR B 1 370 ? 4.367 23.688 24.906 1 94.12 370 THR B CA 1
ATOM 5713 C C . THR B 1 370 ? 4.887 22.422 25.594 1 94.12 370 THR B C 1
ATOM 5715 O O . THR B 1 370 ? 4.203 21.844 26.438 1 94.12 370 THR B O 1
ATOM 5718 N N . LEU B 1 371 ? 6.02 22.016 25.266 1 91.25 371 LEU B N 1
ATOM 5719 C CA . LEU B 1 371 ? 6.609 20.859 25.922 1 91.25 371 LEU B CA 1
ATOM 5720 C C . LEU B 1 371 ? 6.875 21.141 27.391 1 91.25 371 LEU B C 1
ATOM 5722 O O . LEU B 1 371 ? 6.734 20.25 28.234 1 91.25 371 LEU B O 1
ATOM 5726 N N . VAL B 1 372 ? 7.242 22.359 27.625 1 88 372 VAL B N 1
ATOM 5727 C CA . VAL B 1 372 ? 7.547 22.781 28.984 1 88 372 VAL B CA 1
ATOM 5728 C C . VAL B 1 372 ? 6.27 22.766 29.812 1 88 372 VAL B C 1
ATOM 5730 O O . VAL B 1 372 ? 6.316 22.547 31.031 1 88 372 VAL B O 1
ATOM 5733 N N . GLU B 1 373 ? 5.184 22.906 29.156 1 90.69 373 GLU B N 1
ATOM 5734 C CA . GLU B 1 373 ? 3.889 22.922 29.828 1 90.69 373 GLU B CA 1
ATOM 5735 C C . GLU B 1 373 ? 3.395 21.516 30.109 1 90.69 373 GLU B C 1
ATOM 5737 O O . GLU B 1 373 ? 2.357 21.328 30.734 1 90.69 373 GLU B O 1
ATOM 5742 N N . GLY B 1 374 ? 4.121 20.516 29.594 1 92.12 374 GLY B N 1
ATOM 5743 C CA . GLY B 1 374 ? 3.818 19.141 29.922 1 92.12 374 GLY B CA 1
ATOM 5744 C C . GLY B 1 374 ? 3.074 18.406 28.812 1 92.12 374 GLY B C 1
ATOM 5745 O O . GLY B 1 374 ? 2.725 17.234 28.969 1 92.12 374 GLY B O 1
ATOM 5746 N N . LYS B 1 375 ? 2.818 19.109 27.719 1 95.62 375 LYS B N 1
ATOM 5747 C CA . LYS B 1 375 ? 2.172 18.422 26.609 1 95.62 375 LYS B CA 1
ATOM 5748 C C . LYS B 1 375 ? 3.123 17.438 25.953 1 95.62 375 LYS B C 1
ATOM 5750 O O . LYS B 1 375 ? 4.332 17.672 25.875 1 95.62 375 LYS B O 1
ATOM 5755 N N . LYS B 1 376 ? 2.572 16.328 25.453 1 96.12 376 LYS B N 1
ATOM 5756 C CA . LYS B 1 376 ? 3.459 15.242 25.062 1 96.12 376 LYS B CA 1
ATOM 5757 C C . LYS B 1 376 ? 3.041 14.648 23.719 1 96.12 376 LYS B C 1
ATOM 5759 O O . LYS B 1 376 ? 3.625 13.672 23.25 1 96.12 376 LYS B O 1
ATOM 5764 N N . LEU B 1 377 ? 1.991 15.211 23.109 1 98.62 377 LEU B N 1
ATOM 5765 C CA . LEU B 1 377 ? 1.447 14.625 21.875 1 98.62 377 LEU B CA 1
ATOM 5766 C C . LEU B 1 377 ? 1.7 15.539 20.688 1 98.62 377 LEU B C 1
ATOM 5768 O O . LEU B 1 377 ? 1.619 16.766 20.797 1 98.62 377 LEU B O 1
ATOM 5772 N N . GLY B 1 378 ? 2.123 14.992 19.609 1 98.81 378 GLY B N 1
ATOM 5773 C CA . GLY B 1 378 ? 2.188 15.656 18.312 1 98.81 378 GLY B CA 1
ATOM 5774 C C . GLY B 1 378 ? 1.189 15.117 17.312 1 98.81 378 GLY B C 1
ATOM 5775 O O . GLY B 1 378 ? 0.946 13.906 17.25 1 98.81 378 GLY B O 1
ATOM 5776 N N . LEU B 1 379 ? 0.571 16 16.547 1 98.94 379 LEU B N 1
ATOM 5777 C CA . LEU B 1 379 ? -0.427 15.609 15.562 1 98.94 379 LEU B CA 1
ATOM 5778 C C . LEU B 1 379 ? 0.023 15.992 14.156 1 98.94 379 LEU B C 1
ATOM 5780 O O . LEU B 1 379 ? 0.562 17.078 13.945 1 98.94 379 LEU B O 1
ATOM 5784 N N . THR B 1 380 ? -0.114 15.094 13.211 1 98.88 380 THR B N 1
ATOM 5785 C CA . THR B 1 380 ? 0.083 15.414 11.805 1 98.88 380 THR B CA 1
ATOM 5786 C C . THR B 1 380 ? -1.193 15.156 11.008 1 98.88 380 THR B C 1
ATOM 5788 O O . THR B 1 380 ? -1.944 14.227 11.312 1 98.88 380 THR B O 1
ATOM 5791 N N . HIS B 1 381 ? -1.467 15.984 10.047 1 98.81 381 HIS B N 1
ATOM 5792 C CA . HIS B 1 381 ? -2.623 15.82 9.172 1 98.81 381 HIS B CA 1
ATOM 5793 C C . HIS B 1 381 ? -2.242 16.016 7.707 1 98.81 381 HIS B C 1
ATOM 5795 O O . HIS B 1 381 ? -1.546 16.984 7.367 1 98.81 381 HIS B O 1
ATOM 5801 N N . ASN B 1 382 ? -2.656 15.078 6.859 1 98.5 382 ASN B N 1
ATOM 5802 C CA . ASN B 1 382 ? -2.541 15.188 5.406 1 98.5 382 ASN B CA 1
ATOM 5803 C C . ASN B 1 382 ? -3.9 15.055 4.727 1 98.5 382 ASN B C 1
ATOM 5805 O O . ASN B 1 382 ? -4.754 14.289 5.172 1 98.5 382 ASN B O 1
ATOM 5809 N N . LEU B 1 383 ? -4.035 15.805 3.68 1 97.12 383 LEU B N 1
ATOM 5810 C CA . LEU B 1 383 ? -5.238 15.805 2.854 1 97.12 383 LEU B CA 1
ATOM 5811 C C . LEU B 1 383 ? -4.898 15.531 1.394 1 97.12 383 LEU B C 1
ATOM 5813 O O . LEU B 1 383 ? -4.121 16.266 0.783 1 97.12 383 LEU B O 1
ATOM 5817 N N . GLY B 1 384 ? -5.398 14.359 0.9 1 94.56 384 GLY B N 1
ATOM 5818 C CA . GLY B 1 384 ? -5.281 14.078 -0.521 1 94.56 384 GLY B CA 1
ATOM 5819 C C . GLY B 1 384 ? -6.555 14.367 -1.294 1 94.56 384 GLY B C 1
ATOM 5820 O O . GLY B 1 384 ? -7.645 13.977 -0.866 1 94.56 384 GLY B O 1
ATOM 5821 N N . GLY B 1 385 ? -6.391 15.016 -2.475 1 92.25 385 GLY B N 1
ATOM 5822 C CA . GLY B 1 385 ? -7.551 15.484 -3.215 1 92.25 385 GLY B CA 1
ATOM 5823 C C . GLY B 1 385 ? -7.965 16.891 -2.852 1 92.25 385 GLY B C 1
ATOM 5824 O O . GLY B 1 385 ? -7.113 17.75 -2.584 1 92.25 385 GLY B O 1
ATOM 5825 N N . GLY B 1 386 ? -9.234 17.219 -3.008 1 91.12 386 GLY B N 1
ATOM 5826 C CA . GLY B 1 386 ? -9.734 18.562 -2.732 1 91.12 386 GLY B CA 1
ATOM 5827 C C . GLY B 1 386 ? -11.117 18.562 -2.121 1 91.12 386 GLY B C 1
ATOM 5828 O O . GLY B 1 386 ? -11.672 17.516 -1.814 1 91.12 386 GLY B O 1
ATOM 5829 N N . PRO B 1 387 ? -11.578 19.766 -1.914 1 91.31 387 PRO B N 1
ATOM 5830 C CA . PRO B 1 387 ? -12.906 19.875 -1.308 1 91.31 387 PRO B CA 1
ATOM 5831 C C . PRO B 1 387 ? -13.961 19.047 -2.049 1 91.31 387 PRO B C 1
ATOM 5833 O O . PRO B 1 387 ? -14.109 19.188 -3.266 1 91.31 387 PRO B O 1
ATOM 5836 N N . GLY B 1 388 ? -14.68 18.203 -1.278 1 90.69 388 GLY B N 1
ATOM 5837 C CA . GLY B 1 388 ? -15.758 17.422 -1.859 1 90.69 388 GLY B CA 1
ATOM 5838 C C . GLY B 1 388 ? -15.312 16.047 -2.311 1 90.69 388 GLY B C 1
ATOM 5839 O O . GLY B 1 388 ? -16.156 15.18 -2.588 1 90.69 388 GLY B O 1
ATOM 5840 N N . GLU B 1 389 ? -14.094 15.828 -2.398 1 92.12 389 GLU B N 1
ATOM 5841 C CA . GLU B 1 389 ? -13.523 14.555 -2.832 1 92.12 389 GLU B CA 1
ATOM 5842 C C . GLU B 1 389 ? -12.086 14.406 -2.352 1 92.12 389 GLU B C 1
ATOM 5844 O O . GLU B 1 389 ? -11.141 14.734 -3.08 1 92.12 389 GLU B O 1
ATOM 5849 N N . CYS B 1 390 ? -11.977 13.891 -1.116 1 94.56 390 CYS B N 1
ATOM 5850 C CA . CYS B 1 390 ? -10.617 13.844 -0.602 1 94.56 390 CYS B CA 1
ATOM 5851 C C . CYS B 1 390 ? -10.422 12.656 0.333 1 94.56 390 CYS B C 1
ATOM 5853 O O . CYS B 1 390 ? -11.391 11.977 0.683 1 94.56 390 CYS B O 1
ATOM 5855 N N . VAL B 1 391 ? -9.219 12.32 0.521 1 96.88 391 VAL B N 1
ATOM 5856 C CA . VAL B 1 391 ? -8.773 11.398 1.565 1 96.88 391 VAL B CA 1
ATOM 5857 C C . VAL B 1 391 ? -8.078 12.188 2.68 1 96.88 391 VAL B C 1
ATOM 5859 O O . VAL B 1 391 ? -7.379 13.164 2.416 1 96.88 391 VAL B O 1
ATOM 5862 N N . SER B 1 392 ? -8.367 11.797 3.914 1 98.19 392 SER B N 1
ATOM 5863 C CA . SER B 1 392 ? -7.785 12.484 5.062 1 98.19 392 SER B CA 1
ATOM 5864 C C . SER B 1 392 ? -7.062 11.508 5.984 1 98.19 392 SER B C 1
ATOM 5866 O O . SER B 1 392 ? -7.562 10.406 6.246 1 98.19 392 SER B O 1
ATOM 5868 N N . PHE B 1 393 ? -5.879 11.898 6.383 1 98.75 393 PHE B N 1
ATOM 5869 C CA . PHE B 1 393 ? -5.082 11.102 7.309 1 98.75 393 PHE B CA 1
ATOM 5870 C C . PHE B 1 393 ? -4.672 11.93 8.523 1 98.75 393 PHE B C 1
ATOM 5872 O O . PHE B 1 393 ? -4.148 13.039 8.375 1 98.75 393 PHE B O 1
ATOM 5879 N N . VAL B 1 394 ? -4.902 11.438 9.758 1 98.81 394 VAL B N 1
ATOM 5880 C CA . VAL B 1 394 ? -4.438 12.047 11 1 98.81 394 VAL B CA 1
ATOM 5881 C C . VAL B 1 394 ? -3.588 11.039 11.781 1 98.81 394 VAL B C 1
ATOM 5883 O O . VAL B 1 394 ? -3.992 9.891 11.977 1 98.81 394 VAL B O 1
ATOM 5886 N N . SER B 1 395 ? -2.412 11.414 12.125 1 98.81 395 SER B N 1
ATOM 5887 C CA . SER B 1 395 ? -1.602 10.617 13.039 1 98.81 395 SER B CA 1
ATOM 5888 C C . SER B 1 395 ? -1.309 11.375 14.328 1 98.81 395 SER B C 1
ATOM 5890 O O . SER B 1 395 ? -1.254 12.609 14.328 1 98.81 395 SER B O 1
ATOM 5892 N N . ILE B 1 396 ? -1.25 10.68 15.43 1 98.88 396 ILE B N 1
ATOM 5893 C CA . ILE B 1 396 ? -0.841 11.203 16.719 1 98.88 396 ILE B CA 1
ATOM 5894 C C . ILE B 1 396 ? 0.295 10.359 17.297 1 98.88 396 ILE B C 1
ATOM 5896 O O . ILE B 1 396 ? 0.222 9.125 17.281 1 98.88 396 ILE B O 1
ATOM 5900 N N . VAL B 1 397 ? 1.361 11 17.703 1 98.88 397 VAL B N 1
ATOM 5901 C CA . VAL B 1 397 ? 2.49 10.352 18.359 1 98.88 397 VAL B CA 1
ATOM 5902 C C . VAL B 1 397 ? 2.717 10.984 19.734 1 98.88 397 VAL B C 1
ATOM 5904 O O . VAL B 1 397 ? 2.25 12.094 20 1 98.88 397 VAL B O 1
ATOM 5907 N N . GLY B 1 398 ? 3.359 10.258 20.594 1 98.56 398 GLY B N 1
ATOM 5908 C CA . GLY B 1 398 ? 3.605 10.758 21.938 1 98.56 398 GLY B CA 1
ATOM 5909 C C . GLY B 1 398 ? 4.922 10.266 22.531 1 98.56 398 GLY B C 1
ATOM 5910 O O . GLY B 1 398 ? 5.523 9.328 22 1 98.56 398 GLY B O 1
ATOM 5911 N N . THR B 1 399 ? 5.34 10.875 23.609 1 97.88 399 THR B N 1
ATOM 5912 C CA . THR B 1 399 ? 6.641 10.594 24.219 1 97.88 399 THR B CA 1
ATOM 5913 C C . THR B 1 399 ? 6.512 9.531 25.312 1 97.88 399 THR B C 1
ATOM 5915 O O . THR B 1 399 ? 7.516 9.008 25.781 1 97.88 399 THR B O 1
ATOM 5918 N N . GLU B 1 400 ? 5.23 9.219 25.672 1 96.44 400 GLU B N 1
ATOM 5919 C CA . GLU B 1 400 ? 5.02 8.258 26.75 1 96.44 400 GLU B CA 1
ATOM 5920 C C . GLU B 1 400 ? 3.912 7.266 26.391 1 96.44 400 GLU B C 1
ATOM 5922 O O . GLU B 1 400 ? 3.004 7.59 25.625 1 96.44 400 GLU B O 1
ATOM 5927 N N . LEU B 1 401 ? 4.059 6.074 26.906 1 95.69 401 LEU B N 1
ATOM 5928 C CA . LEU B 1 401 ? 2.986 5.09 26.797 1 95.69 401 LEU B CA 1
ATOM 5929 C C . LEU B 1 401 ? 1.802 5.48 27.672 1 95.69 401 LEU B C 1
ATOM 5931 O O . LEU B 1 401 ? 1.979 6.113 28.719 1 95.69 401 LEU B O 1
ATOM 5935 N N . ASN B 1 402 ? 0.531 5.113 27.047 1 86.38 402 ASN B N 1
ATOM 5936 C CA . ASN B 1 402 ? -0.644 5.352 27.875 1 86.38 402 ASN B CA 1
ATOM 5937 C C . ASN B 1 402 ? -0.682 4.41 29.078 1 86.38 402 ASN B C 1
ATOM 5939 O O . ASN B 1 402 ? -0.233 3.266 28.984 1 86.38 402 ASN B O 1
ATOM 5943 N N . SER B 1 403 ? -0.409 4.609 30.234 1 64.75 403 SER B N 1
ATOM 5944 C CA . SER B 1 403 ? -0.412 3.816 31.469 1 64.75 403 SER B CA 1
ATOM 5945 C C . SER B 1 403 ? -1.499 2.748 31.422 1 64.75 403 SER B C 1
ATOM 5947 O O . SER B 1 403 ? -2.531 2.928 30.781 1 64.75 403 SER B O 1
#

Foldseek 3Di:
DFPLFLALFKWFQWKFKAQKAQDPPDAQLRQLVRGVVRGCVRLVHDPVLAAEEEEFAAPRDDAQCSNCVSVVDDPHYYGYDYAWLCRQVVRVVVQRVCQSVVVGFKYKYKFWFDVVVVVCQFQQDPPPPPPVPPCPVPSPGQCQQLLLQQVLLCVVLVNDPVLSLLLLLLLLQQLLPLQLVAPRAHRNDHDDSVCSSPADCDYNNFHPSQAFGAITIMMMTMMGTSVCSVVRPPFIKTWQFKFKFFDPLCCVPDPPQRSNAAVQLLVRLVSRCVSNVNDQCLQQAQEEEEARNGSSVVQSSCCSNRNDPRSCSSVCSVVCCQHQAHSYPYNSNSHCRTRHRRSRHRQNVRVVVVVCALRVNPDPVSHHCSVVVVHFKYKYKTWGDGRSGIMIIIIMIGRDHDD/DFPLFLALFKWFQWKFKAQKAQDPPDAQLRQLVRGVVRGCVRLVHDPVLAAEEEEFAAPRDDAQCSNCVSVVDDPHYYHYDYAWLCRQVVRVVVQRVCQSVVVGFKYKYKFWFDCVVVVCQAQQDPPPPPPVPPCPVPSPGQCQQLLLQQVLLCVVLVNDPVLSLLLLLLLLQQLLPLQLVAPRAHRNDHDDSVCSSPADADYNNFHPSQAFGAITIMMMTMMGTSVCSVVRPPFIKTWQFKFKFFDPLCCVPDPPQRSNAAVQLLVRLVSRCVSNVNDQCLQQAQEEEEARNGSSRVQSSCCSNRNDPRSCSSVCSVVCCQHQAHSYPYNSNSHCRTRHRRSRHRQNVRVVVVVCALRVNPDPVSHHPSVVVVHFKYKYKTWGDGRSGIMIIIIMIGRDHDD

Sequence (806 aa):
MASHGICDQVAIIGMGCTTFGEHWDRSADDLILDAVSSTTASAGVALEDVDAFWLGTYLSGVSGLSLSRPLRLRGKPVTRVENMCTTGSEALRNACYAVASGAYDMAMAVGVEKLKDSGYSGLLRHSIPSDATGGTLGTTTAPANFSLLGPAYAEKYGVDSDELKTVLTRIAWKNHRNGASNPRAQFRKEVSLETISRSPLVAGQLGIFDCSGVSDGASAAIVVPAKDAHRYTDNPLYVKALSLVSGAADGNVDPGYDFTSFPEVVASARNAYAEASVVDPRTEIAMAEVHDCFTVTELVLMEDLGFVDRGTAWKAVLSGTFDLDGELPVNPDGGLKAFGHPVGASGLRMLFECWLQLRGEAPEDRRIGTLVEGKKLGLTHNLGGGPGECVSFVSIVGTELNSMASHGICDQVAIIGMGCTTFGEHWDRSADDLILDAVSSTTASAGVALEDVDAFWLGTYLSGVSGLSLSRPLRLRGKPVTRVENMCTTGSEALRNACYAVASGAYDMAMAVGVEKLKDSGYSGLLRHSIPSDATGGTLGTTTAPANFSLLGPAYAEKYGVDSDELKTVLTRIAWKNHRNGASNPRAQFRKEVSLETISRSPLVAGQLGIFDCSGVSDGASAAIVVPAKDAHRYTDNPLYVKALSLVSGAADGNVDPGYDFTSFPEVVASARNAYAEASVVDPRTEIAMAEVHDCFTVTELVLMEDLGFVDRGTAWKAVLSGTFDLDGELPVNPDGGLKAFGHPVGASGLRMLFECWLQLRGEAPEDRRIGTLVEGKKLGLTHNLGGGPGECVSFVSIVGTELNS

Secondary structure (DSSP, 8-state):
------TTTEEEEEEEEPPPB--TT--HHHHHHHHHHHHHHHHT--GGG--EEEEE-SSS--TTHHHHHHHT--SB-EEEE-BTBTHHHHHHHHHHHHHHTTS-S-EEEEEEE--GGGT--S------TT--S-TTS----HHHHHHTHHHHHHHHHT--HHHHHHHHHHHHHHHHHHHHT-TT-S--S---HHHHHTSPEEETTEEGGGBPPP-BEEEEEEEEEGGGGGGT-SSPEEEEEEEEEE----TTT-TT--SS--HHHHHHHHHHHHHHT-S-HHHHEEEEE---SBHHHHHHHHHHTTSS-TT-HHHHHHTTTTSTTSSS-B-TT-HHHHT---HHHHHHHHHHHHHHHHTT-S-GGG--STTTTT--EEEEEEEEEETTEEEEEEEEEESS---/------TTTEEEEEEEEPPPB--TT--HHHHHHHHHHHHHHHHT--GGG--EEEEE-SSS--TTHHHHHHHT--SB-EEEE-BTBTHHHHHHHHHHHHHHTTS-S-EEEEEEE--GGGT--S------TT--S-TTS----HHHHHHTHHHHHHHHHT--HHHHHHHHHHHHHHHHHHHHT-TT-S--S---HHHHHTSPEEETTEEGGGBPPP-BEEEEEEEEEGGGGGGT-SSPEEEEEEEEEE----TTT-TT--SS--HHHHHHHHHHHHHHT-S-HHHHEEEEE---SBHHHHHHHHHHTTSS-TT-HHHHHHTTTTSTTSSS-B-TT-HHHHT---HHHHHHHHHHHHHHHHTT-S-GGG--STTTTT--EEEEEEEEEETTEEEEEEEEEESS---

Radius of gyration: 26.32 Å; Cα contacts (8 Å, |Δi|>4): 2157; chains: 2; bounding box: 53×81×67 Å

Solvent-accessible surface area (backbone atoms only — not comparable to full-atom values): 38086 Å² total; per-residue (Å²): 118,74,70,59,34,56,49,50,40,27,16,39,46,21,46,22,59,45,59,23,26,84,56,87,90,51,51,62,54,52,37,45,51,51,5,48,52,44,14,31,60,56,28,69,50,57,77,80,65,47,38,34,37,19,34,5,29,68,77,63,57,62,33,22,47,56,52,21,33,73,68,55,32,74,73,31,28,39,43,24,28,29,30,49,37,25,7,11,42,47,14,41,50,53,35,45,24,32,27,46,32,49,25,31,67,28,28,32,19,36,12,33,20,47,42,72,74,67,66,46,79,60,81,65,72,80,72,68,79,69,56,78,68,63,81,64,69,66,84,57,44,62,58,51,57,54,35,49,31,49,62,33,39,23,65,74,56,69,45,52,69,68,58,49,50,51,40,38,33,47,50,32,30,53,22,22,46,28,0,33,76,28,91,42,22,47,37,52,57,70,57,54,60,67,59,49,66,65,37,62,70,73,24,80,87,35,22,57,65,31,42,37,52,80,17,22,26,13,8,21,38,32,37,28,33,34,91,56,33,68,82,58,31,94,70,39,36,27,36,24,19,74,21,51,12,17,24,32,46,44,34,87,73,36,85,79,55,63,48,60,66,52,68,35,42,34,48,10,35,53,50,21,27,60,39,51,68,51,84,52,51,44,80,48,30,28,31,33,31,54,53,25,54,27,31,58,48,42,49,43,43,36,29,42,59,49,54,39,58,81,79,40,33,62,58,40,57,74,69,36,37,38,35,56,84,31,70,33,18,48,20,55,55,3,33,25,42,15,16,33,40,12,42,3,9,35,35,37,41,42,48,44,50,42,55,28,49,77,64,69,64,40,58,77,95,64,49,60,59,33,52,79,75,64,31,52,27,32,36,34,38,28,57,10,74,48,81,43,38,32,34,14,34,25,37,32,35,21,66,63,74,80,126,117,75,70,60,34,55,49,52,40,26,16,39,47,21,48,22,59,44,60,25,25,86,55,87,89,51,52,61,52,53,36,45,52,51,6,49,53,44,13,29,59,57,28,71,51,57,76,79,66,47,39,35,38,18,35,4,29,69,77,63,56,63,33,21,47,58,53,20,32,74,68,56,32,74,73,32,28,40,45,23,28,29,31,50,38,23,6,12,43,48,13,40,51,53,35,45,23,33,26,46,33,48,26,31,66,27,26,31,20,35,13,32,21,46,42,70,75,69,66,49,80,60,82,67,73,80,74,66,81,68,55,78,67,67,79,66,69,66,83,57,45,61,59,51,56,54,33,49,33,50,62,35,38,24,64,76,55,70,45,52,68,67,56,49,50,51,39,38,30,47,49,31,32,53,21,22,46,29,0,32,75,27,92,43,22,47,38,52,56,69,57,53,60,67,60,49,66,67,36,61,69,72,25,80,86,34,23,56,65,32,41,38,53,81,16,22,27,13,7,22,38,32,37,26,33,34,90,54,34,67,82,58,30,93,70,38,37,27,37,23,19,74,19,52,11,17,24,32,47,45,33,87,72,36,87,78,55,64,48,59,68,50,69,33,42,33,48,11,35,53,49,20,27,60,38,51,70,52,85,50,52,44,78,48,30,28,31,34,30,52,52,24,53,27,30,57,47,40,48,44,43,36,28,42,60,49,56,39,58,81,78,40,34,62,59,41,57,72,70,36,37,39,35,57,84,30,70,32,17,48,21,56,55,4,34,24,42,16,17,33,38,13,42,4,8,35,34,37,40,43,47,44,50,42,54,28,48,77,63,67,64,39,57,78,95,62,49,59,60,33,51,80,75,65,30,51,27,31,36,35,38,29,58,10,74,46,82,42,38,32,33,15,32,22,36,30,35,22,65,63,73,81,127

pLDDT: mean 91.68, std 15.06, range [26.36, 98.94]

Nearest PDB structures (foldseek):
  4yzo-assembly2_D  TM=9.534E-01  e=1.468E-38  Sulfurisphaera tokodaii str. 7
  6hsp-assembly2_B-2  TM=8.463E-01  e=1.605E-36  Danio rerio
  6ok1-assembly1_C  TM=8.717E-01  e=1.636E-30  Thermomonospora curvata DSM 43183
  6ok1-assembly1_A  TM=8.714E-01  e=1.445E-30  Thermomonospora curvata DSM 43183
  5ab7-assembly2_D  TM=8.191E-01  e=1.213E-27  Trypanosoma brucei brucei

Organism: NCBI:txid1990687

InterPro domains:
  IPR002155 Thiolase [PIRSF000429] (9-394)
  IPR016039 Thiolase-like [G3DSA:3.40.47.10] (9-396)
  IPR016039 Thiolase-like [SSF53901] (10-230)
  IPR016039 Thiolase-like [SSF53901] (254-387)
  IPR020616 Thiolase, N-terminal [PF00108] (10-225)
  IPR055140 Thiolase, C-terminal domain 2 [PF22691] (258-385)